Protein 1Z9H (pdb70)

Secondary structure (DSSP, 8-state):
-EEEEEE-TT-HHHHHHHHHHHHTT--EEEEE--TTT-GGGTT-S--SS-EEEEEETTEEEEE-SHHHHHHHHHHHHHH---HHHHGGGS-EEEEE-TTS-EEEEETTTT-----HHHHHHH-SSHHHHHHHHHHHHHIIIIIGGGHHHHHSSSHHHHHHHHHHHHHHS---HHHHHHIIIIIHHHHHHHHHHHHHHTT--SSHHHHHHHHHHHHHHHH-SS-SBTTBTS--HHHHHHHHHHHTTTTSHHHHHHHHHHS-HHHHHHHHHHHHT-/-EEEEEE-TT-HHHHHHHHHHHHTT--EEEEE--TTT-GGGTT-S--SS-EEEEEETTEEEEE-SHHHHHHHHHHHHHH---HHHHGGGS-EEEEE-TTS-EEEEETTTT-----HHHHHHH-SSHHHHHHHHHHHHHIIIIIGGGTHHHHSSSHHHHHHHHHHHHHHS---HHHHHHIIIIIHHHHHHHHHHHHHHTT--SSHHHHHHHHHHHHHHHH-SS-SBTTBTS--HHHHHHHHHHHTTTTSHHHHHHHHHHS-HHHHHHHHHHHHT-/-EEEEEE-TT-HHHHHHHHHHHHTT--EEEEE--TTT-GGGTT-S--SS-EEEEEETTEEEEE-SHHHHHHHHHHHHHH---HHHHGGGS-EEEEE-TTS-EEEEETTTT-----HHHHHHH-SSHHHHHHHHHHHHHIIIIIGGGHHHHHSSSHHHHHHHHHHHHHHS---HHHHHHIIIIIHHHHHHHHHHHHHHTT--SSHHHHHHHHHHHHHHHH-SS-SBTTBTS--HHHHHHHHHHHTTTTSHHHHHHHHHHS-HHHHHHHHHHHHT-/-EEEEEE-TT-HHHHHHHHHHHHTT--EEEEE--TTT-GGGTT-S--SS-EEEEEETTEEEEE-SHHHHHHHHHHHHHH---HHHHGGGS-EEEEE-TTS-EEEEETTTT-----HHHHHHH-SSHHHHHHHHHHHHHIIIIIGGGHHHHHSSSHHHHHHHHHHHHHHS---HHHHHHHHHHHHHHHHHHHHHHHHHTT--SSHHHHHHHHHHHHHHHH-SS-SBTTBTS--HHHHHHHHHHHTTTTSHHHHHHHHHHS-HHHHHHHHHHHHT-

Nearest PDB structures (foldseek):
  2pbj-assembly1_B  TM=1.002E+00  e=1.965E-42  Macaca fascicularis
  4qq7-assembly1_A  TM=5.666E-01  e=4.438E-05  Burkholderia cenocepacia J2315
  4kx4-assembly1_A  TM=4.899E-01  e=1.520E-05  Escherichia coli K-12
  4kae-assembly1_A  TM=5.120E-01  e=4.597E-04  Anaeromyxobacter dehalogenans 2CP-1
  6gib-assembly1_A  TM=4.664E-01  e=2.081E-03  Trametes versicolor

Sequence (1096 aa):
LQLTLYQYKTCPFCSKVRAFLDFHALPYQVVEVNPVLRAEIKFSSYRKVPILVAQEGESSQQLNDSSVIISALKTYLVSGQPLEEIITYYPAMKAVNDQGKEVTEFGNKYWLMLNEKEAQQVYSGKEARTEEMKWRQWADDWLVHLISPNVYRTPTEALASFDYIVREGKFGAVEGAVAKYMGAAAMYLISKRLKSRHRLQDNVREDLYEAADKWVAAVGKDRPFMGGQKPNLADLAVYGVLRVMEGLDAFDDLMQHTHIQPWYLRVERAITEALQLTLYQYKTCPFCSKVRAFLDFHALPYQVVEVNPVLRAEIKFSSYRKVPILVAQEGESSQQLNDSSVIISALKTYLVSGQPLEEIITYYPAMKAVNDQGKEVTEFGNKYWLMLNEKEAQQVYSGKEARTEEMKWRQWADDWLVHLISPNVYRTPTEALASFDYIVREGKFGAVEGAVAKYMGAAAMYLISKRLKSRHRLQDNVREDLYEAADKWVAAVGKDRPFMGGQKPNLADLAVYGVLRVMEGLDAFDDLMQHTHIQPWYLRVERAITEALQLTLYQYKTCPFCSKVRAFLDFHALPYQVVEVNPVLRAEIKFSSYRKVPILVAQEGESSQQLNDSSVIISALKTYLVSGQPLEEIITYYPAMKAVNDQGKEVTEFGNKYWLMLNEKEAQQVYSGKEARTEEMKWRQWADDWLVHLISPNVYRTPTEALASFDYIVREGKFGAVEGAVAKYMGAAAMYLISKRLKSRHRLQDNVREDLYEAADKWVAAVGKDRPFMGGQKPNLADLAVYGVLRVMEGLDAFDDLMQHTHIQPWYLRVERAITEALQLTLYQYKTCPFCSKVRAFLDFHALPYQVVEVNPVLRAEIKFSSYRKVPILVAQEGESSQQLNDSSVIISALKTYLVSGQPLEEIITYYPAMKAVNDQGKEVTEFGNKYWLMLNEKEAQQVYSGKEARTEEMKWRQWADDWLVHLISPNVYRTPTEALASFDYIVREGKFGAVEGAVAKYMGAAAMYLISKRLKSRHRLQDNVREDLYEAADKWVAAVGKDRPFMGGQKPNLADLAVYGVLRVMEGLDAFDDLMQHTHIQPWYLRVERAITEA

B-factor: mean 20.16, std 15.38, range [2.0, 89.27]

Structure (mmCIF, N/CA/C/O backbone):
data_1Z9H
#
_entry.id   1Z9H
#
_cell.length_a   128.24
_cell.length_b   122.83
_cell.length_c   111.53
_cell.angle_alpha   90.0
_cell.angle_beta   110.6
_cell.angle_gamma   90.0
#
_symmetry.space_group_name_H-M   'C 1 2 1'
#
loop_
_entity.id
_entity.type
_entity.pdbx_description
1 polymer 'membrane-associated prostaglandin E synthase-2'
2 non-polymer 'ACETATE ION'
3 non-polymer INDOMETHACIN
4 non-polymer 'CHLORIDE ION'
5 water water
#
loop_
_atom_site.group_PDB
_atom_site.id
_atom_site.type_symbol
_atom_site.label_atom_id
_atom_site.label_alt_id
_atom_site.label_comp_id
_atom_site.label_asym_id
_atom_site.label_entity_id
_atom_site.label_seq_id
_atom_site.pdbx_PDB_ins_code
_atom_site.Cartn_x
_atom_site.Cartn_y
_atom_site.Cartn_z
_atom_site.occupancy
_atom_site.B_iso_or_equiv
_atom_site.auth_seq_id
_atom_site.auth_comp_id
_atom_site.auth_asym_id
_atom_site.auth_atom_id
_atom_site.pdbx_PDB_model_num
ATOM 1 N N . LEU A 1 13 ? -31.657 59.648 39.347 1.00 35.10 100 LEU A N 1
ATOM 2 C CA . LEU A 1 13 ? -31.070 58.845 38.227 1.00 33.85 100 LEU A CA 1
ATOM 3 C C . LEU A 1 13 ? -30.663 59.718 37.038 1.00 30.12 100 LEU A C 1
ATOM 4 O O . LEU A 1 13 ? -31.489 60.065 36.184 1.00 25.84 100 LEU A O 1
ATOM 9 N N . GLN A 1 14 ? -29.381 60.060 36.993 1.00 25.81 101 GLN A N 1
ATOM 10 C CA . GLN A 1 14 ? -28.841 60.875 35.920 1.00 28.08 101 GLN A CA 1
ATOM 11 C C . GLN A 1 14 ? -28.171 59.981 34.890 1.00 26.21 101 GLN A C 1
ATOM 12 O O . GLN A 1 14 ? -27.287 59.189 35.220 1.00 26.59 101 GLN A O 1
ATOM 18 N N . LEU A 1 15 ? -28.586 60.130 33.638 1.00 22.07 102 LEU A N 1
ATOM 19 C CA . LEU A 1 15 ? -28.062 59.318 32.555 1.00 14.50 102 LEU A CA 1
ATOM 20 C C . LEU A 1 15 ? -27.171 60.101 31.611 1.00 12.94 102 LEU A C 1
ATOM 21 O O . LEU A 1 15 ? -27.584 61.121 31.076 1.00 14.76 102 LEU A O 1
ATOM 26 N N . THR A 1 16 ? -25.950 59.623 31.401 1.00 12.29 103 THR A N 1
ATOM 27 C CA . THR A 1 16 ? -25.045 60.278 30.465 1.00 11.78 103 THR A CA 1
ATOM 28 C C . THR A 1 16 ? -24.751 59.257 29.387 1.00 12.47 103 THR A C 1
ATOM 29 O O . THR A 1 16 ? -24.278 58.164 29.684 1.00 16.38 103 THR A O 1
ATOM 33 N N . LEU A 1 17 ? -25.045 59.605 28.140 1.00 12.88 104 LEU A N 1
ATOM 34 C CA . LEU A 1 17 ? -24.815 58.694 27.031 1.00 8.49 104 LEU A CA 1
ATOM 35 C C . LEU A 1 17 ? -23.657 59.138 26.151 1.00 10.19 104 LEU A C 1
ATOM 36 O O . LEU A 1 17 ? -23.718 60.183 25.514 1.00 10.22 104 LEU A O 1
ATOM 41 N N . TYR A 1 18 ? -22.598 58.335 26.138 1.00 11.09 105 TYR A N 1
ATOM 42 C CA . TYR A 1 18 ? -21.425 58.603 25.319 1.00 5.56 105 TYR A CA 1
ATOM 43 C C . TYR A 1 18 ? -21.735 57.922 24.005 1.00 5.99 105 TYR A C 1
ATOM 44 O O . TYR A 1 18 ? -21.982 56.719 23.983 1.00 11.26 105 TYR A O 1
ATOM 53 N N . GLN A 1 19 ? -21.708 58.664 22.905 1.00 7.97 106 GLN A N 1
ATOM 54 C CA . GLN A 1 19 ? -22.065 58.057 21.628 1.00 6.78 106 GLN A CA 1
ATOM 55 C C . GLN A 1 19 ? -21.424 58.634 20.369 1.00 6.56 106 GLN A C 1
ATOM 56 O O . GLN A 1 19 ? -20.614 59.558 20.425 1.00 5.59 106 GLN A O 1
ATOM 62 N N . TYR A 1 20 ? -21.784 58.019 19.243 1.00 2.00 107 TYR A N 1
ATOM 63 C CA . TYR A 1 20 ? -21.382 58.447 17.910 1.00 4.16 107 TYR A CA 1
ATOM 64 C C . TYR A 1 20 ? -22.777 58.678 17.361 1.00 3.90 107 TYR A C 1
ATOM 65 O O . TYR A 1 20 ? -23.475 57.741 16.994 1.00 4.42 107 TYR A O 1
ATOM 74 N N . LYS A 1 21 ? -23.193 59.931 17.315 1.00 9.75 108 LYS A N 1
ATOM 75 C CA . LYS A 1 21 ? -24.538 60.250 16.871 1.00 10.59 108 LYS A CA 1
ATOM 76 C C . LYS A 1 21 ? -25.057 59.408 15.707 1.00 7.69 108 LYS A C 1
ATOM 77 O O . LYS A 1 21 ? -26.092 58.767 15.829 1.00 9.76 108 LYS A O 1
ATOM 83 N N . THR A 1 22 ? -24.332 59.397 14.595 1.00 8.85 109 THR A N 1
ATOM 84 C CA . THR A 1 22 ? -24.742 58.664 13.401 1.00 8.04 109 THR A CA 1
ATOM 85 C C . THR A 1 22 ? -24.541 57.143 13.410 1.00 7.90 109 THR A C 1
ATOM 86 O O . THR A 1 22 ? -24.667 56.493 12.378 1.00 12.63 109 THR A O 1
ATOM 90 N N . CYS A 1 23 ? -24.216 56.576 14.562 1.00 9.79 110 CYS A N 1
ATOM 91 C CA . CYS A 1 23 ? -23.999 55.137 14.657 1.00 8.39 110 CYS A CA 1
ATOM 92 C C . CYS A 1 23 ? -25.291 54.426 15.071 1.00 12.30 110 CYS A C 1
ATOM 93 O O . CYS A 1 23 ? -25.979 54.870 15.994 1.00 18.94 110 CYS A O 1
ATOM 96 N N . PRO A 1 24 ? -25.623 53.297 14.414 1.00 9.06 111 PRO A N 1
ATOM 97 C CA . PRO A 1 24 ? -26.841 52.541 14.720 1.00 2.00 111 PRO A CA 1
ATOM 98 C C . PRO A 1 24 ? -26.925 52.040 16.152 1.00 5.08 111 PRO A C 1
ATOM 99 O O . PRO A 1 24 ? -28.013 51.807 16.678 1.00 7.62 111 PRO A O 1
ATOM 103 N N . PHE A 1 25 ? -25.774 51.853 16.782 1.00 2.81 112 PHE A N 1
ATOM 104 C CA . PHE A 1 25 ? -25.750 51.366 18.149 1.00 2.61 112 PHE A CA 1
ATOM 105 C C . PHE A 1 25 ? -26.147 52.440 19.136 1.00 4.30 112 PHE A C 1
ATOM 106 O O . PHE A 1 25 ? -26.731 52.146 20.180 1.00 9.04 112 PHE A O 1
ATOM 114 N N . CYS A 1 26 ? -25.828 53.688 18.800 1.00 8.09 113 CYS A N 1
ATOM 115 C CA . CYS A 1 26 ? -26.161 54.822 19.656 1.00 9.89 113 CYS A CA 1
ATOM 116 C C . CYS A 1 26 ? -27.573 55.280 19.375 1.00 4.93 113 CYS A C 1
ATOM 117 O O . CYS A 1 26 ? -28.282 55.739 20.265 1.00 8.54 113 CYS A O 1
ATOM 120 N N . SER A 1 27 ? -27.976 55.165 18.123 1.00 4.13 114 SER A N 1
ATOM 121 C CA . SER A 1 27 ? -29.319 55.551 17.743 1.00 2.47 114 SER A CA 1
ATOM 122 C C . SER A 1 27 ? -30.288 54.612 18.434 1.00 3.74 114 SER A C 1
ATOM 123 O O . SER A 1 27 ? -31.380 55.005 18.821 1.00 12.88 114 SER A O 1
ATOM 126 N N . LYS A 1 28 ? -29.880 53.360 18.583 1.00 5.41 115 LYS A N 1
ATOM 127 C CA . LYS A 1 28 ? -30.716 52.359 19.228 1.00 2.08 115 LYS A CA 1
ATOM 128 C C . LYS A 1 28 ? -31.028 52.729 20.667 1.00 3.26 115 LYS A C 1
ATOM 129 O O . LYS A 1 28 ? -32.161 52.594 21.118 1.00 9.17 115 LYS A O 1
ATOM 135 N N . VAL A 1 29 ? -30.005 53.178 21.388 1.00 6.86 116 VAL A N 1
ATOM 136 C CA . VAL A 1 29 ? -30.146 53.566 22.790 1.00 5.67 116 VAL A CA 1
ATOM 137 C C . VAL A 1 29 ? -30.958 54.843 22.923 1.00 5.34 116 VAL A C 1
ATOM 138 O O . VAL A 1 29 ? -31.723 55.004 23.861 1.00 11.89 116 VAL A O 1
ATOM 142 N N . ARG A 1 30 ? -30.779 55.761 21.985 1.00 8.66 117 ARG A N 1
ATOM 143 C CA . ARG A 1 30 ? -31.526 57.007 22.002 1.00 4.56 117 ARG A CA 1
ATOM 144 C C . ARG A 1 30 ? -33.003 56.726 21.744 1.00 9.57 117 ARG A C 1
ATOM 145 O O . ARG A 1 30 ? -33.874 57.274 22.423 1.00 16.53 117 ARG A O 1
ATOM 153 N N . ALA A 1 31 ? -33.283 55.868 20.763 1.00 10.48 118 ALA A N 1
ATOM 154 C CA . ALA A 1 31 ? -34.657 55.503 20.421 1.00 5.82 118 ALA A CA 1
ATOM 155 C C . ALA A 1 31 ? -35.388 54.952 21.644 1.00 8.89 118 ALA A C 1
ATOM 156 O O . ALA A 1 31 ? -36.581 55.197 21.834 1.00 10.64 118 ALA A O 1
ATOM 158 N N . PHE A 1 32 ? -34.658 54.214 22.474 1.00 8.10 119 PHE A N 1
ATOM 159 C CA . PHE A 1 32 ? -35.219 53.623 23.680 1.00 8.56 119 PHE A CA 1
ATOM 160 C C . PHE A 1 32 ? -35.428 54.668 24.785 1.00 10.91 119 PHE A C 1
ATOM 161 O O . PHE A 1 32 ? -36.518 54.790 25.344 1.00 16.27 119 PHE A O 1
ATOM 169 N N . LEU A 1 33 ? -34.377 55.416 25.102 1.00 11.91 120 LEU A N 1
ATOM 170 C CA . LEU A 1 33 ? -34.451 56.443 26.135 1.00 9.07 120 LEU A CA 1
ATOM 171 C C . LEU A 1 33 ? -35.519 57.476 25.784 1.00 5.76 120 LEU A C 1
ATOM 172 O O . LEU A 1 33 ? -36.291 57.896 26.633 1.00 9.24 120 LEU A O 1
ATOM 177 N N . ASP A 1 34 ? -35.540 57.891 24.527 1.00 5.73 121 ASP A N 1
ATOM 178 C CA . ASP A 1 34 ? -36.511 58.860 24.059 1.00 7.64 121 ASP A CA 1
ATOM 179 C C . ASP A 1 34 ? -37.932 58.334 24.200 1.00 10.62 121 ASP A C 1
ATOM 180 O O . ASP A 1 34 ? -38.807 59.012 24.731 1.00 14.05 121 ASP A O 1
ATOM 185 N N . PHE A 1 35 ? -38.161 57.117 23.729 1.00 14.00 122 PHE A N 1
ATOM 186 C CA . PHE A 1 35 ? -39.492 56.529 23.802 1.00 13.78 122 PHE A CA 1
ATOM 187 C C . PHE A 1 35 ? -40.025 56.430 25.221 1.00 11.98 122 PHE A C 1
ATOM 188 O O . PHE A 1 35 ? -41.223 56.558 25.447 1.00 16.13 122 PHE A O 1
ATOM 196 N N . HIS A 1 36 ? -39.142 56.190 26.179 1.00 13.21 123 HIS A N 1
ATOM 197 C CA . HIS A 1 36 ? -39.565 56.077 27.569 1.00 14.21 123 HIS A CA 1
ATOM 198 C C . HIS A 1 36 ? -39.402 57.435 28.233 1.00 18.78 123 HIS A C 1
ATOM 199 O O . HIS A 1 36 ? -39.422 57.551 29.457 1.00 19.76 123 HIS A O 1
ATOM 206 N N . ALA A 1 37 ? -39.211 58.460 27.405 1.00 21.99 124 ALA A N 1
ATOM 207 C CA . ALA A 1 37 ? -39.057 59.832 27.879 1.00 22.07 124 ALA A CA 1
ATOM 208 C C . ALA A 1 37 ? -38.071 59.924 29.038 1.00 24.05 124 ALA A C 1
ATOM 209 O O . ALA A 1 37 ? -38.295 60.663 30.000 1.00 24.37 124 ALA A O 1
ATOM 211 N N . LEU A 1 38 ? -36.974 59.181 28.943 1.00 24.35 125 LEU A N 1
ATOM 212 C CA . LEU A 1 38 ? -35.977 59.205 29.999 1.00 20.60 125 LEU A CA 1
ATOM 213 C C . LEU A 1 38 ? -35.049 60.380 29.745 1.00 23.90 125 LEU A C 1
ATOM 214 O O . LEU A 1 38 ? -34.629 60.627 28.613 1.00 25.69 125 LEU A O 1
ATOM 219 N N . PRO A 1 39 ? -34.742 61.146 30.798 1.00 24.68 126 PRO A N 1
ATOM 220 C CA . PRO A 1 39 ? -33.855 62.298 30.655 1.00 20.87 126 PRO A CA 1
ATOM 221 C C . PRO A 1 39 ? -32.402 61.864 30.740 1.00 22.24 126 PRO A C 1
ATOM 222 O O . PRO A 1 39 ? -32.003 61.174 31.681 1.00 21.72 126 PRO A O 1
ATOM 226 N N . TYR A 1 40 ? -31.611 62.287 29.762 1.00 17.68 127 TYR A N 1
ATOM 227 C CA . TYR A 1 40 ? -30.201 61.936 29.727 1.00 13.35 127 TYR A CA 1
ATOM 228 C C . TYR A 1 40 ? -29.412 63.028 29.039 1.00 13.31 127 TYR A C 1
ATOM 229 O O . TYR A 1 40 ? -29.969 63.874 28.348 1.00 15.57 127 TYR A O 1
ATOM 238 N N . GLN A 1 41 ? -28.107 63.014 29.259 1.00 19.47 128 GLN A N 1
ATOM 239 C CA . GLN A 1 41 ? -27.212 63.967 28.629 1.00 21.06 128 GLN A CA 1
ATOM 240 C C . GLN A 1 41 ? -26.378 63.136 27.681 1.00 16.96 128 GLN A C 1
ATOM 241 O O . GLN A 1 41 ? -26.134 61.956 27.935 1.00 18.61 128 GLN A O 1
ATOM 247 N N . VAL A 1 42 ? -25.945 63.737 26.586 1.00 10.94 129 VAL A N 1
ATOM 248 C CA . VAL A 1 42 ? -25.143 62.999 25.639 1.00 10.54 129 VAL A CA 1
ATOM 249 C C . VAL A 1 42 ? -23.815 63.686 25.400 1.00 12.32 129 VAL A C 1
ATOM 250 O O . VAL A 1 42 ? -23.757 64.889 25.155 1.00 16.16 129 VAL A O 1
ATOM 254 N N . VAL A 1 43 ? -22.735 62.929 25.517 1.00 12.30 130 VAL A N 1
ATOM 255 C CA . VAL A 1 43 ? -21.436 63.502 25.240 1.00 11.77 130 VAL A CA 1
ATOM 256 C C . VAL A 1 43 ? -20.993 62.800 23.969 1.00 10.73 130 VAL A C 1
ATOM 257 O O . VAL A 1 43 ? -20.864 61.583 23.920 1.00 12.40 130 VAL A O 1
ATOM 261 N N . GLU A 1 44 ? -20.830 63.592 22.921 1.00 14.20 131 GLU A N 1
ATOM 262 C CA . GLU A 1 44 ? -20.423 63.100 21.620 1.00 12.17 131 GLU A CA 1
ATOM 263 C C . GLU A 1 44 ? -18.948 62.731 21.649 1.00 13.63 131 GLU A C 1
ATOM 264 O O . GLU A 1 44 ? -18.106 63.544 22.021 1.00 17.38 131 GLU A O 1
ATOM 270 N N . VAL A 1 45 ? -18.641 61.505 21.245 1.00 13.73 132 VAL A N 1
ATOM 271 C CA . VAL A 1 45 ? -17.266 61.024 21.236 1.00 12.42 132 VAL A CA 1
ATOM 272 C C . VAL A 1 45 ? -16.567 61.319 19.914 1.00 13.35 132 VAL A C 1
ATOM 273 O O . VAL A 1 45 ? -17.171 61.215 18.845 1.00 15.23 132 VAL A O 1
ATOM 277 N N . ASN A 1 46 ? -15.294 61.697 20.001 1.00 14.28 133 ASN A N 1
ATOM 278 C CA . ASN A 1 46 ? -14.479 61.990 18.826 1.00 11.55 133 ASN A CA 1
ATOM 279 C C . ASN A 1 46 ? -13.968 60.638 18.336 1.00 12.06 133 ASN A C 1
ATOM 280 O O . ASN A 1 46 ? -13.085 60.040 18.942 1.00 17.97 133 ASN A O 1
ATOM 285 N N . PRO A 1 47 ? -14.528 60.133 17.233 1.00 11.60 134 PRO A N 1
ATOM 286 C CA . PRO A 1 47 ? -14.137 58.840 16.660 1.00 10.62 134 PRO A CA 1
ATOM 287 C C . PRO A 1 47 ? -12.644 58.650 16.405 1.00 14.24 134 PRO A C 1
ATOM 288 O O . PRO A 1 47 ? -12.152 57.524 16.391 1.00 9.73 134 PRO A O 1
ATOM 292 N N . VAL A 1 48 ? -11.925 59.749 16.209 1.00 16.26 135 VAL A N 1
ATOM 293 C CA . VAL A 1 48 ? -10.500 59.674 15.933 1.00 14.32 135 VAL A CA 1
ATOM 294 C C . VAL A 1 48 ? -9.649 59.522 17.188 1.00 15.01 135 VAL A C 1
ATOM 295 O O . VAL A 1 48 ? -8.817 58.621 17.265 1.00 17.10 135 VAL A O 1
ATOM 299 N N . LEU A 1 49 ? -9.871 60.376 18.180 1.00 16.80 136 LEU A N 1
ATOM 300 C CA . LEU A 1 49 ? -9.086 60.323 19.411 1.00 14.10 136 LEU A CA 1
ATOM 301 C C . LEU A 1 49 ? -9.804 59.642 20.569 1.00 13.97 136 LEU A C 1
ATOM 302 O O . LEU A 1 49 ? -9.165 59.066 21.448 1.00 15.29 136 LEU A O 1
ATOM 307 N N . ARG A 1 50 ? -11.131 59.727 20.568 1.00 14.64 137 ARG A N 1
ATOM 308 C CA . ARG A 1 50 ? -11.976 59.118 21.596 1.00 11.27 137 ARG A CA 1
ATOM 309 C C . ARG A 1 50 ? -11.607 59.481 23.036 1.00 11.66 137 ARG A C 1
ATOM 310 O O . ARG A 1 50 ? -11.821 58.691 23.957 1.00 10.05 137 ARG A O 1
ATOM 318 N N . ALA A 1 51 ? -11.066 60.676 23.234 1.00 9.06 138 ALA A N 1
ATOM 319 C CA . ALA A 1 51 ? -10.681 61.110 24.572 1.00 9.71 138 ALA A CA 1
ATOM 320 C C . ALA A 1 51 ? -11.840 61.104 25.555 1.00 12.14 138 ALA A C 1
ATOM 321 O O . ALA A 1 51 ? -11.663 60.800 26.734 1.00 20.37 138 ALA A O 1
ATOM 323 N N . GLU A 1 52 ? -13.029 61.450 25.077 1.00 11.89 139 GLU A N 1
ATOM 324 C CA . GLU A 1 52 ? -14.190 61.520 25.950 1.00 8.45 139 GLU A CA 1
ATOM 325 C C . GLU A 1 52 ? -14.653 60.189 26.502 1.00 9.22 139 GLU A C 1
ATOM 326 O O . GLU A 1 52 ? -15.524 60.146 27.359 1.00 17.48 139 GLU A O 1
ATOM 332 N N . ILE A 1 53 ? -14.061 59.102 26.029 1.00 13.90 140 ILE A N 1
ATOM 333 C CA . ILE A 1 53 ? -14.448 57.771 26.483 1.00 15.53 140 ILE A CA 1
ATOM 334 C C . ILE A 1 53 ? -13.285 57.131 27.220 1.00 18.46 140 ILE A C 1
ATOM 335 O O . ILE A 1 53 ? -13.376 55.999 27.691 1.00 23.23 140 ILE A O 1
ATOM 340 N N . LYS A 1 54 ? -12.209 57.888 27.388 1.00 20.15 141 LYS A N 1
ATOM 341 C CA . LYS A 1 54 ? -11.052 57.318 28.038 1.00 21.25 141 LYS A CA 1
ATOM 342 C C . LYS A 1 54 ? -11.142 57.484 29.538 1.00 20.14 141 LYS A C 1
ATOM 343 O O . LYS A 1 54 ? -10.384 58.233 30.139 1.00 27.13 141 LYS A O 1
ATOM 349 N N . PHE A 1 55 ? -12.091 56.761 30.120 1.00 18.84 142 PHE A N 1
ATOM 350 C CA . PHE A 1 55 ? -12.323 56.700 31.563 1.00 12.98 142 PHE A CA 1
ATOM 351 C C . PHE A 1 55 ? -12.815 55.279 31.763 1.00 14.50 142 PHE A C 1
ATOM 352 O O . PHE A 1 55 ? -12.873 54.768 32.876 1.00 13.87 142 PHE A O 1
ATOM 360 N N . SER A 1 56 ? -13.171 54.666 30.636 1.00 15.39 143 SER A N 1
ATOM 361 C CA . SER A 1 56 ? -13.723 53.328 30.587 1.00 14.48 143 SER A CA 1
ATOM 362 C C . SER A 1 56 ? -12.761 52.283 30.034 1.00 13.78 143 SER A C 1
ATOM 363 O O . SER A 1 56 ? -12.016 52.537 29.083 1.00 11.55 143 SER A O 1
ATOM 366 N N . SER A 1 57 ? -12.791 51.105 30.647 1.00 11.88 144 SER A N 1
ATOM 367 C CA . SER A 1 57 ? -11.962 50.003 30.205 1.00 16.74 144 SER A CA 1
ATOM 368 C C . SER A 1 57 ? -12.660 49.396 28.989 1.00 18.87 144 SER A C 1
ATOM 369 O O . SER A 1 57 ? -12.028 48.730 28.167 1.00 23.25 144 SER A O 1
ATOM 372 N N . TYR A 1 58 ? -13.969 49.628 28.888 1.00 15.15 145 TYR A N 1
ATOM 373 C CA . TYR A 1 58 ? -14.755 49.143 27.759 1.00 11.06 145 TYR A CA 1
ATOM 374 C C . TYR A 1 58 ? -14.430 50.133 26.640 1.00 10.85 145 TYR A C 1
ATOM 375 O O . TYR A 1 58 ? -14.691 51.326 26.754 1.00 10.78 145 TYR A O 1
ATOM 384 N N . ARG A 1 59 ? -13.887 49.623 25.546 1.00 12.20 146 ARG A N 1
ATOM 385 C CA . ARG A 1 59 ? -13.446 50.474 24.462 1.00 7.00 146 ARG A CA 1
ATOM 386 C C . ARG A 1 59 ? -14.356 50.633 23.269 1.00 11.52 146 ARG A C 1
ATOM 387 O O . ARG A 1 59 ? -13.883 50.882 22.161 1.00 17.89 146 ARG A O 1
ATOM 395 N N . LYS A 1 60 ? -15.657 50.505 23.491 1.00 13.35 147 LYS A N 1
ATOM 396 C CA . LYS A 1 60 ? -16.629 50.652 22.418 1.00 7.86 147 LYS A CA 1
ATOM 397 C C . LYS A 1 60 ? -17.684 51.646 22.870 1.00 4.91 147 LYS A C 1
ATOM 398 O O . LYS A 1 60 ? -17.816 51.904 24.060 1.00 2.00 147 LYS A O 1
ATOM 404 N N . VAL A 1 61 ? -18.407 52.227 21.917 1.00 2.00 148 VAL A N 1
ATOM 405 C CA . VAL A 1 61 ? -19.471 53.167 22.241 1.00 3.23 148 VAL A CA 1
ATOM 406 C C . VAL A 1 61 ? -20.683 52.655 21.482 1.00 5.75 148 VAL A C 1
ATOM 407 O O . VAL A 1 61 ? -20.542 52.051 20.422 1.00 6.27 148 VAL A O 1
ATOM 411 N N . PRO A 1 62 ? -21.894 52.917 21.990 1.00 4.45 149 PRO A N 1
ATOM 412 C CA . PRO A 1 62 ? -22.207 53.661 23.207 1.00 2.85 149 PRO A CA 1
ATOM 413 C C . PRO A 1 62 ? -21.823 53.064 24.548 1.00 7.37 149 PRO A C 1
ATOM 414 O O . PRO A 1 62 ? -21.650 51.854 24.708 1.00 7.30 149 PRO A O 1
ATOM 418 N N . ILE A 1 63 ? -21.696 53.960 25.516 1.00 4.65 150 ILE A N 1
ATOM 419 C CA . ILE A 1 63 ? -21.403 53.606 26.888 1.00 6.98 150 ILE A CA 1
ATOM 420 C C . ILE A 1 63 ? -22.392 54.485 27.630 1.00 7.07 150 ILE A C 1
ATOM 421 O O . ILE A 1 63 ? -22.577 55.641 27.264 1.00 13.41 150 ILE A O 1
ATOM 426 N N . LEU A 1 64 ? -23.055 53.951 28.643 1.00 6.28 151 LEU A N 1
ATOM 427 C CA . LEU A 1 64 ? -23.993 54.770 29.390 1.00 5.52 151 LEU A CA 1
ATOM 428 C C . LEU A 1 64 ? -23.726 54.614 30.870 1.00 6.86 151 LEU A C 1
ATOM 429 O O . LEU A 1 64 ? -23.762 53.503 31.388 1.00 12.73 151 LEU A O 1
ATOM 434 N N . VAL A 1 65 ? -23.427 55.719 31.548 1.00 10.31 152 VAL A N 1
ATOM 435 C CA . VAL A 1 65 ? -23.192 55.655 32.984 1.00 12.38 152 VAL A CA 1
ATOM 436 C C . VAL A 1 65 ? -24.391 56.260 33.702 1.00 14.86 152 VAL A C 1
ATOM 437 O O . VAL A 1 65 ? -24.817 57.377 33.411 1.00 13.26 152 VAL A O 1
ATOM 441 N N . ALA A 1 66 ? -24.950 55.481 34.619 1.00 19.95 153 ALA A N 1
ATOM 442 C CA . ALA A 1 66 ? -26.106 55.901 35.383 1.00 23.72 153 ALA A CA 1
ATOM 443 C C . ALA A 1 66 ? -25.655 56.281 36.780 1.00 28.54 153 ALA A C 1
ATOM 444 O O . ALA A 1 66 ? -25.057 55.476 37.490 1.00 28.39 153 ALA A O 1
ATOM 446 N N . GLN A 1 67 ? -25.928 57.523 37.161 1.00 39.21 154 GLN A N 1
ATOM 447 C CA . GLN A 1 67 ? -25.558 58.011 38.480 1.00 47.91 154 GLN A CA 1
ATOM 448 C C . GLN A 1 67 ? -26.803 58.113 39.348 1.00 52.13 154 GLN A C 1
ATOM 449 O O . GLN A 1 67 ? -27.798 58.730 38.964 1.00 52.57 154 GLN A O 1
ATOM 455 N N . GLU A 1 68 ? -26.742 57.492 40.519 1.00 57.04 155 GLU A N 1
ATOM 456 C CA . GLU A 1 68 ? -27.853 57.516 41.457 1.00 61.16 155 GLU A CA 1
ATOM 457 C C . GLU A 1 68 ? -27.270 58.100 42.738 1.00 63.63 155 GLU A C 1
ATOM 458 O O . GLU A 1 68 ? -26.776 57.375 43.602 1.00 63.51 155 GLU A O 1
ATOM 464 N N . GLY A 1 69 ? -27.336 59.422 42.850 1.00 66.04 156 GLY A N 1
ATOM 465 C CA . GLY A 1 69 ? -26.781 60.087 44.012 1.00 67.33 156 GLY A CA 1
ATOM 466 C C . GLY A 1 69 ? -25.264 60.006 43.982 1.00 68.49 156 GLY A C 1
ATOM 467 O O . GLY A 1 69 ? -24.610 60.626 43.142 1.00 68.48 156 GLY A O 1
ATOM 468 N N . GLU A 1 70 ? -24.706 59.231 44.903 1.00 70.87 157 GLU A N 1
ATOM 469 C CA . GLU A 1 70 ? -23.261 59.053 44.997 1.00 73.47 157 GLU A CA 1
ATOM 470 C C . GLU A 1 70 ? -22.803 57.849 44.175 1.00 70.64 157 GLU A C 1
ATOM 471 O O . GLU A 1 70 ? -21.649 57.778 43.745 1.00 68.80 157 GLU A O 1
ATOM 477 N N . SER A 1 71 ? -23.717 56.907 43.964 1.00 67.11 158 SER A N 1
ATOM 478 C CA . SER A 1 71 ? -23.415 55.698 43.208 1.00 63.59 158 SER A CA 1
ATOM 479 C C . SER A 1 71 ? -23.562 55.911 41.707 1.00 59.46 158 SER A C 1
ATOM 480 O O . SER A 1 71 ? -24.268 56.818 41.257 1.00 58.39 158 SER A O 1
ATOM 483 N N . SER A 1 72 ? -22.887 55.063 40.937 1.00 53.29 159 SER A N 1
ATOM 484 C CA . SER A 1 72 ? -22.944 55.139 39.485 1.00 45.70 159 SER A CA 1
ATOM 485 C C . SER A 1 72 ? -22.581 53.785 38.895 1.00 40.28 159 SER A C 1
ATOM 486 O O . SER A 1 72 ? -21.806 53.028 39.483 1.00 37.83 159 SER A O 1
ATOM 489 N N . GLN A 1 73 ? -23.156 53.489 37.734 1.00 36.14 160 GLN A N 1
ATOM 490 C CA . GLN A 1 73 ? -22.913 52.232 37.037 1.00 31.84 160 GLN A CA 1
ATOM 491 C C . GLN A 1 73 ? -22.656 52.516 35.569 1.00 26.53 160 GLN A C 1
ATOM 492 O O . GLN A 1 73 ? -23.232 53.442 34.998 1.00 25.85 160 GLN A O 1
ATOM 498 N N . GLN A 1 74 ? -21.770 51.731 34.967 1.00 17.88 161 GLN A N 1
ATOM 499 C CA . GLN A 1 74 ? -21.462 51.878 33.555 1.00 10.15 161 GLN A CA 1
ATOM 500 C C . GLN A 1 74 ? -22.085 50.707 32.800 1.00 10.59 161 GLN A C 1
ATOM 501 O O . GLN A 1 74 ? -21.748 49.553 33.058 1.00 11.53 161 GLN A O 1
ATOM 507 N N . LEU A 1 75 ? -23.011 51.009 31.894 1.00 7.38 162 LEU A N 1
ATOM 508 C CA . LEU A 1 75 ? -23.683 49.991 31.093 1.00 5.73 162 LEU A CA 1
ATOM 509 C C . LEU A 1 75 ? -23.019 50.054 29.734 1.00 9.89 162 LEU A C 1
ATOM 510 O O . LEU A 1 75 ? -23.128 51.058 29.027 1.00 6.43 162 LEU A O 1
ATOM 515 N N . ASN A 1 76 ? -22.347 48.971 29.360 1.00 11.86 163 ASN A N 1
ATOM 516 C CA . ASN A 1 76 ? -21.613 48.950 28.112 1.00 9.00 163 ASN A CA 1
ATOM 517 C C . ASN A 1 76 ? -22.254 48.564 26.790 1.00 13.93 163 ASN A C 1
ATOM 518 O O . ASN A 1 76 ? -22.284 49.379 25.863 1.00 23.17 163 ASN A O 1
ATOM 523 N N . ASP A 1 77 ? -22.769 47.353 26.658 1.00 5.68 164 ASP A N 1
ATOM 524 C CA . ASP A 1 77 ? -23.321 47.018 25.353 1.00 10.15 164 ASP A CA 1
ATOM 525 C C . ASP A 1 77 ? -24.665 47.693 25.029 1.00 9.92 164 ASP A C 1
ATOM 526 O O . ASP A 1 77 ? -25.574 47.735 25.851 1.00 18.24 164 ASP A O 1
ATOM 531 N N . SER A 1 78 ? -24.784 48.212 23.817 1.00 5.83 165 SER A N 1
ATOM 532 C CA . SER A 1 78 ? -26.004 48.881 23.379 1.00 7.33 165 SER A CA 1
ATOM 533 C C . SER A 1 78 ? -27.278 48.085 23.640 1.00 6.96 165 SER A C 1
ATOM 534 O O . SER A 1 78 ? -28.321 48.656 23.915 1.00 9.95 165 SER A O 1
ATOM 537 N N . SER A 1 79 ? -27.197 46.765 23.533 1.00 12.15 166 SER A N 1
ATOM 538 C CA . SER A 1 79 ? -28.355 45.913 23.767 1.00 6.92 166 SER A CA 1
ATOM 539 C C . SER A 1 79 ? -28.498 45.653 25.248 1.00 6.50 166 SER A C 1
ATOM 540 O O . SER A 1 79 ? -29.597 45.439 25.740 1.00 13.76 166 SER A O 1
ATOM 543 N N . VAL A 1 80 ? -27.374 45.658 25.953 1.00 9.48 167 VAL A N 1
ATOM 544 C CA . VAL A 1 80 ? -27.373 45.422 27.391 1.00 7.04 167 VAL A CA 1
ATOM 545 C C . VAL A 1 80 ? -27.903 46.654 28.118 1.00 9.10 167 VAL A C 1
ATOM 546 O O . VAL A 1 80 ? -28.637 46.545 29.094 1.00 11.41 167 VAL A O 1
ATOM 550 N N . ILE A 1 81 ? -27.527 47.830 27.636 1.00 9.72 168 ILE A N 1
ATOM 551 C CA . ILE A 1 81 ? -27.986 49.074 28.237 1.00 8.96 168 ILE A CA 1
ATOM 552 C C . ILE A 1 81 ? -29.517 49.094 28.197 1.00 7.10 168 ILE A C 1
ATOM 553 O O . ILE A 1 81 ? -30.179 49.339 29.202 1.00 10.00 168 ILE A O 1
ATOM 558 N N . ILE A 1 82 ? -30.067 48.832 27.018 1.00 7.35 169 ILE A N 1
ATOM 559 C CA . ILE A 1 82 ? -31.510 48.825 26.811 1.00 4.41 169 ILE A CA 1
ATOM 560 C C . ILE A 1 82 ? -32.211 47.760 27.656 1.00 7.10 169 ILE A C 1
ATOM 561 O O . ILE A 1 82 ? -33.275 48.002 28.235 1.00 12.38 169 ILE A O 1
ATOM 566 N N . SER A 1 83 ? -31.600 46.584 27.737 1.00 10.75 170 SER A N 1
ATOM 567 C CA . SER A 1 83 ? -32.149 45.477 28.502 1.00 3.23 170 SER A CA 1
ATOM 568 C C . SER A 1 83 ? -32.120 45.773 29.989 1.00 6.54 170 SER A C 1
ATOM 569 O O . SER A 1 83 ? -33.087 45.512 30.687 1.00 13.91 170 SER A O 1
ATOM 572 N N . ALA A 1 84 ? -31.006 46.312 30.471 1.00 6.96 171 ALA A N 1
ATOM 573 C CA . ALA A 1 84 ? -30.854 46.615 31.892 1.00 10.72 171 ALA A CA 1
ATOM 574 C C . ALA A 1 84 ? -31.710 47.797 32.332 1.00 12.37 171 ALA A C 1
ATOM 575 O O . ALA A 1 84 ? -32.387 47.729 33.353 1.00 17.73 171 ALA A O 1
ATOM 577 N N . LEU A 1 85 ? -31.673 48.880 31.561 1.00 14.79 172 LEU A N 1
ATOM 578 C CA . LEU A 1 85 ? -32.452 50.081 31.865 1.00 12.38 172 LEU A CA 1
ATOM 579 C C . LEU A 1 85 ? -33.942 49.766 31.814 1.00 12.45 172 LEU A C 1
ATOM 580 O O . LEU A 1 85 ? -34.735 50.348 32.547 1.00 16.75 172 LEU A O 1
ATOM 585 N N . LYS A 1 86 ? -34.310 48.835 30.941 1.00 13.06 173 LYS A N 1
ATOM 586 C CA . LYS A 1 86 ? -35.696 48.435 30.777 1.00 10.94 173 LYS A CA 1
ATOM 587 C C . LYS A 1 86 ? -36.217 47.577 31.936 1.00 11.94 173 LYS A C 1
ATOM 588 O O . LYS A 1 86 ? -37.257 47.875 32.503 1.00 12.77 173 LYS A O 1
ATOM 594 N N . THR A 1 87 ? -35.509 46.501 32.276 1.00 19.32 174 THR A N 1
ATOM 595 C CA . THR A 1 87 ? -35.928 45.641 33.383 1.00 19.26 174 THR A CA 1
ATOM 596 C C . THR A 1 87 ? -35.967 46.482 34.651 1.00 23.33 174 THR A C 1
ATOM 597 O O . THR A 1 87 ? -36.697 46.175 35.594 1.00 26.98 174 THR A O 1
ATOM 601 N N . TYR A 1 88 ? -35.168 47.545 34.665 1.00 23.73 175 TYR A N 1
ATOM 602 C CA . TYR A 1 88 ? -35.106 48.454 35.803 1.00 22.68 175 TYR A CA 1
ATOM 603 C C . TYR A 1 88 ? -36.382 49.293 35.891 1.00 22.11 175 TYR A C 1
ATOM 604 O O . TYR A 1 88 ? -36.913 49.524 36.973 1.00 27.13 175 TYR A O 1
ATOM 613 N N . LEU A 1 89 ? -36.871 49.748 34.745 1.00 21.25 176 LEU A N 1
ATOM 614 C CA . LEU A 1 89 ? -38.071 50.567 34.709 1.00 17.62 176 LEU A CA 1
ATOM 615 C C . LEU A 1 89 ? -39.297 49.767 35.117 1.00 23.14 176 LEU A C 1
ATOM 616 O O . LEU A 1 89 ? -40.273 50.332 35.600 1.00 28.62 176 LEU A O 1
ATOM 621 N N . VAL A 1 90 ? -39.248 48.451 34.927 1.00 28.56 177 VAL A N 1
ATOM 622 C CA . VAL A 1 90 ? -40.374 47.588 35.274 1.00 25.20 177 VAL A CA 1
ATOM 623 C C . VAL A 1 90 ? -40.240 46.971 36.659 1.00 27.54 177 VAL A C 1
ATOM 624 O O . VAL A 1 90 ? -41.201 46.943 37.425 1.00 35.37 177 VAL A O 1
ATOM 628 N N . SER A 1 91 ? -39.051 46.479 36.986 1.00 25.60 178 SER A N 1
ATOM 629 C CA . SER A 1 91 ? -38.827 45.842 38.278 1.00 25.45 178 SER A CA 1
ATOM 630 C C . SER A 1 91 ? -38.382 46.789 39.392 1.00 23.67 178 SER A C 1
ATOM 631 O O . SER A 1 91 ? -38.588 46.507 40.567 1.00 27.77 178 SER A O 1
ATOM 634 N N . GLY A 1 92 ? -37.772 47.910 39.029 1.00 24.67 179 GLY A N 1
ATOM 635 C CA . GLY A 1 92 ? -37.307 48.845 40.035 1.00 17.15 179 GLY A CA 1
ATOM 636 C C . GLY A 1 92 ? -36.132 48.299 40.824 1.00 17.97 179 GLY A C 1
ATOM 637 O O . GLY A 1 92 ? -35.637 48.958 41.739 1.00 21.66 179 GLY A O 1
ATOM 638 N N . GLN A 1 93 ? -35.683 47.095 40.479 1.00 17.92 180 GLN A N 1
ATOM 639 C CA . GLN A 1 93 ? -34.548 46.485 41.165 1.00 21.79 180 GLN A CA 1
ATOM 640 C C . GLN A 1 93 ? -33.300 47.327 40.924 1.00 22.79 180 GLN A C 1
ATOM 641 O O . GLN A 1 93 ? -33.128 47.905 39.850 1.00 27.52 180 GLN A O 1
ATOM 647 N N . PRO A 1 94 ? -32.411 47.412 41.923 1.00 18.16 181 PRO A N 1
ATOM 648 C CA . PRO A 1 94 ? -31.185 48.203 41.769 1.00 18.19 181 PRO A CA 1
ATOM 649 C C . PRO A 1 94 ? -30.419 47.896 40.486 1.00 21.07 181 PRO A C 1
ATOM 650 O O . PRO A 1 94 ? -30.210 46.735 40.139 1.00 26.87 181 PRO A O 1
ATOM 654 N N . LEU A 1 95 ? -30.015 48.954 39.787 1.00 20.06 182 LEU A N 1
ATOM 655 C CA . LEU A 1 95 ? -29.265 48.843 38.539 1.00 18.57 182 LEU A CA 1
ATOM 656 C C . LEU A 1 95 ? -27.943 48.096 38.721 1.00 20.28 182 LEU A C 1
ATOM 657 O O . LEU A 1 95 ? -27.481 47.410 37.810 1.00 24.06 182 LEU A O 1
ATOM 662 N N . GLU A 1 96 ? -27.341 48.226 39.899 1.00 18.89 183 GLU A N 1
ATOM 663 C CA . GLU A 1 96 ? -26.068 47.571 40.181 1.00 20.47 183 GLU A CA 1
ATOM 664 C C . GLU A 1 96 ? -26.231 46.065 40.289 1.00 21.98 183 GLU A C 1
ATOM 665 O O . GLU A 1 96 ? -25.258 45.316 40.202 1.00 24.44 183 GLU A O 1
ATOM 671 N N . GLU A 1 97 ? -27.466 45.623 40.487 1.00 19.65 184 GLU A N 1
ATOM 672 C CA . GLU A 1 97 ? -27.752 44.205 40.589 1.00 13.59 184 GLU A CA 1
ATOM 673 C C . GLU A 1 97 ? -28.166 43.722 39.217 1.00 13.22 184 GLU A C 1
ATOM 674 O O . GLU A 1 97 ? -27.754 42.661 38.764 1.00 19.65 184 GLU A O 1
ATOM 680 N N . ILE A 1 98 ? -28.984 44.519 38.550 1.00 12.12 185 ILE A N 1
ATOM 681 C CA . ILE A 1 98 ? -29.459 44.179 37.227 1.00 10.44 185 ILE A CA 1
ATOM 682 C C . ILE A 1 98 ? -28.334 43.975 36.221 1.00 12.16 185 ILE A C 1
ATOM 683 O O . ILE A 1 98 ? -28.333 42.984 35.485 1.00 14.50 185 ILE A O 1
ATOM 688 N N . ILE A 1 99 ? -27.374 44.898 36.187 1.00 16.11 186 ILE A N 1
ATOM 689 C CA . ILE A 1 99 ? -26.263 44.795 35.232 1.00 21.18 186 ILE A CA 1
ATOM 690 C C . ILE A 1 99 ? -25.414 43.562 35.496 1.00 20.03 186 ILE A C 1
ATOM 691 O O . ILE A 1 99 ? -24.541 43.209 34.708 1.00 22.26 186 ILE A O 1
ATOM 696 N N . THR A 1 100 ? -25.697 42.907 36.612 1.00 22.15 187 THR A N 1
ATOM 697 C CA . THR A 1 100 ? -24.981 41.717 37.031 1.00 16.02 187 THR A CA 1
ATOM 698 C C . THR A 1 100 ? -25.480 40.486 36.267 1.00 15.72 187 THR A C 1
ATOM 699 O O . THR A 1 100 ? -24.790 39.468 36.188 1.00 17.70 187 THR A O 1
ATOM 703 N N . TYR A 1 101 ? -26.678 40.594 35.699 1.00 10.29 188 TYR A N 1
ATOM 704 C CA . TYR A 1 101 ? -27.268 39.499 34.945 1.00 7.98 188 TYR A CA 1
ATOM 705 C C . TYR A 1 101 ? -26.864 39.497 33.477 1.00 7.85 188 TYR A C 1
ATOM 706 O O . TYR A 1 101 ? -27.230 38.591 32.738 1.00 9.18 188 TYR A O 1
ATOM 715 N N . TYR A 1 102 ? -26.117 40.515 33.057 1.00 9.49 189 TYR A N 1
ATOM 716 C CA . TYR A 1 102 ? -25.639 40.604 31.675 1.00 6.86 189 TYR A CA 1
ATOM 717 C C . TYR A 1 102 ? -24.119 40.722 31.773 1.00 11.93 189 TYR A C 1
ATOM 718 O O . TYR A 1 102 ? -23.550 41.799 31.591 1.00 17.06 189 TYR A O 1
ATOM 727 N N . PRO A 1 103 ? -23.440 39.593 32.016 1.00 9.86 190 PRO A N 1
ATOM 728 C CA . PRO A 1 103 ? -21.986 39.552 32.145 1.00 5.31 190 PRO A CA 1
ATOM 729 C C . PRO A 1 103 ? -21.201 39.604 30.849 1.00 9.51 190 PRO A C 1
ATOM 730 O O . PRO A 1 103 ? -21.646 39.125 29.811 1.00 17.57 190 PRO A O 1
ATOM 734 N N . ALA A 1 104 ? -20.016 40.189 30.920 1.00 9.66 191 ALA A N 1
ATOM 735 C CA . ALA A 1 104 ? -19.156 40.270 29.759 1.00 13.62 191 ALA A CA 1
ATOM 736 C C . ALA A 1 104 ? -18.471 38.910 29.669 1.00 13.75 191 ALA A C 1
ATOM 737 O O . ALA A 1 104 ? -17.758 38.500 30.582 1.00 20.29 191 ALA A O 1
ATOM 739 N N . MET A 1 105 ? -18.695 38.210 28.568 1.00 14.16 192 MET A N 1
ATOM 740 C CA . MET A 1 105 ? -18.112 36.898 28.382 1.00 11.38 192 MET A CA 1
ATOM 741 C C . MET A 1 105 ? -16.935 36.934 27.413 1.00 15.15 192 MET A C 1
ATOM 742 O O . MET A 1 105 ? -17.110 36.949 26.192 1.00 11.28 192 MET A O 1
ATOM 747 N N . LYS A 1 106 ? -15.732 36.928 27.984 1.00 18.89 193 LYS A N 1
ATOM 748 C CA . LYS A 1 106 ? -14.497 36.968 27.218 1.00 19.97 193 LYS A CA 1
ATOM 749 C C . LYS A 1 106 ? -14.115 35.598 26.659 1.00 20.31 193 LYS A C 1
ATOM 750 O O . LYS A 1 106 ? -14.346 34.562 27.288 1.00 21.24 193 LYS A O 1
ATOM 756 N N . ALA A 1 107 ? -13.501 35.613 25.483 1.00 17.67 194 ALA A N 1
ATOM 757 C CA . ALA A 1 107 ? -13.066 34.401 24.812 1.00 17.66 194 ALA A CA 1
ATOM 758 C C . ALA A 1 107 ? -12.077 34.802 23.730 1.00 22.31 194 ALA A C 1
ATOM 759 O O . ALA A 1 107 ? -12.135 35.911 23.214 1.00 24.32 194 ALA A O 1
ATOM 761 N N . VAL A 1 108 ? -11.165 33.903 23.388 1.00 27.26 195 VAL A N 1
ATOM 762 C CA . VAL A 1 108 ? -10.186 34.192 22.357 1.00 27.56 195 VAL A CA 1
ATOM 763 C C . VAL A 1 108 ? -10.689 33.591 21.058 1.00 32.65 195 VAL A C 1
ATOM 764 O O . VAL A 1 108 ? -10.993 32.403 20.977 1.00 37.97 195 VAL A O 1
ATOM 768 N N . ASN A 1 109 ? -10.764 34.431 20.040 1.00 38.04 196 ASN A N 1
ATOM 769 C CA . ASN A 1 109 ? -11.243 34.037 18.732 1.00 43.52 196 ASN A CA 1
ATOM 770 C C . ASN A 1 109 ? -10.398 32.936 18.116 1.00 47.24 196 ASN A C 1
ATOM 771 O O . ASN A 1 109 ? -9.313 32.618 18.602 1.00 44.73 196 ASN A O 1
ATOM 776 N N . ASP A 1 110 ? -10.922 32.349 17.045 1.00 54.71 197 ASP A N 1
ATOM 777 C CA . ASP A 1 110 ? -10.238 31.285 16.319 1.00 57.64 197 ASP A CA 1
ATOM 778 C C . ASP A 1 110 ? -9.070 31.891 15.546 1.00 56.03 197 ASP A C 1
ATOM 779 O O . ASP A 1 110 ? -8.319 31.184 14.881 1.00 57.62 197 ASP A O 1
ATOM 784 N N . GLN A 1 111 ? -8.931 33.210 15.641 1.00 55.57 198 GLN A N 1
ATOM 785 C CA . GLN A 1 111 ? -7.858 33.931 14.968 1.00 53.77 198 GLN A CA 1
ATOM 786 C C . GLN A 1 111 ? -6.900 34.515 16.005 1.00 50.81 198 GLN A C 1
ATOM 787 O O . GLN A 1 111 ? -5.917 35.169 15.659 1.00 52.07 198 GLN A O 1
ATOM 793 N N . GLY A 1 112 ? -7.203 34.283 17.279 1.00 48.73 199 GLY A N 1
ATOM 794 C CA . GLY A 1 112 ? -6.353 34.776 18.348 1.00 44.47 199 GLY A CA 1
ATOM 795 C C . GLY A 1 112 ? -6.800 36.094 18.956 1.00 43.10 199 GLY A C 1
ATOM 796 O O . GLY A 1 112 ? -6.140 36.623 19.855 1.00 42.13 199 GLY A O 1
ATOM 797 N N . LYS A 1 113 ? -7.925 36.623 18.478 1.00 39.22 200 LYS A N 1
ATOM 798 C CA . LYS A 1 113 ? -8.441 37.892 18.981 1.00 33.28 200 LYS A CA 1
ATOM 799 C C . LYS A 1 113 ? -9.374 37.686 20.159 1.00 27.68 200 LYS A C 1
ATOM 800 O O . LYS A 1 113 ? -10.188 36.771 20.158 1.00 26.59 200 LYS A O 1
ATOM 806 N N . GLU A 1 114 ? -9.256 38.549 21.159 1.00 24.83 201 GLU A N 1
ATOM 807 C CA . GLU A 1 114 ? -10.095 38.459 22.344 1.00 26.41 201 GLU A CA 1
ATOM 808 C C . GLU A 1 114 ? -11.437 39.151 22.129 1.00 28.40 201 GLU A C 1
ATOM 809 O O . GLU A 1 114 ? -11.518 40.373 22.142 1.00 31.86 201 GLU A O 1
ATOM 815 N N . VAL A 1 115 ? -12.488 38.366 21.930 1.00 26.71 202 VAL A N 1
ATOM 816 C CA . VAL A 1 115 ? -13.811 38.925 21.727 1.00 24.42 202 VAL A CA 1
ATOM 817 C C . VAL A 1 115 ? -14.541 38.950 23.061 1.00 21.95 202 VAL A C 1
ATOM 818 O O . VAL A 1 115 ? -14.228 38.173 23.955 1.00 25.01 202 VAL A O 1
ATOM 822 N N . THR A 1 116 ? -15.505 39.855 23.192 1.00 18.40 203 THR A N 1
ATOM 823 C CA . THR A 1 116 ? -16.285 39.976 24.412 1.00 10.75 203 THR A CA 1
ATOM 824 C C . THR A 1 116 ? -17.751 40.099 24.046 1.00 10.78 203 THR A C 1
ATOM 825 O O . THR A 1 116 ? -18.156 41.065 23.409 1.00 12.11 203 THR A O 1
ATOM 829 N N . GLU A 1 117 ? -18.537 39.104 24.444 1.00 12.72 204 GLU A N 1
ATOM 830 C CA . GLU A 1 117 ? -19.964 39.079 24.171 1.00 10.54 204 GLU A CA 1
ATOM 831 C C . GLU A 1 117 ? -20.648 39.235 25.509 1.00 6.66 204 GLU A C 1
ATOM 832 O O . GLU A 1 117 ? -20.069 38.894 26.529 1.00 9.58 204 GLU A O 1
ATOM 838 N N . PHE A 1 118 ? -21.872 39.753 25.519 1.00 8.09 205 PHE A N 1
ATOM 839 C CA . PHE A 1 118 ? -22.585 39.934 26.778 1.00 4.39 205 PHE A CA 1
ATOM 840 C C . PHE A 1 118 ? -23.698 38.913 26.963 1.00 7.44 205 PHE A C 1
ATOM 841 O O . PHE A 1 118 ? -24.595 38.800 26.137 1.00 11.25 205 PHE A O 1
ATOM 849 N N . GLY A 1 119 ? -23.627 38.160 28.050 1.00 2.00 206 GLY A N 1
ATOM 850 C CA . GLY A 1 119 ? -24.636 37.156 28.300 1.00 5.54 206 GLY A CA 1
ATOM 851 C C . GLY A 1 119 ? -26.024 37.726 28.488 1.00 5.33 206 GLY A C 1
ATOM 852 O O . GLY A 1 119 ? -26.186 38.842 28.960 1.00 12.57 206 GLY A O 1
ATOM 853 N N . ASN A 1 120 ? -27.021 36.952 28.070 1.00 10.96 207 ASN A N 1
ATOM 854 C CA . ASN A 1 120 ? -28.430 37.300 28.193 1.00 6.89 207 ASN A CA 1
ATOM 855 C C . ASN A 1 120 ? -28.777 38.711 27.735 1.00 7.67 207 ASN A C 1
ATOM 856 O O . ASN A 1 120 ? -29.776 39.267 28.179 1.00 14.82 207 ASN A O 1
ATOM 861 N N . LYS A 1 121 ? -28.004 39.272 26.815 1.00 4.83 208 LYS A N 1
ATOM 862 C CA . LYS A 1 121 ? -28.247 40.643 26.381 1.00 3.17 208 LYS A CA 1
ATOM 863 C C . LYS A 1 121 ? -29.604 40.998 25.796 1.00 3.63 208 LYS A C 1
ATOM 864 O O . LYS A 1 121 ? -29.964 42.164 25.791 1.00 13.69 208 LYS A O 1
ATOM 870 N N . TYR A 1 122 ? -30.360 40.019 25.306 1.00 6.07 209 TYR A N 1
ATOM 871 C CA . TYR A 1 122 ? -31.677 40.299 24.734 1.00 2.00 209 TYR A CA 1
ATOM 872 C C . TYR A 1 122 ? -32.799 39.767 25.616 1.00 4.02 209 TYR A C 1
ATOM 873 O O . TYR A 1 122 ? -33.935 39.640 25.169 1.00 9.64 209 TYR A O 1
ATOM 882 N N . TRP A 1 123 ? -32.481 39.461 26.868 1.00 5.28 210 TRP A N 1
ATOM 883 C CA . TRP A 1 123 ? -33.466 38.935 27.802 1.00 2.00 210 TRP A CA 1
ATOM 884 C C . TRP A 1 123 ? -33.613 39.882 28.985 1.00 8.93 210 TRP A C 1
ATOM 885 O O . TRP A 1 123 ? -32.637 40.195 29.673 1.00 9.14 210 TRP A O 1
ATOM 896 N N . LEU A 1 124 ? -34.839 40.347 29.207 1.00 9.91 211 LEU A N 1
ATOM 897 C CA . LEU A 1 124 ? -35.129 41.241 30.317 1.00 6.01 211 LEU A CA 1
ATOM 898 C C . LEU A 1 124 ? -35.208 40.373 31.555 1.00 5.48 211 LEU A C 1
ATOM 899 O O . LEU A 1 124 ? -35.880 39.341 31.549 1.00 7.91 211 LEU A O 1
ATOM 904 N N . MET A 1 125 ? -34.549 40.784 32.628 1.00 6.65 212 MET A N 1
ATOM 905 C CA . MET A 1 125 ? -34.585 39.978 33.842 1.00 12.02 212 MET A CA 1
ATOM 906 C C . MET A 1 125 ? -35.836 40.396 34.621 1.00 13.73 212 MET A C 1
ATOM 907 O O . MET A 1 125 ? -35.769 41.178 35.569 1.00 17.07 212 MET A O 1
ATOM 912 N N . LEU A 1 126 ? -36.964 39.807 34.233 1.00 12.95 213 LEU A N 1
ATOM 913 C CA . LEU A 1 126 ? -38.269 40.098 34.816 1.00 15.69 213 LEU A CA 1
ATOM 914 C C . LEU A 1 126 ? -38.923 38.855 35.415 1.00 21.14 213 LEU A C 1
ATOM 915 O O . LEU A 1 126 ? -38.673 37.737 34.957 1.00 22.82 213 LEU A O 1
ATOM 920 N N . ASN A 1 127 ? -39.766 39.057 36.430 1.00 25.13 214 ASN A N 1
ATOM 921 C CA . ASN A 1 127 ? -40.482 37.951 37.057 1.00 26.51 214 ASN A CA 1
ATOM 922 C C . ASN A 1 127 ? -41.841 37.779 36.378 1.00 27.93 214 ASN A C 1
ATOM 923 O O . ASN A 1 127 ? -42.271 38.651 35.620 1.00 29.15 214 ASN A O 1
ATOM 928 N N . GLU A 1 128 ? -42.509 36.661 36.641 1.00 31.45 215 GLU A N 1
ATOM 929 C CA . GLU A 1 128 ? -43.803 36.382 36.024 1.00 35.98 215 GLU A CA 1
ATOM 930 C C . GLU A 1 128 ? -44.717 37.601 36.020 1.00 35.47 215 GLU A C 1
ATOM 931 O O . GLU A 1 128 ? -45.227 38.004 34.976 1.00 37.31 215 GLU A O 1
ATOM 937 N N . LYS A 1 129 ? -44.927 38.179 37.195 1.00 33.86 216 LYS A N 1
ATOM 938 C CA . LYS A 1 129 ? -45.776 39.351 37.326 1.00 33.93 216 LYS A CA 1
ATOM 939 C C . LYS A 1 129 ? -45.461 40.427 36.288 1.00 33.06 216 LYS A C 1
ATOM 940 O O . LYS A 1 129 ? -46.261 40.685 35.383 1.00 30.26 216 LYS A O 1
ATOM 946 N N . GLU A 1 130 ? -44.285 41.040 36.412 1.00 30.57 217 GLU A N 1
ATOM 947 C CA . GLU A 1 130 ? -43.889 42.107 35.500 1.00 28.33 217 GLU A CA 1
ATOM 948 C C . GLU A 1 130 ? -43.835 41.676 34.037 1.00 26.96 217 GLU A C 1
ATOM 949 O O . GLU A 1 130 ? -44.145 42.465 33.145 1.00 26.46 217 GLU A O 1
ATOM 955 N N . ALA A 1 131 ? -43.456 40.429 33.788 1.00 23.51 218 ALA A N 1
ATOM 956 C CA . ALA A 1 131 ? -43.380 39.933 32.419 1.00 24.63 218 ALA A CA 1
ATOM 957 C C . ALA A 1 131 ? -44.762 39.962 31.778 1.00 28.73 218 ALA A C 1
ATOM 958 O O . ALA A 1 131 ? -44.903 40.322 30.608 1.00 32.65 218 ALA A O 1
ATOM 960 N N . GLN A 1 132 ? -45.778 39.574 32.546 1.00 31.90 219 GLN A N 1
ATOM 961 C CA . GLN A 1 132 ? -47.153 39.563 32.054 1.00 33.72 219 GLN A CA 1
ATOM 962 C C . GLN A 1 132 ? -47.562 41.002 31.799 1.00 34.58 219 GLN A C 1
ATOM 963 O O . GLN A 1 132 ? -48.379 41.295 30.926 1.00 34.96 219 GLN A O 1
ATOM 969 N N . GLN A 1 133 ? -46.972 41.897 32.580 1.00 36.41 220 GLN A N 1
ATOM 970 C CA . GLN A 1 133 ? -47.245 43.318 32.476 1.00 33.36 220 GLN A CA 1
ATOM 971 C C . GLN A 1 133 ? -46.666 43.952 31.215 1.00 31.84 220 GLN A C 1
ATOM 972 O O . GLN A 1 133 ? -47.228 44.924 30.701 1.00 32.56 220 GLN A O 1
ATOM 978 N N . VAL A 1 134 ? -45.569 43.399 30.695 1.00 28.07 221 VAL A N 1
ATOM 979 C CA . VAL A 1 134 ? -44.952 43.982 29.507 1.00 23.49 221 VAL A CA 1
ATOM 980 C C . VAL A 1 134 ? -45.081 43.160 28.226 1.00 20.50 221 VAL A C 1
ATOM 981 O O . VAL A 1 134 ? -44.867 43.682 27.127 1.00 25.06 221 VAL A O 1
ATOM 985 N N . TYR A 1 135 ? -45.442 41.889 28.340 1.00 18.86 222 TYR A N 1
ATOM 986 C CA . TYR A 1 135 ? -45.574 41.073 27.133 1.00 22.67 222 TYR A CA 1
ATOM 987 C C . TYR A 1 135 ? -46.974 40.512 26.894 1.00 24.11 222 TYR A C 1
ATOM 988 O O . TYR A 1 135 ? -47.753 40.308 27.826 1.00 23.16 222 TYR A O 1
ATOM 997 N N . SER A 1 136 ? -47.278 40.256 25.626 1.00 30.17 223 SER A N 1
ATOM 998 C CA . SER A 1 136 ? -48.578 39.709 25.250 1.00 37.25 223 SER A CA 1
ATOM 999 C C . SER A 1 136 ? -48.719 38.317 25.843 1.00 40.07 223 SER A C 1
ATOM 1000 O O . SER A 1 136 ? -49.753 37.959 26.394 1.00 41.89 223 SER A O 1
ATOM 1003 N N . GLY A 1 137 ? -47.638 37.549 25.735 1.00 40.66 224 GLY A N 1
ATOM 1004 C CA . GLY A 1 137 ? -47.606 36.190 26.235 1.00 31.97 224 GLY A CA 1
ATOM 1005 C C . GLY A 1 137 ? -46.212 35.648 25.998 1.00 32.31 224 GLY A C 1
ATOM 1006 O O . GLY A 1 137 ? -45.365 36.372 25.466 1.00 28.49 224 GLY A O 1
ATOM 1007 N N . LYS A 1 138 ? -45.969 34.397 26.397 1.00 32.03 225 LYS A N 1
ATOM 1008 C CA . LYS A 1 138 ? -44.665 33.754 26.240 1.00 30.36 225 LYS A CA 1
ATOM 1009 C C . LYS A 1 138 ? -44.067 33.882 24.842 1.00 26.77 225 LYS A C 1
ATOM 1010 O O . LYS A 1 138 ? -42.869 34.106 24.691 1.00 29.39 225 LYS A O 1
ATOM 1016 N N . GLU A 1 139 ? -44.908 33.779 23.820 1.00 23.76 226 GLU A N 1
ATOM 1017 C CA . GLU A 1 139 ? -44.428 33.865 22.449 1.00 28.60 226 GLU A CA 1
ATOM 1018 C C . GLU A 1 139 ? -44.072 35.281 21.997 1.00 26.38 226 GLU A C 1
ATOM 1019 O O . GLU A 1 139 ? -43.334 35.459 21.032 1.00 27.22 226 GLU A O 1
ATOM 1025 N N . ALA A 1 140 ? -44.604 36.283 22.690 1.00 24.72 227 ALA A N 1
ATOM 1026 C CA . ALA A 1 140 ? -44.329 37.670 22.357 1.00 19.76 227 ALA A CA 1
ATOM 1027 C C . ALA A 1 140 ? -42.958 38.036 22.904 1.00 17.62 227 ALA A C 1
ATOM 1028 O O . ALA A 1 140 ? -42.248 38.854 22.333 1.00 22.00 227 ALA A O 1
ATOM 1030 N N . ARG A 1 141 ? -42.586 37.407 24.013 1.00 12.29 228 ARG A N 1
ATOM 1031 C CA . ARG A 1 141 ? -41.306 37.664 24.662 1.00 8.33 228 ARG A CA 1
ATOM 1032 C C . ARG A 1 141 ? -40.103 37.126 23.882 1.00 11.03 228 ARG A C 1
ATOM 1033 O O . ARG A 1 141 ? -39.072 37.790 23.785 1.00 13.43 228 ARG A O 1
ATOM 1041 N N . THR A 1 142 ? -40.224 35.913 23.349 1.00 9.09 229 THR A N 1
ATOM 1042 C CA . THR A 1 142 ? -39.136 35.317 22.594 1.00 3.98 229 THR A CA 1
ATOM 1043 C C . THR A 1 142 ? -39.100 35.812 21.165 1.00 5.82 229 THR A C 1
ATOM 1044 O O . THR A 1 142 ? -38.125 35.598 20.454 1.00 15.29 229 THR A O 1
ATOM 1048 N N . GLU A 1 143 ? -40.171 36.459 20.731 1.00 8.70 230 GLU A N 1
ATOM 1049 C CA . GLU A 1 143 ? -40.227 36.979 19.371 1.00 6.19 230 GLU A CA 1
ATOM 1050 C C . GLU A 1 143 ? -39.438 38.274 19.243 1.00 7.96 230 GLU A C 1
ATOM 1051 O O . GLU A 1 143 ? -38.761 38.477 18.236 1.00 13.65 230 GLU A O 1
ATOM 1057 N N . GLU A 1 144 ? -39.527 39.149 20.248 1.00 7.06 231 GLU A N 1
ATOM 1058 C CA . GLU A 1 144 ? -38.798 40.416 20.202 1.00 11.76 231 GLU A CA 1
ATOM 1059 C C . GLU A 1 144 ? -37.320 40.131 20.400 1.00 12.64 231 GLU A C 1
ATOM 1060 O O . GLU A 1 144 ? -36.463 40.785 19.815 1.00 20.55 231 GLU A O 1
ATOM 1066 N N . MET A 1 145 ? -37.030 39.130 21.215 1.00 13.48 232 MET A N 1
ATOM 1067 C CA . MET A 1 145 ? -35.659 38.727 21.466 1.00 11.53 232 MET A CA 1
ATOM 1068 C C . MET A 1 145 ? -35.040 38.312 20.128 1.00 10.73 232 MET A C 1
ATOM 1069 O O . MET A 1 145 ? -33.910 38.683 19.816 1.00 18.02 232 MET A O 1
ATOM 1074 N N . LYS A 1 146 ? -35.790 37.552 19.334 1.00 9.08 233 LYS A N 1
ATOM 1075 C CA . LYS A 1 146 ? -35.303 37.094 18.038 1.00 7.49 233 LYS A CA 1
ATOM 1076 C C . LYS A 1 146 ? -35.135 38.237 17.055 1.00 9.95 233 LYS A C 1
ATOM 1077 O O . LYS A 1 146 ? -34.226 38.217 16.226 1.00 17.40 233 LYS A O 1
ATOM 1083 N N . TRP A 1 147 ? -36.013 39.231 17.133 1.00 7.25 234 TRP A N 1
ATOM 1084 C CA . TRP A 1 147 ? -35.936 40.360 16.217 1.00 2.00 234 TRP A CA 1
ATOM 1085 C C . TRP A 1 147 ? -34.956 41.431 16.670 1.00 6.65 234 TRP A C 1
ATOM 1086 O O . TRP A 1 147 ? -34.527 42.283 15.888 1.00 7.83 234 TRP A O 1
ATOM 1097 N N . ARG A 1 148 ? -34.607 41.384 17.949 1.00 10.09 235 ARG A N 1
ATOM 1098 C CA . ARG A 1 148 ? -33.641 42.309 18.512 1.00 7.41 235 ARG A CA 1
ATOM 1099 C C . ARG A 1 148 ? -32.296 41.890 17.935 1.00 10.74 235 ARG A C 1
ATOM 1100 O O . ARG A 1 148 ? -31.493 42.723 17.526 1.00 22.53 235 ARG A O 1
ATOM 1108 N N . GLN A 1 149 ? -32.072 40.580 17.906 1.00 11.10 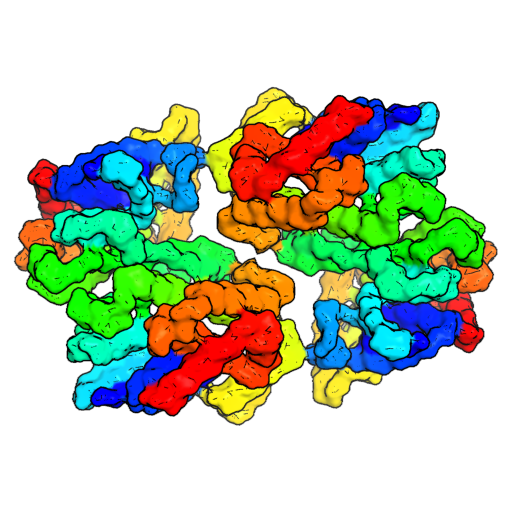236 GLN A N 1
ATOM 1109 C CA . GLN A 1 149 ? -30.843 39.988 17.390 1.00 5.10 236 GLN A CA 1
ATOM 1110 C C . GLN A 1 149 ? -30.725 40.179 15.889 1.00 3.27 236 GLN A C 1
ATOM 1111 O O . GLN A 1 149 ? -29.628 40.359 15.359 1.00 6.46 236 GLN A O 1
ATOM 1117 N N . TRP A 1 150 ? -31.853 40.113 15.196 1.00 2.00 237 TRP A N 1
ATOM 1118 C CA . TRP A 1 150 ? -31.850 40.285 13.753 1.00 2.00 237 TRP A CA 1
ATOM 1119 C C . TRP A 1 150 ? -31.401 41.698 13.422 1.00 7.12 237 TRP A C 1
ATOM 1120 O O . TRP A 1 150 ? -30.533 41.906 12.576 1.00 11.90 237 TRP A O 1
ATOM 1131 N N . ALA A 1 151 ? -31.992 42.672 14.108 1.00 13.05 238 ALA A N 1
ATOM 1132 C CA . ALA A 1 151 ? -31.662 44.073 13.891 1.00 8.01 238 ALA A CA 1
ATOM 1133 C C . ALA A 1 151 ? -30.164 44.332 13.869 1.00 8.06 238 ALA A C 1
ATOM 1134 O O . ALA A 1 151 ? -29.660 44.943 12.933 1.00 9.67 238 ALA A O 1
ATOM 1136 N N . ASP A 1 152 ? -29.427 43.866 14.869 1.00 6.75 239 ASP A N 1
ATOM 1137 C CA . ASP A 1 152 ? -28.007 44.166 14.825 1.00 13.01 239 ASP A CA 1
ATOM 1138 C C . ASP A 1 152 ? -27.086 43.119 14.211 1.00 9.50 239 ASP A C 1
ATOM 1139 O O . ASP A 1 152 ? -25.933 43.426 13.909 1.00 13.79 239 ASP A O 1
ATOM 1144 N N . ASP A 1 153 ? -27.577 41.906 13.986 1.00 7.95 240 ASP A N 1
ATOM 1145 C CA . ASP A 1 153 ? -26.722 40.885 13.394 1.00 7.26 240 ASP A CA 1
ATOM 1146 C C . ASP A 1 153 ? -26.928 40.822 11.897 1.00 6.31 240 ASP A C 1
ATOM 1147 O O . ASP A 1 153 ? -26.066 40.339 11.168 1.00 7.99 240 ASP A O 1
ATOM 1152 N N . TRP A 1 154 ? -28.087 41.258 11.428 1.00 4.77 241 TRP A N 1
ATOM 1153 C CA . TRP A 1 154 ? -28.291 41.264 9.998 1.00 8.50 241 TRP A CA 1
ATOM 1154 C C . TRP A 1 154 ? -28.542 42.651 9.423 1.00 8.38 241 TRP A C 1
ATOM 1155 O O . TRP A 1 154 ? -27.846 43.067 8.501 1.00 14.77 241 TRP A O 1
ATOM 1166 N N . LEU A 1 155 ? -29.486 43.384 10.013 1.00 7.84 242 LEU A N 1
ATOM 1167 C CA . LEU A 1 155 ? -29.861 44.710 9.525 1.00 4.02 242 LEU A CA 1
ATOM 1168 C C . LEU A 1 155 ? -28.754 45.753 9.481 1.00 10.43 242 LEU A C 1
ATOM 1169 O O . LEU A 1 155 ? -28.557 46.384 8.444 1.00 16.07 242 LEU A O 1
ATOM 1174 N N . VAL A 1 156 ? -28.029 45.949 10.580 1.00 6.94 243 VAL A N 1
ATOM 1175 C CA . VAL A 1 156 ? -26.980 46.955 10.565 1.00 9.03 243 VAL A CA 1
ATOM 1176 C C . VAL A 1 156 ? -25.984 46.700 9.445 1.00 9.45 243 VAL A C 1
ATOM 1177 O O . VAL A 1 156 ? -25.477 47.638 8.841 1.00 15.86 243 VAL A O 1
ATOM 1181 N N . HIS A 1 157 ? -25.711 45.434 9.159 1.00 8.67 244 HIS A N 1
ATOM 1182 C CA . HIS A 1 157 ? -24.764 45.086 8.099 1.00 10.73 244 HIS A CA 1
ATOM 1183 C C . HIS A 1 157 ? -25.141 45.621 6.711 1.00 9.49 244 HIS A C 1
ATOM 1184 O O . HIS A 1 157 ? -24.325 45.594 5.785 1.00 8.40 244 HIS A O 1
ATOM 1191 N N . LEU A 1 158 ? -26.375 46.104 6.575 1.00 10.64 245 LEU A N 1
ATOM 1192 C CA . LEU A 1 158 ? -26.873 46.627 5.301 1.00 5.95 245 LEU A CA 1
ATOM 1193 C C . LEU A 1 158 ? -26.757 48.138 5.171 1.00 7.90 245 LEU A C 1
ATOM 1194 O O . LEU A 1 158 ? -26.985 48.683 4.092 1.00 9.18 245 LEU A O 1
ATOM 1199 N N . ILE A 1 159 ? -26.433 48.807 6.279 1.00 10.48 246 ILE A N 1
ATOM 1200 C CA . ILE A 1 159 ? -26.285 50.266 6.317 1.00 8.17 246 ILE A CA 1
ATOM 1201 C C . ILE A 1 159 ? -25.089 50.760 5.499 1.00 11.47 246 ILE A C 1
ATOM 1202 O O . ILE A 1 159 ? -25.242 51.446 4.489 1.00 14.41 246 ILE A O 1
ATOM 1207 N N . SER A 1 160 ? -23.894 50.399 5.943 1.00 9.62 247 SER A N 1
ATOM 1208 C CA . SER A 1 160 ? -22.679 50.826 5.279 1.00 10.04 247 SER A CA 1
ATOM 1209 C C . SER A 1 160 ? -22.648 50.537 3.786 1.00 15.65 247 SER A C 1
ATOM 1210 O O . SER A 1 160 ? -22.547 51.455 2.977 1.00 24.09 247 SER A O 1
ATOM 1213 N N . PRO A 1 161 ? -22.713 49.258 3.394 1.00 15.13 248 PRO A N 1
ATOM 1214 C CA . PRO A 1 161 ? -22.679 48.993 1.952 1.00 16.62 248 PRO A CA 1
ATOM 1215 C C . PRO A 1 161 ? -23.682 49.839 1.156 1.00 17.69 248 PRO A C 1
ATOM 1216 O O . PRO A 1 161 ? -23.464 50.133 -0.023 1.00 19.24 248 PRO A O 1
ATOM 1220 N N . ASN A 1 162 ? -24.774 50.232 1.810 1.00 17.37 249 ASN A N 1
ATOM 1221 C CA . ASN A 1 162 ? -25.818 51.017 1.165 1.00 12.95 249 ASN A CA 1
ATOM 1222 C C . ASN A 1 162 ? -25.600 52.520 1.140 1.00 13.44 249 ASN A C 1
ATOM 1223 O O . ASN A 1 162 ? -25.954 53.170 0.158 1.00 22.31 249 ASN A O 1
ATOM 1228 N N . VAL A 1 163 ? -25.033 53.075 2.211 1.00 10.97 250 VAL A N 1
ATOM 1229 C CA . VAL A 1 163 ? -24.777 54.515 2.288 1.00 2.00 250 VAL A CA 1
ATOM 1230 C C . VAL A 1 163 ? -23.407 54.911 1.730 1.00 2.11 250 VAL A C 1
ATOM 1231 O O . VAL A 1 163 ? -23.109 56.092 1.594 1.00 8.38 250 VAL A O 1
ATOM 1235 N N . TYR A 1 164 ? -22.572 53.918 1.433 1.00 6.15 251 TYR A N 1
ATOM 1236 C CA . TYR A 1 164 ? -21.235 54.132 0.878 1.00 4.71 251 TYR A CA 1
ATOM 1237 C C . TYR A 1 164 ? -21.160 53.419 -0.461 1.00 6.43 251 TYR A C 1
ATOM 1238 O O . TYR A 1 164 ? -20.093 53.277 -1.049 1.00 7.84 251 TYR A O 1
ATOM 1247 N N . ARG A 1 165 ? -22.311 52.958 -0.926 1.00 8.22 252 ARG A N 1
ATOM 1248 C CA . ARG A 1 165 ? -22.404 52.206 -2.163 1.00 12.71 252 ARG A CA 1
ATOM 1249 C C . ARG A 1 165 ? -21.903 52.913 -3.413 1.00 16.88 252 ARG A C 1
ATOM 1250 O O . ARG A 1 165 ? -21.493 52.269 -4.375 1.00 21.34 252 ARG A O 1
ATOM 1258 N N . THR A 1 166 ? -21.935 54.237 -3.398 1.00 20.03 253 THR A N 1
ATOM 1259 C CA . THR A 1 166 ? -21.495 55.028 -4.540 1.00 15.57 253 THR A CA 1
ATOM 1260 C C . THR A 1 166 ? -20.591 56.169 -4.049 1.00 10.10 253 THR A C 1
ATOM 1261 O O . THR A 1 166 ? -20.776 56.680 -2.948 1.00 12.67 253 THR A O 1
ATOM 1265 N N . PRO A 1 167 ? -19.592 56.575 -4.853 1.00 10.27 254 PRO A N 1
ATOM 1266 C CA . PRO A 1 167 ? -18.699 57.658 -4.419 1.00 8.05 254 PRO A CA 1
ATOM 1267 C C . PRO A 1 167 ? -19.427 58.924 -3.976 1.00 9.78 254 PRO A C 1
ATOM 1268 O O . PRO A 1 167 ? -19.048 59.557 -2.989 1.00 13.50 254 PRO A O 1
ATOM 1272 N N . THR A 1 168 ? -20.474 59.288 -4.707 1.00 11.80 255 THR A N 1
ATOM 1273 C CA . THR A 1 168 ? -21.263 60.463 -4.378 1.00 7.43 255 THR A CA 1
ATOM 1274 C C . THR A 1 168 ? -21.925 60.240 -3.030 1.00 12.22 255 THR A C 1
ATOM 1275 O O . THR A 1 168 ? -21.943 61.122 -2.174 1.00 20.44 255 THR A O 1
ATOM 1279 N N . GLU A 1 169 ? -22.479 59.050 -2.851 1.00 16.30 256 GLU A N 1
ATOM 1280 C CA . GLU A 1 169 ? -23.138 58.691 -1.603 1.00 14.22 256 GLU A CA 1
ATOM 1281 C C . GLU A 1 169 ? -22.141 58.637 -0.453 1.00 12.86 256 GLU A C 1
ATOM 1282 O O . GLU A 1 169 ? -22.460 59.025 0.665 1.00 19.73 256 GLU A O 1
ATOM 1288 N N . ALA A 1 170 ? -20.937 58.146 -0.724 1.00 10.47 257 ALA A N 1
ATOM 1289 C CA . ALA A 1 170 ? -19.928 58.054 0.315 1.00 10.84 257 ALA A CA 1
ATOM 1290 C C . ALA A 1 170 ? -19.626 59.432 0.881 1.00 14.16 257 ALA A C 1
ATOM 1291 O O . ALA A 1 170 ? -19.569 59.609 2.098 1.00 20.43 257 ALA A O 1
ATOM 1293 N N . LEU A 1 171 ? -19.438 60.408 -0.004 1.00 15.87 258 LEU A N 1
ATOM 1294 C CA . LEU A 1 171 ? -19.144 61.785 0.405 1.00 14.54 258 LEU A CA 1
ATOM 1295 C C . LEU A 1 171 ? -20.287 62.411 1.199 1.00 13.82 258 LEU A C 1
ATOM 1296 O O . LEU A 1 171 ? -20.056 63.116 2.184 1.00 12.98 258 LEU A O 1
ATOM 1301 N N . ALA A 1 172 ? -21.519 62.156 0.768 1.00 10.60 259 ALA A N 1
ATOM 1302 C CA . ALA A 1 172 ? -22.688 62.699 1.454 1.00 11.73 259 ALA A CA 1
ATOM 1303 C C . ALA A 1 172 ? -22.799 62.126 2.861 1.00 15.87 259 ALA A C 1
ATOM 1304 O O . ALA A 1 172 ? -23.175 62.826 3.804 1.00 19.66 259 ALA A O 1
ATOM 1306 N N . SER A 1 173 ? -22.464 60.843 2.986 1.00 16.87 260 SER A N 1
ATOM 1307 C CA . SER A 1 173 ? -22.519 60.133 4.254 1.00 9.00 260 SER A CA 1
ATOM 1308 C C . SER A 1 173 ? -21.513 60.699 5.228 1.00 11.45 260 SER A C 1
ATOM 1309 O O . SER A 1 173 ? -21.850 60.995 6.369 1.00 20.09 260 SER A O 1
ATOM 1312 N N . PHE A 1 174 ? -20.271 60.847 4.786 1.00 9.01 261 PHE A N 1
ATOM 1313 C CA . PHE A 1 174 ? -19.250 61.369 5.668 1.00 10.92 261 PHE A CA 1
ATOM 1314 C C . PHE A 1 174 ? -19.405 62.843 5.946 1.00 15.70 261 PHE A C 1
ATOM 1315 O O . PHE A 1 174 ? -18.896 63.354 6.941 1.00 18.90 261 PHE A O 1
ATOM 1323 N N . ASP A 1 175 ? -20.111 63.534 5.065 1.00 19.90 262 ASP A N 1
ATOM 1324 C CA . ASP A 1 175 ? -20.355 64.952 5.269 1.00 20.77 262 ASP A CA 1
ATOM 1325 C C . ASP A 1 175 ? -21.271 65.016 6.481 1.00 18.42 262 ASP A C 1
ATOM 1326 O O . ASP A 1 175 ? -21.039 65.774 7.418 1.00 24.60 262 ASP A O 1
ATOM 1331 N N . TYR A 1 176 ? -22.308 64.187 6.441 1.00 14.44 263 TYR A N 1
ATOM 1332 C CA . TYR A 1 176 ? -23.308 64.082 7.495 1.00 12.87 263 TYR A CA 1
ATOM 1333 C C . TYR A 1 176 ? -22.719 63.533 8.793 1.00 12.19 263 TYR A C 1
ATOM 1334 O O . TYR A 1 176 ? -23.100 63.964 9.874 1.00 19.47 263 TYR A O 1
ATOM 1343 N N . ILE A 1 177 ? -21.779 62.600 8.686 1.00 12.83 264 ILE A N 1
ATOM 1344 C CA . ILE A 1 177 ? -21.135 62.016 9.865 1.00 13.38 264 ILE A CA 1
ATOM 1345 C C . ILE A 1 177 ? -20.271 63.053 10.580 1.00 16.28 264 ILE A C 1
ATOM 1346 O O . ILE A 1 177 ? -20.315 63.173 11.805 1.00 21.28 264 ILE A O 1
ATOM 1351 N N . VAL A 1 178 ? -19.474 63.789 9.809 1.00 17.72 265 VAL A N 1
ATOM 1352 C CA . VAL A 1 178 ? -18.599 64.824 10.353 1.00 12.68 265 VAL A CA 1
ATOM 1353 C C . VAL A 1 178 ? -19.411 66.017 10.867 1.00 15.60 265 VAL A C 1
ATOM 1354 O O . VAL A 1 178 ? -19.074 66.602 11.892 1.00 17.73 265 VAL A O 1
ATOM 1358 N N . ARG A 1 179 ? -20.466 66.384 10.141 1.00 19.20 266 ARG A N 1
ATOM 1359 C CA . ARG A 1 179 ? -21.337 67.487 10.542 1.00 19.18 266 ARG A CA 1
ATOM 1360 C C . ARG A 1 179 ? -22.096 67.089 11.805 1.00 18.32 266 ARG A C 1
ATOM 1361 O O . ARG A 1 179 ? -22.181 67.853 12.760 1.00 21.51 266 ARG A O 1
ATOM 1369 N N . GLU A 1 180 ? -22.636 65.876 11.804 1.00 19.35 267 GLU A N 1
ATOM 1370 C CA . GLU A 1 180 ? -23.394 65.353 12.936 1.00 22.84 267 GLU A CA 1
ATOM 1371 C C . GLU A 1 180 ? -22.536 64.945 14.141 1.00 22.47 267 GLU A C 1
ATOM 1372 O O . GLU A 1 180 ? -22.971 65.052 15.289 1.00 24.24 267 GLU A O 1
ATOM 1378 N N . GLY A 1 181 ? -21.324 64.471 13.881 1.00 25.25 268 GLY A N 1
ATOM 1379 C CA . GLY A 1 181 ? -20.452 64.044 14.962 1.00 25.20 268 GLY A CA 1
ATOM 1380 C C . GLY A 1 181 ? -19.493 65.090 15.502 1.00 25.65 268 GLY A C 1
ATOM 1381 O O . GLY A 1 181 ? -19.652 66.285 15.261 1.00 26.13 268 GLY A O 1
ATOM 1382 N N . LYS A 1 182 ? -18.482 64.625 16.234 1.00 24.23 269 LYS A N 1
ATOM 1383 C CA . LYS A 1 182 ? -17.479 65.501 16.834 1.00 22.39 269 LYS A CA 1
ATOM 1384 C C . LYS A 1 182 ? -16.070 65.314 16.246 1.00 28.46 269 LYS A C 1
ATOM 1385 O O . LYS A 1 182 ? -15.359 64.363 16.585 1.00 30.10 269 LYS A O 1
ATOM 1391 N N . PHE A 1 183 ? -15.669 66.242 15.381 1.00 31.74 270 PHE A N 1
ATOM 1392 C CA . PHE A 1 183 ? -14.356 66.198 14.742 1.00 29.59 270 PHE A CA 1
ATOM 1393 C C . PHE A 1 183 ? -13.758 67.591 14.767 1.00 34.24 270 PHE A C 1
ATOM 1394 O O . PHE A 1 183 ? -14.481 68.582 14.637 1.00 37.53 270 PHE A O 1
ATOM 1402 N N . GLY A 1 184 ? -12.441 67.669 14.920 1.00 37.11 271 GLY A N 1
ATOM 1403 C CA . GLY A 1 184 ? -11.791 68.966 14.904 1.00 40.16 271 GLY A CA 1
ATOM 1404 C C . GLY A 1 184 ? -11.940 69.518 13.498 1.00 40.97 271 GLY A C 1
ATOM 1405 O O . GLY A 1 184 ? -11.982 68.747 12.541 1.00 42.97 271 GLY A O 1
ATOM 1406 N N . ALA A 1 185 ? -12.037 70.838 13.364 1.00 42.58 272 ALA A N 1
ATOM 1407 C CA . ALA A 1 185 ? -12.186 71.472 12.054 1.00 44.11 272 ALA A CA 1
ATOM 1408 C C . ALA A 1 185 ? -11.213 70.905 11.017 1.00 45.83 272 ALA A C 1
ATOM 1409 O O . ALA A 1 185 ? -11.526 70.842 9.824 1.00 46.41 272 ALA A O 1
ATOM 1411 N N . VAL A 1 186 ? -10.029 70.509 11.481 1.00 45.12 273 VAL A N 1
ATOM 1412 C CA . VAL A 1 186 ? -8.997 69.947 10.615 1.00 42.49 273 VAL A CA 1
ATOM 1413 C C . VAL A 1 186 ? -9.266 68.488 10.232 1.00 41.86 273 VAL A C 1
ATOM 1414 O O . VAL A 1 186 ? -9.393 68.166 9.051 1.00 40.76 273 VAL A O 1
ATOM 1418 N N . GLU A 1 187 ? -9.361 67.614 11.233 1.00 42.05 274 GLU A N 1
ATOM 1419 C CA . GLU A 1 187 ? -9.603 66.193 10.988 1.00 40.75 274 GLU A CA 1
ATOM 1420 C C . GLU A 1 187 ? -10.974 65.975 10.370 1.00 38.08 274 GLU A C 1
ATOM 1421 O O . GLU A 1 187 ? -11.253 64.924 9.793 1.00 40.54 274 GLU A O 1
ATOM 1427 N N . GLY A 1 188 ? -11.830 66.978 10.495 1.00 33.33 275 GLY A N 1
ATOM 1428 C CA . GLY A 1 188 ? -13.148 66.867 9.922 1.00 32.10 275 GLY A CA 1
ATOM 1429 C C . GLY A 1 188 ? -12.979 66.879 8.422 1.00 33.42 275 GLY A C 1
ATOM 1430 O O . GLY A 1 188 ? -13.479 65.997 7.727 1.00 35.78 275 GLY A O 1
ATOM 1431 N N . ALA A 1 189 ? -12.256 67.881 7.928 1.00 35.15 276 ALA A N 1
ATOM 1432 C CA . ALA A 1 189 ? -12.010 68.037 6.496 1.00 36.81 276 ALA A CA 1
ATOM 1433 C C . ALA A 1 189 ? -11.311 66.812 5.922 1.00 38.36 276 ALA A C 1
ATOM 1434 O O . ALA A 1 189 ? -11.626 66.353 4.825 1.00 40.58 276 ALA A O 1
ATOM 1436 N N . VAL A 1 190 ? -10.355 66.288 6.673 1.00 40.90 277 VAL A N 1
ATOM 1437 C CA . VAL A 1 190 ? -9.623 65.111 6.245 1.00 40.88 277 VAL A CA 1
ATOM 1438 C C . VAL A 1 190 ? -10.587 63.936 6.160 1.00 42.27 277 VAL A C 1
ATOM 1439 O O . VAL A 1 190 ? -10.804 63.369 5.089 1.00 43.92 277 VAL A O 1
ATOM 1443 N N . ALA A 1 191 ? -11.164 63.584 7.304 1.00 42.25 278 ALA A N 1
ATOM 1444 C CA . ALA A 1 191 ? -12.098 62.472 7.389 1.00 40.23 278 ALA A CA 1
ATOM 1445 C C . ALA A 1 191 ? -13.209 62.547 6.345 1.00 37.81 278 ALA A C 1
ATOM 1446 O O . ALA A 1 191 ? -13.661 61.521 5.843 1.00 39.43 278 ALA A O 1
ATOM 1448 N N . LYS A 1 192 ? -13.641 63.756 6.007 1.00 33.52 279 LYS A N 1
ATOM 1449 C CA . LYS A 1 192 ? -14.711 63.926 5.033 1.00 33.57 279 LYS A CA 1
ATOM 1450 C C . LYS A 1 192 ? -14.386 63.308 3.683 1.00 35.73 279 LYS A C 1
ATOM 1451 O O . LYS A 1 192 ? -15.214 62.607 3.095 1.00 35.97 279 LYS A O 1
ATOM 1457 N N . TYR A 1 193 ? -13.180 63.572 3.195 1.00 38.82 280 TYR A N 1
ATOM 1458 C CA . TYR A 1 193 ? -12.747 63.058 1.900 1.00 39.81 280 TYR A CA 1
ATOM 1459 C C . TYR A 1 193 ? -11.972 61.754 2.019 1.00 38.61 280 TYR A C 1
ATOM 1460 O O . TYR A 1 193 ? -12.190 60.821 1.245 1.00 39.26 280 TYR A O 1
ATOM 1469 N N . MET A 1 194 ? -11.068 61.693 2.988 1.00 36.61 281 MET A N 1
ATOM 1470 C CA . MET A 1 194 ? -10.281 60.492 3.210 1.00 38.32 281 MET A CA 1
ATOM 1471 C C . MET A 1 194 ? -11.173 59.352 3.692 1.00 33.96 281 MET A C 1
ATOM 1472 O O . MET A 1 194 ? -11.077 58.224 3.205 1.00 32.13 281 MET A O 1
ATOM 1477 N N . GLY A 1 195 ? -12.041 59.659 4.651 1.00 30.23 282 GLY A N 1
ATOM 1478 C CA . GLY A 1 195 ? -12.937 58.654 5.195 1.00 27.74 282 GLY A CA 1
ATOM 1479 C C . GLY A 1 195 ? -13.969 58.150 4.204 1.00 28.30 282 GLY A C 1
ATOM 1480 O O . GLY A 1 195 ? -14.323 56.971 4.211 1.00 27.38 282 GLY A O 1
ATOM 1481 N N . ALA A 1 196 ? -14.467 59.041 3.357 1.00 26.97 283 ALA A N 1
ATOM 1482 C CA . ALA A 1 196 ? -15.456 58.658 2.361 1.00 26.88 283 ALA A CA 1
ATOM 1483 C C . ALA A 1 196 ? -14.839 57.643 1.412 1.00 24.92 283 ALA A C 1
ATOM 1484 O O . ALA A 1 196 ? -15.481 56.669 1.021 1.00 28.58 283 ALA A O 1
ATOM 1486 N N . ALA A 1 197 ? -13.585 57.885 1.044 1.00 26.37 284 ALA A N 1
ATOM 1487 C CA . ALA A 1 197 ? -12.857 57.006 0.137 1.00 20.86 284 ALA A CA 1
ATOM 1488 C C . ALA A 1 197 ? -12.629 55.641 0.771 1.00 20.83 284 ALA A C 1
ATOM 1489 O O . ALA A 1 197 ? -12.990 54.616 0.201 1.00 20.77 284 ALA A O 1
ATOM 1491 N N . ALA A 1 198 ? -12.022 55.638 1.954 1.00 19.85 285 ALA A N 1
ATOM 1492 C CA . ALA A 1 198 ? -11.749 54.403 2.678 1.00 15.71 285 ALA A CA 1
ATOM 1493 C C . ALA A 1 198 ? -13.018 53.573 2.835 1.00 15.97 285 ALA A C 1
ATOM 1494 O O . ALA A 1 198 ? -13.029 52.378 2.547 1.00 16.25 285 ALA A O 1
ATOM 1496 N N . MET A 1 199 ? -14.088 54.219 3.288 1.00 16.81 286 MET A N 1
ATOM 1497 C CA . MET A 1 199 ? -15.365 53.550 3.511 1.00 12.35 286 MET A CA 1
ATOM 1498 C C . MET A 1 199 ? -16.032 53.063 2.235 1.00 10.22 286 MET A C 1
ATOM 1499 O O . MET A 1 199 ? -16.732 52.054 2.235 1.00 11.39 286 MET A O 1
ATOM 1504 N N . TYR A 1 200 ? -15.835 53.781 1.146 1.00 8.72 287 TYR A N 1
ATOM 1505 C CA . TYR A 1 200 ? -16.440 53.368 -0.108 1.00 14.03 287 TYR A CA 1
ATOM 1506 C C . TYR A 1 200 ? -15.811 52.046 -0.558 1.00 18.06 287 TYR A C 1
ATOM 1507 O O . TYR A 1 200 ? -16.506 51.140 -1.019 1.00 18.60 287 TYR A O 1
ATOM 1516 N N . LEU A 1 201 ? -14.492 51.946 -0.411 1.00 21.01 288 LEU A N 1
ATOM 1517 C CA . LEU A 1 201 ? -13.744 50.744 -0.776 1.00 20.70 288 LEU A CA 1
ATOM 1518 C C . LEU A 1 201 ? -13.958 49.654 0.261 1.00 19.61 288 LEU A C 1
ATOM 1519 O O . LEU A 1 201 ? -14.279 48.517 -0.073 1.00 22.52 288 LEU A O 1
ATOM 1524 N N . ILE A 1 202 ? -13.749 50.010 1.523 1.00 21.11 289 ILE A N 1
ATOM 1525 C CA . ILE A 1 202 ? -13.902 49.075 2.628 1.00 20.38 289 ILE A CA 1
ATOM 1526 C C . ILE A 1 202 ? -15.272 48.417 2.643 1.00 21.75 289 ILE A C 1
ATOM 1527 O O . ILE A 1 202 ? -15.402 47.264 3.034 1.00 29.06 289 ILE A O 1
ATOM 1532 N N . SER A 1 203 ? -16.297 49.142 2.219 1.00 25.65 290 SER A N 1
ATOM 1533 C CA . SER A 1 203 ? -17.645 48.586 2.215 1.00 27.30 290 SER A CA 1
ATOM 1534 C C . SER A 1 203 ? -17.846 47.635 1.041 1.00 29.23 290 SER A C 1
ATOM 1535 O O . SER A 1 203 ? -18.756 46.801 1.051 1.00 28.14 290 SER A O 1
ATOM 1538 N N . LYS A 1 204 ? -16.995 47.759 0.028 1.00 32.61 291 LYS A N 1
ATOM 1539 C CA . LYS A 1 204 ? -17.078 46.897 -1.144 1.00 35.44 291 LYS A CA 1
ATOM 1540 C C . LYS A 1 204 ? -16.786 45.478 -0.689 1.00 43.28 291 LYS A C 1
ATOM 1541 O O . LYS A 1 204 ? -17.288 44.507 -1.264 1.00 46.53 291 LYS A O 1
ATOM 1547 N N . ARG A 1 205 ? -15.960 45.369 0.349 1.00 45.00 292 ARG A N 1
ATOM 1548 C CA . ARG A 1 205 ? -15.591 44.078 0.912 1.00 42.77 292 ARG A CA 1
ATOM 1549 C C . ARG A 1 205 ? -16.600 43.659 1.972 1.00 40.00 292 ARG A C 1
ATOM 1550 O O . ARG A 1 205 ? -16.893 42.477 2.117 1.00 42.39 292 ARG A O 1
ATOM 1558 N N . LEU A 1 206 ? -17.135 44.629 2.708 1.00 37.90 293 LEU A N 1
ATOM 1559 C CA . LEU A 1 206 ? -18.131 44.343 3.741 1.00 36.86 293 LEU A CA 1
ATOM 1560 C C . LEU A 1 206 ? -19.330 43.709 3.057 1.00 36.74 293 LEU A C 1
ATOM 1561 O O . LEU A 1 206 ? -19.978 42.812 3.597 1.00 37.25 293 LEU A O 1
ATOM 1566 N N . LYS A 1 207 ? -19.619 44.205 1.861 1.00 38.31 294 LYS A N 1
ATOM 1567 C CA . LYS A 1 207 ? -20.727 43.712 1.063 1.00 37.18 294 LYS A CA 1
ATOM 1568 C C . LYS A 1 207 ? -20.500 42.251 0.691 1.00 35.35 294 LYS A C 1
ATOM 1569 O O . LYS A 1 207 ? -21.429 41.449 0.688 1.00 36.91 294 LYS A O 1
ATOM 1575 N N . SER A 1 208 ? -19.256 41.913 0.377 1.00 39.28 295 SER A N 1
ATOM 1576 C CA . SER A 1 208 ? -18.904 40.548 -0.001 1.00 44.69 295 SER A CA 1
ATOM 1577 C C . SER A 1 208 ? -18.815 39.613 1.205 1.00 44.02 295 SER A C 1
ATOM 1578 O O . SER A 1 208 ? -19.459 38.563 1.237 1.00 45.06 295 SER A O 1
ATOM 1581 N N . ARG A 1 209 ? -18.005 39.993 2.189 1.00 46.27 296 ARG A N 1
ATOM 1582 C CA . ARG A 1 209 ? -17.831 39.196 3.398 1.00 47.11 296 ARG A CA 1
ATOM 1583 C C . ARG A 1 209 ? -19.178 38.803 4.005 1.00 44.38 296 ARG A C 1
ATOM 1584 O O . ARG A 1 209 ? -19.353 37.675 4.465 1.00 43.12 296 ARG A O 1
ATOM 1592 N N . HIS A 1 210 ? -20.125 39.740 4.001 1.00 43.85 297 HIS A N 1
ATOM 1593 C CA . HIS A 1 210 ? -21.452 39.501 4.558 1.00 41.81 297 HIS A CA 1
ATOM 1594 C C . HIS A 1 210 ? -22.432 38.849 3.591 1.00 42.92 297 HIS A C 1
ATOM 1595 O O . HIS A 1 210 ? -23.628 38.774 3.870 1.00 43.40 297 HIS A O 1
ATOM 1602 N N . ARG A 1 211 ? -21.926 38.379 2.456 1.00 44.44 298 ARG A N 1
ATOM 1603 C CA . ARG A 1 211 ? -22.761 37.707 1.465 1.00 47.05 298 ARG A CA 1
ATOM 1604 C C . ARG A 1 211 ? -23.953 38.546 0.996 1.00 46.01 298 ARG A C 1
ATOM 1605 O O . ARG A 1 211 ? -25.093 38.075 0.989 1.00 51.95 298 ARG A O 1
ATOM 1613 N N . LEU A 1 212 ? -23.690 39.789 0.614 1.00 40.30 299 LEU A N 1
ATOM 1614 C CA . LEU A 1 212 ? -24.742 40.680 0.143 1.00 34.94 299 LEU A CA 1
ATOM 1615 C C . LEU A 1 212 ? -24.807 40.588 -1.375 1.00 36.40 299 LEU A C 1
ATOM 1616 O O . LEU A 1 212 ? -23.816 40.239 -2.015 1.00 40.62 299 LEU A O 1
ATOM 1621 N N . GLN A 1 213 ? -25.961 40.911 -1.953 1.00 35.01 300 GLN A N 1
ATOM 1622 C CA . GLN A 1 213 ? -26.108 40.866 -3.403 1.00 33.86 300 GLN A CA 1
ATOM 1623 C C . GLN A 1 213 ? -25.310 42.007 -4.010 1.00 36.33 300 GLN A C 1
ATOM 1624 O O . GLN A 1 213 ? -24.760 42.845 -3.294 1.00 36.26 300 GLN A O 1
ATOM 1630 N N . ASP A 1 214 ? -25.251 42.040 -5.336 1.00 38.71 301 ASP A N 1
ATOM 1631 C CA . ASP A 1 214 ? -24.536 43.102 -6.019 1.00 40.00 301 ASP A CA 1
ATOM 1632 C C . ASP A 1 214 ? -25.332 44.391 -5.862 1.00 36.95 301 ASP A C 1
ATOM 1633 O O . ASP A 1 214 ? -24.761 45.462 -5.664 1.00 39.38 301 ASP A O 1
ATOM 1638 N N . ASN A 1 215 ? -26.654 44.284 -5.951 1.00 31.41 302 ASN A N 1
ATOM 1639 C CA . ASN A 1 215 ? -27.506 45.448 -5.780 1.00 25.62 302 ASN A CA 1
ATOM 1640 C C . ASN A 1 215 ? -27.884 45.423 -4.305 1.00 25.55 302 ASN A C 1
ATOM 1641 O O . ASN A 1 215 ? -28.942 44.918 -3.925 1.00 26.60 302 ASN A O 1
ATOM 1646 N N . VAL A 1 216 ? -27.010 46.001 -3.487 1.00 22.40 303 VAL A N 1
ATOM 1647 C CA . VAL A 1 216 ? -27.178 46.059 -2.043 1.00 20.43 303 VAL A CA 1
ATOM 1648 C C . VAL A 1 216 ? -28.508 46.641 -1.611 1.00 21.44 303 VAL A C 1
ATOM 1649 O O . VAL A 1 216 ? -28.987 46.381 -0.510 1.00 23.28 303 VAL A O 1
ATOM 1653 N N . ARG A 1 217 ? -29.090 47.449 -2.484 1.00 22.94 304 ARG A N 1
ATOM 1654 C CA . ARG A 1 217 ? -30.369 48.082 -2.219 1.00 18.60 304 ARG A CA 1
ATOM 1655 C C . ARG A 1 217 ? -31.423 47.009 -2.063 1.00 20.49 304 ARG A C 1
ATOM 1656 O O . ARG A 1 217 ? -32.314 47.122 -1.229 1.00 24.59 304 ARG A O 1
ATOM 1664 N N . GLU A 1 218 ? -31.308 45.965 -2.878 1.00 20.05 305 GLU A N 1
ATOM 1665 C CA . GLU A 1 218 ? -32.247 44.854 -2.855 1.00 16.79 305 GLU A CA 1
ATOM 1666 C C . GLU A 1 218 ? -32.179 44.101 -1.537 1.00 18.00 305 GLU A C 1
ATOM 1667 O O . GLU A 1 218 ? -33.188 43.601 -1.046 1.00 20.32 305 GLU A O 1
ATOM 1673 N N . ASP A 1 219 ? -30.984 44.010 -0.967 1.00 17.90 306 ASP A N 1
ATOM 1674 C CA . ASP A 1 219 ? -30.820 43.330 0.306 1.00 14.20 306 ASP A CA 1
ATOM 1675 C C . ASP A 1 219 ? -31.566 44.157 1.346 1.00 14.14 306 ASP A C 1
ATOM 1676 O O . ASP A 1 219 ? -32.216 43.612 2.235 1.00 12.69 306 ASP A O 1
ATOM 1681 N N . LEU A 1 220 ? -31.479 45.479 1.205 1.00 12.17 307 LEU A N 1
ATOM 1682 C CA . LEU A 1 220 ? -32.128 46.416 2.115 1.00 8.32 307 LEU A CA 1
ATOM 1683 C C . LEU A 1 220 ? -33.646 46.307 2.031 1.00 14.57 307 LEU A C 1
ATOM 1684 O O . LEU A 1 220 ? -34.328 46.260 3.056 1.00 17.17 307 LEU A O 1
ATOM 1689 N N . TYR A 1 221 ? -34.176 46.263 0.810 1.00 13.59 308 TYR A N 1
ATOM 1690 C CA . TYR A 1 221 ? -35.618 46.160 0.611 1.00 12.55 308 TYR A CA 1
ATOM 1691 C C . TYR A 1 221 ? -36.162 44.845 1.153 1.00 13.30 308 TYR A C 1
ATOM 1692 O O . TYR A 1 221 ? -37.208 44.815 1.803 1.00 17.34 308 TYR A O 1
ATOM 1701 N N . GLU A 1 222 ? -35.452 43.756 0.880 1.00 13.98 309 GLU A N 1
ATOM 1702 C CA . GLU A 1 222 ? -35.865 42.445 1.368 1.00 13.45 309 GLU A CA 1
ATOM 1703 C C . GLU A 1 222 ? -35.983 42.439 2.890 1.00 14.68 309 GLU A C 1
ATOM 1704 O O . GLU A 1 222 ? -36.992 41.988 3.430 1.00 16.82 309 GLU A O 1
ATOM 1710 N N . ALA A 1 223 ? -34.953 42.938 3.576 1.00 15.50 310 ALA A N 1
ATOM 1711 C CA . ALA A 1 223 ? -34.953 42.999 5.037 1.00 12.27 310 ALA A CA 1
ATOM 1712 C C . ALA A 1 223 ? -36.143 43.817 5.505 1.00 12.42 310 ALA A C 1
ATOM 1713 O O . ALA A 1 223 ? -36.865 43.422 6.417 1.00 14.21 310 ALA A O 1
ATOM 1715 N N . ALA A 1 224 ? -36.345 44.955 4.852 1.00 15.45 311 ALA A N 1
ATOM 1716 C CA . ALA A 1 224 ? -37.437 45.859 5.181 1.00 18.90 311 ALA A CA 1
ATOM 1717 C C . ALA A 1 224 ? -38.771 45.142 5.068 1.00 18.83 311 ALA A C 1
ATOM 1718 O O . ALA A 1 224 ? -39.601 45.210 5.973 1.00 23.00 311 ALA A O 1
ATOM 1720 N N . ASP A 1 225 ? -38.971 44.454 3.952 1.00 18.26 312 ASP A N 1
ATOM 1721 C CA . ASP A 1 225 ? -40.208 43.729 3.727 1.00 21.27 312 ASP A CA 1
ATOM 1722 C C . ASP A 1 225 ? -40.353 42.588 4.726 1.00 22.68 312 ASP A C 1
ATOM 1723 O O . ASP A 1 225 ? -41.441 42.327 5.240 1.00 28.03 312 ASP A O 1
ATOM 1728 N N . LYS A 1 226 ? -39.245 41.914 4.999 1.00 23.09 313 LYS A N 1
ATOM 1729 C CA . LYS A 1 226 ? -39.230 40.803 5.937 1.00 18.70 313 LYS A CA 1
ATOM 1730 C C . LYS A 1 226 ? -39.708 41.295 7.293 1.00 16.77 313 LYS A C 1
ATOM 1731 O O . LYS A 1 226 ? -40.364 40.571 8.036 1.00 24.00 313 LYS A O 1
ATOM 1737 N N . TRP A 1 227 ? -39.380 42.541 7.607 1.00 18.02 314 TRP A N 1
ATOM 1738 C CA . TRP A 1 227 ? -39.775 43.132 8.875 1.00 14.32 314 TRP A CA 1
ATOM 1739 C C . TRP A 1 227 ? -41.271 43.460 8.920 1.00 14.34 314 TRP A C 1
ATOM 1740 O O . TRP A 1 227 ? -41.971 43.033 9.834 1.00 17.64 314 TRP A O 1
ATOM 1751 N N . VAL A 1 228 ? -41.762 44.213 7.936 1.00 13.08 315 VAL A N 1
ATOM 1752 C CA . VAL A 1 228 ? -43.177 44.595 7.908 1.00 12.71 315 VAL A CA 1
ATOM 1753 C C . VAL A 1 228 ? -44.114 43.385 7.874 1.00 14.04 315 VAL A C 1
ATOM 1754 O O . VAL A 1 228 ? -45.220 43.433 8.415 1.00 15.27 315 VAL A O 1
ATOM 1758 N N . ALA A 1 229 ? -43.673 42.307 7.233 1.00 15.05 316 ALA A N 1
ATOM 1759 C CA . ALA A 1 229 ? -44.464 41.083 7.158 1.00 14.40 316 ALA A CA 1
ATOM 1760 C C . ALA A 1 229 ? -44.480 40.440 8.539 1.00 15.50 316 ALA A C 1
ATOM 1761 O O . ALA A 1 229 ? -45.470 39.840 8.950 1.00 22.49 316 ALA A O 1
ATOM 1763 N N . ALA A 1 230 ? -43.373 40.575 9.255 1.00 16.37 317 ALA A N 1
ATOM 1764 C CA . ALA A 1 230 ? -43.258 40.018 10.589 1.00 16.83 317 ALA A CA 1
ATOM 1765 C C . ALA A 1 230 ? -44.200 40.758 11.517 1.00 20.17 317 ALA A C 1
ATOM 1766 O O . ALA A 1 230 ? -44.868 40.148 12.350 1.00 26.76 317 ALA A O 1
ATOM 1768 N N . VAL A 1 231 ? -44.250 42.078 11.377 1.00 20.34 318 VAL A N 1
ATOM 1769 C CA . VAL A 1 231 ? -45.122 42.890 12.216 1.00 20.62 318 VAL A CA 1
ATOM 1770 C C . VAL A 1 231 ? -46.559 42.506 11.897 1.00 21.78 318 VAL A C 1
ATOM 1771 O O . VAL A 1 231 ? -47.438 42.531 12.769 1.00 15.64 318 VAL A O 1
ATOM 1775 N N . GLY A 1 232 ? -46.778 42.137 10.638 1.00 20.87 319 GLY A N 1
ATOM 1776 C CA . GLY A 1 232 ? -48.101 41.743 10.198 1.00 26.05 319 GLY A CA 1
ATOM 1777 C C . GLY A 1 232 ? -48.999 42.945 10.001 1.00 28.07 319 GLY A C 1
ATOM 1778 O O . GLY A 1 232 ? -48.546 44.087 10.108 1.00 33.25 319 GLY A O 1
ATOM 1779 N N . LYS A 1 233 ? -50.273 42.690 9.713 1.00 26.77 320 LYS A N 1
ATOM 1780 C CA . LYS A 1 233 ? -51.230 43.765 9.509 1.00 28.13 320 LYS A CA 1
ATOM 1781 C C . LYS A 1 233 ? -52.284 43.783 10.593 1.00 24.72 320 LYS A C 1
ATOM 1782 O O . LYS A 1 233 ? -53.233 44.554 10.517 1.00 30.91 320 LYS A O 1
ATOM 1788 N N . ASP A 1 234 ? -52.110 42.944 11.606 1.00 20.59 321 ASP A N 1
ATOM 1789 C CA . ASP A 1 234 ? -53.069 42.866 12.703 1.00 21.55 321 ASP A CA 1
ATOM 1790 C C . ASP A 1 234 ? -52.646 43.700 13.891 1.00 21.34 321 ASP A C 1
ATOM 1791 O O . ASP A 1 234 ? -53.324 43.706 14.920 1.00 16.29 321 ASP A O 1
ATOM 1796 N N . ARG A 1 235 ? -51.519 44.393 13.751 1.00 21.17 322 ARG A N 1
ATOM 1797 C CA . ARG A 1 235 ? -50.999 45.227 14.828 1.00 17.57 322 ARG A CA 1
ATOM 1798 C C . ARG A 1 235 ? -50.152 46.358 14.265 1.00 17.52 322 ARG A C 1
ATOM 1799 O O . ARG A 1 235 ? -49.511 46.193 13.226 1.00 22.64 322 ARG A O 1
ATOM 1807 N N . PRO A 1 236 ? -50.159 47.530 14.932 1.00 14.95 323 PRO A N 1
ATOM 1808 C CA . PRO A 1 236 ? -49.389 48.713 14.517 1.00 13.95 323 PRO A CA 1
ATOM 1809 C C . PRO A 1 236 ? -47.883 48.529 14.695 1.00 17.28 323 PRO A C 1
ATOM 1810 O O . PRO A 1 236 ? -47.084 48.960 13.860 1.00 17.56 323 PRO A O 1
ATOM 1814 N N . PHE A 1 237 ? -47.508 47.900 15.806 1.00 17.51 324 PHE A N 1
ATOM 1815 C CA . PHE A 1 237 ? -46.111 47.621 16.114 1.00 19.80 324 PHE A CA 1
ATOM 1816 C C . PHE A 1 237 ? -45.965 46.139 16.467 1.00 18.35 324 PHE A C 1
ATOM 1817 O O . PHE A 1 237 ? -46.933 45.493 16.875 1.00 18.31 324 PHE A O 1
ATOM 1825 N N . MET A 1 238 ? -44.758 45.605 16.319 1.00 16.91 325 MET A N 1
ATOM 1826 C CA . MET A 1 238 ? -44.513 44.214 16.669 1.00 11.80 325 MET A CA 1
ATOM 1827 C C . MET A 1 238 ? -44.911 44.038 18.132 1.00 9.43 325 MET A C 1
ATOM 1828 O O . MET A 1 238 ? -45.310 42.956 18.562 1.00 13.18 325 MET A O 1
ATOM 1833 N N . GLY A 1 239 ? -44.808 45.119 18.894 1.00 8.46 326 GLY A N 1
ATOM 1834 C CA . GLY A 1 239 ? -45.161 45.070 20.297 1.00 9.15 326 GLY A CA 1
ATOM 1835 C C . GLY A 1 239 ? -46.653 45.201 20.533 1.00 14.88 326 GLY A C 1
ATOM 1836 O O . GLY A 1 239 ? -47.104 45.247 21.679 1.00 13.70 326 GLY A O 1
ATOM 1837 N N . GLY A 1 240 ? -47.422 45.269 19.451 1.00 18.80 327 GLY A N 1
ATOM 1838 C CA . GLY A 1 240 ? -48.867 45.393 19.571 1.00 20.97 327 GLY A CA 1
ATOM 1839 C C . GLY A 1 240 ? -49.378 46.824 19.505 1.00 22.34 327 GLY A C 1
ATOM 1840 O O . GLY A 1 240 ? -49.350 47.455 18.455 1.00 24.09 327 GLY A O 1
ATOM 1841 N N . GLN A 1 241 ? -49.853 47.333 20.634 1.00 26.84 328 GLN A N 1
ATOM 1842 C CA . GLN A 1 241 ? -50.375 48.693 20.719 1.00 29.88 328 GLN A CA 1
ATOM 1843 C C . GLN A 1 241 ? -49.230 49.691 20.671 1.00 27.31 328 GLN A C 1
ATOM 1844 O O . GLN A 1 241 ? -49.259 50.642 19.900 1.00 27.53 328 GLN A O 1
ATOM 1850 N N . LYS A 1 242 ? -48.241 49.475 21.533 1.00 25.89 329 LYS A N 1
ATOM 1851 C CA . LYS A 1 242 ? -47.059 50.324 21.608 1.00 27.98 329 LYS A CA 1
ATOM 1852 C C . LYS A 1 242 ? -45.863 49.541 21.075 1.00 26.42 329 LYS A C 1
ATOM 1853 O O . LYS A 1 242 ? -45.897 48.313 21.011 1.00 31.35 329 LYS A O 1
ATOM 1859 N N . PRO A 1 243 ? -44.794 50.239 20.668 1.00 25.00 330 PRO A N 1
ATOM 1860 C CA . PRO A 1 243 ? -43.630 49.503 20.161 1.00 20.42 330 PRO A CA 1
ATOM 1861 C C . PRO A 1 243 ? -42.867 48.828 21.294 1.00 14.24 330 PRO A C 1
ATOM 1862 O O . PRO A 1 243 ? -42.918 49.282 22.429 1.00 16.42 330 PRO A O 1
ATOM 1866 N N . ASN A 1 244 ? -42.188 47.727 20.998 1.00 12.33 331 ASN A N 1
ATOM 1867 C CA . ASN A 1 244 ? -41.381 47.058 22.017 1.00 10.05 331 ASN A CA 1
ATOM 1868 C C . ASN A 1 244 ? -39.913 47.147 21.603 1.00 6.82 331 ASN A C 1
ATOM 1869 O O . ASN A 1 244 ? -39.589 47.717 20.562 1.00 8.81 331 ASN A O 1
ATOM 1874 N N . LEU A 1 245 ? -39.027 46.601 22.424 1.00 4.61 332 LEU A N 1
ATOM 1875 C CA . LEU A 1 245 ? -37.598 46.625 22.145 1.00 2.00 332 LEU A CA 1
ATOM 1876 C C . LEU A 1 245 ? -37.206 46.225 20.714 1.00 2.81 332 LEU A C 1
ATOM 1877 O O . LEU A 1 245 ? -36.186 46.680 20.204 1.00 12.38 332 LEU A O 1
ATOM 1882 N N . ALA A 1 246 ? -38.015 45.399 20.055 1.00 5.72 333 ALA A N 1
ATOM 1883 C CA . ALA A 1 246 ? -37.721 44.979 18.684 1.00 2.00 333 ALA A CA 1
ATOM 1884 C C . ALA A 1 246 ? -38.090 46.079 17.694 1.00 8.52 333 ALA A C 1
ATOM 1885 O O . ALA A 1 246 ? -37.385 46.283 16.712 1.00 15.77 333 ALA A O 1
ATOM 1887 N N . ASP A 1 247 ? -39.200 46.776 17.947 1.00 8.64 334 ASP A N 1
ATOM 1888 C CA . ASP A 1 247 ? -39.649 47.878 17.086 1.00 3.60 334 ASP A CA 1
ATOM 1889 C C . ASP A 1 247 ? -38.628 49.010 17.179 1.00 2.04 334 ASP A C 1
ATOM 1890 O O . ASP A 1 247 ? -38.231 49.591 16.174 1.00 2.55 334 ASP A O 1
ATOM 1895 N N . LEU A 1 248 ? -38.234 49.323 18.411 1.00 2.00 335 LEU A N 1
ATOM 1896 C CA . LEU A 1 248 ? -37.270 50.380 18.704 1.00 2.27 335 LEU A CA 1
ATOM 1897 C C . LEU A 1 248 ? -35.857 50.030 18.229 1.00 10.79 335 LEU A C 1
ATOM 1898 O O . LEU A 1 248 ? -35.036 50.918 17.986 1.00 12.67 335 LEU A O 1
ATOM 1903 N N . ALA A 1 249 ? -35.578 48.732 18.106 1.00 14.80 336 ALA A N 1
ATOM 1904 C CA . ALA A 1 249 ? -34.272 48.247 17.652 1.00 3.19 336 ALA A CA 1
ATOM 1905 C C . ALA A 1 249 ? -34.133 48.486 16.163 1.00 2.00 336 ALA A C 1
ATOM 1906 O O . ALA A 1 249 ? -33.139 49.029 15.712 1.00 8.24 336 ALA A O 1
ATOM 1908 N N . VAL A 1 250 ? -35.130 48.059 15.396 1.00 2.00 337 VAL A N 1
ATOM 1909 C CA . VAL A 1 250 ? -35.119 48.247 13.948 1.00 2.00 337 VAL A CA 1
ATOM 1910 C C . VAL A 1 250 ? -35.248 49.727 13.588 1.00 4.38 337 VAL A C 1
ATOM 1911 O O . VAL A 1 250 ? -34.615 50.201 12.645 1.00 10.39 337 VAL A O 1
ATOM 1915 N N . TYR A 1 251 ? -36.075 50.458 14.335 1.00 4.95 338 TYR A N 1
ATOM 1916 C CA . TYR A 1 251 ? -36.245 51.878 14.083 1.00 4.11 338 TYR A CA 1
ATOM 1917 C C . TYR A 1 251 ? -34.914 52.579 14.316 1.00 6.59 338 TYR A C 1
ATOM 1918 O O . TYR A 1 251 ? -34.423 53.303 13.454 1.00 14.99 338 TYR A O 1
ATOM 1927 N N . GLY A 1 252 ? -34.324 52.354 15.484 1.00 6.06 339 GLY A N 1
ATOM 1928 C CA . GLY A 1 252 ? -33.047 52.971 15.793 1.00 2.07 339 GLY A CA 1
ATOM 1929 C C . GLY A 1 252 ? -31.951 52.652 14.786 1.00 4.25 339 GLY A C 1
ATOM 1930 O O . GLY A 1 252 ? -31.105 53.498 14.494 1.00 8.81 339 GLY A O 1
ATOM 1931 N N . VAL A 1 253 ? -31.949 51.436 14.248 1.00 4.47 340 VAL A N 1
ATOM 1932 C CA . VAL A 1 253 ? -30.929 51.044 13.278 1.00 4.85 340 VAL A CA 1
ATOM 1933 C C . VAL A 1 253 ? -31.128 51.783 11.951 1.00 11.65 340 VAL A C 1
ATOM 1934 O O . VAL A 1 253 ? -30.166 52.257 11.334 1.00 14.32 340 VAL A O 1
ATOM 1938 N N . LEU A 1 254 ? -32.380 51.894 11.520 1.00 10.56 341 LEU A N 1
ATOM 1939 C CA . LEU A 1 254 ? -32.687 52.557 10.256 1.00 9.06 341 LEU A CA 1
ATOM 1940 C C . LEU A 1 254 ? -32.605 54.092 10.270 1.00 11.41 341 LEU A C 1
ATOM 1941 O O . LEU A 1 254 ? -32.149 54.696 9.293 1.00 7.33 341 LEU A O 1
ATOM 1946 N N . ARG A 1 255 ? -33.039 54.718 11.368 1.00 8.50 342 ARG A N 1
ATOM 1947 C CA . ARG A 1 255 ? -33.035 56.175 11.464 1.00 9.75 342 ARG A CA 1
ATOM 1948 C C . ARG A 1 255 ? -31.686 56.754 11.072 1.00 9.80 342 ARG A C 1
ATOM 1949 O O . ARG A 1 255 ? -31.592 57.819 10.468 1.00 16.47 342 ARG A O 1
ATOM 1957 N N . VAL A 1 256 ? -30.642 56.043 11.446 1.00 8.33 343 VAL A N 1
ATOM 1958 C CA . VAL A 1 256 ? -29.278 56.448 11.169 1.00 6.00 343 VAL A CA 1
ATOM 1959 C C . VAL A 1 256 ? -29.042 56.887 9.715 1.00 10.76 343 VAL A C 1
ATOM 1960 O O . VAL A 1 256 ? -28.137 57.680 9.435 1.00 13.89 343 VAL A O 1
ATOM 1964 N N . MET A 1 257 ? -29.861 56.389 8.793 1.00 9.31 344 MET A N 1
ATOM 1965 C CA . MET A 1 257 ? -29.711 56.729 7.378 1.00 8.68 344 MET A CA 1
ATOM 1966 C C . MET A 1 257 ? -30.600 57.885 6.940 1.00 10.37 344 MET A C 1
ATOM 1967 O O . MET A 1 257 ? -30.568 58.280 5.773 1.00 15.23 344 MET A O 1
ATOM 1972 N N . GLU A 1 258 ? -31.386 58.423 7.868 1.00 7.41 345 GLU A N 1
ATOM 1973 C CA . GLU A 1 258 ? -32.303 59.520 7.558 1.00 10.53 345 GLU A CA 1
ATOM 1974 C C . GLU A 1 258 ? -31.572 60.653 6.872 1.00 9.00 345 GLU A C 1
ATOM 1975 O O . GLU A 1 258 ? -30.554 61.121 7.366 1.00 11.56 345 GLU A O 1
ATOM 1981 N N . GLY A 1 259 ? -32.086 61.078 5.722 1.00 12.08 346 GLY A N 1
ATOM 1982 C CA . GLY A 1 259 ? -31.455 62.163 4.994 1.00 14.83 346 GLY A CA 1
ATOM 1983 C C . GLY A 1 259 ? -30.593 61.705 3.832 1.00 20.13 346 GLY A C 1
ATOM 1984 O O . GLY A 1 259 ? -30.285 62.495 2.935 1.00 24.38 346 GLY A O 1
ATOM 1985 N N . LEU A 1 260 ? -30.196 60.435 3.841 1.00 17.64 347 LEU A N 1
ATOM 1986 C CA . LEU A 1 260 ? -29.368 59.893 2.773 1.00 11.95 347 LEU A CA 1
ATOM 1987 C C . LEU A 1 260 ? -30.231 59.235 1.704 1.00 13.09 347 LEU A C 1
ATOM 1988 O O . LEU A 1 260 ? -31.379 58.864 1.957 1.00 16.40 347 LEU A O 1
ATOM 1993 N N . ASP A 1 261 ? -29.669 59.076 0.512 1.00 12.06 348 ASP A N 1
ATOM 1994 C CA . ASP A 1 261 ? -30.399 58.460 -0.579 1.00 12.59 348 ASP A CA 1
ATOM 1995 C C . ASP A 1 261 ? -30.915 57.087 -0.172 1.00 12.16 348 ASP A C 1
ATOM 1996 O O . ASP A 1 261 ? -32.055 56.737 -0.464 1.00 16.83 348 ASP A O 1
ATOM 2001 N N . ALA A 1 262 ? -30.074 56.313 0.506 1.00 13.94 349 ALA A N 1
ATOM 2002 C CA . ALA A 1 262 ? -30.443 54.966 0.940 1.00 7.95 349 ALA A CA 1
ATOM 2003 C C . ALA A 1 262 ? -31.785 54.954 1.657 1.00 10.27 349 ALA A C 1
ATOM 2004 O O . ALA A 1 262 ? -32.624 54.079 1.423 1.00 11.81 349 ALA A O 1
ATOM 2006 N N . PHE A 1 263 ? -31.984 55.938 2.526 1.00 10.28 350 PHE A N 1
ATOM 2007 C CA . PHE A 1 263 ? -33.206 56.048 3.294 1.00 9.74 350 PHE A CA 1
ATOM 2008 C C . PHE A 1 263 ? -34.398 56.420 2.429 1.00 17.74 350 PHE A C 1
ATOM 2009 O O . PHE A 1 263 ? -35.488 55.874 2.605 1.00 25.56 350 PHE A O 1
ATOM 2017 N N . ASP A 1 264 ? -34.199 57.355 1.503 1.00 20.99 351 ASP A N 1
ATOM 2018 C CA . ASP A 1 264 ? -35.276 57.775 0.609 1.00 17.50 351 ASP A CA 1
ATOM 2019 C C . ASP A 1 264 ? -35.727 56.581 -0.223 1.00 17.24 351 ASP A C 1
ATOM 2020 O O . ASP A 1 264 ? -36.924 56.370 -0.425 1.00 20.46 351 ASP A O 1
ATOM 2025 N N . ASP A 1 265 ? -34.764 55.804 -0.708 1.00 15.27 352 ASP A N 1
ATOM 2026 C CA . ASP A 1 265 ? -35.064 54.617 -1.502 1.00 14.86 352 ASP A CA 1
ATOM 2027 C C . ASP A 1 265 ? -35.832 53.619 -0.642 1.00 16.29 352 ASP A C 1
ATOM 2028 O O . ASP A 1 265 ? -36.859 53.077 -1.051 1.00 20.47 352 ASP A O 1
ATOM 2033 N N . LEU A 1 266 ? -35.308 53.372 0.550 1.00 12.69 353 LEU A N 1
ATOM 2034 C CA . LEU A 1 266 ? -35.928 52.455 1.489 1.00 14.31 353 LEU A CA 1
ATOM 2035 C C . LEU A 1 266 ? -37.422 52.744 1.606 1.00 16.54 353 LEU A C 1
ATOM 2036 O O . LEU A 1 266 ? -38.248 51.859 1.423 1.00 15.05 353 LEU A O 1
ATOM 2041 N N . MET A 1 267 ? -37.755 53.997 1.898 1.00 20.50 354 MET A N 1
ATOM 2042 C CA . MET A 1 267 ? -39.143 54.422 2.056 1.00 19.36 354 MET A CA 1
ATOM 2043 C C . MET A 1 267 ? -39.963 54.336 0.772 1.00 20.23 354 MET A C 1
ATOM 2044 O O . MET A 1 267 ? -41.165 54.063 0.813 1.00 22.76 354 MET A O 1
ATOM 2049 N N . GLN A 1 268 ? -39.305 54.560 -0.360 1.00 22.37 355 GLN A N 1
ATOM 2050 C CA . GLN A 1 268 ? -39.961 54.554 -1.661 1.00 26.50 355 GLN A CA 1
ATOM 2051 C C . GLN A 1 268 ? -40.228 53.187 -2.274 1.00 28.89 355 GLN A C 1
ATOM 2052 O O . GLN A 1 268 ? -41.191 53.025 -3.021 1.00 33.13 355 GLN A O 1
ATOM 2058 N N . HIS A 1 269 ? -39.391 52.202 -1.964 1.00 30.93 356 HIS A N 1
ATOM 2059 C CA . HIS A 1 269 ? -39.565 50.867 -2.536 1.00 31.62 356 HIS A CA 1
ATOM 2060 C C . HIS A 1 269 ? -39.912 49.742 -1.556 1.00 29.33 356 HIS A C 1
ATOM 2061 O O . HIS A 1 269 ? -39.823 48.572 -1.932 1.00 31.37 356 HIS A O 1
ATOM 2068 N N . THR A 1 270 ? -40.311 50.054 -0.325 1.00 28.20 357 THR A N 1
ATOM 2069 C CA . THR A 1 270 ? -40.561 48.970 0.625 1.00 26.28 357 THR A CA 1
ATOM 2070 C C . THR A 1 270 ? -41.838 48.866 1.467 1.00 29.69 357 THR A C 1
ATOM 2071 O O . THR A 1 270 ? -42.056 47.840 2.121 1.00 34.06 357 THR A O 1
ATOM 2075 N N . HIS A 1 271 ? -42.684 49.885 1.468 1.00 29.37 358 HIS A N 1
ATOM 2076 C CA . HIS A 1 271 ? -43.892 49.821 2.294 1.00 28.36 358 HIS A CA 1
ATOM 2077 C C . HIS A 1 271 ? -43.532 49.787 3.781 1.00 23.69 358 HIS A C 1
ATOM 2078 O O . HIS A 1 271 ? -44.290 49.254 4.580 1.00 22.40 358 HIS A O 1
ATOM 2085 N N . ILE A 1 272 ? -42.398 50.369 4.159 1.00 23.87 359 ILE A N 1
ATOM 2086 C CA . ILE A 1 272 ? -41.985 50.365 5.560 1.00 21.49 359 ILE A CA 1
ATOM 2087 C C . ILE A 1 272 ? -42.282 51.679 6.263 1.00 19.35 359 ILE A C 1
ATOM 2088 O O . ILE A 1 272 ? -42.326 51.742 7.490 1.00 24.68 359 ILE A O 1
ATOM 2093 N N . GLN A 1 273 ? -42.482 52.730 5.482 1.00 17.26 360 GLN A N 1
ATOM 2094 C CA . GLN A 1 273 ? -42.764 54.045 6.037 1.00 16.92 360 GLN A CA 1
ATOM 2095 C C . GLN A 1 273 ? -43.887 54.070 7.069 1.00 14.08 360 GLN A C 1
ATOM 2096 O O . GLN A 1 273 ? -43.712 54.611 8.161 1.00 17.74 360 GLN A O 1
ATOM 2102 N N . PRO A 1 274 ? -45.061 53.504 6.734 1.00 7.32 361 PRO A N 1
ATOM 2103 C CA . PRO A 1 274 ? -46.165 53.512 7.697 1.00 7.88 361 PRO A CA 1
ATOM 2104 C C . PRO A 1 274 ? -45.759 53.107 9.101 1.00 11.24 361 PRO A C 1
ATOM 2105 O O . PRO A 1 274 ? -46.084 53.797 10.073 1.00 19.62 361 PRO A O 1
ATOM 2109 N N . TRP A 1 275 ? -45.047 51.996 9.216 1.00 11.60 362 TRP A N 1
ATOM 2110 C CA . TRP A 1 275 ? -44.620 51.537 10.528 1.00 10.08 362 TRP A CA 1
ATOM 2111 C C . TRP A 1 275 ? -43.575 52.493 11.053 1.00 8.74 362 TRP A C 1
ATOM 2112 O O . TRP A 1 275 ? -43.625 52.895 12.210 1.00 11.06 362 TRP A O 1
ATOM 2123 N N . TYR A 1 276 ? -42.632 52.865 10.192 1.00 9.85 363 TYR A N 1
ATOM 2124 C CA . TYR A 1 276 ? -41.567 53.782 10.578 1.00 10.47 363 TYR A CA 1
ATOM 2125 C C . TYR A 1 276 ? -42.125 55.070 11.177 1.00 11.97 363 TYR A C 1
ATOM 2126 O O . TYR A 1 276 ? -41.739 55.473 12.277 1.00 16.89 363 TYR A O 1
ATOM 2135 N N . LEU A 1 277 ? -43.031 55.719 10.450 1.00 11.84 364 LEU A N 1
ATOM 2136 C CA . LEU A 1 277 ? -43.645 56.955 10.923 1.00 7.73 364 LEU A CA 1
ATOM 2137 C C . LEU A 1 277 ? -44.439 56.715 12.200 1.00 9.41 364 LEU A C 1
ATOM 2138 O O . LEU A 1 277 ? -44.553 57.590 13.051 1.00 7.61 364 LEU A O 1
ATOM 2143 N N . ARG A 1 278 ? -44.999 55.519 12.323 1.00 12.16 365 ARG A N 1
ATOM 2144 C CA . ARG A 1 278 ? -45.783 55.152 13.497 1.00 10.85 365 ARG A CA 1
ATOM 2145 C C . ARG A 1 278 ? -44.917 55.112 14.749 1.00 10.74 365 ARG A C 1
ATOM 2146 O O . ARG A 1 278 ? -45.349 55.543 15.818 1.00 11.89 365 ARG A O 1
ATOM 2154 N N . VAL A 1 279 ? -43.700 54.581 14.612 1.00 13.15 366 VAL A N 1
ATOM 2155 C CA . VAL A 1 279 ? -42.748 54.476 15.728 1.00 10.87 366 VAL A CA 1
ATOM 2156 C C . VAL A 1 279 ? -42.173 55.851 16.073 1.00 9.50 366 VAL A C 1
ATOM 2157 O O . VAL A 1 279 ? -41.823 56.132 17.224 1.00 4.65 366 VAL A O 1
ATOM 2161 N N . GLU A 1 280 ? -42.066 56.697 15.054 1.00 8.86 367 GLU A N 1
ATOM 2162 C CA . GLU A 1 280 ? -41.554 58.047 15.221 1.00 13.10 367 GLU A CA 1
ATOM 2163 C C . GLU A 1 280 ? -42.494 58.910 16.071 1.00 16.29 367 GLU A C 1
ATOM 2164 O O . GLU A 1 280 ? -42.060 59.523 17.045 1.00 21.98 367 GLU A O 1
ATOM 2170 N N . ARG A 1 281 ? -43.778 58.956 15.712 1.00 14.58 368 ARG A N 1
ATOM 2171 C CA . ARG A 1 281 ? -44.741 59.753 16.470 1.00 13.78 368 ARG A CA 1
ATOM 2172 C C . ARG A 1 281 ? -45.005 59.175 17.838 1.00 13.81 368 ARG A C 1
ATOM 2173 O O . ARG A 1 281 ? -45.361 59.903 18.752 1.00 21.51 368 ARG A O 1
ATOM 2181 N N . ALA A 1 282 ? -44.850 57.865 17.977 1.00 14.24 369 ALA A N 1
ATOM 2182 C CA . ALA A 1 282 ? -45.054 57.211 19.261 1.00 12.20 369 ALA A CA 1
ATOM 2183 C C . ALA A 1 282 ? -43.940 57.698 20.169 1.00 13.69 369 ALA A C 1
ATOM 2184 O O . ALA A 1 282 ? -44.085 57.748 21.388 1.00 20.14 369 ALA A O 1
ATOM 2186 N N . ILE A 1 283 ? -42.822 58.067 19.556 1.00 16.06 370 ILE A N 1
ATOM 2187 C CA . ILE A 1 283 ? -41.670 58.562 20.292 1.00 14.10 370 ILE A CA 1
ATOM 2188 C C . ILE A 1 283 ? -41.841 60.047 20.591 1.00 13.68 370 ILE A C 1
ATOM 2189 O O . ILE A 1 283 ? -41.707 60.463 21.738 1.00 16.82 370 ILE A O 1
ATOM 2194 N N . THR A 1 284 ? -42.131 60.844 19.564 1.00 10.43 371 THR A N 1
ATOM 2195 C CA . THR A 1 284 ? -42.320 62.278 19.759 1.00 17.08 371 THR A CA 1
ATOM 2196 C C . THR A 1 284 ? -43.477 62.539 20.710 1.00 16.54 371 THR A C 1
ATOM 2197 O O . THR A 1 284 ? -43.582 63.617 21.288 1.00 17.14 371 THR A O 1
ATOM 2201 N N . GLU A 1 285 ? -44.339 61.542 20.875 1.00 19.09 372 GLU A N 1
ATOM 2202 C CA . GLU A 1 285 ? -45.477 61.655 21.778 1.00 23.44 372 GLU A CA 1
ATOM 2203 C C . GLU A 1 285 ? -44.956 61.373 23.172 1.00 28.18 372 GLU A C 1
ATOM 2204 O O . GLU A 1 285 ? -45.719 61.031 24.072 1.00 30.21 372 GLU A O 1
ATOM 2210 N N . ALA A 1 286 ? -43.639 61.501 23.325 1.00 32.24 373 ALA A N 1
ATOM 2211 C CA . ALA A 1 286 ? -42.958 61.277 24.596 1.00 34.24 373 ALA A CA 1
ATOM 2212 C C . ALA A 1 286 ? -43.528 60.067 25.310 1.00 33.78 373 ALA A C 1
ATOM 2213 O O . ALA A 1 286 ? -43.917 60.214 26.489 1.00 41.57 373 ALA A O 1
ATOM 2215 N N . LEU B 1 13 ? -39.896 10.207 29.302 1.00 27.82 100 LEU B N 1
ATOM 2216 C CA . LEU B 1 13 ? -38.774 11.054 28.793 1.00 26.01 100 LEU B CA 1
ATOM 2217 C C . LEU B 1 13 ? -37.538 10.214 28.503 1.00 23.85 100 LEU B C 1
ATOM 2218 O O . LEU B 1 13 ? -36.777 9.866 29.411 1.00 22.97 100 LEU B O 1
ATOM 2223 N N . GLN B 1 14 ? -37.349 9.892 27.230 1.00 17.17 101 GLN B N 1
ATOM 2224 C CA . GLN B 1 14 ? -36.207 9.108 26.803 1.00 10.98 101 GLN B CA 1
ATOM 2225 C C . GLN B 1 14 ? -35.153 10.038 26.250 1.00 5.19 101 GLN B C 1
ATOM 2226 O O . GLN B 1 14 ? -35.432 10.817 25.353 1.00 3.96 101 GLN B O 1
ATOM 2232 N N . LEU B 1 15 ? -33.943 9.939 26.790 1.00 9.77 102 LEU B N 1
ATOM 2233 C CA . LEU B 1 15 ? -32.811 10.767 26.372 1.00 2.28 102 LEU B CA 1
ATOM 2234 C C . LEU B 1 15 ? -31.760 9.993 25.584 1.00 3.22 102 LEU B C 1
ATOM 2235 O O . LEU B 1 15 ? -31.244 8.982 26.056 1.00 4.85 102 LEU B O 1
ATOM 2240 N N . THR B 1 16 ? -31.432 10.471 24.387 1.00 6.12 103 THR B N 1
ATOM 2241 C CA . THR B 1 16 ? -30.404 9.832 23.565 1.00 2.63 103 THR B CA 1
ATOM 2242 C C . THR B 1 16 ? -29.339 10.889 23.345 1.00 2.23 103 THR B C 1
ATOM 2243 O O . THR B 1 16 ? -29.621 11.960 22.799 1.00 2.00 103 THR B O 1
ATOM 2247 N N . LEU B 1 17 ? -28.120 10.587 23.779 1.00 2.00 104 LEU B N 1
ATOM 2248 C CA . LEU B 1 17 ? -27.009 11.511 23.653 1.00 2.00 104 LEU B CA 1
ATOM 2249 C C . LEU B 1 17 ? -26.001 11.084 22.585 1.00 5.71 104 LEU B C 1
ATOM 2250 O O . LEU B 1 17 ? -25.339 10.052 22.711 1.00 7.70 104 LEU B O 1
ATOM 2255 N N . TYR B 1 18 ? -25.902 11.883 21.526 1.00 5.88 105 TYR B N 1
ATOM 2256 C CA . TYR B 1 18 ? -24.961 11.631 20.436 1.00 2.00 105 TYR B CA 1
ATOM 2257 C C . TYR B 1 18 ? -23.697 12.339 20.863 1.00 2.00 105 TYR B C 1
ATOM 2258 O O . TYR B 1 18 ? -23.718 13.541 21.083 1.00 2.00 105 TYR B O 1
ATOM 2267 N N . GLN B 1 19 ? -22.588 11.615 20.959 1.00 4.27 106 GLN B N 1
ATOM 2268 C CA . GLN B 1 19 ? -21.364 12.243 21.440 1.00 2.00 106 GLN B CA 1
ATOM 2269 C C . GLN B 1 19 ? -20.048 11.680 20.929 1.00 2.00 106 GLN B C 1
ATOM 2270 O O . GLN B 1 19 ? -20.014 10.749 20.130 1.00 2.00 106 GLN B O 1
ATOM 2276 N N . TYR B 1 20 ? -18.974 12.329 21.382 1.00 3.29 107 TYR B N 1
ATOM 2277 C CA . TYR B 1 20 ? -17.588 11.934 21.140 1.00 2.00 107 TYR B CA 1
ATOM 2278 C C . TYR B 1 20 ? -17.210 11.712 22.602 1.00 2.18 107 TYR B C 1
ATOM 2279 O O . TYR B 1 20 ? -17.050 12.661 23.358 1.00 4.68 107 TYR B O 1
ATOM 2288 N N . LYS B 1 21 ? -17.101 10.457 23.006 1.00 5.01 108 LYS B N 1
ATOM 2289 C CA . LYS B 1 21 ? -16.818 10.140 24.390 1.00 6.34 108 LYS B CA 1
ATOM 2290 C C . LYS B 1 21 ? -15.738 10.978 25.047 1.00 8.58 108 LYS B C 1
ATOM 2291 O O . LYS B 1 21 ? -15.961 11.552 26.103 1.00 7.63 108 LYS B O 1
ATOM 2297 N N . THR B 1 22 ? -14.576 11.069 24.408 1.00 13.29 109 THR B N 1
ATOM 2298 C CA . THR B 1 22 ? -13.446 11.810 24.969 1.00 8.41 109 THR B CA 1
ATOM 2299 C C . THR B 1 22 ? -13.459 13.325 24.752 1.00 7.33 109 THR B C 1
ATOM 2300 O O . THR B 1 22 ? -12.466 13.997 25.003 1.00 8.67 109 THR B O 1
ATOM 2304 N N . CYS B 1 23 ? -14.585 13.863 24.305 1.00 6.36 110 CYS B N 1
ATOM 2305 C CA . CYS B 1 23 ? -14.708 15.292 24.068 1.00 6.60 110 CYS B CA 1
ATOM 2306 C C . CYS B 1 23 ? -15.242 15.987 25.328 1.00 8.21 110 CYS B C 1
ATOM 2307 O O . CYS B 1 23 ? -16.185 15.502 25.967 1.00 14.10 110 CYS B O 1
ATOM 2310 N N . PRO B 1 24 ? -14.660 17.145 25.695 1.00 6.90 111 PRO B N 1
ATOM 2311 C CA . PRO B 1 24 ? -15.088 17.878 26.897 1.00 2.00 111 PRO B CA 1
ATOM 2312 C C . PRO B 1 24 ? -16.517 18.363 26.868 1.00 4.52 111 PRO B C 1
ATOM 2313 O O . PRO B 1 24 ? -17.120 18.581 27.913 1.00 12.03 111 PRO B O 1
ATOM 2317 N N . PHE B 1 25 ? -17.055 18.546 25.668 1.00 6.42 112 PHE B N 1
ATOM 2318 C CA . PHE B 1 25 ? -18.427 19.001 25.511 1.00 2.00 112 PHE B CA 1
ATOM 2319 C C . PHE B 1 25 ? -19.425 17.896 25.821 1.00 3.73 112 PHE B C 1
ATOM 2320 O O . PHE B 1 25 ? -20.491 18.165 26.378 1.00 5.96 112 PHE B O 1
ATOM 2328 N N . CYS B 1 26 ? -19.077 16.656 25.467 1.00 5.09 113 CYS B N 1
ATOM 2329 C CA . CYS B 1 26 ? -19.945 15.510 25.734 1.00 2.00 113 CYS B CA 1
ATOM 2330 C C . CYS B 1 26 ? -19.778 15.051 27.167 1.00 3.39 113 CYS B C 1
ATOM 2331 O O . CYS B 1 26 ? -20.736 14.614 27.797 1.00 9.09 113 CYS B O 1
ATOM 2334 N N . SER B 1 27 ? -18.555 15.138 27.681 1.00 5.94 114 SER B N 1
ATOM 2335 C CA . SER B 1 27 ? -18.294 14.740 29.057 1.00 2.00 114 SER B CA 1
ATOM 2336 C C . SER B 1 27 ? -19.108 15.659 29.950 1.00 2.87 114 SER B C 1
ATOM 2337 O O . SER B 1 27 ? -19.647 15.247 30.971 1.00 9.16 114 SER B O 1
ATOM 2340 N N . LYS B 1 28 ? -19.200 16.919 29.546 1.00 5.58 115 LYS B N 1
ATOM 2341 C CA . LYS B 1 28 ? -19.941 17.913 30.298 1.00 2.00 115 LYS B CA 1
ATOM 2342 C C . LYS B 1 28 ? -21.404 17.514 30.469 1.00 3.35 115 LYS B C 1
ATOM 2343 O O . LYS B 1 28 ? -21.961 17.622 31.563 1.00 9.65 115 LYS B O 1
ATOM 2349 N N . VAL B 1 29 ? -22.023 17.072 29.380 1.00 2.00 116 VAL B N 1
ATOM 2350 C CA . VAL B 1 29 ? -23.426 16.670 29.403 1.00 2.00 116 VAL B CA 1
ATOM 2351 C C . VAL B 1 29 ? -23.602 15.392 30.193 1.00 2.54 116 VAL B C 1
ATOM 2352 O O . VAL B 1 29 ? -24.619 15.210 30.843 1.00 8.24 116 VAL B O 1
ATOM 2356 N N . ARG B 1 30 ? -22.614 14.505 30.126 1.00 2.74 117 ARG B N 1
ATOM 2357 C CA . ARG B 1 30 ? -22.674 13.251 30.858 1.00 2.00 117 ARG B CA 1
ATOM 2358 C C . ARG B 1 30 ? -22.570 13.518 32.347 1.00 2.00 117 ARG B C 1
ATOM 2359 O O . ARG B 1 30 ? -23.322 12.957 33.143 1.00 8.27 117 ARG B O 1
ATOM 2367 N N . ALA B 1 31 ? -21.640 14.386 32.727 1.00 4.82 118 ALA B N 1
ATOM 2368 C CA . ALA B 1 31 ? -21.455 14.738 34.133 1.00 2.00 118 ALA B CA 1
ATOM 2369 C C . ALA B 1 31 ? -22.763 15.247 34.734 1.00 6.27 118 ALA B C 1
ATOM 2370 O O . ALA B 1 31 ? -23.068 14.985 35.894 1.00 13.29 118 ALA B O 1
ATOM 2372 N N . PHE B 1 32 ? -23.532 15.980 33.932 1.00 7.68 119 PHE B N 1
ATOM 2373 C CA . PHE B 1 32 ? -24.805 16.540 34.366 1.00 4.73 119 PHE B CA 1
ATOM 2374 C C . PHE B 1 32 ? -25.893 15.474 34.462 1.00 5.04 119 PHE B C 1
ATOM 2375 O O . PHE B 1 32 ? -26.556 15.341 35.485 1.00 8.26 119 PHE B O 1
ATOM 2383 N N . LEU B 1 33 ? -26.084 14.725 33.385 1.00 3.00 120 LEU B N 1
ATOM 2384 C CA . LEU B 1 33 ? -27.093 13.674 33.354 1.00 6.92 120 LEU B CA 1
ATOM 2385 C C . LEU B 1 33 ? -26.834 12.658 34.464 1.00 7.71 120 LEU B C 1
ATOM 2386 O O . LEU B 1 33 ? -27.739 12.285 35.202 1.00 16.65 120 LEU B O 1
ATOM 2391 N N . ASP B 1 34 ? -25.591 12.214 34.575 1.00 12.00 121 ASP B N 1
ATOM 2392 C CA . ASP B 1 34 ? -25.200 11.257 35.603 1.00 7.60 121 ASP B CA 1
ATOM 2393 C C . ASP B 1 34 ? -25.486 11.778 37.009 1.00 10.28 121 ASP B C 1
ATOM 2394 O O . ASP B 1 34 ? -26.071 11.076 37.833 1.00 12.60 121 ASP B O 1
ATOM 2399 N N . PHE B 1 35 ? -25.063 13.008 37.285 1.00 9.70 122 PHE B N 1
ATOM 2400 C CA . PHE B 1 35 ? -25.280 13.594 38.600 1.00 9.45 122 PHE B CA 1
ATOM 2401 C C . PHE B 1 35 ? -26.749 13.679 38.993 1.00 9.38 122 PHE B C 1
ATOM 2402 O O . PHE B 1 35 ? -27.084 13.551 40.166 1.00 17.63 122 PHE B O 1
ATOM 2410 N N . HIS B 1 36 ? -27.620 13.912 38.019 1.00 10.58 123 HIS B N 1
ATOM 2411 C CA . HIS B 1 36 ? -29.045 14.010 38.293 1.00 10.54 123 HIS B CA 1
ATOM 2412 C C . HIS B 1 36 ? -29.677 12.650 38.065 1.00 16.54 123 HIS B C 1
ATOM 2413 O O . HIS B 1 36 ? -30.893 12.525 37.975 1.00 22.45 123 HIS B O 1
ATOM 2420 N N . ALA B 1 37 ? -28.825 11.636 37.951 1.00 22.61 124 ALA B N 1
ATOM 2421 C CA . ALA B 1 37 ? -29.254 10.259 37.755 1.00 22.80 124 ALA B CA 1
ATOM 2422 C C . ALA B 1 37 ? -30.312 10.151 36.672 1.00 24.51 124 ALA B C 1
ATOM 2423 O O . ALA B 1 37 ? -31.282 9.407 36.812 1.00 31.38 124 ALA B O 1
ATOM 2425 N N . LEU B 1 38 ? -30.131 10.893 35.588 1.00 21.87 125 LEU B N 1
ATOM 2426 C CA . LEU B 1 38 ? -31.087 10.840 34.498 1.00 18.45 125 LEU B CA 1
ATOM 2427 C C . LEU B 1 38 ? -30.711 9.683 33.591 1.00 20.48 125 LEU B C 1
ATOM 2428 O O . LEU B 1 38 ? -29.537 9.466 33.291 1.00 23.95 125 LEU B O 1
ATOM 2433 N N . PRO B 1 39 ? -31.705 8.892 33.175 1.00 21.10 126 PRO B N 1
ATOM 2434 C CA . PRO B 1 39 ? -31.439 7.756 32.293 1.00 16.92 126 PRO B CA 1
ATOM 2435 C C . PRO B 1 39 ? -31.379 8.204 30.839 1.00 12.51 126 PRO B C 1
ATOM 2436 O O . PRO B 1 39 ? -32.258 8.919 30.358 1.00 14.61 126 PRO B O 1
ATOM 2440 N N . TYR B 1 40 ? -30.341 7.767 30.138 1.00 9.60 127 TYR B N 1
ATOM 2441 C CA . TYR B 1 40 ? -30.166 8.130 28.743 1.00 4.83 127 TYR B CA 1
ATOM 2442 C C . TYR B 1 40 ? -29.374 7.062 28.014 1.00 6.91 127 TYR B C 1
ATOM 2443 O O . TYR B 1 40 ? -28.719 6.221 28.632 1.00 7.47 127 TYR B O 1
ATOM 2452 N N . GLN B 1 41 ? -29.457 7.090 26.695 1.00 3.37 128 GLN B N 1
ATOM 2453 C CA . GLN B 1 41 ? -28.719 6.159 25.874 1.00 4.99 128 GLN B CA 1
ATOM 2454 C C . GLN B 1 41 ? -27.712 7.005 25.139 1.00 6.52 128 GLN B C 1
ATOM 2455 O O . GLN B 1 41 ? -27.973 8.165 24.853 1.00 14.66 128 GLN B O 1
ATOM 2461 N N . VAL B 1 42 ? -26.562 6.434 24.830 1.00 3.11 129 VAL B N 1
ATOM 2462 C CA . VAL B 1 42 ? -25.552 7.184 24.126 1.00 4.86 129 VAL B CA 1
ATOM 2463 C C . VAL B 1 42 ? -25.180 6.518 22.818 1.00 6.51 129 VAL B C 1
ATOM 2464 O O . VAL B 1 42 ? -24.884 5.328 22.777 1.00 13.22 129 VAL B O 1
ATOM 2468 N N . VAL B 1 43 ? -25.232 7.274 21.734 1.00 3.39 130 VAL B N 1
ATOM 2469 C CA . VAL B 1 43 ? -24.828 6.717 20.470 1.00 2.75 130 VAL B CA 1
ATOM 2470 C C . VAL B 1 43 ? -23.523 7.436 20.187 1.00 5.44 130 VAL B C 1
ATOM 2471 O O . VAL B 1 43 ? -23.476 8.659 20.124 1.00 13.81 130 VAL B O 1
ATOM 2475 N N . GLU B 1 44 ? -22.453 6.660 20.083 1.00 8.73 131 GLU B N 1
ATOM 2476 C CA . GLU B 1 44 ? -21.126 7.184 19.822 1.00 8.41 131 GLU B CA 1
ATOM 2477 C C . GLU B 1 44 ? -21.006 7.562 18.348 1.00 12.63 131 GLU B C 1
ATOM 2478 O O . GLU B 1 44 ? -21.275 6.746 17.469 1.00 21.86 131 GLU B O 1
ATOM 2484 N N . VAL B 1 45 ? -20.597 8.800 18.082 1.00 14.10 132 VAL B N 1
ATOM 2485 C CA . VAL B 1 45 ? -20.459 9.285 16.713 1.00 10.33 132 VAL B CA 1
ATOM 2486 C C . VAL B 1 45 ? -19.070 9.002 16.146 1.00 11.61 132 VAL B C 1
ATOM 2487 O O . VAL B 1 45 ? -18.066 9.081 16.859 1.00 13.89 132 VAL B O 1
ATOM 2491 N N . ASN B 1 46 ? -19.031 8.649 14.864 1.00 9.65 133 ASN B N 1
ATOM 2492 C CA . ASN B 1 46 ? -17.783 8.375 14.168 1.00 6.75 133 ASN B CA 1
ATOM 2493 C C . ASN B 1 46 ? -17.261 9.733 13.706 1.00 6.67 133 ASN B C 1
ATOM 2494 O O . ASN B 1 46 ? -17.802 10.325 12.771 1.00 12.35 133 ASN B O 1
ATOM 2499 N N . PRO B 1 47 ? -16.203 10.240 14.355 1.00 2.00 134 PRO B N 1
ATOM 2500 C CA . PRO B 1 47 ? -15.602 11.541 14.031 1.00 6.27 134 PRO B CA 1
ATOM 2501 C C . PRO B 1 47 ? -15.197 11.760 12.580 1.00 12.32 134 PRO B C 1
ATOM 2502 O O . PRO B 1 47 ? -15.114 12.896 12.116 1.00 17.24 134 PRO B O 1
ATOM 2506 N N . VAL B 1 48 ? -14.957 10.673 11.861 1.00 15.33 135 VAL B N 1
ATOM 2507 C CA . VAL B 1 48 ? -14.543 10.765 10.472 1.00 10.34 135 VAL B CA 1
ATOM 2508 C C . VAL B 1 48 ? -15.703 10.859 9.492 1.00 11.06 135 VAL B C 1
ATOM 2509 O O . VAL B 1 48 ? -15.689 11.698 8.593 1.00 16.56 135 VAL B O 1
ATOM 2513 N N . LEU B 1 49 ? -16.716 10.018 9.667 1.00 9.22 136 LEU B N 1
ATOM 2514 C CA . LEU B 1 49 ? -17.853 10.032 8.752 1.00 7.17 136 LEU B CA 1
ATOM 2515 C C . LEU B 1 49 ? -19.098 10.670 9.336 1.00 11.62 136 LEU B C 1
ATOM 2516 O O . LEU B 1 49 ? -19.943 11.175 8.593 1.00 12.94 136 LEU B O 1
ATOM 2521 N N . ARG B 1 50 ? -19.210 10.620 10.663 1.00 10.95 137 ARG B N 1
ATOM 2522 C CA . ARG B 1 50 ? -20.326 11.212 11.391 1.00 9.11 137 ARG B CA 1
ATOM 2523 C C . ARG B 1 50 ? -21.718 10.836 10.880 1.00 12.85 137 ARG B C 1
ATOM 2524 O O . ARG B 1 50 ? -22.666 11.615 10.999 1.00 16.01 137 ARG B O 1
ATOM 2532 N N . ALA B 1 51 ? -21.851 9.640 10.327 1.00 12.56 138 ALA B N 1
ATOM 2533 C CA . ALA B 1 51 ? -23.142 9.197 9.813 1.00 10.17 138 ALA B CA 1
ATOM 2534 C C . ALA B 1 51 ? -24.228 9.152 10.887 1.00 10.75 138 ALA B C 1
ATOM 2535 O O . ALA B 1 51 ? -25.403 9.367 10.599 1.00 12.38 138 ALA B O 1
ATOM 2537 N N . GLU B 1 52 ? -23.844 8.861 12.125 1.00 12.92 139 GLU B N 1
ATOM 2538 C CA . GLU B 1 52 ? -24.826 8.760 13.198 1.00 15.56 139 GLU B CA 1
ATOM 2539 C C . GLU B 1 52 ? -25.464 10.079 13.597 1.00 15.33 139 GLU B C 1
ATOM 2540 O O . GLU B 1 52 ? -26.436 10.105 14.345 1.00 21.16 139 GLU B O 1
ATOM 2546 N N . ILE B 1 53 ? -24.938 11.173 13.073 1.00 18.13 140 ILE B N 1
ATOM 2547 C CA . ILE B 1 53 ? -25.459 12.489 13.401 1.00 14.31 140 ILE B CA 1
ATOM 2548 C C . ILE B 1 53 ? -26.072 13.123 12.162 1.00 21.32 140 ILE B C 1
ATOM 2549 O O . ILE B 1 53 ? -26.527 14.263 12.203 1.00 24.89 140 ILE B O 1
ATOM 2554 N N . LYS B 1 54 ? -26.136 12.369 11.067 1.00 23.89 141 LYS B N 1
ATOM 2555 C CA . LYS B 1 54 ? -26.692 12.940 9.854 1.00 26.58 141 LYS B CA 1
ATOM 2556 C C . LYS B 1 54 ? -28.195 12.742 9.817 1.00 28.03 141 LYS B C 1
ATOM 2557 O O . LYS B 1 54 ? -28.717 11.954 9.035 1.00 36.94 141 LYS B O 1
ATOM 2563 N N . PHE B 1 55 ? -28.870 13.474 10.694 1.00 22.35 142 PHE B N 1
ATOM 2564 C CA . PHE B 1 55 ? -30.317 13.502 10.793 1.00 12.68 142 PHE B CA 1
ATOM 2565 C C . PHE B 1 55 ? -30.595 14.914 11.265 1.00 18.34 142 PHE B C 1
ATOM 2566 O O . PHE B 1 55 ? -31.724 15.415 11.215 1.00 17.19 142 PHE B O 1
ATOM 2574 N N . SER B 1 56 ? -29.519 15.538 11.735 1.00 16.95 143 SER B N 1
ATOM 2575 C CA . SER B 1 56 ? -29.555 16.874 12.293 1.00 14.79 143 SER B CA 1
ATOM 2576 C C . SER B 1 56 ? -28.931 17.920 11.398 1.00 13.93 143 SER B C 1
ATOM 2577 O O . SER B 1 56 ? -27.920 17.673 10.741 1.00 17.13 143 SER B O 1
ATOM 2580 N N . SER B 1 57 ? -29.553 19.092 11.374 1.00 13.96 144 SER B N 1
ATOM 2581 C CA . SER B 1 57 ? -29.052 20.205 10.586 1.00 15.71 144 SER B CA 1
ATOM 2582 C C . SER B 1 57 ? -27.925 20.823 11.408 1.00 18.83 144 SER B C 1
ATOM 2583 O O . SER B 1 57 ? -27.056 21.512 10.868 1.00 24.98 144 SER B O 1
ATOM 2586 N N . TYR B 1 58 ? -27.956 20.580 12.720 1.00 17.72 145 TYR B N 1
ATOM 2587 C CA . TYR B 1 58 ? -26.919 21.077 13.619 1.00 10.58 145 TYR B CA 1
ATOM 2588 C C . TYR B 1 58 ? -25.773 20.099 13.424 1.00 8.96 145 TYR B C 1
ATOM 2589 O O . TYR B 1 58 ? -25.903 18.910 13.692 1.00 9.62 145 TYR B O 1
ATOM 2598 N N . ARG B 1 59 ? -24.637 20.618 12.983 1.00 11.50 146 ARG B N 1
ATOM 2599 C CA . ARG B 1 59 ? -23.496 19.786 12.657 1.00 3.10 146 ARG B CA 1
ATOM 2600 C C . ARG B 1 59 ? -22.401 19.660 13.677 1.00 5.10 146 ARG B C 1
ATOM 2601 O O . ARG B 1 59 ? -21.252 19.430 13.318 1.00 14.06 146 ARG B O 1
ATOM 2609 N N . LYS B 1 60 ? -22.749 19.795 14.946 1.00 5.61 147 LYS B N 1
ATOM 2610 C CA . LYS B 1 60 ? -21.780 19.660 16.015 1.00 2.00 147 LYS B CA 1
ATOM 2611 C C . LYS B 1 60 ? -22.314 18.658 17.021 1.00 5.23 147 LYS B C 1
ATOM 2612 O O . LYS B 1 60 ? -23.515 18.411 17.077 1.00 6.14 147 LYS B O 1
ATOM 2618 N N . VAL B 1 61 ? -21.417 18.057 17.798 1.00 9.60 148 VAL B N 1
ATOM 2619 C CA . VAL B 1 61 ? -21.824 17.116 18.839 1.00 9.32 148 VAL B CA 1
ATOM 2620 C C . VAL B 1 61 ? -21.221 17.665 20.133 1.00 11.20 148 VAL B C 1
ATOM 2621 O O . VAL B 1 61 ? -20.175 18.312 20.103 1.00 10.74 148 VAL B O 1
ATOM 2625 N N . PRO B 1 62 ? -21.850 17.390 21.288 1.00 8.59 149 PRO B N 1
ATOM 2626 C CA . PRO B 1 62 ? -23.067 16.602 21.476 1.00 7.38 149 PRO B CA 1
ATOM 2627 C C . PRO B 1 62 ? -24.351 17.191 20.947 1.00 10.04 149 PRO B C 1
ATOM 2628 O O . PRO B 1 62 ? -24.464 18.398 20.727 1.00 11.48 149 PRO B O 1
ATOM 2632 N N . ILE B 1 63 ? -25.304 16.293 20.729 1.00 6.18 150 ILE B N 1
ATOM 2633 C CA . ILE B 1 63 ? -26.642 16.626 20.296 1.00 3.75 150 ILE B CA 1
ATOM 2634 C C . ILE B 1 63 ? -27.458 15.717 21.195 1.00 8.41 150 ILE B C 1
ATOM 2635 O O . ILE B 1 63 ? -27.091 14.561 21.393 1.00 17.85 150 ILE B O 1
ATOM 2640 N N . LEU B 1 64 ? -28.537 16.216 21.775 1.00 9.21 151 LEU B N 1
ATOM 2641 C CA . LEU B 1 64 ? -29.355 15.358 22.621 1.00 9.89 151 LEU B CA 1
ATOM 2642 C C . LEU B 1 64 ? -30.808 15.490 22.224 1.00 12.71 151 LEU B C 1
ATOM 2643 O O . LEU B 1 64 ? -31.352 16.591 22.244 1.00 22.29 151 LEU B O 1
ATOM 2648 N N . VAL B 1 65 ? -31.432 14.379 21.838 1.00 12.20 152 VAL B N 1
ATOM 2649 C CA . VAL B 1 65 ? -32.842 14.425 21.481 1.00 12.43 152 VAL B CA 1
ATOM 2650 C C . VAL B 1 65 ? -33.658 13.796 22.608 1.00 11.53 152 VAL B C 1
ATOM 2651 O O . VAL B 1 65 ? -33.385 12.682 23.062 1.00 11.09 152 VAL B O 1
ATOM 2655 N N . ALA B 1 66 ? -34.639 14.549 23.085 1.00 13.61 153 ALA B N 1
ATOM 2656 C CA . ALA B 1 66 ? -35.497 14.084 24.153 1.00 13.73 153 ALA B CA 1
ATOM 2657 C C . ALA B 1 66 ? -36.836 13.700 23.545 1.00 19.93 153 ALA B C 1
ATOM 2658 O O . ALA B 1 66 ? -37.474 14.506 22.860 1.00 15.38 153 ALA B O 1
ATOM 2660 N N . GLN B 1 67 ? -37.242 12.454 23.774 1.00 25.63 154 GLN B N 1
ATOM 2661 C CA . GLN B 1 67 ? -38.507 11.949 23.258 1.00 29.37 154 GLN B CA 1
ATOM 2662 C C . GLN B 1 67 ? -39.485 11.818 24.412 1.00 26.61 154 GLN B C 1
ATOM 2663 O O . GLN B 1 67 ? -39.179 11.223 25.443 1.00 27.16 154 GLN B O 1
ATOM 2669 N N . GLU B 1 68 ? -40.660 12.402 24.237 1.00 30.41 155 GLU B N 1
ATOM 2670 C CA . GLU B 1 68 ? -41.698 12.350 25.253 1.00 34.28 155 GLU B CA 1
ATOM 2671 C C . GLU B 1 68 ? -42.899 11.748 24.540 1.00 36.11 155 GLU B C 1
ATOM 2672 O O . GLU B 1 68 ? -43.713 12.454 23.945 1.00 37.22 155 GLU B O 1
ATOM 2678 N N . GLY B 1 69 ? -42.995 10.426 24.601 1.00 34.13 156 GLY B N 1
ATOM 2679 C CA . GLY B 1 69 ? -44.080 9.745 23.935 1.00 32.67 156 GLY B CA 1
ATOM 2680 C C . GLY B 1 69 ? -43.901 9.852 22.434 1.00 31.42 156 GLY B C 1
ATOM 2681 O O . GLY B 1 69 ? -42.983 9.278 21.864 1.00 30.92 156 GLY B O 1
ATOM 2682 N N . GLU B 1 70 ? -44.788 10.596 21.790 1.00 38.44 157 GLU B N 1
ATOM 2683 C CA . GLU B 1 70 ? -44.741 10.779 20.347 1.00 41.89 157 GLU B CA 1
ATOM 2684 C C . GLU B 1 70 ? -43.908 12.000 19.980 1.00 42.52 157 GLU B C 1
ATOM 2685 O O . GLU B 1 70 ? -43.387 12.098 18.867 1.00 45.13 157 GLU B O 1
ATOM 2691 N N . SER B 1 71 ? -43.791 12.929 20.924 1.00 38.78 158 SER B N 1
ATOM 2692 C CA . SER B 1 71 ? -43.036 14.152 20.709 1.00 34.11 158 SER B CA 1
ATOM 2693 C C . SER B 1 71 ? -41.549 13.972 20.993 1.00 31.88 158 SER B C 1
ATOM 2694 O O . SER B 1 71 ? -41.148 13.080 21.741 1.00 30.78 158 SER B O 1
ATOM 2697 N N . SER B 1 72 ? -40.735 14.831 20.388 1.00 28.95 159 SER B N 1
ATOM 2698 C CA . SER B 1 72 ? -39.292 14.786 20.577 1.00 23.54 159 SER B CA 1
ATOM 2699 C C . SER B 1 72 ? -38.690 16.155 20.297 1.00 18.88 159 SER B C 1
ATOM 2700 O O . SER B 1 72 ? -39.213 16.920 19.497 1.00 16.74 159 SER B O 1
ATOM 2703 N N . GLN B 1 73 ? -37.591 16.458 20.973 1.00 17.87 160 GLN B N 1
ATOM 2704 C CA . GLN B 1 73 ? -36.914 17.732 20.805 1.00 14.79 160 GLN B CA 1
ATOM 2705 C C . GLN B 1 73 ? -35.419 17.491 20.683 1.00 14.18 160 GLN B C 1
ATOM 2706 O O . GLN B 1 73 ? -34.878 16.575 21.306 1.00 12.99 160 GLN B O 1
ATOM 2712 N N . GLN B 1 74 ? -34.755 18.300 19.865 1.00 7.41 161 GLN B N 1
ATOM 2713 C CA . GLN B 1 74 ? -33.315 18.190 19.703 1.00 6.73 161 GLN B CA 1
ATOM 2714 C C . GLN B 1 74 ? -32.654 19.361 20.424 1.00 5.52 161 GLN B C 1
ATOM 2715 O O . GLN B 1 74 ? -32.907 20.512 20.089 1.00 8.59 161 GLN B O 1
ATOM 2721 N N . LEU B 1 75 ? -31.828 19.070 21.423 1.00 3.67 162 LEU B N 1
ATOM 2722 C CA . LEU B 1 75 ? -31.136 20.114 22.167 1.00 2.54 162 LEU B CA 1
ATOM 2723 C C . LEU B 1 75 ? -29.714 20.088 21.642 1.00 9.92 162 LEU B C 1
ATOM 2724 O O . LEU B 1 75 ? -29.006 19.101 21.799 1.00 17.70 162 LEU B O 1
ATOM 2729 N N . ASN B 1 76 ? -29.287 21.182 21.027 1.00 13.49 163 ASN B N 1
ATOM 2730 C CA . ASN B 1 76 ? -27.972 21.228 20.418 1.00 10.38 163 ASN B CA 1
ATOM 2731 C C . ASN B 1 76 ? -26.715 21.624 21.166 1.00 15.27 163 ASN B C 1
ATOM 2732 O O . ASN B 1 76 ? -25.760 20.850 21.217 1.00 27.65 163 ASN B O 1
ATOM 2737 N N . ASP B 1 77 ? -26.663 22.809 21.739 1.00 5.81 164 ASP B N 1
ATOM 2738 C CA . ASP B 1 77 ? -25.413 23.172 22.401 1.00 5.09 164 ASP B CA 1
ATOM 2739 C C . ASP B 1 77 ? -25.214 22.497 23.757 1.00 6.07 164 ASP B C 1
ATOM 2740 O O . ASP B 1 77 ? -26.142 22.397 24.569 1.00 10.89 164 ASP B O 1
ATOM 2745 N N . SER B 1 78 ? -23.993 22.046 24.007 1.00 4.34 165 SER B N 1
ATOM 2746 C CA . SER B 1 78 ? -23.669 21.361 25.254 1.00 2.00 165 SER B CA 1
ATOM 2747 C C . SER B 1 78 ? -24.061 22.143 26.497 1.00 5.05 165 SER B C 1
ATOM 2748 O O . SER B 1 78 ? -24.393 21.557 27.526 1.00 7.54 165 SER B O 1
ATOM 2751 N N . SER B 1 79 ? -24.009 23.468 26.413 1.00 8.76 166 SER B N 1
ATOM 2752 C CA . SER B 1 79 ? -24.374 24.307 27.546 1.00 7.28 166 SER B CA 1
ATOM 2753 C C . SER B 1 79 ? -25.882 24.538 27.544 1.00 7.78 166 SER B C 1
ATOM 2754 O O . SER B 1 79 ? -26.500 24.727 28.589 1.00 9.42 166 SER B O 1
ATOM 2757 N N . VAL B 1 80 ? -26.468 24.527 26.353 1.00 10.34 167 VAL B N 1
ATOM 2758 C CA . VAL B 1 80 ? -27.903 24.716 26.205 1.00 7.63 167 VAL B CA 1
ATOM 2759 C C . VAL B 1 80 ? -28.640 23.454 26.668 1.00 11.55 167 VAL B C 1
ATOM 2760 O O . VAL B 1 80 ? -29.680 23.536 27.333 1.00 13.47 167 VAL B O 1
ATOM 2764 N N . ILE B 1 81 ? -28.100 22.287 26.321 1.00 6.49 168 ILE B N 1
ATOM 2765 C CA . ILE B 1 81 ? -28.706 21.024 26.731 1.00 4.38 168 ILE B CA 1
ATOM 2766 C C . ILE B 1 81 ? -28.831 20.988 28.257 1.00 4.16 168 ILE B C 1
ATOM 2767 O O . ILE B 1 81 ? -29.888 20.689 28.798 1.00 9.49 168 ILE B O 1
ATOM 2772 N N . ILE B 1 82 ? -27.732 21.296 28.936 1.00 7.15 169 ILE B N 1
ATOM 2773 C CA . ILE B 1 82 ? -27.671 21.303 30.398 1.00 4.13 169 ILE B CA 1
ATOM 2774 C C . ILE B 1 82 ? -28.594 22.347 31.016 1.00 4.81 169 ILE B C 1
ATOM 2775 O O . ILE B 1 82 ? -29.253 22.087 32.018 1.00 9.70 169 ILE B O 1
ATOM 2780 N N . SER B 1 83 ? -28.635 23.529 30.415 1.00 10.79 170 SER B N 1
ATOM 2781 C CA . SER B 1 83 ? -29.481 24.618 30.889 1.00 2.00 170 SER B CA 1
ATOM 2782 C C . SER B 1 83 ? -30.947 24.288 30.701 1.00 2.00 170 SER B C 1
ATOM 2783 O O . SER B 1 83 ? -31.742 24.497 31.600 1.00 2.07 170 SER B O 1
ATOM 2786 N N . ALA B 1 84 ? -31.301 23.778 29.525 1.00 2.00 171 ALA B N 1
ATOM 2787 C CA . ALA B 1 84 ? -32.688 23.425 29.220 1.00 2.63 171 ALA B CA 1
ATOM 2788 C C . ALA B 1 84 ? -33.190 22.245 30.045 1.00 6.41 171 ALA B C 1
ATOM 2789 O O . ALA B 1 84 ? -34.258 22.318 30.642 1.00 13.03 171 ALA B O 1
ATOM 2791 N N . LEU B 1 85 ? -32.413 21.163 30.071 1.00 8.42 172 LEU B N 1
ATOM 2792 C CA . LEU B 1 85 ? -32.765 19.958 30.817 1.00 7.63 172 LEU B CA 1
ATOM 2793 C C . LEU B 1 85 ? -32.868 20.269 32.304 1.00 8.45 172 LEU B C 1
ATOM 2794 O O . LEU B 1 85 ? -33.676 19.679 33.014 1.00 17.29 172 LEU B O 1
ATOM 2799 N N . LYS B 1 86 ? -32.048 21.208 32.765 1.00 11.93 173 LYS B N 1
ATOM 2800 C CA . LYS B 1 86 ? -32.025 21.614 34.172 1.00 10.65 173 LYS B CA 1
ATOM 2801 C C . LYS B 1 86 ? -33.239 22.455 34.570 1.00 10.57 173 LYS B C 1
ATOM 2802 O O . LYS B 1 86 ? -33.895 22.156 35.562 1.00 15.91 173 LYS B O 1
ATOM 2808 N N . THR B 1 87 ? -33.532 23.516 33.821 1.00 12.23 174 THR B N 1
ATOM 2809 C CA . THR B 1 87 ? -34.694 24.338 34.136 1.00 12.42 174 THR B CA 1
ATOM 2810 C C . THR B 1 87 ? -35.935 23.455 34.038 1.00 14.83 174 THR B C 1
ATOM 2811 O O . THR B 1 87 ? -36.950 23.717 34.681 1.00 23.51 174 THR B O 1
ATOM 2815 N N . TYR B 1 88 ? -35.846 22.405 33.229 1.00 9.74 175 TYR B N 1
ATOM 2816 C CA . TYR B 1 88 ? -36.950 21.467 33.066 1.00 9.07 175 TYR B CA 1
ATOM 2817 C C . TYR B 1 88 ? -37.148 20.622 34.326 1.00 10.76 175 TYR B C 1
ATOM 2818 O O . TYR B 1 88 ? -38.276 20.361 34.740 1.00 18.81 175 TYR B O 1
ATOM 2827 N N . LEU B 1 89 ? -36.049 20.181 34.925 1.00 8.49 176 LEU B N 1
ATOM 2828 C CA . LEU B 1 89 ? -36.119 19.366 36.127 1.00 8.64 176 LEU B CA 1
ATOM 2829 C C . LEU B 1 89 ? -36.668 20.153 37.315 1.00 12.95 176 LEU B C 1
ATOM 2830 O O . LEU B 1 89 ? -37.240 19.571 38.236 1.00 17.68 176 LEU B O 1
ATOM 2835 N N . VAL B 1 90 ? -36.498 21.471 37.297 1.00 14.97 177 VAL B N 1
ATOM 2836 C CA . VAL B 1 90 ? -36.975 22.316 38.391 1.00 15.06 177 VAL B CA 1
ATOM 2837 C C . VAL B 1 90 ? -38.360 22.911 38.138 1.00 17.48 177 VAL B C 1
ATOM 2838 O O . VAL B 1 90 ? -39.206 22.931 39.032 1.00 19.48 177 VAL B O 1
ATOM 2842 N N . SER B 1 91 ? -38.584 23.398 36.920 1.00 16.11 178 SER B N 1
ATOM 2843 C CA . SER B 1 91 ? -39.856 24.012 36.551 1.00 14.37 178 SER B CA 1
ATOM 2844 C C . SER B 1 91 ? -40.893 23.045 35.968 1.00 18.11 178 SER B C 1
ATOM 2845 O O . SER B 1 91 ? -42.096 23.316 36.004 1.00 22.15 178 SER B O 1
ATOM 2848 N N . GLY B 1 92 ? -40.436 21.926 35.419 1.00 13.93 179 GLY B N 1
ATOM 2849 C CA . GLY B 1 92 ? -41.364 20.977 34.844 1.00 8.70 179 GLY B CA 1
ATOM 2850 C C . GLY B 1 92 ? -42.048 21.514 33.598 1.00 13.69 179 GLY B C 1
ATOM 2851 O O . GLY B 1 92 ? -42.880 20.833 32.994 1.00 19.43 179 GLY B O 1
ATOM 2852 N N . GLN B 1 93 ? -41.706 22.735 33.205 1.00 11.21 180 GLN B N 1
ATOM 2853 C CA . GLN B 1 93 ? -42.301 23.334 32.022 1.00 10.16 180 GLN B CA 1
ATOM 2854 C C . GLN B 1 93 ? -41.913 22.499 30.813 1.00 12.05 180 GLN B C 1
ATOM 2855 O O . GLN B 1 93 ? -40.818 21.951 30.754 1.00 15.73 180 GLN B O 1
ATOM 2861 N N . PRO B 1 94 ? -42.817 22.377 29.835 1.00 14.34 181 PRO B N 1
ATOM 2862 C CA . PRO B 1 94 ? -42.537 21.594 28.625 1.00 14.63 181 PRO B CA 1
ATOM 2863 C C . PRO B 1 94 ? -41.191 21.926 27.984 1.00 15.39 181 PRO B C 1
ATOM 2864 O O . PRO B 1 94 ? -40.834 23.091 27.833 1.00 20.18 181 PRO B O 1
ATOM 2868 N N . LEU B 1 95 ? -40.449 20.884 27.615 1.00 18.83 182 LEU B N 1
ATOM 2869 C CA . LEU B 1 95 ? -39.135 21.029 26.994 1.00 14.04 182 LEU B CA 1
ATOM 2870 C C . LEU B 1 95 ? -39.181 21.776 25.671 1.00 14.24 182 LEU B C 1
ATOM 2871 O O . LEU B 1 95 ? -38.224 22.452 25.305 1.00 16.73 182 LEU B O 1
ATOM 2876 N N . GLU B 1 96 ? -40.296 21.658 24.957 1.00 17.54 183 GLU B N 1
ATOM 2877 C CA . GLU B 1 96 ? -40.449 22.319 23.660 1.00 17.99 183 GLU B CA 1
ATOM 2878 C C . GLU B 1 96 ? -40.592 23.824 23.811 1.00 17.11 183 GLU B C 1
ATOM 2879 O O . GLU B 1 96 ? -40.393 24.577 22.857 1.00 16.61 183 GLU B O 1
ATOM 2885 N N . GLU B 1 97 ? -40.938 24.261 25.016 1.00 15.47 184 GLU B N 1
ATOM 2886 C CA . GLU B 1 97 ? -41.090 25.678 25.288 1.00 16.91 184 GLU B CA 1
ATOM 2887 C C . GLU B 1 97 ? -39.764 26.183 25.825 1.00 15.87 184 GLU B C 1
ATOM 2888 O O . GLU B 1 97 ? -39.262 27.223 25.400 1.00 17.50 184 GLU B O 1
ATOM 2894 N N . ILE B 1 98 ? -39.190 25.423 26.750 1.00 11.80 185 ILE B N 1
ATOM 2895 C CA . ILE B 1 98 ? -37.921 25.789 27.351 1.00 8.80 185 ILE B CA 1
ATOM 2896 C C . ILE B 1 98 ? -36.819 25.999 26.320 1.00 10.16 185 ILE B C 1
ATOM 2897 O O . ILE B 1 98 ? -36.111 27.000 26.380 1.00 14.68 185 ILE B O 1
ATOM 2902 N N . ILE B 1 99 ? -36.678 25.077 25.372 1.00 11.70 186 ILE B N 1
ATOM 2903 C CA . ILE B 1 99 ? -35.630 25.196 24.359 1.00 15.53 186 ILE B CA 1
ATOM 2904 C C . ILE B 1 99 ? -35.837 26.426 23.497 1.00 16.30 186 ILE B C 1
ATOM 2905 O O . ILE B 1 99 ? -34.978 26.796 22.699 1.00 22.88 186 ILE B O 1
ATOM 2910 N N . THR B 1 100 ? -36.981 27.063 23.679 1.00 15.74 187 THR B N 1
ATOM 2911 C CA . THR B 1 100 ? -37.328 28.255 22.926 1.00 9.55 187 THR B CA 1
ATOM 2912 C C . THR B 1 100 ? -36.635 29.496 23.496 1.00 10.11 187 THR B C 1
ATOM 2913 O O . THR B 1 100 ? -36.499 30.515 22.814 1.00 8.41 187 THR B O 1
ATOM 2917 N N . TYR B 1 101 ? -36.199 29.397 24.752 1.00 9.99 188 TYR B N 1
ATOM 2918 C CA . TYR B 1 101 ? -35.519 30.490 25.438 1.00 9.25 188 TYR B CA 1
ATOM 2919 C C . TYR B 1 101 ? -34.017 30.525 25.179 1.00 9.40 188 TYR B C 1
ATOM 2920 O O . TYR B 1 101 ? -33.330 31.443 25.624 1.00 11.72 188 TYR B O 1
ATOM 2929 N N . TYR B 1 102 ? -33.513 29.523 24.463 1.00 7.11 189 TYR B N 1
ATOM 2930 C CA . TYR B 1 102 ? -32.096 29.460 24.119 1.00 4.57 189 TYR B CA 1
ATOM 2931 C C . TYR B 1 102 ? -32.036 29.338 22.606 1.00 8.84 189 TYR B C 1
ATOM 2932 O O . TYR B 1 102 ? -31.776 28.262 22.064 1.00 17.89 189 TYR B O 1
ATOM 2941 N N . PRO B 1 103 ? -32.233 30.459 21.904 1.00 4.96 190 PRO B N 1
ATOM 2942 C CA . PRO B 1 103 ? -32.219 30.507 20.446 1.00 4.79 190 PRO B CA 1
ATOM 2943 C C . PRO B 1 103 ? -30.855 30.504 19.796 1.00 8.81 190 PRO B C 1
ATOM 2944 O O . PRO B 1 103 ? -29.890 31.025 20.345 1.00 14.23 190 PRO B O 1
ATOM 2948 N N . ALA B 1 104 ? -30.789 29.922 18.607 1.00 9.36 191 ALA B N 1
ATOM 2949 C CA . ALA B 1 104 ? -29.548 29.888 17.862 1.00 12.85 191 ALA B CA 1
ATOM 2950 C C . ALA B 1 104 ? -29.418 31.265 17.213 1.00 15.48 191 ALA B C 1
ATOM 2951 O O . ALA B 1 104 ? -30.270 31.672 16.428 1.00 23.97 191 ALA B O 1
ATOM 2953 N N . MET B 1 105 ? -28.358 31.986 17.543 1.00 14.15 192 MET B N 1
ATOM 2954 C CA . MET B 1 105 ? -28.160 33.309 16.979 1.00 9.55 192 MET B CA 1
ATOM 2955 C C . MET B 1 105 ? -27.092 33.309 15.893 1.00 12.43 192 MET B C 1
ATOM 2956 O O . MET B 1 105 ? -25.896 33.337 16.177 1.00 19.12 192 MET B O 1
ATOM 2961 N N . LYS B 1 106 ? -27.539 33.308 14.643 1.00 12.22 193 LYS B N 1
ATOM 2962 C CA . LYS B 1 106 ? -26.644 33.294 13.502 1.00 12.54 193 LYS B CA 1
ATOM 2963 C C . LYS B 1 106 ? -26.077 34.671 13.198 1.00 12.49 193 LYS B C 1
ATOM 2964 O O . LYS B 1 106 ? -26.747 35.685 13.378 1.00 16.74 193 LYS B O 1
ATOM 2970 N N . ALA B 1 107 ? -24.843 34.690 12.709 1.00 10.97 194 ALA B N 1
ATOM 2971 C CA . ALA B 1 107 ? -24.159 35.919 12.345 1.00 8.93 194 ALA B CA 1
ATOM 2972 C C . ALA B 1 107 ? -22.992 35.553 11.450 1.00 16.11 194 ALA B C 1
ATOM 2973 O O . ALA B 1 107 ? -22.470 34.445 11.536 1.00 20.06 194 ALA B O 1
ATOM 2975 N N . VAL B 1 108 ? -22.588 36.474 10.581 1.00 22.32 195 VAL B N 1
ATOM 2976 C CA . VAL B 1 108 ? -21.457 36.215 9.698 1.00 24.51 195 VAL B CA 1
ATOM 2977 C C . VAL B 1 108 ? -20.212 36.841 10.311 1.00 27.37 195 VAL B C 1
ATOM 2978 O O . VAL B 1 108 ? -20.183 38.034 10.606 1.00 24.59 195 VAL B O 1
ATOM 2982 N N . ASN B 1 109 ? -19.189 36.011 10.488 1.00 35.98 196 ASN B N 1
ATOM 2983 C CA . ASN B 1 109 ? -17.926 36.416 11.085 1.00 42.39 196 ASN B CA 1
ATOM 2984 C C . ASN B 1 109 ? -17.244 37.522 10.303 1.00 46.55 196 ASN B C 1
ATOM 2985 O O . ASN B 1 109 ? -17.613 37.827 9.167 1.00 44.07 196 ASN B O 1
ATOM 2990 N N . ASP B 1 110 ? -16.245 38.124 10.937 1.00 50.31 197 ASP B N 1
ATOM 2991 C CA . ASP B 1 110 ? -15.481 39.201 10.330 1.00 56.28 197 ASP B CA 1
ATOM 2992 C C . ASP B 1 110 ? -14.600 38.621 9.233 1.00 56.58 197 ASP B C 1
ATOM 2993 O O . ASP B 1 110 ? -13.901 39.351 8.532 1.00 56.61 197 ASP B O 1
ATOM 2998 N N . GLN B 1 111 ? -14.650 37.301 9.087 1.00 56.32 198 GLN B N 1
ATOM 2999 C CA . GLN B 1 111 ? -13.863 36.603 8.078 1.00 53.57 198 GLN B CA 1
ATOM 3000 C C . GLN B 1 111 ? -14.799 36.014 7.027 1.00 49.99 198 GLN B C 1
ATOM 3001 O O . GLN B 1 111 ? -14.357 35.382 6.069 1.00 48.28 198 GLN B O 1
ATOM 3007 N N . GLY B 1 112 ? -16.099 36.225 7.225 1.00 45.95 199 GLY B N 1
ATOM 3008 C CA . GLY B 1 112 ? -17.092 35.729 6.289 1.00 37.59 199 GLY B CA 1
ATOM 3009 C C . GLY B 1 112 ? -17.712 34.402 6.671 1.00 35.08 199 GLY B C 1
ATOM 3010 O O . GLY B 1 112 ? -18.555 33.880 5.943 1.00 32.74 199 GLY B O 1
ATOM 3011 N N . LYS B 1 113 ? -17.308 33.860 7.816 1.00 37.60 200 LYS B N 1
ATOM 3012 C CA . LYS B 1 113 ? -17.825 32.574 8.272 1.00 38.70 200 LYS B CA 1
ATOM 3013 C C . LYS B 1 113 ? -19.098 32.741 9.087 1.00 36.49 200 LYS B C 1
ATOM 3014 O O . LYS B 1 113 ? -19.197 33.641 9.913 1.00 30.89 200 LYS B O 1
ATOM 3020 N N . GLU B 1 114 ? -20.065 31.858 8.858 1.00 33.41 201 GLU B N 1
ATOM 3021 C CA . GLU B 1 114 ? -21.326 31.917 9.576 1.00 32.04 201 GLU B CA 1
ATOM 3022 C C . GLU B 1 114 ? -21.233 31.222 10.924 1.00 32.08 201 GLU B C 1
ATOM 3023 O O . GLU B 1 114 ? -21.241 29.993 11.003 1.00 32.93 201 GLU B O 1
ATOM 3029 N N . VAL B 1 115 ? -21.146 32.015 11.986 1.00 28.88 202 VAL B N 1
ATOM 3030 C CA . VAL B 1 115 ? -21.067 31.472 13.333 1.00 29.12 202 VAL B CA 1
ATOM 3031 C C . VAL B 1 115 ? -22.458 31.406 13.947 1.00 26.11 202 VAL B C 1
ATOM 3032 O O . VAL B 1 115 ? -23.341 32.170 13.573 1.00 31.48 202 VAL B O 1
ATOM 3036 N N . THR B 1 116 ? -22.650 30.484 14.883 1.00 21.92 203 THR B N 1
ATOM 3037 C CA . THR B 1 116 ? -23.932 30.330 15.544 1.00 14.89 203 THR B CA 1
ATOM 3038 C C . THR B 1 116 ? -23.712 30.213 17.040 1.00 13.69 203 THR B C 1
ATOM 3039 O O . THR B 1 116 ? -23.108 29.261 17.513 1.00 14.94 203 THR B O 1
ATOM 3043 N N . GLU B 1 117 ? -24.196 31.201 17.778 1.00 14.53 204 GLU B N 1
ATOM 3044 C CA . GLU B 1 117 ? -24.083 31.217 19.225 1.00 12.25 204 GLU B CA 1
ATOM 3045 C C . GLU B 1 117 ? -25.496 31.011 19.770 1.00 10.33 204 GLU B C 1
ATOM 3046 O O . GLU B 1 117 ? -26.479 31.299 19.082 1.00 12.41 204 GLU B O 1
ATOM 3052 N N . PHE B 1 118 ? -25.610 30.500 20.988 1.00 5.89 205 PHE B N 1
ATOM 3053 C CA . PHE B 1 118 ? -26.926 30.272 21.566 1.00 3.99 205 PHE B CA 1
ATOM 3054 C C . PHE B 1 118 ? -27.255 31.260 22.672 1.00 7.13 205 PHE B C 1
ATOM 3055 O O . PHE B 1 118 ? -26.563 31.335 23.681 1.00 12.61 205 PHE B O 1
ATOM 3063 N N . GLY B 1 119 ? -28.330 32.012 22.486 1.00 2.00 206 GLY B N 1
ATOM 3064 C CA . GLY B 1 119 ? -28.699 32.988 23.482 1.00 2.00 206 GLY B CA 1
ATOM 3065 C C . GLY B 1 119 ? -29.010 32.410 24.842 1.00 2.00 206 GLY B C 1
ATOM 3066 O O . GLY B 1 119 ? -29.511 31.294 24.964 1.00 5.99 206 GLY B O 1
ATOM 3067 N N . ASN B 1 120 ? -28.679 33.186 25.869 1.00 2.00 207 ASN B N 1
ATOM 3068 C CA . ASN B 1 120 ? -28.934 32.838 27.262 1.00 3.65 207 ASN B CA 1
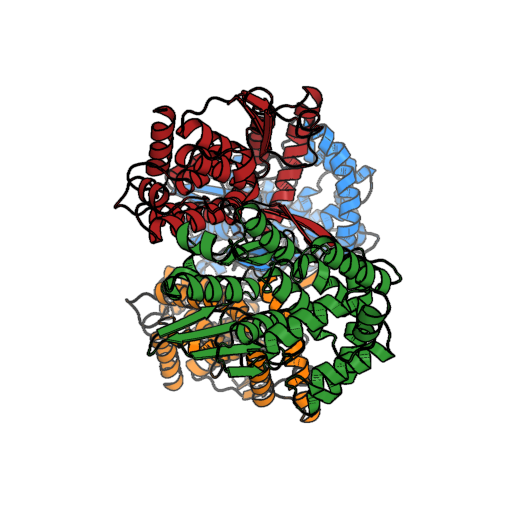ATOM 3069 C C . ASN B 1 120 ? -28.486 31.438 27.653 1.00 8.02 207 ASN B C 1
ATOM 3070 O O . ASN B 1 120 ? -29.014 30.882 28.616 1.00 13.50 207 ASN B O 1
ATOM 3075 N N . LYS B 1 121 ? -27.486 30.888 26.966 1.00 8.34 208 LYS B N 1
ATOM 3076 C CA . LYS B 1 121 ? -27.062 2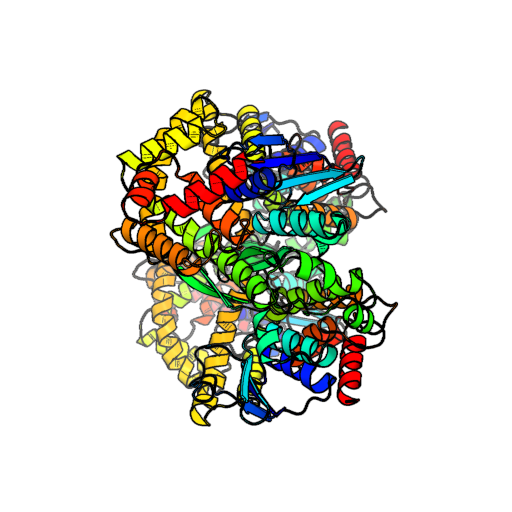9.515 27.244 1.00 4.36 208 LYS B CA 1
ATOM 3077 C C . LYS B 1 121 ? -26.641 29.167 28.655 1.00 2.53 208 LYS B C 1
ATOM 3078 O O . LYS B 1 121 ? -26.721 28.009 29.034 1.00 12.62 208 LYS B O 1
ATOM 3084 N N . TYR B 1 122 ? -26.199 30.143 29.440 1.00 4.87 209 TYR B N 1
ATOM 3085 C CA . TYR B 1 122 ? -25.773 29.861 30.814 1.00 2.00 209 TYR B CA 1
ATOM 3086 C C . TYR B 1 122 ? -26.775 30.357 31.842 1.00 3.66 209 TYR B C 1
ATOM 3087 O O . TYR B 1 122 ? -26.453 30.460 33.020 1.00 4.96 209 TYR B O 1
ATOM 3096 N N . TRP B 1 123 ? -27.995 30.648 31.401 1.00 8.58 210 TRP B N 1
ATOM 3097 C CA . TRP B 1 123 ? -29.035 31.143 32.296 1.00 2.45 210 TRP B CA 1
ATOM 3098 C C . TRP B 1 123 ? -30.204 30.171 32.339 1.00 3.66 210 TRP B C 1
ATOM 3099 O O . TRP B 1 123 ? -30.766 29.800 31.303 1.00 2.00 210 TRP B O 1
ATOM 3110 N N . LEU B 1 124 ? -30.547 29.738 33.547 1.00 2.00 211 LEU B N 1
ATOM 3111 C CA . LEU B 1 124 ? -31.656 28.817 33.733 1.00 6.85 211 LEU B CA 1
ATOM 3112 C C . LEU B 1 124 ? -32.926 29.647 33.711 1.00 8.90 211 LEU B C 1
ATOM 3113 O O . LEU B 1 124 ? -33.032 30.628 34.431 1.00 10.94 211 LEU B O 1
ATOM 3118 N N . MET B 1 125 ? -33.904 29.244 32.910 1.00 13.40 212 MET B N 1
ATOM 3119 C CA . MET B 1 125 ? -35.136 30.005 32.815 1.00 13.76 212 MET B CA 1
ATOM 3120 C C . MET B 1 125 ? -36.026 29.545 33.979 1.00 15.76 212 MET B C 1
ATOM 3121 O O . MET B 1 125 ? -36.930 28.720 33.820 1.00 20.49 212 MET B O 1
ATOM 3126 N N . LEU B 1 126 ? -35.770 30.138 35.142 1.00 14.32 213 LEU B N 1
ATOM 3127 C CA . LEU B 1 126 ? -36.462 29.821 36.385 1.00 10.72 213 LEU B CA 1
ATOM 3128 C C . LEU B 1 126 ? -37.165 31.037 36.973 1.00 16.08 213 LEU B C 1
ATOM 3129 O O . LEU B 1 126 ? -36.740 32.168 36.746 1.00 20.69 213 LEU B O 1
ATOM 3134 N N . ASN B 1 127 ? -38.236 30.805 37.732 1.00 17.87 214 ASN B N 1
ATOM 3135 C CA . ASN B 1 127 ? -38.955 31.903 38.367 1.00 18.62 214 ASN B CA 1
ATOM 3136 C C . ASN B 1 127 ? -38.410 32.079 39.777 1.00 20.03 214 ASN B C 1
ATOM 3137 O O . ASN B 1 127 ? -37.675 31.222 40.266 1.00 21.67 214 ASN B O 1
ATOM 3142 N N . GLU B 1 128 ? -38.763 33.184 40.424 1.00 25.17 215 GLU B N 1
ATOM 3143 C CA . GLU B 1 128 ? -38.278 33.467 41.774 1.00 33.46 215 GLU B CA 1
ATOM 3144 C C . GLU B 1 128 ? -38.327 32.232 42.663 1.00 31.52 215 GLU B C 1
ATOM 3145 O O . GLU B 1 128 ? -37.312 31.825 43.230 1.00 31.11 215 GLU B O 1
ATOM 3151 N N . LYS B 1 129 ? -39.511 31.639 42.775 1.00 33.37 216 LYS B N 1
ATOM 3152 C CA . LYS B 1 129 ? -39.712 30.451 43.598 1.00 36.14 216 LYS B CA 1
ATOM 3153 C C . LYS B 1 129 ? -38.644 29.385 43.382 1.00 34.50 216 LYS B C 1
ATOM 3154 O O . LYS B 1 129 ? -37.852 29.098 44.281 1.00 33.62 216 LYS B O 1
ATOM 3160 N N . GLU B 1 130 ? -38.624 28.804 42.185 1.00 30.47 217 GLU B N 1
ATOM 3161 C CA . GLU B 1 130 ? -37.663 27.759 41.873 1.00 27.01 217 GLU B CA 1
ATOM 3162 C C . GLU B 1 130 ? -36.214 28.215 41.966 1.00 25.83 217 GLU B C 1
ATOM 3163 O O . GLU B 1 130 ? -35.340 27.435 42.336 1.00 27.56 217 GLU B O 1
ATOM 3169 N N . ALA B 1 131 ? -35.955 29.472 41.627 1.00 24.04 218 ALA B N 1
ATOM 3170 C CA . ALA B 1 131 ? -34.600 29.996 41.698 1.00 22.37 218 ALA B CA 1
ATOM 3171 C C . ALA B 1 131 ? -34.106 29.955 43.141 1.00 25.45 218 ALA B C 1
ATOM 3172 O O . ALA B 1 131 ? -32.973 29.563 43.408 1.00 25.09 218 ALA B O 1
ATOM 3174 N N . GLN B 1 132 ? -34.959 30.370 44.071 1.00 32.10 219 GLN B N 1
ATOM 3175 C CA . GLN B 1 132 ? -34.600 30.364 45.487 1.00 37.19 219 GLN B CA 1
ATOM 3176 C C . GLN B 1 132 ? -34.350 28.928 45.912 1.00 37.52 219 GLN B C 1
ATOM 3177 O O . GLN B 1 132 ? -33.565 28.657 46.824 1.00 41.49 219 GLN B O 1
ATOM 3183 N N . GLN B 1 133 ? -35.034 28.014 45.236 1.00 34.97 220 GLN B N 1
ATOM 3184 C CA . GLN B 1 133 ? -34.928 26.590 45.511 1.00 33.50 220 GLN B CA 1
ATOM 3185 C C . GLN B 1 133 ? -33.603 25.962 45.059 1.00 31.32 220 GLN B C 1
ATOM 3186 O O . GLN B 1 133 ? -33.127 25.009 45.678 1.00 27.88 220 GLN B O 1
ATOM 3192 N N . VAL B 1 134 ? -32.986 26.508 44.013 1.00 26.51 221 VAL B N 1
ATOM 3193 C CA . VAL B 1 134 ? -31.739 25.939 43.513 1.00 21.39 221 VAL B CA 1
ATOM 3194 C C . VAL B 1 134 ? -30.503 26.797 43.770 1.00 23.12 221 VAL B C 1
ATOM 3195 O O . VAL B 1 134 ? -29.379 26.315 43.652 1.00 24.24 221 VAL B O 1
ATOM 3199 N N . TYR B 1 135 ? -30.691 28.059 44.129 1.00 24.11 222 TYR B N 1
ATOM 3200 C CA . TYR B 1 135 ? -29.534 28.898 44.381 1.00 22.29 222 TYR B CA 1
ATOM 3201 C C . TYR B 1 135 ? -29.474 29.452 45.776 1.00 25.86 222 TYR B C 1
ATOM 3202 O O . TYR B 1 135 ? -30.475 29.647 46.457 1.00 29.73 222 TYR B O 1
ATOM 3211 N N . SER B 1 136 ? -28.254 29.714 46.190 1.00 30.47 223 SER B N 1
ATOM 3212 C CA . SER B 1 136 ? -27.981 30.267 47.496 1.00 33.14 223 SER B CA 1
ATOM 3213 C C . SER B 1 136 ? -28.597 31.661 47.623 1.00 34.87 223 SER B C 1
ATOM 3214 O O . SER B 1 136 ? -29.218 32.000 48.625 1.00 35.01 223 SER B O 1
ATOM 3217 N N . GLY B 1 137 ? -28.428 32.447 46.561 1.00 36.61 224 GLY B N 1
ATOM 3218 C CA . GLY B 1 137 ? -28.926 33.812 46.524 1.00 29.94 224 GLY B CA 1
ATOM 3219 C C . GLY B 1 137 ? -28.588 34.367 45.158 1.00 26.95 224 GLY B C 1
ATOM 3220 O O . GLY B 1 137 ? -27.995 33.662 44.346 1.00 29.35 224 GLY B O 1
ATOM 3221 N N . LYS B 1 138 ? -28.959 35.614 44.894 1.00 28.86 225 LYS B N 1
ATOM 3222 C CA . LYS B 1 138 ? -28.693 36.248 43.599 1.00 28.94 225 LYS B CA 1
ATOM 3223 C C . LYS B 1 138 ? -27.244 36.138 43.143 1.00 26.94 225 LYS B C 1
ATOM 3224 O O . LYS B 1 138 ? -26.982 35.905 41.970 1.00 29.58 225 LYS B O 1
ATOM 3230 N N . GLU B 1 139 ? -26.311 36.277 44.082 1.00 26.39 226 GLU B N 1
ATOM 3231 C CA . GLU B 1 139 ? -24.887 36.228 43.766 1.00 25.77 226 GLU B CA 1
ATOM 3232 C C . GLU B 1 139 ? -24.372 34.828 43.447 1.00 23.75 226 GLU B C 1
ATOM 3233 O O . GLU B 1 139 ? -23.337 34.680 42.798 1.00 27.49 226 GLU B O 1
ATOM 3239 N N . ALA B 1 140 ? -25.092 33.806 43.900 1.00 21.87 227 ALA B N 1
ATOM 3240 C CA . ALA B 1 140 ? -24.710 32.426 43.634 1.00 16.44 227 ALA B CA 1
ATOM 3241 C C . ALA B 1 140 ? -25.132 32.058 42.215 1.00 14.38 227 ALA B C 1
ATOM 3242 O O . ALA B 1 140 ? -24.491 31.256 41.552 1.00 19.90 227 ALA B O 1
ATOM 3244 N N . ARG B 1 141 ? -26.213 32.665 41.752 1.00 9.38 228 ARG B N 1
ATOM 3245 C CA . ARG B 1 141 ? -26.730 32.402 40.419 1.00 8.37 228 ARG B CA 1
ATOM 3246 C C . ARG B 1 141 ? -25.837 32.965 39.312 1.00 8.53 228 ARG B C 1
ATOM 3247 O O . ARG B 1 141 ? -25.592 32.303 38.304 1.00 12.58 228 ARG B O 1
ATOM 3255 N N . THR B 1 142 ? -25.374 34.197 39.484 1.00 11.92 229 THR B N 1
ATOM 3256 C CA . THR B 1 142 ? -24.517 34.820 38.483 1.00 9.93 229 THR B CA 1
ATOM 3257 C C . THR B 1 142 ? -23.082 34.325 38.587 1.00 2.78 229 THR B C 1
ATOM 3258 O O . THR B 1 142 ? -22.292 34.504 37.674 1.00 10.90 229 THR B O 1
ATOM 3262 N N . GLU B 1 143 ? -22.743 33.701 39.704 1.00 2.55 230 GLU B N 1
ATOM 3263 C CA . GLU B 1 143 ? -21.393 33.196 39.877 1.00 4.28 230 GLU B CA 1
ATOM 3264 C C . GLU B 1 143 ? -21.175 31.925 39.059 1.00 4.67 230 GLU B C 1
ATOM 3265 O O . GLU B 1 143 ? -20.150 31.784 38.399 1.00 10.79 230 GLU B O 1
ATOM 3271 N N . GLU B 1 144 ? -22.135 31.003 39.086 1.00 5.57 231 GLU B N 1
ATOM 3272 C CA . GLU B 1 144 ? -21.977 29.764 38.325 1.00 7.84 231 GLU B CA 1
ATOM 3273 C C . GLU B 1 144 ? -22.023 30.072 36.837 1.00 6.64 231 GLU B C 1
ATOM 3274 O O . GLU B 1 144 ? -21.337 29.446 36.034 1.00 16.04 231 GLU B O 1
ATOM 3280 N N . MET B 1 145 ? -22.832 31.055 36.479 1.00 6.45 232 MET B N 1
ATOM 3281 C CA . MET B 1 145 ? -22.948 31.489 35.100 1.00 5.24 232 MET B CA 1
ATOM 3282 C C . MET B 1 145 ? -21.557 31.924 34.628 1.00 9.42 232 MET B C 1
ATOM 3283 O O . MET B 1 145 ? -21.112 31.555 33.546 1.00 13.40 232 MET B O 1
ATOM 3288 N N . LYS B 1 146 ? -20.865 32.702 35.454 1.00 10.18 233 LYS B N 1
ATOM 3289 C CA . LYS B 1 146 ? -19.534 33.181 35.097 1.00 10.92 233 LYS B CA 1
ATOM 3290 C C . LYS B 1 146 ? -18.525 32.045 35.006 1.00 8.66 233 LYS B C 1
ATOM 3291 O O . LYS B 1 146 ? -17.633 32.059 34.162 1.00 11.41 233 LYS B O 1
ATOM 3297 N N . TRP B 1 147 ? -18.661 31.064 35.886 1.00 9.07 234 TRP B N 1
ATOM 3298 C CA . TRP B 1 147 ? -17.747 29.937 35.894 1.00 7.70 234 TRP B CA 1
ATOM 3299 C C . TRP B 1 147 ? -18.094 28.874 34.863 1.00 10.63 234 TRP B C 1
ATOM 3300 O O . TRP B 1 147 ? -17.260 28.050 34.492 1.00 17.87 234 TRP B O 1
ATOM 3311 N N . ARG B 1 148 ? -19.334 28.894 34.406 1.00 7.58 235 ARG B N 1
ATOM 3312 C CA . ARG B 1 148 ? -19.773 27.975 33.377 1.00 3.00 235 ARG B CA 1
ATOM 3313 C C . ARG B 1 148 ? -19.063 28.411 32.093 1.00 4.78 235 ARG B C 1
ATOM 3314 O O . ARG B 1 148 ? -18.555 27.591 31.329 1.00 10.78 235 ARG B O 1
ATOM 3322 N N . GLN B 1 149 ? -19.047 29.720 31.870 1.00 6.82 236 GLN B N 1
ATOM 3323 C CA . GLN B 1 149 ? -18.414 30.322 30.700 1.00 7.32 236 GLN B CA 1
ATOM 3324 C C . GLN B 1 149 ? -16.894 30.142 30.726 1.00 8.76 236 GLN B C 1
ATOM 3325 O O . GLN B 1 149 ? -16.268 29.916 29.693 1.00 16.48 236 GLN B O 1
ATOM 3331 N N . TRP B 1 150 ? -16.303 30.258 31.910 1.00 7.27 237 TRP B N 1
ATOM 3332 C CA . TRP B 1 150 ? -14.865 30.098 32.059 1.00 2.00 237 TRP B CA 1
ATOM 3333 C C . TRP B 1 150 ? -14.482 28.687 31.642 1.00 2.00 237 TRP B C 1
ATOM 3334 O O . TRP B 1 150 ? -13.575 28.491 30.849 1.00 13.76 237 TRP B O 1
ATOM 3345 N N . ALA B 1 151 ? -15.188 27.701 32.171 1.00 2.00 238 ALA B N 1
ATOM 3346 C CA . ALA B 1 151 ? -14.906 26.310 31.842 1.00 4.24 238 ALA B CA 1
ATOM 3347 C C . ALA B 1 151 ? -14.746 26.050 30.347 1.00 5.61 238 ALA B C 1
ATOM 3348 O O . ALA B 1 151 ? -13.779 25.417 29.932 1.00 8.70 238 ALA B O 1
ATOM 3350 N N . ASP B 1 152 ? -15.659 26.534 29.516 1.00 3.92 239 ASP B N 1
ATOM 3351 C CA . ASP B 1 152 ? -15.487 26.232 28.110 1.00 10.86 239 ASP B CA 1
ATOM 3352 C C . ASP B 1 152 ? -14.836 27.304 27.253 1.00 9.35 239 ASP B C 1
ATOM 3353 O O . ASP B 1 152 ? -14.474 27.032 26.110 1.00 9.22 239 ASP B O 1
ATOM 3358 N N . ASP B 1 153 ? -14.640 28.501 27.794 1.00 8.81 240 ASP B N 1
ATOM 3359 C CA . ASP B 1 153 ? -14.004 29.555 27.006 1.00 7.13 240 ASP B CA 1
ATOM 3360 C C . ASP B 1 153 ? -12.531 29.651 27.337 1.00 5.04 240 ASP B C 1
ATOM 3361 O O . ASP B 1 153 ? -11.745 30.165 26.547 1.00 5.92 240 ASP B O 1
ATOM 3366 N N . TRP B 1 154 ? -12.156 29.203 28.528 1.00 6.97 241 TRP B N 1
ATOM 3367 C CA . TRP B 1 154 ? -10.752 29.203 28.876 1.00 6.16 241 TRP B CA 1
ATOM 3368 C C . TRP B 1 154 ? -10.196 27.824 29.181 1.00 7.58 241 TRP B C 1
ATOM 3369 O O . TRP B 1 154 ? -9.209 27.411 28.584 1.00 13.75 241 TRP B O 1
ATOM 3380 N N . LEU B 1 155 ? -10.863 27.091 30.069 1.00 6.75 242 LEU B N 1
ATOM 3381 C CA . LEU B 1 155 ? -10.394 25.769 30.476 1.00 4.67 242 LEU B CA 1
ATOM 3382 C C . LEU B 1 155 ? -10.225 24.725 29.376 1.00 7.03 242 LEU B C 1
ATOM 3383 O O . LEU B 1 155 ? -9.181 24.082 29.305 1.00 14.79 242 LEU B O 1
ATOM 3388 N N . VAL B 1 156 ? -11.224 24.537 28.521 1.00 3.48 243 VAL B N 1
ATOM 3389 C CA . VAL B 1 156 ? -11.080 23.521 27.481 1.00 9.96 243 VAL B CA 1
ATOM 3390 C C . VAL B 1 156 ? -9.882 23.784 26.572 1.00 12.17 243 VAL B C 1
ATOM 3391 O O . VAL B 1 156 ? -9.258 22.848 26.075 1.00 14.43 243 VAL B O 1
ATOM 3395 N N . HIS B 1 157 ? -9.558 25.056 26.361 1.00 12.69 244 HIS B N 1
ATOM 3396 C CA . HIS B 1 157 ? -8.429 25.430 25.510 1.00 8.37 244 HIS B CA 1
ATOM 3397 C C . HIS B 1 157 ? -7.081 24.956 26.056 1.00 7.76 244 HIS B C 1
ATOM 3398 O O . HIS B 1 157 ? -6.071 25.049 25.370 1.00 10.78 244 HIS B O 1
ATOM 3405 N N . LEU B 1 158 ? -7.068 24.459 27.291 1.00 4.20 245 LEU B N 1
ATOM 3406 C CA . LEU B 1 158 ? -5.843 23.971 27.917 1.00 3.46 245 LEU B CA 1
ATOM 3407 C C . LEU B 1 158 ? -5.683 22.451 27.820 1.00 4.82 245 LEU B C 1
ATOM 3408 O O . LEU B 1 158 ? -4.654 21.909 28.219 1.00 5.91 245 LEU B O 1
ATOM 3413 N N . ILE B 1 159 ? -6.716 21.770 27.332 1.00 2.71 246 ILE B N 1
ATOM 3414 C CA . ILE B 1 159 ? -6.701 20.316 27.191 1.00 2.00 246 ILE B CA 1
ATOM 3415 C C . ILE B 1 159 ? -5.746 19.856 26.092 1.00 3.68 246 ILE B C 1
ATOM 3416 O O . ILE B 1 159 ? -4.728 19.221 26.358 1.00 2.00 246 ILE B O 1
ATOM 3421 N N . SER B 1 160 ? -6.093 20.172 24.848 1.00 7.38 247 SER B N 1
ATOM 3422 C CA . SER B 1 160 ? -5.287 19.778 23.697 1.00 8.52 247 SER B CA 1
ATOM 3423 C C . SER B 1 160 ? -3.805 20.095 23.823 1.00 10.25 247 SER B C 1
ATOM 3424 O O . SER B 1 160 ? -2.968 19.195 23.822 1.00 14.02 247 SER B O 1
ATOM 3427 N N . PRO B 1 161 ? -3.452 21.381 23.917 1.00 8.47 248 PRO B N 1
ATOM 3428 C CA . PRO B 1 161 ? -2.026 21.681 24.036 1.00 6.96 248 PRO B CA 1
ATOM 3429 C C . PRO B 1 161 ? -1.316 20.865 25.111 1.00 9.50 248 PRO B C 1
ATOM 3430 O O . PRO B 1 161 ? -0.109 20.639 25.028 1.00 13.63 248 PRO B O 1
ATOM 3434 N N . ASN B 1 162 ? -2.066 20.414 26.110 1.00 11.64 249 ASN B N 1
ATOM 3435 C CA . ASN B 1 162 ? -1.489 19.639 27.202 1.00 8.27 249 ASN B CA 1
ATOM 3436 C C . ASN B 1 162 ? -1.440 18.126 26.969 1.00 10.59 249 ASN B C 1
ATOM 3437 O O . ASN B 1 162 ? -0.494 17.465 27.390 1.00 11.52 249 ASN B O 1
ATOM 3442 N N . VAL B 1 163 ? -2.455 17.574 26.305 1.00 9.83 250 VAL B N 1
ATOM 3443 C CA . VAL B 1 163 ? -2.495 16.134 26.053 1.00 5.58 250 VAL B CA 1
ATOM 3444 C C . VAL B 1 163 ? -1.794 15.748 24.762 1.00 6.19 250 VAL B C 1
ATOM 3445 O O . VAL B 1 163 ? -1.606 14.569 24.493 1.00 7.70 250 VAL B O 1
ATOM 3449 N N . TYR B 1 164 ? -1.449 16.747 23.956 1.00 8.02 251 TYR B N 1
ATOM 3450 C CA . TYR B 1 164 ? -0.739 16.546 22.691 1.00 9.02 251 TYR B CA 1
ATOM 3451 C C . TYR B 1 164 ? 0.564 17.326 22.746 1.00 10.50 251 TYR B C 1
ATOM 3452 O O . TYR B 1 164 ? 1.202 17.549 21.716 1.00 14.51 251 TYR B O 1
ATOM 3461 N N . ARG B 1 165 ? 0.948 17.741 23.950 1.00 11.74 252 ARG B N 1
ATOM 3462 C CA . ARG B 1 165 ? 2.147 18.547 24.150 1.00 10.69 252 ARG B CA 1
ATOM 3463 C C . ARG B 1 165 ? 3.453 17.881 23.757 1.00 12.59 252 ARG B C 1
ATOM 3464 O O . ARG B 1 165 ? 4.411 18.556 23.397 1.00 19.67 252 ARG B O 1
ATOM 3472 N N . THR B 1 166 ? 3.482 16.556 23.806 1.00 18.71 253 THR B N 1
ATOM 3473 C CA . THR B 1 166 ? 4.677 15.790 23.473 1.00 17.70 253 THR B CA 1
ATOM 3474 C C . THR B 1 166 ? 4.282 14.647 22.530 1.00 18.74 253 THR B C 1
ATOM 3475 O O . THR B 1 166 ? 3.172 14.130 22.623 1.00 28.34 253 THR B O 1
ATOM 3479 N N . PRO B 1 167 ? 5.178 14.238 21.611 1.00 16.60 254 PRO B N 1
ATOM 3480 C CA . PRO B 1 167 ? 4.854 13.151 20.670 1.00 13.43 254 PRO B CA 1
ATOM 3481 C C . PRO B 1 167 ? 4.393 11.854 21.325 1.00 10.95 254 PRO B C 1
ATOM 3482 O O . PRO B 1 167 ? 3.519 11.155 20.815 1.00 15.05 254 PRO B O 1
ATOM 3486 N N . THR B 1 168 ? 4.991 11.531 22.458 1.00 11.87 255 THR B N 1
ATOM 3487 C CA . THR B 1 168 ? 4.617 10.336 23.188 1.00 15.45 255 THR B CA 1
ATOM 3488 C C . THR B 1 168 ? 3.202 10.538 23.725 1.00 16.82 255 THR B C 1
ATOM 3489 O O . THR B 1 168 ? 2.366 9.644 23.653 1.00 23.66 255 THR B O 1
ATOM 3493 N N . GLU B 1 169 ? 2.945 11.722 24.266 1.00 14.45 256 GLU B N 1
ATOM 3494 C CA . GLU B 1 169 ? 1.633 12.050 24.803 1.00 13.49 256 GLU B CA 1
ATOM 3495 C C . GLU B 1 169 ? 0.573 12.069 23.709 1.00 11.05 256 GLU B C 1
ATOM 3496 O O . GLU B 1 169 ? -0.547 11.606 23.916 1.00 13.91 256 GLU B O 1
ATOM 3502 N N . ALA B 1 170 ? 0.923 12.616 22.550 1.00 8.10 257 ALA B N 1
ATOM 3503 C CA . ALA B 1 170 ? -0.016 12.687 21.444 1.00 7.73 257 ALA B CA 1
ATOM 3504 C C . ALA B 1 170 ? -0.486 11.288 21.072 1.00 11.77 257 ALA B C 1
ATOM 3505 O O . ALA B 1 170 ? -1.675 11.080 20.861 1.00 17.36 257 ALA B O 1
ATOM 3507 N N . LEU B 1 171 ? 0.442 10.332 21.003 1.00 12.14 258 LEU B N 1
ATOM 3508 C CA . LEU B 1 171 ? 0.105 8.951 20.654 1.00 12.52 258 LEU B CA 1
ATOM 3509 C C . LEU B 1 171 ? -0.776 8.279 21.693 1.00 12.06 258 LEU B C 1
ATOM 3510 O O . LEU B 1 171 ? -1.677 7.516 21.355 1.00 18.32 258 LEU B O 1
ATOM 3515 N N . ALA B 1 172 ? -0.504 8.553 22.963 1.00 14.55 259 ALA B N 1
ATOM 3516 C CA . ALA B 1 172 ? -1.289 7.986 24.059 1.00 14.12 259 ALA B CA 1
ATOM 3517 C C . ALA B 1 172 ? -2.707 8.539 24.025 1.00 18.58 259 ALA B C 1
ATOM 3518 O O . ALA B 1 172 ? -3.669 7.820 24.298 1.00 22.12 259 ALA B O 1
ATOM 3520 N N . SER B 1 173 ? -2.815 9.825 23.686 1.00 19.10 260 SER B N 1
ATOM 3521 C CA . SER B 1 173 ? -4.092 10.527 23.606 1.00 12.80 260 SER B CA 1
ATOM 3522 C C . SER B 1 173 ? -4.973 9.945 22.518 1.00 11.65 260 SER B C 1
ATOM 3523 O O . SER B 1 173 ? -6.136 9.637 22.761 1.00 18.95 260 SER B O 1
ATOM 3526 N N . PHE B 1 174 ? -4.420 9.796 21.318 1.00 10.29 261 PHE B N 1
ATOM 3527 C CA . PHE B 1 174 ? -5.180 9.244 20.207 1.00 11.19 261 PHE B CA 1
ATOM 3528 C C . PHE B 1 174 ? -5.435 7.757 20.346 1.00 16.02 261 PHE B C 1
ATOM 3529 O O . PHE B 1 174 ? -6.376 7.222 19.764 1.00 21.84 261 PHE B O 1
ATOM 3537 N N . ASP B 1 175 ? -4.606 7.083 21.123 1.00 18.54 262 ASP B N 1
ATOM 3538 C CA . ASP B 1 175 ? -4.802 5.666 21.337 1.00 23.28 262 ASP B CA 1
ATOM 3539 C C . ASP B 1 175 ? -6.088 5.572 22.145 1.00 23.75 262 ASP B C 1
ATOM 3540 O O . ASP B 1 175 ? -6.981 4.790 21.841 1.00 32.18 262 ASP B O 1
ATOM 3545 N N . TYR B 1 176 ? -6.165 6.405 23.173 1.00 23.41 263 TYR B N 1
ATOM 3546 C CA . TYR B 1 176 ? -7.307 6.478 24.074 1.00 21.77 263 TYR B CA 1
ATOM 3547 C C . TYR B 1 176 ? -8.553 7.002 23.365 1.00 19.57 263 TYR B C 1
ATOM 3548 O O . TYR B 1 176 ? -9.658 6.546 23.634 1.00 24.88 263 TYR B O 1
ATOM 3557 N N . ILE B 1 177 ? -8.374 7.948 22.450 1.00 20.67 264 ILE B N 1
ATOM 3558 C CA . ILE B 1 177 ? -9.497 8.507 21.703 1.00 17.61 264 ILE B CA 1
ATOM 3559 C C . ILE B 1 177 ? -10.096 7.453 20.783 1.00 22.18 264 ILE B C 1
ATOM 3560 O O . ILE B 1 177 ? -11.309 7.273 20.748 1.00 31.32 264 ILE B O 1
ATOM 3565 N N . VAL B 1 178 ? -9.243 6.762 20.034 1.00 27.17 265 VAL B N 1
ATOM 3566 C CA . VAL B 1 178 ? -9.702 5.725 19.113 1.00 31.54 265 VAL B CA 1
ATOM 3567 C C . VAL B 1 178 ? -10.270 4.520 19.876 1.00 37.12 265 VAL B C 1
ATOM 3568 O O . VAL B 1 178 ? -11.264 3.921 19.455 1.00 40.15 265 VAL B O 1
ATOM 3572 N N . ARG B 1 179 ? -9.628 4.163 20.987 1.00 38.18 266 ARG B N 1
ATOM 3573 C CA . ARG B 1 179 ? -10.075 3.044 21.810 1.00 40.58 266 ARG B CA 1
ATOM 3574 C C . ARG B 1 179 ? -11.414 3.373 22.455 1.00 42.28 266 ARG B C 1
ATOM 3575 O O . ARG B 1 179 ? -12.323 2.545 22.489 1.00 44.49 266 ARG B O 1
ATOM 3583 N N . GLU B 1 180 ? -11.523 4.598 22.958 1.00 41.16 267 GLU B N 1
ATOM 3584 C CA . GLU B 1 180 ? -12.732 5.080 23.618 1.00 34.20 267 GLU B CA 1
ATOM 3585 C C . GLU B 1 180 ? -13.840 5.469 22.636 1.00 33.56 267 GLU B C 1
ATOM 3586 O O . GLU B 1 180 ? -15.019 5.330 22.944 1.00 35.25 267 GLU B O 1
ATOM 3592 N N . GLY B 1 181 ? -13.458 5.955 21.458 1.00 32.92 268 GLY B N 1
ATOM 3593 C CA . GLY B 1 181 ? -14.439 6.382 20.476 1.00 33.86 268 GLY B CA 1
ATOM 3594 C C . GLY B 1 181 ? -14.869 5.336 19.469 1.00 35.74 268 GLY B C 1
ATOM 3595 O O . GLY B 1 181 ? -14.628 4.144 19.659 1.00 37.09 268 GLY B O 1
ATOM 3596 N N . LYS B 1 182 ? -15.499 5.795 18.388 1.00 34.92 269 LYS B N 1
ATOM 3597 C CA . LYS B 1 182 ? -15.995 4.915 17.332 1.00 33.29 269 LYS B CA 1
ATOM 3598 C C . LYS B 1 182 ? -15.277 5.126 16.000 1.00 33.19 269 LYS B C 1
ATOM 3599 O O . LYS B 1 182 ? -15.554 6.079 15.274 1.00 35.21 269 LYS B O 1
ATOM 3605 N N . PHE B 1 183 ? -14.364 4.214 15.684 1.00 34.86 270 PHE B N 1
ATOM 3606 C CA . PHE B 1 183 ? -13.595 4.271 14.444 1.00 37.88 270 PHE B CA 1
ATOM 3607 C C . PHE B 1 183 ? -13.540 2.877 13.833 1.00 42.12 270 PHE B C 1
ATOM 3608 O O . PHE B 1 183 ? -13.442 1.886 14.556 1.00 42.25 270 PHE B O 1
ATOM 3616 N N . GLY B 1 184 ? -13.589 2.796 12.508 1.00 45.18 271 GLY B N 1
ATOM 3617 C CA . GLY B 1 184 ? -13.494 1.499 11.869 1.00 47.32 271 GLY B CA 1
ATOM 3618 C C . GLY B 1 184 ? -12.094 0.991 12.153 1.00 53.17 271 GLY B C 1
ATOM 3619 O O . GLY B 1 184 ? -11.169 1.793 12.293 1.00 55.12 271 GLY B O 1
ATOM 3620 N N . ALA B 1 185 ? -11.929 -0.325 12.261 1.00 56.47 272 ALA B N 1
ATOM 3621 C CA . ALA B 1 185 ? -10.617 -0.915 12.534 1.00 59.28 272 ALA B CA 1
ATOM 3622 C C . ALA B 1 185 ? -9.507 -0.322 11.656 1.00 59.42 272 ALA B C 1
ATOM 3623 O O . ALA B 1 185 ? -8.349 -0.239 12.076 1.00 59.56 272 ALA B O 1
ATOM 3625 N N . VAL B 1 186 ? -9.867 0.071 10.435 1.00 63.32 273 VAL B N 1
ATOM 3626 C CA . VAL B 1 186 ? -8.921 0.657 9.485 1.00 65.02 273 VAL B CA 1
ATOM 3627 C C . VAL B 1 186 ? -8.590 2.119 9.789 1.00 64.45 273 VAL B C 1
ATOM 3628 O O . VAL B 1 186 ? -7.430 2.459 10.020 1.00 66.46 273 VAL B O 1
ATOM 3632 N N . GLU B 1 187 ? -9.610 2.977 9.794 1.00 64.48 274 GLU B N 1
ATOM 3633 C CA . GLU B 1 187 ? -9.417 4.402 10.065 1.00 63.63 274 GLU B CA 1
ATOM 3634 C C . GLU B 1 187 ? -8.957 4.623 11.503 1.00 61.62 274 GLU B C 1
ATOM 3635 O O . GLU B 1 187 ? -8.472 5.700 11.855 1.00 60.98 274 GLU B O 1
ATOM 3641 N N . GLY B 1 188 ? -9.121 3.599 12.332 1.00 59.27 275 GLY B N 1
ATOM 3642 C CA . GLY B 1 188 ? -8.689 3.703 13.708 1.00 59.37 275 GLY B CA 1
ATOM 3643 C C . GLY B 1 188 ? -7.176 3.728 13.702 1.00 61.58 275 GLY B C 1
ATOM 3644 O O . GLY B 1 188 ? -6.558 4.620 14.278 1.00 62.23 275 GLY B O 1
ATOM 3645 N N . ALA B 1 189 ? -6.584 2.740 13.034 1.00 63.41 276 ALA B N 1
ATOM 3646 C CA . ALA B 1 189 ? -5.130 2.622 12.921 1.00 63.90 276 ALA B CA 1
ATOM 3647 C C . ALA B 1 189 ? -4.529 3.871 12.285 1.00 63.42 276 ALA B C 1
ATOM 3648 O O . ALA B 1 189 ? -3.487 4.365 12.720 1.00 63.48 276 ALA B O 1
ATOM 3650 N N . VAL B 1 190 ? -5.188 4.374 11.249 1.00 60.76 277 VAL B N 1
ATOM 3651 C CA . VAL B 1 190 ? -4.720 5.566 10.564 1.00 57.79 277 VAL B CA 1
ATOM 3652 C C . VAL B 1 190 ? -4.759 6.734 11.539 1.00 58.71 277 VAL B C 1
ATOM 3653 O O . VAL B 1 190 ? -3.725 7.314 11.870 1.00 61.94 277 VAL B O 1
ATOM 3657 N N . ALA B 1 191 ? -5.960 7.061 12.004 1.00 56.90 278 ALA B N 1
ATOM 3658 C CA . ALA B 1 191 ? -6.164 8.165 12.939 1.00 53.77 278 ALA B CA 1
ATOM 3659 C C . ALA B 1 191 ? -5.247 8.104 14.163 1.00 48.16 278 ALA B C 1
ATOM 3660 O O . ALA B 1 191 ? -4.859 9.136 14.709 1.00 46.75 278 ALA B O 1
ATOM 3662 N N . LYS B 1 192 ? -4.899 6.897 14.589 1.00 42.19 279 LYS B N 1
ATOM 3663 C CA . LYS B 1 192 ? -4.042 6.731 15.752 1.00 39.37 279 LYS B CA 1
ATOM 3664 C C . LYS B 1 192 ? -2.665 7.363 15.562 1.00 39.10 279 LYS B C 1
ATOM 3665 O O . LYS B 1 192 ? -2.159 8.038 16.460 1.00 40.71 279 LYS B O 1
ATOM 3671 N N . TYR B 1 193 ? -2.067 7.146 14.393 1.00 36.54 280 TYR B N 1
ATOM 3672 C CA . TYR B 1 193 ? -0.743 7.683 14.093 1.00 35.81 280 TYR B CA 1
ATOM 3673 C C . TYR B 1 193 ? -0.813 8.994 13.323 1.00 32.67 280 TYR B C 1
ATOM 3674 O O . TYR B 1 193 ? -0.098 9.949 13.621 1.00 29.01 280 TYR B O 1
ATOM 3683 N N . MET B 1 194 ? -1.680 9.037 12.326 1.00 33.76 281 MET B N 1
ATOM 3684 C CA . MET B 1 194 ? -1.849 10.241 11.532 1.00 38.25 281 MET B CA 1
ATOM 3685 C C . MET B 1 194 ? -2.447 11.359 12.377 1.00 35.74 281 MET B C 1
ATOM 3686 O O . MET B 1 194 ? -1.998 12.502 12.320 1.00 38.75 281 MET B O 1
ATOM 3691 N N . GLY B 1 195 ? -3.465 11.018 13.159 1.00 32.84 282 GLY B N 1
ATOM 3692 C CA . GLY B 1 195 ? -4.127 12.001 13.997 1.00 28.69 282 GLY B CA 1
ATOM 3693 C C . GLY B 1 195 ? -3.270 12.515 15.136 1.00 27.29 282 GLY B C 1
ATOM 3694 O O . GLY B 1 195 ? -3.369 13.685 15.523 1.00 29.09 282 GLY B O 1
ATOM 3695 N N . ALA B 1 196 ? -2.438 11.643 15.693 1.00 18.67 283 ALA B N 1
ATOM 3696 C CA . ALA B 1 196 ? -1.566 12.058 16.779 1.00 17.43 283 ALA B CA 1
ATOM 3697 C C . ALA B 1 196 ? -0.578 13.098 16.250 1.00 16.05 283 ALA B C 1
ATOM 3698 O O . ALA B 1 196 ? -0.274 14.080 16.927 1.00 16.72 283 ALA B O 1
ATOM 3700 N N . ALA B 1 197 ? -0.087 12.871 15.031 1.00 13.81 284 ALA B N 1
ATOM 3701 C CA . ALA B 1 197 ? 0.866 13.770 14.384 1.00 10.08 284 ALA B CA 1
ATOM 3702 C C . ALA B 1 197 ? 0.239 15.125 14.095 1.00 12.07 284 ALA B C 1
ATOM 3703 O O . ALA B 1 197 ? 0.767 16.164 14.488 1.00 13.82 284 ALA B O 1
ATOM 3705 N N . ALA B 1 198 ? -0.889 15.109 13.396 1.00 17.17 285 ALA B N 1
ATOM 3706 C CA . ALA B 1 198 ? -1.611 16.332 13.061 1.00 16.19 285 ALA B CA 1
ATOM 3707 C C . ALA B 1 198 ? -1.926 17.154 14.307 1.00 18.17 285 ALA B C 1
ATOM 3708 O O . ALA B 1 198 ? -1.689 18.359 14.336 1.00 21.79 285 ALA B O 1
ATOM 3710 N N . MET B 1 199 ? -2.464 16.493 15.331 1.00 19.85 286 MET B N 1
ATOM 3711 C CA . MET B 1 199 ? -2.831 17.151 16.589 1.00 16.99 286 MET B CA 1
ATOM 3712 C C . MET B 1 199 ? -1.638 17.676 17.384 1.00 18.13 286 MET B C 1
ATOM 3713 O O . MET B 1 199 ? -1.742 18.684 18.083 1.00 18.99 286 MET B O 1
ATOM 3718 N N . TYR B 1 200 ? -0.513 16.976 17.301 1.00 19.47 287 TYR B N 1
ATOM 3719 C CA . TYR B 1 200 ? 0.683 17.402 18.007 1.00 21.63 287 TYR B CA 1
ATOM 3720 C C . TYR B 1 200 ? 1.139 18.746 17.428 1.00 25.34 287 TYR B C 1
ATOM 3721 O O . TYR B 1 200 ? 1.456 19.684 18.164 1.00 25.15 287 TYR B O 1
ATOM 3730 N N . LEU B 1 201 ? 1.150 18.833 16.101 1.00 26.94 288 LEU B N 1
ATOM 3731 C CA . LEU B 1 201 ? 1.559 20.046 15.402 1.00 25.07 288 LEU B CA 1
ATOM 3732 C C . LEU B 1 201 ? 0.482 21.114 15.529 1.00 25.21 288 LEU B C 1
ATOM 3733 O O . LEU B 1 201 ? 0.748 22.240 15.942 1.00 28.69 288 LEU B O 1
ATOM 3738 N N . ILE B 1 202 ? -0.737 20.747 15.153 1.00 23.48 289 ILE B N 1
ATOM 3739 C CA . ILE B 1 202 ? -1.876 21.647 15.218 1.00 22.93 289 ILE B CA 1
ATOM 3740 C C . ILE B 1 202 ? -2.037 22.298 16.588 1.00 23.17 289 ILE B C 1
ATOM 3741 O O . ILE B 1 202 ? -2.452 23.450 16.680 1.00 31.08 289 ILE B O 1
ATOM 3746 N N . SER B 1 203 ? -1.724 21.563 17.650 1.00 22.34 290 SER B N 1
ATOM 3747 C CA . SER B 1 203 ? -1.849 22.101 18.999 1.00 20.49 290 SER B CA 1
ATOM 3748 C C . SER B 1 203 ? -0.714 23.069 19.321 1.00 20.30 290 SER B C 1
ATOM 3749 O O . SER B 1 203 ? -0.826 23.887 20.231 1.00 22.44 290 SER B O 1
ATOM 3752 N N . LYS B 1 204 ? 0.378 22.973 18.571 1.00 22.13 291 LYS B N 1
ATOM 3753 C CA . LYS B 1 204 ? 1.516 23.854 18.779 1.00 25.66 291 LYS B CA 1
ATOM 3754 C C . LYS B 1 204 ? 1.061 25.272 18.465 1.00 29.97 291 LYS B C 1
ATOM 3755 O O . LYS B 1 204 ? 1.560 26.247 19.042 1.00 31.47 291 LYS B O 1
ATOM 3761 N N . ARG B 1 205 ? 0.106 25.368 17.542 1.00 30.85 292 ARG B N 1
ATOM 3762 C CA . ARG B 1 205 ? -0.452 26.646 17.117 1.00 36.67 292 ARG B CA 1
ATOM 3763 C C . ARG B 1 205 ? -1.629 27.054 18.002 1.00 38.17 292 ARG B C 1
ATOM 3764 O O . ARG B 1 205 ? -1.848 28.241 18.254 1.00 40.09 292 ARG B O 1
ATOM 3772 N N . LEU B 1 206 ? -2.382 26.068 18.479 1.00 34.30 293 LEU B N 1
ATOM 3773 C CA . LEU B 1 206 ? -3.509 26.334 19.363 1.00 25.57 293 LEU B CA 1
ATOM 3774 C C . LEU B 1 206 ? -2.937 26.958 20.622 1.00 22.49 293 LEU B C 1
ATOM 3775 O O . LEU B 1 206 ? -3.531 27.844 21.221 1.00 19.27 293 LEU B O 1
ATOM 3780 N N . LYS B 1 207 ? -1.772 26.471 21.022 1.00 23.97 294 LYS B N 1
ATOM 3781 C CA . LYS B 1 207 ? -1.102 26.980 22.207 1.00 31.24 294 LYS B CA 1
ATOM 3782 C C . LYS B 1 207 ? -0.737 28.452 22.020 1.00 33.43 294 LYS B C 1
ATOM 3783 O O . LYS B 1 207 ? -0.835 29.245 22.951 1.00 39.13 294 LYS B O 1
ATOM 3789 N N . SER B 1 208 ? -0.312 28.807 20.812 1.00 38.00 295 SER B N 1
ATOM 3790 C CA . SER B 1 208 ? 0.081 30.179 20.501 1.00 39.74 295 SER B CA 1
ATOM 3791 C C . SER B 1 208 ? -1.131 31.087 20.297 1.00 41.19 295 SER B C 1
ATOM 3792 O O . SER B 1 208 ? -1.247 32.141 20.927 1.00 41.89 295 SER B O 1
ATOM 3795 N N . ARG B 1 209 ? -2.028 30.674 19.409 1.00 40.30 296 ARG B N 1
ATOM 3796 C CA . ARG B 1 209 ? -3.229 31.444 19.122 1.00 39.29 296 ARG B CA 1
ATOM 3797 C C . ARG B 1 209 ? -3.976 31.828 20.397 1.00 36.46 296 ARG B C 1
ATOM 3798 O O . ARG B 1 209 ? -4.485 32.942 20.511 1.00 38.88 296 ARG B O 1
ATOM 3806 N N . HIS B 1 210 ? -4.037 30.902 21.351 1.00 34.28 297 HIS B N 1
ATOM 3807 C CA . HIS B 1 210 ? -4.726 31.138 22.616 1.00 30.97 297 HIS B CA 1
ATOM 3808 C C . HIS B 1 210 ? -3.859 31.802 23.679 1.00 29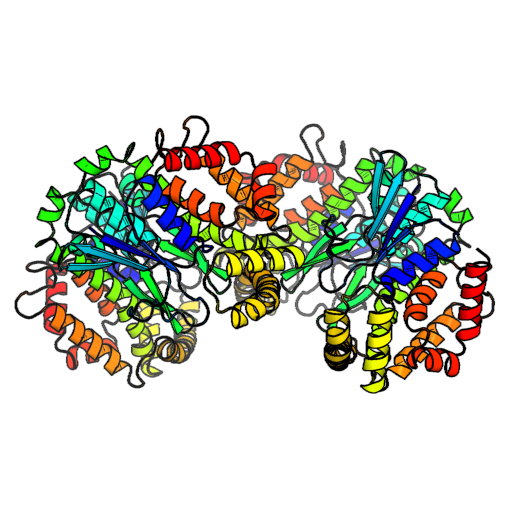.93 297 HIS B C 1
ATOM 3809 O O . HIS B 1 210 ? -4.237 31.868 24.845 1.00 33.88 297 HIS B O 1
ATOM 3816 N N . ARG B 1 211 ? -2.691 32.288 23.282 1.00 33.01 298 ARG B N 1
ATOM 3817 C CA . ARG B 1 211 ? -1.801 32.968 24.216 1.00 38.58 298 ARG B CA 1
ATOM 3818 C C . ARG B 1 211 ? -1.429 32.140 25.447 1.00 36.19 298 ARG B C 1
ATOM 3819 O O . ARG B 1 211 ? -1.539 32.609 26.579 1.00 38.99 298 ARG B O 1
ATOM 3827 N N . LEU B 1 212 ? -0.995 30.905 25.221 1.00 31.24 299 LEU B N 1
ATOM 3828 C CA . LEU B 1 212 ? -0.601 30.017 26.309 1.00 31.03 299 LEU B CA 1
ATOM 3829 C C . LEU B 1 212 ? 0.907 30.128 26.511 1.00 30.45 299 LEU B C 1
ATOM 3830 O O . LEU B 1 212 ? 1.634 30.478 25.578 1.00 30.75 299 LEU B O 1
ATOM 3835 N N . GLN B 1 213 ? 1.376 29.816 27.717 1.00 27.89 300 GLN B N 1
ATOM 3836 C CA . GLN B 1 213 ? 2.802 29.887 28.012 1.00 26.98 300 GLN B CA 1
ATOM 3837 C C . GLN B 1 213 ? 3.490 28.766 27.274 1.00 29.55 300 GLN B C 1
ATOM 3838 O O . GLN B 1 213 ? 2.842 27.942 26.633 1.00 32.53 300 GLN B O 1
ATOM 3844 N N . ASP B 1 214 ? 4.811 28.738 27.364 1.00 34.02 301 ASP B N 1
ATOM 3845 C CA . ASP B 1 214 ? 5.578 27.693 26.706 1.00 39.26 301 ASP B CA 1
ATOM 3846 C C . ASP B 1 214 ? 5.374 26.401 27.481 1.00 36.99 301 ASP B C 1
ATOM 3847 O O . ASP B 1 214 ? 5.259 25.320 26.894 1.00 37.31 301 ASP B O 1
ATOM 3852 N N . ASN B 1 215 ? 5.335 26.519 28.805 1.00 33.01 302 ASN B N 1
ATOM 3853 C CA . ASN B 1 215 ? 5.104 25.356 29.641 1.00 29.26 302 ASN B CA 1
ATOM 3854 C C . ASN B 1 215 ? 3.601 25.357 29.865 1.00 26.79 302 ASN B C 1
ATOM 3855 O O . ASN B 1 215 ? 3.111 25.867 30.875 1.00 26.72 302 ASN B O 1
ATOM 3860 N N . VAL B 1 216 ? 2.890 24.756 28.913 1.00 20.86 303 VAL B N 1
ATOM 3861 C CA . VAL B 1 216 ? 1.439 24.671 28.921 1.00 15.49 303 VAL B CA 1
ATOM 3862 C C . VAL B 1 216 ? 0.888 24.076 30.200 1.00 15.90 303 VAL B C 1
ATOM 3863 O O . VAL B 1 216 ? -0.249 24.335 30.580 1.00 20.27 303 VAL B O 1
ATOM 3867 N N . ARG B 1 217 ? 1.710 23.269 30.855 1.00 16.36 304 ARG B N 1
ATOM 3868 C CA . ARG B 1 217 ? 1.338 22.617 32.097 1.00 11.76 304 ARG B CA 1
ATOM 3869 C C . ARG B 1 217 ? 1.061 23.679 33.142 1.00 13.69 304 ARG B C 1
ATOM 3870 O O . ARG B 1 217 ? 0.166 23.526 33.971 1.00 17.76 304 ARG B O 1
ATOM 3878 N N . GLU B 1 218 ? 1.841 24.756 33.092 1.00 14.28 305 GLU B N 1
ATOM 3879 C CA . GLU B 1 218 ? 1.710 25.856 34.037 1.00 11.41 305 GLU B CA 1
ATOM 3880 C C . GLU B 1 218 ? 0.400 26.589 33.847 1.00 11.49 305 GLU B C 1
ATOM 3881 O O . GLU B 1 218 ? -0.168 27.098 34.804 1.00 18.68 305 GLU B O 1
ATOM 3887 N N . ASP B 1 219 ? -0.076 26.654 32.608 1.00 12.07 306 ASP B N 1
ATOM 3888 C CA . ASP B 1 219 ? -1.342 27.313 32.318 1.00 10.33 306 ASP B CA 1
ATOM 3889 C C . ASP B 1 219 ? -2.442 26.455 32.925 1.00 14.00 306 ASP B C 1
ATOM 3890 O O . ASP B 1 219 ? -3.441 26.963 33.429 1.00 15.56 306 ASP B O 1
ATOM 3895 N N . LEU B 1 220 ? -2.237 25.143 32.875 1.00 13.97 307 LEU B N 1
ATOM 3896 C CA . LEU B 1 220 ? -3.187 24.183 33.418 1.00 12.89 307 LEU B CA 1
ATOM 3897 C C . LEU B 1 220 ? -3.264 24.288 34.941 1.00 14.67 307 LEU B C 1
ATOM 3898 O O . LEU B 1 220 ? -4.354 24.299 35.512 1.00 18.30 307 LEU B O 1
ATOM 3903 N N . TYR B 1 221 ? -2.106 24.375 35.595 1.00 12.79 308 TYR B N 1
ATOM 3904 C CA . TYR B 1 221 ? -2.053 24.456 37.053 1.00 11.36 308 TYR B CA 1
ATOM 3905 C C . TYR B 1 221 ? -2.654 25.749 37.569 1.00 10.96 308 TYR B C 1
ATOM 3906 O O . TYR B 1 221 ? -3.336 25.760 38.591 1.00 17.20 308 TYR B O 1
ATOM 3915 N N . GLU B 1 222 ? -2.395 26.843 36.863 1.00 12.68 309 GLU B N 1
ATOM 3916 C CA . GLU B 1 222 ? -2.929 28.144 37.252 1.00 11.22 309 GLU B CA 1
ATOM 3917 C C . GLU B 1 222 ? -4.457 28.121 37.230 1.00 7.33 309 GLU B C 1
ATOM 3918 O O . GLU B 1 222 ? -5.110 28.552 38.175 1.00 11.21 309 GLU B O 1
ATOM 3924 N N . ALA B 1 223 ? -5.024 27.606 36.149 1.00 8.14 310 ALA B N 1
ATOM 3925 C CA . ALA B 1 223 ? -6.469 27.524 36.014 1.00 4.80 310 ALA B CA 1
ATOM 3926 C C . ALA B 1 223 ? -7.014 26.674 37.141 1.00 4.43 310 ALA B C 1
ATOM 3927 O O . ALA B 1 223 ? -7.986 27.043 37.794 1.00 12.41 310 ALA B O 1
ATOM 3929 N N . ALA B 1 224 ? -6.376 25.534 37.373 1.00 5.95 311 ALA B N 1
ATOM 3930 C CA . ALA B 1 224 ? -6.798 24.619 38.430 1.00 6.88 311 ALA B CA 1
ATOM 3931 C C . ALA B 1 224 ? -6.819 25.325 39.781 1.00 9.09 311 ALA B C 1
ATOM 3932 O O . ALA B 1 224 ? -7.787 25.218 40.531 1.00 12.95 311 ALA B O 1
ATOM 3934 N N . ASP B 1 225 ? -5.747 26.051 40.081 1.00 10.83 312 ASP B N 1
ATOM 3935 C CA . ASP B 1 225 ? -5.637 26.785 41.336 1.00 12.63 312 ASP B CA 1
ATOM 3936 C C . ASP B 1 225 ? -6.650 27.916 41.407 1.00 9.30 312 ASP B C 1
ATOM 3937 O O . ASP B 1 225 ? -7.225 28.183 42.460 1.00 12.46 312 ASP B O 1
ATOM 3942 N N . LYS B 1 226 ? -6.846 28.586 40.278 1.00 4.51 313 LYS B N 1
ATOM 3943 C CA . LYS B 1 226 ? -7.793 29.685 40.182 1.00 4.10 313 LYS B CA 1
ATOM 3944 C C . LYS B 1 226 ? -9.187 29.173 40.509 1.00 6.89 313 LYS B C 1
ATOM 3945 O O . LYS B 1 226 ? -10.010 29.891 41.076 1.00 13.98 313 LYS B O 1
ATOM 3951 N N . TRP B 1 227 ? -9.443 27.921 40.148 1.00 11.33 314 TRP B N 1
ATOM 3952 C CA . TRP B 1 227 ? -10.732 27.297 40.399 1.00 5.21 314 TRP B CA 1
ATOM 3953 C C . TRP B 1 227 ? -10.911 26.957 41.878 1.00 5.48 314 TRP B C 1
ATOM 3954 O O . TRP B 1 227 ? -11.898 27.362 42.488 1.00 14.01 314 TRP B O 1
ATOM 3965 N N . VAL B 1 228 ? -9.966 26.221 42.457 1.00 3.92 315 VAL B N 1
ATOM 3966 C CA . VAL B 1 228 ? -10.082 25.826 43.863 1.00 9.86 315 VAL B CA 1
ATOM 3967 C C . VAL B 1 228 ? -10.163 27.021 44.813 1.00 11.64 315 VAL B C 1
ATOM 3968 O O . VAL B 1 228 ? -10.794 26.944 45.868 1.00 17.59 315 VAL B O 1
ATOM 3972 N N . ALA B 1 229 ? -9.512 28.119 44.441 1.00 11.96 316 ALA B N 1
ATOM 3973 C CA . ALA B 1 229 ? -9.531 29.329 45.248 1.00 6.98 316 ALA B CA 1
ATOM 3974 C C . ALA B 1 229 ? -10.925 29.937 45.144 1.00 9.49 316 ALA B C 1
ATOM 3975 O O . ALA B 1 229 ? -11.455 30.483 46.110 1.00 16.69 316 ALA B O 1
ATOM 3977 N N . ALA B 1 230 ? -11.516 29.834 43.960 1.00 13.27 317 ALA B N 1
ATOM 3978 C CA . ALA B 1 230 ? -12.853 30.359 43.719 1.00 12.15 317 ALA B CA 1
ATOM 3979 C C . ALA B 1 230 ? -13.844 29.577 44.567 1.00 14.73 317 ALA B C 1
ATOM 3980 O O . ALA B 1 230 ? -14.726 30.162 45.187 1.00 21.48 317 ALA B O 1
ATOM 3982 N N . VAL B 1 231 ? -13.696 28.255 44.596 1.00 13.04 318 VAL B N 1
ATOM 3983 C CA . VAL B 1 231 ? -14.580 27.414 45.394 1.00 11.82 318 VAL B CA 1
ATOM 3984 C C . VAL B 1 231 ? -14.399 27.788 46.860 1.00 15.27 318 VAL B C 1
ATOM 3985 O O . VAL B 1 231 ? -15.338 27.736 47.647 1.00 21.03 318 VAL B O 1
ATOM 3989 N N . GLY B 1 232 ? -13.179 28.172 47.213 1.00 18.16 319 GLY B N 1
ATOM 3990 C CA . GLY B 1 232 ? -12.889 28.562 48.577 1.00 19.32 319 GLY B CA 1
ATOM 3991 C C . GLY B 1 232 ? -12.764 27.363 49.487 1.00 21.18 319 GLY B C 1
ATOM 3992 O O . GLY B 1 232 ? -12.822 26.226 49.031 1.00 19.10 319 GLY B O 1
ATOM 3993 N N . LYS B 1 233 ? -12.596 27.612 50.780 1.00 24.63 320 LYS B N 1
ATOM 3994 C CA . LYS B 1 233 ? -12.472 26.523 51.732 1.00 25.25 320 LYS B CA 1
ATOM 3995 C C . LYS B 1 233 ? -13.661 26.478 52.677 1.00 25.20 320 LYS B C 1
ATOM 3996 O O . LYS B 1 233 ? -13.686 25.681 53.608 1.00 29.50 320 LYS B O 1
ATOM 4002 N N . ASP B 1 234 ? -14.658 27.317 52.421 1.00 25.58 321 ASP B N 1
ATOM 4003 C CA . ASP B 1 234 ? -15.842 27.369 53.269 1.00 26.45 321 ASP B CA 1
ATOM 4004 C C . ASP B 1 234 ? -16.952 26.498 52.721 1.00 27.27 321 ASP B C 1
ATOM 4005 O O . ASP B 1 234 ? -18.044 26.442 53.288 1.00 31.64 321 ASP B O 1
ATOM 4010 N N . ARG B 1 235 ? -16.674 25.813 51.622 1.00 19.25 322 ARG B N 1
ATOM 4011 C CA . ARG B 1 235 ? -17.678 24.977 50.999 1.00 12.55 322 ARG B CA 1
ATOM 4012 C C . ARG B 1 235 ? -17.032 23.878 50.176 1.00 10.51 322 ARG B C 1
ATOM 4013 O O . ARG B 1 235 ? -15.963 24.076 49.595 1.00 14.72 322 ARG B O 1
ATOM 4021 N N . PRO B 1 236 ? -17.665 22.696 50.128 1.00 9.28 323 PRO B N 1
ATOM 4022 C CA . PRO B 1 236 ? -17.166 21.540 49.368 1.00 11.04 323 PRO B CA 1
ATOM 4023 C C . PRO B 1 236 ? -17.191 21.739 47.849 1.00 12.54 323 PRO B C 1
ATOM 4024 O O . PRO B 1 236 ? -16.271 21.337 47.136 1.00 13.82 323 PRO B O 1
ATOM 4028 N N . PHE B 1 237 ? -18.268 22.345 47.362 1.00 13.17 324 PHE B N 1
ATOM 4029 C CA . PHE B 1 237 ? -18.435 22.612 45.941 1.00 9.02 324 PHE B CA 1
ATOM 4030 C C . PHE B 1 237 ? -18.804 24.072 45.772 1.00 6.54 324 PHE B C 1
ATOM 4031 O O . PHE B 1 237 ? -19.302 24.699 46.705 1.00 11.21 324 PHE B O 1
ATOM 4039 N N . MET B 1 238 ? -18.566 24.613 44.583 1.00 7.00 325 MET B N 1
ATOM 4040 C CA . MET B 1 238 ? -18.911 26.003 44.318 1.00 7.41 325 MET B CA 1
ATOM 4041 C C . MET B 1 238 ? -20.411 26.157 44.572 1.00 8.89 325 MET B C 1
ATOM 4042 O O . MET B 1 238 ? -20.888 27.231 44.940 1.00 12.92 325 MET B O 1
ATOM 4047 N N . GLY B 1 239 ? -21.145 25.062 44.381 1.00 10.37 326 GLY B N 1
ATOM 4048 C CA . GLY B 1 239 ? -22.577 25.069 44.611 1.00 6.18 326 GLY B CA 1
ATOM 4049 C C . GLY B 1 239 ? -22.955 24.928 46.078 1.00 5.72 326 GLY B C 1
ATOM 4050 O O . GLY B 1 239 ? -24.136 24.826 46.400 1.00 11.82 326 GLY B O 1
ATOM 4051 N N . GLY B 1 240 ? -21.964 24.917 46.968 1.00 9.26 327 GLY B N 1
ATOM 4052 C CA . GLY B 1 240 ? -22.234 24.793 48.393 1.00 10.30 327 GLY B CA 1
ATOM 4053 C C . GLY B 1 240 ? -22.178 23.370 48.916 1.00 13.42 327 GLY B C 1
ATOM 4054 O O . GLY B 1 240 ? -21.104 22.796 49.012 1.00 10.80 327 GLY B O 1
ATOM 4055 N N . GLN B 1 241 ? -23.338 22.817 49.263 1.00 17.94 328 GLN B N 1
ATOM 4056 C CA . GLN B 1 241 ? -23.465 21.448 49.767 1.00 24.30 328 GLN B CA 1
ATOM 4057 C C . GLN B 1 241 ? -23.282 20.446 48.633 1.00 26.90 328 GLN B C 1
ATOM 4058 O O . GLN B 1 241 ? -22.529 19.479 48.754 1.00 31.25 328 GLN B O 1
ATOM 4064 N N . LYS B 1 242 ? -24.023 20.669 47.551 1.00 22.76 329 LYS B N 1
ATOM 4065 C CA . LYS B 1 242 ? -23.974 19.823 46.368 1.00 22.72 329 LYS B CA 1
ATOM 4066 C C . LYS B 1 242 ? -23.354 20.617 45.220 1.00 20.26 329 LYS B C 1
ATOM 4067 O O . LYS B 1 242 ? -23.346 21.848 45.243 1.00 25.63 329 LYS B O 1
ATOM 4073 N N . PRO B 1 243 ? -22.807 19.926 44.210 1.00 15.46 330 PRO B N 1
ATOM 4074 C CA . PRO B 1 243 ? -22.215 20.677 43.102 1.00 13.07 330 PRO B CA 1
ATOM 4075 C C . PRO B 1 243 ? -23.285 21.320 42.226 1.00 14.97 330 PRO B C 1
ATOM 4076 O O . PRO B 1 243 ? -24.415 20.828 42.145 1.00 17.99 330 PRO B O 1
ATOM 4080 N N . ASN B 1 244 ? -22.940 22.433 41.585 1.00 11.68 331 ASN B N 1
ATOM 4081 C CA . ASN B 1 244 ? -23.875 23.090 40.682 1.00 2.89 331 ASN B CA 1
ATOM 4082 C C . ASN B 1 244 ? -23.317 23.016 39.266 1.00 2.00 331 ASN B C 1
ATOM 4083 O O . ASN B 1 244 ? -22.242 22.475 39.041 1.00 3.66 331 ASN B O 1
ATOM 4088 N N . LEU B 1 245 ? -24.063 23.536 38.309 1.00 2.59 332 LEU B N 1
ATOM 4089 C CA . LEU B 1 245 ? -23.648 23.516 36.919 1.00 2.00 332 LEU B CA 1
ATOM 4090 C C . LEU B 1 245 ? -22.197 23.961 36.679 1.00 3.28 332 LEU B C 1
ATOM 4091 O O . LEU B 1 245 ? -21.579 23.543 35.708 1.00 13.30 332 LEU B O 1
ATOM 4096 N N . ALA B 1 246 ? -21.649 24.795 37.557 1.00 2.00 333 ALA B N 1
ATOM 4097 C CA . ALA B 1 246 ? -20.275 25.259 37.400 1.00 2.00 333 ALA B CA 1
ATOM 4098 C C . ALA B 1 246 ? -19.297 24.173 37.834 1.00 4.59 333 ALA B C 1
ATOM 4099 O O . ALA B 1 246 ? -18.271 23.973 37.187 1.00 4.27 333 ALA B O 1
ATOM 4101 N N . ASP B 1 247 ? -19.613 23.484 38.933 1.00 4.11 334 ASP B N 1
ATOM 4102 C CA . ASP B 1 247 ? -18.777 22.391 39.444 1.00 2.62 334 ASP B CA 1
ATOM 4103 C C . ASP B 1 247 ? -18.752 21.267 38.408 1.00 4.14 334 ASP B C 1
ATOM 4104 O O . ASP B 1 247 ? -17.704 20.711 38.089 1.00 8.45 334 ASP B O 1
ATOM 4109 N N . LEU B 1 248 ? -19.934 20.931 37.906 1.00 4.34 335 LEU B N 1
ATOM 4110 C CA . LEU B 1 248 ? -20.098 19.878 36.914 1.00 4.50 335 LEU B CA 1
ATOM 4111 C C . LEU B 1 248 ? -19.483 20.265 35.565 1.00 5.80 335 LEU B C 1
ATOM 4112 O O . LEU B 1 248 ? -19.095 19.403 34.786 1.00 9.63 335 LEU B O 1
ATOM 4117 N N . ALA B 1 249 ? -19.401 21.562 35.286 1.00 5.98 336 ALA B N 1
ATOM 4118 C CA . ALA B 1 249 ? -18.830 22.042 34.027 1.00 2.00 336 ALA B CA 1
ATOM 4119 C C . ALA B 1 249 ? -17.320 21.858 34.028 1.00 2.00 336 ALA B C 1
ATOM 4120 O O . ALA B 1 249 ? -16.740 21.379 33.051 1.00 3.72 336 ALA B O 1
ATOM 4122 N N . VAL B 1 250 ? -16.687 22.239 35.134 1.00 2.00 337 VAL B N 1
ATOM 4123 C CA . VAL B 1 250 ? -15.241 22.101 35.267 1.00 4.73 337 VAL B CA 1
ATOM 4124 C C . VAL B 1 250 ? -14.859 20.625 35.397 1.00 4.90 337 VAL B C 1
ATOM 4125 O O . VAL B 1 250 ? -13.884 20.168 34.802 1.00 10.03 337 VAL B O 1
ATOM 4129 N N . TYR B 1 251 ? -15.639 19.879 36.168 1.00 6.18 338 TYR B N 1
ATOM 4130 C CA . TYR B 1 251 ? -15.377 18.466 36.341 1.00 2.00 338 TYR B CA 1
ATOM 4131 C C . TYR B 1 251 ? -15.452 17.793 34.984 1.00 5.13 338 TYR B C 1
ATOM 4132 O O . TYR B 1 251 ? -14.520 17.114 34.569 1.00 14.49 338 TYR B O 1
ATOM 4141 N N . GLY B 1 252 ? -16.566 17.998 34.290 1.00 5.46 339 GLY B N 1
ATOM 4142 C CA . GLY B 1 252 ? -16.759 17.388 32.990 1.00 2.00 339 GLY B CA 1
ATOM 4143 C C . GLY B 1 252 ? -15.665 17.721 32.002 1.00 5.34 339 GLY B C 1
ATOM 4144 O O . GLY B 1 252 ? -15.269 16.880 31.200 1.00 6.89 339 GLY B O 1
ATOM 4145 N N . VAL B 1 253 ? -15.179 18.954 32.045 1.00 6.56 340 VAL B N 1
ATOM 4146 C CA . VAL B 1 253 ? -14.119 19.367 31.138 1.00 7.52 340 VAL B CA 1
ATOM 4147 C C . VAL B 1 253 ? -12.797 18.647 31.467 1.00 11.13 340 VAL B C 1
ATOM 4148 O O . VAL B 1 253 ? -12.084 18.193 30.566 1.00 13.74 340 VAL B O 1
ATOM 4152 N N . LEU B 1 254 ? -12.482 18.528 32.755 1.00 8.99 341 LEU B N 1
ATOM 4153 C CA . LEU B 1 254 ? -11.240 17.884 33.188 1.00 6.84 341 LEU B CA 1
ATOM 4154 C C . LEU B 1 254 ? -11.211 16.357 33.114 1.00 8.75 341 LEU B C 1
ATOM 4155 O O . LEU B 1 254 ? -10.172 15.781 32.794 1.00 6.68 341 LEU B O 1
ATOM 4160 N N . ARG B 1 255 ? -12.336 15.703 33.411 1.00 9.63 342 ARG B N 1
ATOM 4161 C CA . ARG B 1 255 ? -12.387 14.238 33.402 1.00 9.79 342 ARG B CA 1
ATOM 4162 C C . ARG B 1 255 ? -11.879 13.661 32.101 1.00 4.96 342 ARG B C 1
ATOM 4163 O O . ARG B 1 255 ? -11.299 12.585 32.070 1.00 8.67 342 ARG B O 1
ATOM 4171 N N . VAL B 1 256 ? -12.119 14.392 31.027 1.00 7.61 343 VAL B N 1
ATOM 4172 C CA . VAL B 1 256 ? -11.719 13.992 29.687 1.00 6.04 343 VAL B CA 1
ATOM 4173 C C . VAL B 1 256 ? -10.234 13.592 29.581 1.00 5.91 343 VAL B C 1
ATOM 4174 O O . VAL B 1 256 ? -9.853 12.805 28.714 1.00 4.05 343 VAL B O 1
ATOM 4178 N N . MET B 1 257 ? -9.408 14.117 30.480 1.00 2.00 344 MET B N 1
ATOM 4179 C CA . MET B 1 257 ? -7.984 13.810 30.477 1.00 7.74 344 MET B CA 1
ATOM 4180 C C . MET B 1 257 ? -7.613 12.657 31.401 1.00 11.11 344 MET B C 1
ATOM 4181 O O . MET B 1 257 ? -6.447 12.264 31.459 1.00 18.08 344 MET B O 1
ATOM 4186 N N . GLU B 1 258 ? -8.584 12.137 32.146 1.00 9.38 345 GLU B N 1
ATOM 4187 C CA . GLU B 1 258 ? -8.324 11.031 33.061 1.00 9.43 345 GLU B CA 1
ATOM 4188 C C . GLU B 1 258 ? -7.537 9.929 32.360 1.00 7.91 345 GLU B C 1
ATOM 4189 O O . GLU B 1 258 ? -7.882 9.516 31.258 1.00 12.70 345 GLU B O 1
ATOM 4195 N N . GLY B 1 259 ? -6.477 9.456 33.001 1.00 12.87 346 GLY B N 1
ATOM 4196 C CA . GLY B 1 259 ? -5.680 8.398 32.409 1.00 12.36 346 GLY B CA 1
ATOM 4197 C C . GLY B 1 259 ? -4.445 8.882 31.681 1.00 17.48 346 GLY B C 1
ATOM 4198 O O . GLY B 1 259 ? -3.507 8.112 31.478 1.00 25.08 346 GLY B O 1
ATOM 4199 N N . LEU B 1 260 ? -4.439 10.151 31.280 1.00 16.54 347 LEU B N 1
ATOM 4200 C CA . LEU B 1 260 ? -3.302 10.722 30.568 1.00 10.86 347 LEU B CA 1
ATOM 4201 C C . LEU B 1 260 ? -2.343 11.377 31.543 1.00 12.25 347 LEU B C 1
ATOM 4202 O O . LEU B 1 260 ? -2.714 11.688 32.674 1.00 15.21 347 LEU B O 1
ATOM 4207 N N . ASP B 1 261 ? -1.110 11.595 31.094 1.00 15.01 348 ASP B N 1
ATOM 4208 C CA . ASP B 1 261 ? -0.090 12.220 31.926 1.00 12.27 348 ASP B CA 1
ATOM 4209 C C . ASP B 1 261 ? -0.562 13.589 32.402 1.00 12.39 348 ASP B C 1
ATOM 4210 O O . ASP B 1 261 ? -0.357 13.954 33.557 1.00 12.03 348 ASP B O 1
ATOM 4215 N N . ALA B 1 262 ? -1.191 14.343 31.505 1.00 11.72 349 ALA B N 1
ATOM 4216 C CA . ALA B 1 262 ? -1.693 15.676 31.829 1.00 8.24 349 ALA B CA 1
ATOM 4217 C C . ALA B 1 262 ? -2.525 15.647 33.099 1.00 10.49 349 ALA B C 1
ATOM 4218 O O . ALA B 1 262 ? -2.361 16.488 33.989 1.00 15.43 349 ALA B O 1
ATOM 4220 N N . PHE B 1 263 ? -3.410 14.662 33.187 1.00 8.65 350 PHE B N 1
ATOM 4221 C CA . PHE B 1 263 ? -4.278 14.520 34.343 1.00 3.79 350 PHE B CA 1
ATOM 4222 C C . PHE B 1 263 ? -3.511 14.182 35.612 1.00 10.11 350 PHE B C 1
ATOM 4223 O O . PHE B 1 263 ? -3.776 14.751 36.665 1.00 15.17 350 PHE B O 1
ATOM 4231 N N . ASP B 1 264 ? -2.571 13.245 35.516 1.00 13.77 351 ASP B N 1
ATOM 4232 C CA . ASP B 1 264 ? -1.769 12.845 36.671 1.00 13.38 351 ASP B CA 1
ATOM 4233 C C . ASP B 1 264 ? -0.998 14.046 37.202 1.00 12.43 351 ASP B C 1
ATOM 4234 O O . ASP B 1 264 ? -0.895 14.243 38.412 1.00 19.50 351 ASP B O 1
ATOM 4239 N N . ASP B 1 265 ? -0.446 14.842 36.293 1.00 13.55 352 ASP B N 1
ATOM 4240 C CA . ASP B 1 265 ? 0.294 16.034 36.674 1.00 10.86 352 ASP B CA 1
ATOM 4241 C C . ASP B 1 265 ? -0.669 16.999 37.361 1.00 16.83 352 ASP B C 1
ATOM 4242 O O . ASP B 1 265 ? -0.385 17.527 38.437 1.00 19.28 352 ASP B O 1
ATOM 4247 N N . LEU B 1 266 ? -1.811 17.231 36.725 1.00 13.84 353 LEU B N 1
ATOM 4248 C CA . LEU B 1 266 ? -2.822 18.124 37.271 1.00 12.14 353 LEU B CA 1
ATOM 4249 C C . LEU B 1 266 ? -3.063 17.810 38.747 1.00 13.90 353 LEU B C 1
ATOM 4250 O O . LEU B 1 266 ? -2.963 18.682 39.614 1.00 11.53 353 LEU B O 1
ATOM 4255 N N . MET B 1 267 ? -3.361 16.546 39.024 1.00 15.50 354 MET B N 1
ATOM 4256 C CA . MET B 1 267 ? -3.647 16.093 40.382 1.00 14.29 354 MET B CA 1
ATOM 4257 C C . MET B 1 267 ? -2.455 16.230 41.325 1.00 17.73 354 MET B C 1
ATOM 4258 O O . MET B 1 267 ? -2.618 16.549 42.504 1.00 18.55 354 MET B O 1
ATOM 4263 N N . GLN B 1 268 ? -1.259 16.005 40.787 1.00 22.35 355 GLN B N 1
ATOM 4264 C CA . GLN B 1 268 ? -0.022 16.055 41.561 1.00 21.83 355 GLN B CA 1
ATOM 4265 C C . GLN B 1 268 ? 0.537 17.435 41.900 1.00 18.20 355 GLN B C 1
ATOM 4266 O O . GLN B 1 268 ? 1.186 17.595 42.931 1.00 19.97 355 GLN B O 1
ATOM 4272 N N . HIS B 1 269 ? 0.290 18.429 41.053 1.00 19.13 356 HIS B N 1
ATOM 4273 C CA . HIS B 1 269 ? 0.813 19.771 41.299 1.00 20.74 356 HIS B CA 1
ATOM 4274 C C . HIS B 1 269 ? -0.217 20.868 41.548 1.00 20.50 356 HIS B C 1
ATOM 4275 O O . HIS B 1 269 ? 0.150 22.038 41.518 1.00 27.59 356 HIS B O 1
ATOM 4282 N N . THR B 1 270 ? -1.482 20.537 41.798 1.00 21.85 357 THR B N 1
ATOM 4283 C CA . THR B 1 270 ? -2.474 21.603 41.966 1.00 21.04 357 THR B CA 1
ATOM 4284 C C . THR B 1 270 ? -3.440 21.664 43.150 1.00 25.74 357 THR B C 1
ATOM 4285 O O . THR B 1 270 ? -4.149 22.663 43.304 1.00 32.80 357 THR B O 1
ATOM 4289 N N . HIS B 1 271 ? -3.500 20.635 43.983 1.00 23.44 358 HIS B N 1
ATOM 4290 C CA . HIS B 1 271 ? -4.443 20.672 45.102 1.00 22.81 358 HIS B CA 1
ATOM 4291 C C . HIS B 1 271 ? -5.878 20.688 44.585 1.00 19.48 358 HIS B C 1
ATOM 4292 O O . HIS B 1 271 ? -6.759 21.216 45.251 1.00 24.92 358 HIS B O 1
ATOM 4299 N N . ILE B 1 272 ? -6.126 20.113 43.415 1.00 19.26 359 ILE B N 1
ATOM 4300 C CA . ILE B 1 272 ? -7.482 20.104 42.873 1.00 17.23 359 ILE B CA 1
ATOM 4301 C C . ILE B 1 272 ? -8.186 18.767 43.079 1.00 20.57 359 ILE B C 1
ATOM 4302 O O . ILE B 1 272 ? -9.407 18.669 42.928 1.00 24.44 359 ILE B O 1
ATOM 4307 N N . GLN B 1 273 ? -7.416 17.742 43.429 1.00 21.37 360 GLN B N 1
ATOM 4308 C CA . GLN B 1 273 ? -7.969 16.411 43.638 1.00 17.59 360 GLN B CA 1
ATOM 4309 C C . GLN B 1 273 ? -9.100 16.344 44.663 1.00 15.85 360 GLN B C 1
ATOM 4310 O O . GLN B 1 273 ? -10.155 15.778 44.385 1.00 20.54 360 GLN B O 1
ATOM 4316 N N . PRO B 1 274 ? -8.902 16.920 45.861 1.00 13.35 361 PRO B N 1
ATOM 4317 C CA . PRO B 1 274 ? -9.972 16.871 46.866 1.00 13.14 361 PRO B CA 1
ATOM 4318 C C . PRO B 1 274 ? -11.345 17.251 46.311 1.00 13.91 361 PRO B C 1
ATOM 4319 O O . PRO B 1 274 ? -12.326 16.543 46.527 1.00 17.04 361 PRO B O 1
ATOM 4323 N N . TRP B 1 275 ? -11.416 18.363 45.590 1.00 14.58 362 TRP B N 1
ATOM 4324 C CA . TRP B 1 275 ? -12.691 18.792 45.022 1.00 14.94 362 TRP B CA 1
ATOM 4325 C C . TRP B 1 275 ? -13.110 17.840 43.917 1.00 12.53 362 TRP B C 1
ATOM 4326 O O . TRP B 1 275 ? -14.271 17.447 43.831 1.00 17.28 362 TRP B O 1
ATOM 4337 N N . TYR B 1 276 ? -12.152 17.470 43.075 1.00 10.48 363 TYR B N 1
ATOM 4338 C CA . TYR B 1 276 ? -12.420 16.569 41.967 1.00 6.50 363 TYR B CA 1
ATOM 4339 C C . TYR B 1 276 ? -13.042 15.262 42.444 1.00 8.88 363 TYR B C 1
ATOM 4340 O O . TYR B 1 276 ? -14.080 14.841 41.944 1.00 13.14 363 TYR B O 1
ATOM 4349 N N . LEU B 1 277 ? -12.401 14.621 43.414 1.00 11.85 364 LEU B N 1
ATOM 4350 C CA . LEU B 1 277 ? -12.896 13.362 43.952 1.00 5.87 364 LEU B CA 1
ATOM 4351 C C . LEU B 1 277 ? -14.246 13.577 44.596 1.00 7.79 364 LEU B C 1
ATOM 4352 O O . LEU B 1 277 ? -15.094 12.695 44.572 1.00 11.43 364 LEU B O 1
ATOM 4357 N N . ARG B 1 278 ? -14.432 14.757 45.179 1.00 9.78 365 ARG B N 1
ATOM 4358 C CA . ARG B 1 278 ? -15.680 15.125 45.846 1.00 6.56 365 ARG B CA 1
ATOM 4359 C C . ARG B 1 278 ? -16.840 15.160 44.855 1.00 9.35 365 ARG B C 1
ATOM 4360 O O . ARG B 1 278 ? -17.940 14.697 45.156 1.00 11.04 365 ARG B O 1
ATOM 4368 N N . VAL B 1 279 ? -16.590 15.719 43.673 1.00 12.04 366 VAL B N 1
ATOM 4369 C CA . VAL B 1 279 ? -17.614 15.811 42.637 1.00 9.80 366 VAL B CA 1
ATOM 4370 C C . VAL B 1 279 ? -17.866 14.438 42.031 1.00 14.52 366 VAL B C 1
ATOM 4371 O O . VAL B 1 279 ? -18.967 14.147 41.555 1.00 17.35 366 VAL B O 1
ATOM 4375 N N . GLU B 1 280 ? -16.833 13.605 42.051 1.00 14.55 367 GLU B N 1
ATOM 4376 C CA . GLU B 1 280 ? -16.909 12.260 41.505 1.00 18.70 367 GLU B CA 1
ATOM 4377 C C . GLU B 1 280 ? -17.825 11.359 42.323 1.00 21.77 367 GLU B C 1
ATOM 4378 O O . GLU B 1 280 ? -18.697 10.690 41.768 1.00 24.44 367 GLU B O 1
ATOM 4384 N N . ARG B 1 281 ? -17.623 11.335 43.640 1.00 23.78 368 ARG B N 1
ATOM 4385 C CA . ARG B 1 281 ? -18.448 10.501 44.507 1.00 26.50 368 ARG B CA 1
ATOM 4386 C C . ARG B 1 281 ? -19.852 11.048 44.642 1.00 22.62 368 ARG B C 1
ATOM 4387 O O . ARG B 1 281 ? -20.792 10.297 44.886 1.00 25.69 368 ARG B O 1
ATOM 4395 N N . ALA B 1 282 ? -19.992 12.361 44.502 1.00 20.49 369 ALA B N 1
ATOM 4396 C CA . ALA B 1 282 ? -21.305 12.980 44.578 1.00 17.33 369 ALA B CA 1
ATOM 4397 C C . ALA B 1 282 ? -22.099 12.444 43.389 1.00 17.96 369 ALA B C 1
ATOM 4398 O O . ALA B 1 282 ? -23.318 12.300 43.449 1.00 20.64 369 ALA B O 1
ATOM 4400 N N . ILE B 1 283 ? -21.384 12.153 42.307 1.00 15.60 370 ILE B N 1
ATOM 4401 C CA . ILE B 1 283 ? -21.983 11.622 41.095 1.00 12.54 370 ILE B CA 1
ATOM 4402 C C . ILE B 1 283 ? -22.271 10.136 41.232 1.00 16.75 370 ILE B C 1
ATOM 4403 O O . ILE B 1 283 ? -23.382 9.697 40.965 1.00 20.79 370 ILE B O 1
ATOM 4408 N N . THR B 1 284 ? -21.264 9.358 41.625 1.00 20.97 371 THR B N 1
ATOM 4409 C CA . THR B 1 284 ? -21.445 7.917 41.781 1.00 22.74 371 THR B CA 1
ATOM 4410 C C . THR B 1 284 ? -22.498 7.630 42.835 1.00 23.83 371 THR B C 1
ATOM 4411 O O . THR B 1 284 ? -23.073 6.549 42.874 1.00 26.67 371 THR B O 1
ATOM 4415 N N . GLU B 1 285 ? -22.755 8.607 43.690 1.00 29.85 372 GLU B N 1
ATOM 4416 C CA . GLU B 1 285 ? -23.760 8.452 44.731 1.00 32.95 372 GLU B CA 1
ATOM 4417 C C . GLU B 1 285 ? -25.105 8.700 44.073 1.00 35.25 372 GLU B C 1
ATOM 4418 O O . GLU B 1 285 ? -26.092 9.001 44.743 1.00 37.88 372 GLU B O 1
ATOM 4424 N N . ALA B 1 286 ? -25.120 8.589 42.747 1.00 37.49 373 ALA B N 1
ATOM 4425 C CA . ALA B 1 286 ? -26.323 8.798 41.952 1.00 37.34 373 ALA B CA 1
ATOM 4426 C C . ALA B 1 286 ? -27.112 9.978 42.494 1.00 36.51 373 ALA B C 1
ATOM 4427 O O . ALA B 1 286 ? -28.313 9.793 42.788 1.00 38.78 373 ALA B O 1
ATOM 4429 N N . LEU C 1 13 ? 31.547 10.705 39.428 1.00 34.59 100 LEU C N 1
ATOM 4430 C CA . LEU C 1 13 ? 30.945 11.527 38.329 1.00 36.21 100 LEU C CA 1
ATOM 4431 C C . LEU C 1 13 ? 30.546 10.663 37.140 1.00 33.55 100 LEU C C 1
ATOM 4432 O O . LEU C 1 13 ? 31.378 10.329 36.290 1.00 32.05 100 LEU C O 1
ATOM 4437 N N . GLN C 1 14 ? 29.266 10.309 37.088 1.00 33.28 101 GLN C N 1
ATOM 4438 C CA . GLN C 1 14 ? 28.735 9.492 36.006 1.00 35.23 101 GLN C CA 1
ATOM 4439 C C . GLN C 1 14 ? 28.070 10.388 34.975 1.00 31.60 101 GLN C C 1
ATOM 4440 O O . GLN C 1 14 ? 27.180 11.171 35.306 1.00 34.85 101 GLN C O 1
ATOM 4446 N N . LEU C 1 15 ? 28.497 10.256 33.725 1.00 25.40 102 LEU C N 1
ATOM 4447 C CA . LEU C 1 15 ? 27.964 11.070 32.644 1.00 18.16 102 LEU C CA 1
ATOM 4448 C C . LEU C 1 15 ? 27.075 10.269 31.703 1.00 19.02 102 LEU C C 1
ATOM 4449 O O . LEU C 1 15 ? 27.479 9.223 31.201 1.00 19.83 102 LEU C O 1
ATOM 4454 N N . THR C 1 16 ? 25.863 10.758 31.468 1.00 16.48 103 THR C N 1
ATOM 4455 C CA . THR C 1 16 ? 24.957 10.100 30.534 1.00 14.52 103 THR C CA 1
ATOM 4456 C C . THR C 1 16 ? 24.663 11.138 29.467 1.00 11.06 103 THR C C 1
ATOM 4457 O O . THR C 1 16 ? 24.203 12.231 29.775 1.00 11.23 103 THR C O 1
ATOM 4461 N N . LEU C 1 17 ? 24.952 10.799 28.216 1.00 10.46 104 LEU C N 1
ATOM 4462 C CA . LEU C 1 17 ? 24.729 11.713 27.112 1.00 7.25 104 LEU C CA 1
ATOM 4463 C C . LEU C 1 17 ? 23.583 11.265 26.214 1.00 10.04 104 LEU C C 1
ATOM 4464 O O . LEU C 1 17 ? 23.669 10.233 25.551 1.00 17.18 104 LEU C O 1
ATOM 4469 N N . TYR C 1 18 ? 22.506 12.049 26.211 1.00 12.45 105 TYR C N 1
ATOM 4470 C CA . TYR C 1 18 ? 21.330 11.780 25.386 1.00 8.49 105 TYR C CA 1
ATOM 4471 C C . TYR C 1 18 ? 21.627 12.458 24.069 1.00 9.74 105 TYR C C 1
ATOM 4472 O O . TYR C 1 18 ? 21.822 13.671 24.041 1.00 18.83 105 TYR C O 1
ATOM 4481 N N . GLN C 1 19 ? 21.661 11.702 22.978 1.00 10.42 106 GLN C N 1
ATOM 4482 C CA . GLN C 1 19 ? 22.006 12.310 21.698 1.00 7.73 106 GLN C CA 1
ATOM 4483 C C . GLN C 1 19 ? 21.371 11.742 20.436 1.00 8.01 106 GLN C C 1
ATOM 4484 O O . GLN C 1 19 ? 20.578 10.803 20.483 1.00 5.41 106 GLN C O 1
ATOM 4490 N N . TYR C 1 20 ? 21.706 12.383 19.316 1.00 2.15 107 TYR C N 1
ATOM 4491 C CA . TYR C 1 20 ? 21.314 11.953 17.982 1.00 2.00 107 TYR C CA 1
ATOM 4492 C C . TYR C 1 20 ? 22.716 11.715 17.450 1.00 2.00 107 TYR C C 1
ATOM 4493 O O . TYR C 1 20 ? 23.435 12.660 17.145 1.00 7.95 107 TYR C O 1
ATOM 4502 N N . LYS C 1 21 ? 23.116 10.457 17.354 1.00 7.60 108 LYS C N 1
ATOM 4503 C CA . LYS C 1 21 ? 24.469 10.131 16.926 1.00 8.40 108 LYS C CA 1
ATOM 4504 C C . LYS C 1 21 ? 25.007 10.971 15.779 1.00 9.04 108 LYS C C 1
ATOM 4505 O O . LYS C 1 21 ? 26.043 11.611 15.920 1.00 8.47 108 LYS C O 1
ATOM 4511 N N . THR C 1 22 ? 24.297 10.979 14.655 1.00 8.88 109 THR C N 1
ATOM 4512 C CA . THR C 1 22 ? 24.718 11.720 13.468 1.00 9.89 109 THR C CA 1
ATOM 4513 C C . THR C 1 22 ? 24.531 13.252 13.485 1.00 11.00 109 THR C C 1
ATOM 4514 O O . THR C 1 22 ? 24.686 13.909 12.457 1.00 13.00 109 THR C O 1
ATOM 4518 N N . CYS C 1 23 ? 24.197 13.817 14.640 1.00 8.33 110 CYS C N 1
ATOM 4519 C CA . CYS C 1 23 ? 23.985 15.253 14.750 1.00 9.11 110 CYS C CA 1
ATOM 4520 C C . CYS C 1 23 ? 25.270 15.969 15.152 1.00 11.85 110 CYS C C 1
ATOM 4521 O O . CYS C 1 23 ? 25.973 15.512 16.050 1.00 18.93 110 CYS C O 1
ATOM 4524 N N . PRO C 1 24 ? 25.587 17.111 14.502 1.00 11.26 111 PRO C N 1
ATOM 4525 C CA . PRO C 1 24 ? 26.803 17.873 14.812 1.00 3.07 111 PRO C CA 1
ATOM 4526 C C . PRO C 1 24 ? 26.879 18.379 16.239 1.00 2.32 111 PRO C C 1
ATOM 4527 O O . PRO C 1 24 ? 27.958 18.613 16.760 1.00 8.47 111 PRO C O 1
ATOM 4531 N N . PHE C 1 25 ? 25.731 18.556 16.875 1.00 7.24 112 PHE C N 1
ATOM 4532 C CA . PHE C 1 25 ? 25.709 19.045 18.245 1.00 7.07 112 PHE C CA 1
ATOM 4533 C C . PHE C 1 25 ? 26.098 17.973 19.238 1.00 8.97 112 PHE C C 1
ATOM 4534 O O . PHE C 1 25 ? 26.685 18.269 20.285 1.00 5.80 112 PHE C O 1
ATOM 4542 N N . CYS C 1 26 ? 25.760 16.729 18.908 1.00 11.33 113 CYS C N 1
ATOM 4543 C CA . CYS C 1 26 ? 26.091 15.594 19.758 1.00 11.72 113 CYS C CA 1
ATOM 4544 C C . CYS C 1 26 ? 27.507 15.147 19.478 1.00 4.65 113 CYS C C 1
ATOM 4545 O O . CYS C 1 26 ? 28.226 14.754 20.383 1.00 12.84 113 CYS C O 1
ATOM 4548 N N . SER C 1 27 ? 27.908 15.210 18.218 1.00 4.40 114 SER C N 1
ATOM 4549 C CA . SER C 1 27 ? 29.262 14.835 17.851 1.00 2.64 114 SER C CA 1
ATOM 4550 C C . SER C 1 27 ? 30.225 15.770 18.554 1.00 3.57 114 SER C C 1
ATOM 4551 O O . SER C 1 27 ? 31.308 15.374 18.965 1.00 13.85 114 SER C O 1
ATOM 4554 N N . LYS C 1 28 ? 29.818 17.023 18.689 1.00 8.90 115 LYS C N 1
ATOM 4555 C CA . LYS C 1 28 ? 30.645 18.031 19.335 1.00 6.45 115 LYS C CA 1
ATOM 4556 C C . LYS C 1 28 ? 30.943 17.674 20.780 1.00 6.50 115 LYS C C 1
ATOM 4557 O O . LYS C 1 28 ? 32.073 17.828 21.250 1.00 13.02 115 LYS C O 1
ATOM 4563 N N . VAL C 1 29 ? 29.916 17.216 21.486 1.00 8.86 116 VAL C N 1
ATOM 4564 C CA . VAL C 1 29 ? 30.056 16.842 22.890 1.00 9.10 116 VAL C CA 1
ATOM 4565 C C . VAL C 1 29 ? 30.882 15.573 23.036 1.00 8.62 116 VAL C C 1
ATOM 4566 O O . VAL C 1 29 ? 31.638 15.428 23.984 1.00 13.30 116 VAL C O 1
ATOM 4570 N N . ARG C 1 30 ? 30.724 14.652 22.091 1.00 14.77 117 ARG C N 1
ATOM 4571 C CA . ARG C 1 30 ? 31.469 13.400 22.098 1.00 7.21 117 ARG C CA 1
ATOM 4572 C C . ARG C 1 30 ? 32.941 13.672 21.843 1.00 13.14 117 ARG C C 1
ATOM 4573 O O . ARG C 1 30 ? 33.801 13.130 22.536 1.00 16.98 117 ARG C O 1
ATOM 4581 N N . ALA C 1 31 ? 33.228 14.516 20.852 1.00 13.72 118 ALA C N 1
ATOM 4582 C CA . ALA C 1 31 ? 34.609 14.874 20.517 1.00 13.94 118 ALA C CA 1
ATOM 4583 C C . ALA C 1 31 ? 35.339 15.422 21.743 1.00 15.32 118 ALA C C 1
ATOM 4584 O O . ALA C 1 31 ? 36.535 15.176 21.927 1.00 14.79 118 ALA C O 1
ATOM 4586 N N . PHE C 1 32 ? 34.606 16.160 22.575 1.00 13.41 119 PHE C N 1
ATOM 4587 C CA . PHE C 1 32 ? 35.162 16.755 23.786 1.00 12.90 119 PHE C CA 1
ATOM 4588 C C . PHE C 1 32 ? 35.358 15.705 24.881 1.00 14.25 119 PHE C C 1
ATOM 4589 O O . PHE C 1 32 ? 36.452 15.551 25.414 1.00 19.15 119 PHE C O 1
ATOM 4597 N N . LEU C 1 33 ? 34.293 14.981 25.209 1.00 15.70 120 LEU C N 1
ATOM 4598 C CA . LEU C 1 33 ? 34.361 13.955 26.244 1.00 14.59 120 LEU C CA 1
ATOM 4599 C C . LEU C 1 33 ? 35.436 12.923 25.908 1.00 12.31 120 LEU C C 1
ATOM 4600 O O . LEU C 1 33 ? 36.215 12.521 26.765 1.00 14.33 120 LEU C O 1
ATOM 4605 N N . ASP C 1 34 ? 35.462 12.498 24.653 1.00 11.30 121 ASP C N 1
ATOM 4606 C CA . ASP C 1 34 ? 36.439 11.531 24.190 1.00 10.71 121 ASP C CA 1
ATOM 4607 C C . ASP C 1 34 ? 37.856 12.071 24.342 1.00 13.43 121 ASP C C 1
ATOM 4608 O O . ASP C 1 34 ? 38.724 11.403 24.892 1.00 18.37 121 ASP C O 1
ATOM 4613 N N . PHE C 1 35 ? 38.084 13.290 23.872 1.00 15.97 122 PHE C N 1
ATOM 4614 C CA . PHE C 1 35 ? 39.414 13.879 23.950 1.00 13.09 122 PHE C CA 1
ATOM 4615 C C . PHE C 1 35 ? 39.943 13.983 25.362 1.00 11.72 122 PHE C C 1
ATOM 4616 O O . PHE C 1 35 ? 41.143 13.878 25.592 1.00 18.32 122 PHE C O 1
ATOM 4624 N N . HIS C 1 36 ? 39.055 14.204 26.315 1.00 14.16 123 HIS C N 1
ATOM 4625 C CA . HIS C 1 36 ? 39.483 14.316 27.698 1.00 15.10 123 HIS C CA 1
ATOM 4626 C C . HIS C 1 36 ? 39.324 12.961 28.363 1.00 18.09 123 HIS C C 1
ATOM 4627 O O . HIS C 1 36 ? 39.349 12.846 29.586 1.00 19.87 123 HIS C O 1
ATOM 4634 N N . ALA C 1 37 ? 39.132 11.940 27.533 1.00 21.30 124 ALA C N 1
ATOM 4635 C CA . ALA C 1 37 ? 38.979 10.567 27.998 1.00 21.72 124 ALA C CA 1
ATOM 4636 C C . ALA C 1 37 ? 37.996 10.468 29.153 1.00 25.22 124 ALA C C 1
ATOM 4637 O O . ALA C 1 37 ? 38.231 9.735 30.119 1.00 28.53 124 ALA C O 1
ATOM 4639 N N . LEU C 1 38 ? 36.891 11.200 29.052 1.00 26.13 125 LEU C N 1
ATOM 4640 C CA . LEU C 1 38 ? 35.888 11.175 30.102 1.00 25.18 125 LEU C CA 1
ATOM 4641 C C . LEU C 1 38 ? 34.951 10.004 29.851 1.00 27.61 125 LEU C C 1
ATOM 4642 O O . LEU C 1 38 ? 34.518 9.769 28.719 1.00 24.66 125 LEU C O 1
ATOM 4647 N N . PRO C 1 39 ? 34.652 9.228 30.904 1.00 28.50 126 PRO C N 1
ATOM 4648 C CA . PRO C 1 39 ? 33.757 8.080 30.764 1.00 25.20 126 PRO C CA 1
ATOM 4649 C C . PRO C 1 39 ? 32.309 8.529 30.847 1.00 27.62 126 PRO C C 1
ATOM 4650 O O . PRO C 1 39 ? 31.917 9.244 31.778 1.00 27.65 126 PRO C O 1
ATOM 4654 N N . TYR C 1 40 ? 31.517 8.099 29.873 1.00 24.33 127 TYR C N 1
ATOM 4655 C CA . TYR C 1 40 ? 30.110 8.455 29.820 1.00 16.86 127 TYR C CA 1
ATOM 4656 C C . TYR C 1 40 ? 29.330 7.365 29.115 1.00 17.71 127 TYR C C 1
ATOM 4657 O O . TYR C 1 40 ? 29.896 6.532 28.401 1.00 14.41 127 TYR C O 1
ATOM 4666 N N . GLN C 1 41 ? 28.024 7.372 29.340 1.00 21.88 128 GLN C N 1
ATOM 4667 C CA . GLN C 1 41 ? 27.128 6.422 28.709 1.00 24.32 128 GLN C CA 1
ATOM 4668 C C . GLN C 1 41 ? 26.281 7.250 27.764 1.00 21.66 128 GLN C C 1
ATOM 4669 O O . GLN C 1 41 ? 26.004 8.417 28.037 1.00 23.04 128 GLN C O 1
ATOM 4675 N N . VAL C 1 42 ? 25.872 6.656 26.655 1.00 17.70 129 VAL C N 1
ATOM 4676 C CA . VAL C 1 42 ? 25.062 7.383 25.707 1.00 17.23 129 VAL C CA 1
ATOM 4677 C C . VAL C 1 42 ? 23.729 6.694 25.472 1.00 17.85 129 VAL C C 1
ATOM 4678 O O . VAL C 1 42 ? 23.668 5.489 25.230 1.00 24.44 129 VAL C O 1
ATOM 4682 N N . VAL C 1 43 ? 22.649 7.448 25.587 1.00 14.37 130 VAL C N 1
ATOM 4683 C CA . VAL C 1 43 ? 21.354 6.874 25.309 1.00 8.42 130 VAL C CA 1
ATOM 4684 C C . VAL C 1 43 ? 20.922 7.586 24.036 1.00 7.20 130 VAL C C 1
ATOM 4685 O O . VAL C 1 43 ? 20.816 8.808 23.988 1.00 12.69 130 VAL C O 1
ATOM 4689 N N . GLU C 1 44 ? 20.738 6.796 22.988 1.00 9.68 131 GLU C N 1
ATOM 4690 C CA . GLU C 1 44 ? 20.347 7.291 21.683 1.00 6.27 131 GLU C CA 1
ATOM 4691 C C . GLU C 1 44 ? 18.871 7.650 21.690 1.00 8.34 131 GLU C C 1
ATOM 4692 O O . GLU C 1 44 ? 18.031 6.827 22.020 1.00 13.95 131 GLU C O 1
ATOM 4698 N N . VAL C 1 45 ? 18.563 8.882 21.309 1.00 10.77 132 VAL C N 1
ATOM 4699 C CA . VAL C 1 45 ? 17.188 9.356 21.291 1.00 10.71 132 VAL C CA 1
ATOM 4700 C C . VAL C 1 45 ? 16.493 9.076 19.965 1.00 11.03 132 VAL C C 1
ATOM 4701 O O . VAL C 1 45 ? 17.092 9.203 18.896 1.00 13.96 132 VAL C O 1
ATOM 4705 N N . ASN C 1 46 ? 15.221 8.696 20.047 1.00 8.92 133 ASN C N 1
ATOM 4706 C CA . ASN C 1 46 ? 14.418 8.409 18.868 1.00 7.26 133 ASN C CA 1
ATOM 4707 C C . ASN C 1 46 ? 13.912 9.762 18.373 1.00 10.44 133 ASN C C 1
ATOM 4708 O O . ASN C 1 46 ? 13.038 10.375 18.986 1.00 15.73 133 ASN C O 1
ATOM 4713 N N . PRO C 1 47 ? 14.480 10.262 17.268 1.00 8.66 134 PRO C N 1
ATOM 4714 C CA . PRO C 1 47 ? 14.090 11.551 16.695 1.00 7.85 134 PRO C CA 1
ATOM 4715 C C . PRO C 1 47 ? 12.600 11.745 16.440 1.00 12.68 134 PRO C C 1
ATOM 4716 O O . PRO C 1 47 ? 12.115 12.874 16.434 1.00 12.94 134 PRO C O 1
ATOM 4720 N N . VAL C 1 48 ? 11.874 10.650 16.235 1.00 17.01 135 VAL C N 1
ATOM 4721 C CA . VAL C 1 48 ? 10.445 10.720 15.960 1.00 11.48 135 VAL C CA 1
ATOM 4722 C C . VAL C 1 48 ? 9.579 10.845 17.209 1.00 15.59 135 VAL C C 1
ATOM 4723 O O . VAL C 1 48 ? 8.709 11.705 17.272 1.00 22.99 135 VAL C O 1
ATOM 4727 N N . LEU C 1 49 ? 9.823 10.013 18.212 1.00 18.02 136 LEU C N 1
ATOM 4728 C CA . LEU C 1 49 ? 9.026 10.056 19.435 1.00 12.94 136 LEU C CA 1
ATOM 4729 C C . LEU C 1 49 ? 9.738 10.741 20.592 1.00 12.73 136 LEU C C 1
ATOM 4730 O O . LEU C 1 49 ? 9.097 11.332 21.460 1.00 15.92 136 LEU C O 1
ATOM 4735 N N . ARG C 1 50 ? 11.062 10.635 20.614 1.00 11.67 137 ARG C N 1
ATOM 4736 C CA . ARG C 1 50 ? 11.887 11.262 21.648 1.00 12.15 137 ARG C CA 1
ATOM 4737 C C . ARG C 1 50 ? 11.500 10.910 23.086 1.00 9.11 137 ARG C C 1
ATOM 4738 O O . ARG C 1 50 ? 11.692 11.705 24.006 1.00 9.31 137 ARG C O 1
ATOM 4746 N N . ALA C 1 51 ? 10.972 9.712 23.285 1.00 5.01 138 ALA C N 1
ATOM 4747 C CA . ALA C 1 51 ? 10.581 9.284 24.620 1.00 4.66 138 ALA C CA 1
ATOM 4748 C C . ALA C 1 51 ? 11.745 9.266 25.604 1.00 8.06 138 ALA C C 1
ATOM 4749 O O . ALA C 1 51 ? 11.569 9.531 26.787 1.00 16.24 138 ALA C O 1
ATOM 4751 N N . GLU C 1 52 ? 12.938 8.946 25.125 1.00 8.71 139 GLU C N 1
ATOM 4752 C CA . GLU C 1 52 ? 14.094 8.872 26.006 1.00 6.74 139 GLU C CA 1
ATOM 4753 C C . GLU C 1 52 ? 14.544 10.204 26.571 1.00 7.68 139 GLU C C 1
ATOM 4754 O O . GLU C 1 52 ? 15.396 10.244 27.452 1.00 14.46 139 GLU C O 1
ATOM 4760 N N . ILE C 1 53 ? 13.964 11.294 26.081 1.00 10.86 140 ILE C N 1
ATOM 4761 C CA . ILE C 1 53 ? 14.347 12.631 26.535 1.00 10.83 140 ILE C CA 1
ATOM 4762 C C . ILE C 1 53 ? 13.183 13.278 27.266 1.00 14.46 140 ILE C C 1
ATOM 4763 O O . ILE C 1 53 ? 13.275 14.410 27.744 1.00 12.49 140 ILE C O 1
ATOM 4768 N N . LYS C 1 54 ? 12.100 12.526 27.422 1.00 21.93 141 LYS C N 1
ATOM 4769 C CA . LYS C 1 54 ? 10.939 13.098 28.073 1.00 23.00 141 LYS C CA 1
ATOM 4770 C C . LYS C 1 54 ? 11.034 12.925 29.574 1.00 22.29 141 LYS C C 1
ATOM 4771 O O . LYS C 1 54 ? 10.280 12.169 30.180 1.00 24.92 141 LYS C O 1
ATOM 4777 N N . PHE C 1 55 ? 11.987 13.650 30.148 1.00 20.70 142 PHE C N 1
ATOM 4778 C CA . PHE C 1 55 ? 12.233 13.704 31.587 1.00 17.71 142 PHE C CA 1
ATOM 4779 C C . PHE C 1 55 ? 12.733 15.116 31.794 1.00 16.25 142 PHE C C 1
ATOM 4780 O O . PHE C 1 55 ? 12.819 15.619 32.912 1.00 16.02 142 PHE C O 1
ATOM 4788 N N . SER C 1 56 ? 13.070 15.733 30.667 1.00 16.01 143 SER C N 1
ATOM 4789 C CA . SER C 1 56 ? 13.637 17.062 30.632 1.00 16.16 143 SER C CA 1
ATOM 4790 C C . SER C 1 56 ? 12.687 18.098 30.087 1.00 12.72 143 SER C C 1
ATOM 4791 O O . SER C 1 56 ? 11.955 17.838 29.135 1.00 15.71 143 SER C O 1
ATOM 4794 N N . SER C 1 57 ? 12.712 19.276 30.700 1.00 10.63 144 SER C N 1
ATOM 4795 C CA . SER C 1 57 ? 11.877 20.377 30.257 1.00 13.57 144 SER C CA 1
ATOM 4796 C C . SER C 1 57 ? 12.575 20.989 29.045 1.00 14.08 144 SER C C 1
ATOM 4797 O O . SER C 1 57 ? 11.950 21.670 28.237 1.00 16.52 144 SER C O 1
ATOM 4800 N N . TYR C 1 58 ? 13.881 20.744 28.938 1.00 15.04 145 TYR C N 1
ATOM 4801 C CA . TYR C 1 58 ? 14.677 21.233 27.814 1.00 11.29 145 TYR C CA 1
ATOM 4802 C C . TYR C 1 58 ? 14.357 20.243 26.695 1.00 12.09 145 TYR C C 1
ATOM 4803 O O . TYR C 1 58 ? 14.604 19.047 26.816 1.00 11.41 145 TYR C O 1
ATOM 4812 N N . ARG C 1 59 ? 13.829 20.754 25.594 1.00 11.80 146 ARG C N 1
ATOM 4813 C CA . ARG C 1 59 ? 13.384 19.900 24.514 1.00 8.43 146 ARG C CA 1
ATOM 4814 C C . ARG C 1 59 ? 14.291 19.730 23.319 1.00 10.25 146 ARG C C 1
ATOM 4815 O O . ARG C 1 59 ? 13.819 19.446 22.215 1.00 14.76 146 ARG C O 1
ATOM 4823 N N . LYS C 1 60 ? 15.589 19.884 23.536 1.00 11.87 147 LYS C N 1
ATOM 4824 C CA . LYS C 1 60 ? 16.570 19.730 22.465 1.00 5.90 147 LYS C CA 1
ATOM 4825 C C . LYS C 1 60 ? 17.630 18.740 22.918 1.00 2.97 147 LYS C C 1
ATOM 4826 O O . LYS C 1 60 ? 17.793 18.511 24.114 1.00 2.14 147 LYS C O 1
ATOM 4832 N N . VAL C 1 61 ? 18.322 18.128 21.964 1.00 2.00 148 VAL C N 1
ATOM 4833 C CA . VAL C 1 61 ? 19.401 17.208 22.298 1.00 4.44 148 VAL C CA 1
ATOM 4834 C C . VAL C 1 61 ? 20.618 17.732 21.550 1.00 5.59 148 VAL C C 1
ATOM 4835 O O . VAL C 1 61 ? 20.486 18.341 20.492 1.00 4.07 148 VAL C O 1
ATOM 4839 N N . PRO C 1 62 ? 21.825 17.477 22.070 1.00 6.87 149 PRO C N 1
ATOM 4840 C CA . PRO C 1 62 ? 22.135 16.732 23.290 1.00 3.95 149 PRO C CA 1
ATOM 4841 C C . PRO C 1 62 ? 21.746 17.325 24.628 1.00 6.42 149 PRO C C 1
ATOM 4842 O O . PRO C 1 62 ? 21.583 18.539 24.793 1.00 6.61 149 PRO C O 1
ATOM 4846 N N . ILE C 1 63 ? 21.611 16.423 25.590 1.00 2.00 150 ILE C N 1
ATOM 4847 C CA . ILE C 1 63 ? 21.320 16.775 26.968 1.00 5.06 150 ILE C CA 1
ATOM 4848 C C . ILE C 1 63 ? 22.313 15.896 27.714 1.00 6.65 150 ILE C C 1
ATOM 4849 O O . ILE C 1 63 ? 22.510 14.746 27.343 1.00 12.00 150 ILE C O 1
ATOM 4854 N N . LEU C 1 64 ? 22.973 16.423 28.732 1.00 5.99 151 LEU C N 1
ATOM 4855 C CA . LEU C 1 64 ? 23.906 15.596 29.479 1.00 5.10 151 LEU C CA 1
ATOM 4856 C C . LEU C 1 64 ? 23.637 15.753 30.960 1.00 12.76 151 LEU C C 1
ATOM 4857 O O . LEU C 1 64 ? 23.682 16.862 31.492 1.00 18.83 151 LEU C O 1
ATOM 4862 N N . VAL C 1 65 ? 23.332 14.648 31.631 1.00 16.75 152 VAL C N 1
ATOM 4863 C CA . VAL C 1 65 ? 23.089 14.717 33.065 1.00 15.75 152 VAL C CA 1
ATOM 4864 C C . VAL C 1 65 ? 24.287 14.123 33.787 1.00 16.66 152 VAL C C 1
ATOM 4865 O O . VAL C 1 65 ? 24.718 13.004 33.500 1.00 15.92 152 VAL C O 1
ATOM 4869 N N . ALA C 1 66 ? 24.846 14.906 34.699 1.00 18.40 153 ALA C N 1
ATOM 4870 C CA . ALA C 1 66 ? 25.999 14.476 35.466 1.00 23.54 153 ALA C CA 1
ATOM 4871 C C . ALA C 1 66 ? 25.529 14.085 36.856 1.00 28.96 153 ALA C C 1
ATOM 4872 O O . ALA C 1 66 ? 24.903 14.881 37.551 1.00 30.32 153 ALA C O 1
ATOM 4874 N N . GLN C 1 67 ? 25.808 12.846 37.246 1.00 35.53 154 GLN C N 1
ATOM 4875 C CA . GLN C 1 67 ? 25.424 12.360 38.561 1.00 44.02 154 GLN C CA 1
ATOM 4876 C C . GLN C 1 67 ? 26.669 12.257 39.430 1.00 46.00 154 GLN C C 1
ATOM 4877 O O . GLN C 1 67 ? 27.667 11.650 39.043 1.00 47.55 154 GLN C O 1
ATOM 4883 N N . GLU C 1 68 ? 26.604 12.870 40.604 1.00 52.22 155 GLU C N 1
ATOM 4884 C CA . GLU C 1 68 ? 27.713 12.846 41.545 1.00 54.29 155 GLU C CA 1
ATOM 4885 C C . GLU C 1 68 ? 27.130 12.262 42.824 1.00 55.57 155 GLU C C 1
ATOM 4886 O O . GLU C 1 68 ? 26.641 12.985 43.693 1.00 53.79 155 GLU C O 1
ATOM 4892 N N . GLY C 1 69 ? 27.193 10.940 42.931 1.00 57.84 156 GLY C N 1
ATOM 4893 C CA . GLY C 1 69 ? 26.638 10.275 44.092 1.00 62.19 156 GLY C CA 1
ATOM 4894 C C . GLY C 1 69 ? 25.122 10.366 44.058 1.00 63.88 156 GLY C C 1
ATOM 4895 O O . GLY C 1 69 ? 24.468 9.761 43.207 1.00 64.38 156 GLY C O 1
ATOM 4896 N N . GLU C 1 70 ? 24.561 11.133 44.985 1.00 66.88 157 GLU C N 1
ATOM 4897 C CA . GLU C 1 70 ? 23.116 11.312 45.071 1.00 68.62 157 GLU C CA 1
ATOM 4898 C C . GLU C 1 70 ? 22.664 12.511 44.239 1.00 67.99 157 GLU C C 1
ATOM 4899 O O . GLU C 1 70 ? 21.515 12.582 43.797 1.00 66.72 157 GLU C O 1
ATOM 4905 N N . SER C 1 71 ? 23.580 13.452 44.032 1.00 68.16 158 SER C N 1
ATOM 4906 C CA . SER C 1 71 ? 23.284 14.658 43.270 1.00 68.86 158 SER C CA 1
ATOM 4907 C C . SER C 1 71 ? 23.427 14.443 41.769 1.00 65.04 158 SER C C 1
ATOM 4908 O O . SER C 1 71 ? 24.116 13.526 41.319 1.00 66.81 158 SER C O 1
ATOM 4911 N N . SER C 1 72 ? 22.772 15.306 41.000 1.00 60.14 159 SER C N 1
ATOM 4912 C CA . SER C 1 72 ? 22.824 15.233 39.548 1.00 53.09 159 SER C CA 1
ATOM 4913 C C . SER C 1 72 ? 22.462 16.590 38.960 1.00 47.00 159 SER C C 1
ATOM 4914 O O . SER C 1 72 ? 21.679 17.343 39.538 1.00 44.49 159 SER C O 1
ATOM 4917 N N . GLN C 1 73 ? 23.043 16.893 37.807 1.00 41.89 160 GLN C N 1
ATOM 4918 C CA . GLN C 1 73 ? 22.802 18.154 37.119 1.00 36.71 160 GLN C CA 1
ATOM 4919 C C . GLN C 1 73 ? 22.550 17.877 35.650 1.00 32.39 160 GLN C C 1
ATOM 4920 O O . GLN C 1 73 ? 23.125 16.949 35.079 1.00 34.96 160 GLN C O 1
ATOM 4926 N N . GLN C 1 74 ? 21.673 18.668 35.046 1.00 21.11 161 GLN C N 1
ATOM 4927 C CA . GLN C 1 74 ? 21.373 18.512 33.634 1.00 14.90 161 GLN C CA 1
ATOM 4928 C C . GLN C 1 74 ? 21.992 19.680 32.891 1.00 15.42 161 GLN C C 1
ATOM 4929 O O . GLN C 1 74 ? 21.642 20.829 33.147 1.00 19.14 161 GLN C O 1
ATOM 4935 N N . LEU C 1 75 ? 22.928 19.385 31.994 1.00 13.81 162 LEU C N 1
ATOM 4936 C CA . LEU C 1 75 ? 23.591 20.409 31.192 1.00 11.38 162 LEU C CA 1
ATOM 4937 C C . LEU C 1 75 ? 22.931 20.340 29.826 1.00 16.18 162 LEU C C 1
ATOM 4938 O O . LEU C 1 75 ? 23.046 19.331 29.121 1.00 16.97 162 LEU C O 1
ATOM 4943 N N . ASN C 1 76 ? 22.256 21.417 29.444 1.00 15.04 163 ASN C N 1
ATOM 4944 C CA . ASN C 1 76 ? 21.533 21.426 28.189 1.00 10.92 163 ASN C CA 1
ATOM 4945 C C . ASN C 1 76 ? 22.186 21.811 26.875 1.00 14.98 163 ASN C C 1
ATOM 4946 O O . ASN C 1 76 ? 22.223 20.993 25.949 1.00 23.83 163 ASN C O 1
ATOM 4951 N N . ASP C 1 77 ? 22.701 23.024 26.748 1.00 7.11 164 ASP C N 1
ATOM 4952 C CA . ASP C 1 77 ? 23.262 23.372 25.451 1.00 11.09 164 ASP C CA 1
ATOM 4953 C C . ASP C 1 77 ? 24.593 22.691 25.130 1.00 12.01 164 ASP C C 1
ATOM 4954 O O . ASP C 1 77 ? 25.492 22.633 25.965 1.00 19.39 164 ASP C O 1
ATOM 4959 N N . SER C 1 78 ? 24.717 22.186 23.909 1.00 10.04 165 SER C N 1
ATOM 4960 C CA . SER C 1 78 ? 25.938 21.509 23.470 1.00 8.56 165 SER C CA 1
ATOM 4961 C C . SER C 1 78 ? 27.203 22.314 23.725 1.00 6.97 165 SER C C 1
ATOM 4962 O O . SER C 1 78 ? 28.255 21.749 23.980 1.00 11.54 165 SER C O 1
ATOM 4965 N N . SER C 1 79 ? 27.105 23.633 23.631 1.00 9.03 166 SER C N 1
ATOM 4966 C CA . SER C 1 79 ? 28.250 24.494 23.867 1.00 7.47 166 SER C CA 1
ATOM 4967 C C . SER C 1 79 ? 28.386 24.753 25.352 1.00 7.92 166 SER C C 1
ATOM 4968 O O . SER C 1 79 ? 29.482 24.976 25.857 1.00 16.59 166 SER C O 1
ATOM 4971 N N . VAL C 1 80 ? 27.259 24.737 26.052 1.00 13.23 167 VAL C N 1
ATOM 4972 C CA . VAL C 1 80 ? 27.261 24.968 27.490 1.00 12.54 167 VAL C CA 1
ATOM 4973 C C . VAL C 1 80 ? 27.794 23.742 28.218 1.00 13.47 167 VAL C C 1
ATOM 4974 O O . VAL C 1 80 ? 28.519 23.867 29.197 1.00 18.79 167 VAL C O 1
ATOM 4978 N N . ILE C 1 81 ? 27.433 22.558 27.733 1.00 10.63 168 ILE C N 1
ATOM 4979 C CA . ILE C 1 81 ? 27.892 21.314 28.339 1.00 9.56 168 ILE C CA 1
ATOM 4980 C C . ILE C 1 81 ? 29.423 21.282 28.321 1.00 8.98 168 ILE C C 1
ATOM 4981 O O . ILE C 1 81 ? 30.070 21.010 29.331 1.00 7.29 168 ILE C O 1
ATOM 4986 N N . ILE C 1 82 ? 29.985 21.562 27.151 1.00 9.03 169 ILE C N 1
ATOM 4987 C CA . ILE C 1 82 ? 31.426 21.566 26.940 1.00 6.68 169 ILE C CA 1
ATOM 4988 C C . ILE C 1 82 ? 32.125 22.631 27.782 1.00 10.00 169 ILE C C 1
ATOM 4989 O O . ILE C 1 82 ? 33.188 22.387 28.354 1.00 14.33 169 ILE C O 1
ATOM 4994 N N . SER C 1 83 ? 31.515 23.810 27.865 1.00 14.00 170 SER C N 1
ATOM 4995 C CA . SER C 1 83 ? 32.062 24.918 28.641 1.00 4.59 170 SER C CA 1
ATOM 4996 C C . SER C 1 83 ? 32.026 24.619 30.132 1.00 5.95 170 SER C C 1
ATOM 4997 O O . SER C 1 83 ? 32.989 24.873 30.843 1.00 10.51 170 SER C O 1
ATOM 5000 N N . ALA C 1 84 ? 30.908 24.078 30.604 1.00 7.44 171 ALA C N 1
ATOM 5001 C CA . ALA C 1 84 ? 30.747 23.764 32.017 1.00 11.04 171 ALA C CA 1
ATOM 5002 C C . ALA C 1 84 ? 31.607 22.582 32.448 1.00 18.93 171 ALA C C 1
ATOM 5003 O O . ALA C 1 84 ? 32.300 22.649 33.466 1.00 27.01 171 ALA C O 1
ATOM 5005 N N . LEU C 1 85 ? 31.566 21.500 31.674 1.00 21.47 172 LEU C N 1
ATOM 5006 C CA . LEU C 1 85 ? 32.350 20.302 31.983 1.00 19.71 172 LEU C CA 1
ATOM 5007 C C . LEU C 1 85 ? 33.846 20.620 31.945 1.00 19.26 172 LEU C C 1
ATOM 5008 O O . LEU C 1 85 ? 34.633 20.051 32.697 1.00 26.56 172 LEU C O 1
ATOM 5013 N N . LYS C 1 86 ? 34.222 21.545 31.070 1.00 15.43 173 LYS C N 1
ATOM 5014 C CA . LYS C 1 86 ? 35.607 21.952 30.910 1.00 13.60 173 LYS C CA 1
ATOM 5015 C C . LYS C 1 86 ? 36.115 22.810 32.078 1.00 15.82 173 LYS C C 1
ATOM 5016 O O . LYS C 1 86 ? 37.153 22.510 32.664 1.00 17.59 173 LYS C O 1
ATOM 5022 N N . THR C 1 87 ? 35.402 23.885 32.412 1.00 20.32 174 THR C N 1
ATOM 5023 C CA . THR C 1 87 ? 35.819 24.736 33.525 1.00 15.93 174 THR C CA 1
ATOM 5024 C C . THR C 1 87 ? 35.850 23.878 34.793 1.00 18.63 174 THR C C 1
ATOM 5025 O O . THR C 1 87 ? 36.575 24.170 35.744 1.00 20.29 174 THR C O 1
ATOM 5029 N N . TYR C 1 88 ? 35.058 22.809 34.788 1.00 20.08 175 TYR C N 1
ATOM 5030 C CA . TYR C 1 88 ? 34.987 21.892 35.916 1.00 18.86 175 TYR C CA 1
ATOM 5031 C C . TYR C 1 88 ? 36.252 21.043 36.002 1.00 23.42 175 TYR C C 1
ATOM 5032 O O . TYR C 1 88 ? 36.769 20.771 37.088 1.00 25.38 175 TYR C O 1
ATOM 5041 N N . LEU C 1 89 ? 36.751 20.622 34.849 1.00 18.59 176 LEU C N 1
ATOM 5042 C CA . LEU C 1 89 ? 37.952 19.810 34.811 1.00 17.34 176 LEU C CA 1
ATOM 5043 C C . LEU C 1 89 ? 39.179 20.601 35.242 1.00 22.42 176 LEU C C 1
ATOM 5044 O O . LEU C 1 89 ? 40.143 20.029 35.741 1.00 26.17 176 LEU C O 1
ATOM 5049 N N . VAL C 1 90 ? 39.140 21.918 35.050 1.00 27.50 177 VAL C N 1
ATOM 5050 C CA . VAL C 1 90 ? 40.264 22.778 35.413 1.00 24.54 177 VAL C CA 1
ATOM 5051 C C . VAL C 1 90 ? 40.123 23.396 36.798 1.00 27.24 177 VAL C C 1
ATOM 5052 O O . VAL C 1 90 ? 41.082 23.426 37.561 1.00 34.37 177 VAL C O 1
ATOM 5056 N N . SER C 1 91 ? 38.930 23.886 37.122 1.00 28.87 178 SER C N 1
ATOM 5057 C CA . SER C 1 91 ? 38.692 24.529 38.413 1.00 28.26 178 SER C CA 1
ATOM 5058 C C . SER C 1 91 ? 38.223 23.593 39.523 1.00 27.89 178 SER C C 1
ATOM 5059 O O . SER C 1 91 ? 38.383 23.896 40.702 1.00 29.88 178 SER C O 1
ATOM 5062 N N . GLY C 1 92 ? 37.634 22.462 39.149 1.00 29.27 179 GLY C N 1
ATOM 5063 C CA . GLY C 1 92 ? 37.153 21.520 40.145 1.00 25.10 179 GLY C CA 1
ATOM 5064 C C . GLY C 1 92 ? 35.977 22.049 40.943 1.00 23.70 179 GLY C C 1
ATOM 5065 O O . GLY C 1 92 ? 35.477 21.371 41.843 1.00 18.51 179 GLY C O 1
ATOM 5066 N N . GLN C 1 93 ? 35.538 23.263 40.618 1.00 23.94 180 GLN C N 1
ATOM 5067 C CA . GLN C 1 93 ? 34.403 23.877 41.303 1.00 24.49 180 GLN C CA 1
ATOM 5068 C C . GLN C 1 93 ? 33.153 23.041 41.051 1.00 25.13 180 GLN C C 1
ATOM 5069 O O . GLN C 1 93 ? 32.978 22.480 39.972 1.00 31.57 180 GLN C O 1
ATOM 5075 N N . PRO C 1 94 ? 32.264 22.945 42.049 1.00 24.24 181 PRO C N 1
ATOM 5076 C CA . PRO C 1 94 ? 31.037 22.162 41.894 1.00 23.92 181 PRO C CA 1
ATOM 5077 C C . PRO C 1 94 ? 30.291 22.462 40.603 1.00 24.37 181 PRO C C 1
ATOM 5078 O O . PRO C 1 94 ? 30.104 23.620 40.238 1.00 30.42 181 PRO C O 1
ATOM 5082 N N . LEU C 1 95 ? 29.885 21.402 39.912 1.00 23.37 182 LEU C N 1
ATOM 5083 C CA . LEU C 1 95 ? 29.154 21.513 38.657 1.00 20.65 182 LEU C CA 1
ATOM 5084 C C . LEU C 1 95 ? 27.833 22.264 38.833 1.00 21.03 182 LEU C C 1
ATOM 5085 O O . LEU C 1 95 ? 27.381 22.961 37.926 1.00 24.93 182 LEU C O 1
ATOM 5090 N N . GLU C 1 96 ? 27.223 22.128 40.004 1.00 23.96 183 GLU C N 1
ATOM 5091 C CA . GLU C 1 96 ? 25.949 22.786 40.279 1.00 26.39 183 GLU C CA 1
ATOM 5092 C C . GLU C 1 96 ? 26.109 24.293 40.389 1.00 27.16 183 GLU C C 1
ATOM 5093 O O . GLU C 1 96 ? 25.137 25.035 40.294 1.00 32.8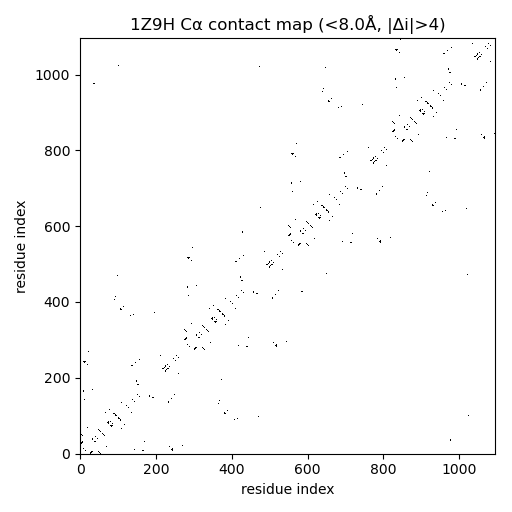6 183 GLU C O 1
ATOM 5099 N N . GLU C 1 97 ? 27.338 24.744 40.597 1.00 24.96 184 GLU C N 1
ATOM 5100 C CA . GLU C 1 97 ? 27.611 26.168 40.702 1.00 17.94 184 GLU C CA 1
ATOM 5101 C C . GLU C 1 97 ? 28.033 26.655 39.335 1.00 17.66 184 GLU C C 1
ATOM 5102 O O . GLU C 1 97 ? 27.630 27.724 38.894 1.00 24.27 184 GLU C O 1
ATOM 5108 N N . ILE C 1 98 ? 28.852 25.857 38.665 1.00 13.56 185 ILE C N 1
ATOM 5109 C CA . ILE C 1 98 ? 29.333 26.197 37.340 1.00 16.60 185 ILE C CA 1
ATOM 5110 C C . ILE C 1 98 ? 28.207 26.392 36.320 1.00 19.15 185 ILE C C 1
ATOM 5111 O O . ILE C 1 98 ? 28.208 27.369 35.565 1.00 19.37 185 ILE C O 1
ATOM 5116 N N . ILE C 1 99 ? 27.249 25.469 36.290 1.00 21.70 186 ILE C N 1
ATOM 5117 C CA . ILE C 1 99 ? 26.134 25.570 35.338 1.00 22.54 186 ILE C CA 1
ATOM 5118 C C . ILE C 1 99 ? 25.290 26.811 35.598 1.00 19.33 186 ILE C C 1
ATOM 5119 O O . ILE C 1 99 ? 24.423 27.175 34.807 1.00 22.21 186 ILE C O 1
ATOM 5124 N N . THR C 1 100 ? 25.562 27.449 36.724 1.00 20.28 187 THR C N 1
ATOM 5125 C CA . THR C 1 100 ? 24.854 28.644 37.139 1.00 16.25 187 THR C CA 1
ATOM 5126 C C . THR C 1 100 ? 25.352 29.879 36.385 1.00 14.85 187 THR C C 1
ATOM 5127 O O . THR C 1 100 ? 24.659 30.894 36.315 1.00 18.11 187 THR C O 1
ATOM 5131 N N . TYR C 1 101 ? 26.553 29.780 35.820 1.00 10.66 188 TYR C N 1
ATOM 5132 C CA . TYR C 1 101 ? 27.150 30.880 35.075 1.00 11.62 188 TYR C CA 1
ATOM 5133 C C . TYR C 1 101 ? 26.757 30.884 33.605 1.00 11.12 188 TYR C C 1
ATOM 5134 O O . TYR C 1 101 ? 27.131 31.790 32.867 1.00 15.80 188 TYR C O 1
ATOM 5143 N N . TYR C 1 102 ? 26.010 29.865 33.187 1.00 11.34 189 TYR C N 1
ATOM 5144 C CA . TYR C 1 102 ? 25.534 29.768 31.810 1.00 9.82 189 TYR C CA 1
ATOM 5145 C C . TYR C 1 102 ? 24.014 29.641 31.913 1.00 13.28 189 TYR C C 1
ATOM 5146 O O . TYR C 1 102 ? 23.457 28.555 31.765 1.00 19.62 189 TYR C O 1
ATOM 5155 N N . PRO C 1 103 ? 23.321 30.767 32.135 1.00 11.12 190 PRO C N 1
ATOM 5156 C CA . PRO C 1 103 ? 21.865 30.805 32.263 1.00 10.48 190 PRO C CA 1
ATOM 5157 C C . PRO C 1 103 ? 21.097 30.756 30.961 1.00 15.01 190 PRO C C 1
ATOM 5158 O O . PRO C 1 103 ? 21.568 31.210 29.921 1.00 21.21 190 PRO C O 1
ATOM 5162 N N . ALA C 1 104 ? 19.896 30.199 31.028 1.00 15.04 191 ALA C N 1
ATOM 5163 C CA . ALA C 1 104 ? 19.049 30.117 29.856 1.00 14.29 191 ALA C CA 1
ATOM 5164 C C . ALA C 1 104 ? 18.367 31.472 29.753 1.00 16.10 191 ALA C C 1
ATOM 5165 O O . ALA C 1 104 ? 17.639 31.877 30.652 1.00 19.05 191 ALA C O 1
ATOM 5167 N N . MET C 1 105 ? 18.604 32.172 28.654 1.00 17.59 192 MET C N 1
ATOM 5168 C CA . MET C 1 105 ? 18.023 33.483 28.464 1.00 15.77 192 MET C CA 1
ATOM 5169 C C . MET C 1 105 ? 16.841 33.445 27.502 1.00 17.48 192 MET C C 1
ATOM 5170 O O . MET C 1 105 ? 17.012 33.419 26.283 1.00 13.14 192 MET C O 1
ATOM 5175 N N . LYS C 1 106 ? 15.639 33.457 28.072 1.00 19.67 193 LYS C N 1
ATOM 5176 C CA . LYS C 1 106 ? 14.406 33.421 27.297 1.00 22.15 193 LYS C CA 1
ATOM 5177 C C . LYS C 1 106 ? 14.022 34.791 26.730 1.00 22.42 193 LYS C C 1
ATOM 5178 O O . LYS C 1 106 ? 14.237 35.826 27.358 1.00 23.19 193 LYS C O 1
ATOM 5184 N N . ALA C 1 107 ? 13.420 34.776 25.549 1.00 18.34 194 ALA C N 1
ATOM 5185 C CA . ALA C 1 107 ? 12.994 35.988 24.876 1.00 20.04 194 ALA C CA 1
ATOM 5186 C C . ALA C 1 107 ? 11.993 35.591 23.804 1.00 24.39 194 ALA C C 1
ATOM 5187 O O . ALA C 1 107 ? 12.025 34.471 23.303 1.00 28.02 194 ALA C O 1
ATOM 5189 N N . VAL C 1 108 ? 11.097 36.503 23.454 1.00 28.61 195 VAL C N 1
ATOM 5190 C CA . VAL C 1 108 ? 10.118 36.213 22.423 1.00 30.98 195 VAL C CA 1
ATOM 5191 C C . VAL C 1 108 ? 10.626 36.807 21.123 1.00 32.35 195 VAL C C 1
ATOM 5192 O O . VAL C 1 108 ? 10.936 37.993 21.040 1.00 34.01 195 VAL C O 1
ATOM 5196 N N . ASN C 1 109 ? 10.703 35.964 20.108 1.00 37.84 196 ASN C N 1
ATOM 5197 C CA . ASN C 1 109 ? 11.188 36.358 18.800 1.00 47.64 196 ASN C CA 1
ATOM 5198 C C . ASN C 1 109 ? 10.341 37.455 18.179 1.00 51.50 196 ASN C C 1
ATOM 5199 O O . ASN C 1 109 ? 9.245 37.759 18.653 1.00 50.97 196 ASN C O 1
ATOM 5204 N N . ASP C 1 110 ? 10.873 38.049 17.116 1.00 55.81 197 ASP C N 1
ATOM 5205 C CA . ASP C 1 110 ? 10.190 39.111 16.389 1.00 59.18 197 ASP C CA 1
ATOM 5206 C C . ASP C 1 110 ? 9.027 38.501 15.615 1.00 58.08 197 ASP C C 1
ATOM 5207 O O . ASP C 1 110 ? 8.272 39.203 14.950 1.00 59.77 197 ASP C O 1
ATOM 5212 N N . GLN C 1 111 ? 8.891 37.183 15.710 1.00 56.10 198 GLN C N 1
ATOM 5213 C CA . GLN C 1 111 ? 7.819 36.469 15.030 1.00 55.44 198 GLN C CA 1
ATOM 5214 C C . GLN C 1 111 ? 6.859 35.882 16.064 1.00 53.02 198 GLN C C 1
ATOM 5215 O O . GLN C 1 111 ? 5.878 35.222 15.714 1.00 53.71 198 GLN C O 1
ATOM 5221 N N . GLY C 1 112 ? 7.162 36.118 17.339 1.00 50.46 199 GLY C N 1
ATOM 5222 C CA . GLY C 1 112 ? 6.315 35.628 18.413 1.00 45.08 199 GLY C CA 1
ATOM 5223 C C . GLY C 1 112 ? 6.757 34.310 19.020 1.00 43.20 199 GLY C C 1
ATOM 5224 O O . GLY C 1 112 ? 6.098 33.784 19.919 1.00 43.74 199 GLY C O 1
ATOM 5225 N N . LYS C 1 113 ? 7.876 33.776 18.543 1.00 40.33 200 LYS C N 1
ATOM 5226 C CA . LYS C 1 113 ? 8.385 32.504 19.047 1.00 38.03 200 LYS C CA 1
ATOM 5227 C C . LYS C 1 113 ? 9.314 32.708 20.229 1.00 33.68 200 LYS C C 1
ATOM 5228 O O . LYS C 1 113 ? 10.133 33.620 20.233 1.00 34.87 200 LYS C O 1
ATOM 5234 N N . GLU C 1 114 ? 9.189 31.845 21.228 1.00 31.03 201 GLU C N 1
ATOM 5235 C CA . GLU C 1 114 ? 10.022 31.935 22.416 1.00 28.14 201 GLU C CA 1
ATOM 5236 C C . GLU C 1 114 ? 11.359 31.246 22.210 1.00 28.66 201 GLU C C 1
ATOM 5237 O O . GLU C 1 114 ? 11.439 30.023 22.232 1.00 33.38 201 GLU C O 1
ATOM 5243 N N . VAL C 1 115 ? 12.408 32.034 22.013 1.00 29.32 202 VAL C N 1
ATOM 5244 C CA . VAL C 1 115 ? 13.736 31.480 21.816 1.00 27.04 202 VAL C CA 1
ATOM 5245 C C . VAL C 1 115 ? 14.467 31.452 23.153 1.00 24.33 202 VAL C C 1
ATOM 5246 O O . VAL C 1 115 ? 14.150 32.222 24.057 1.00 24.15 202 VAL C O 1
ATOM 5250 N N . THR C 1 116 ? 15.435 30.549 23.274 1.00 19.18 203 THR C N 1
ATOM 5251 C CA . THR C 1 116 ? 16.220 30.420 24.487 1.00 12.17 203 THR C CA 1
ATOM 5252 C C . THR C 1 116 ? 17.695 30.312 24.128 1.00 14.38 203 THR C C 1
ATOM 5253 O O . THR C 1 116 ? 18.117 29.353 23.493 1.00 13.63 203 THR C O 1
ATOM 5257 N N . GLU C 1 117 ? 18.470 31.311 24.533 1.00 17.42 204 GLU C N 1
ATOM 5258 C CA . GLU C 1 117 ? 19.897 31.344 24.275 1.00 14.75 204 GLU C CA 1
ATOM 5259 C C . GLU C 1 117 ? 20.575 31.188 25.622 1.00 12.04 204 GLU C C 1
ATOM 5260 O O . GLU C 1 117 ? 19.997 31.537 26.642 1.00 16.00 204 GLU C O 1
ATOM 5266 N N . PHE C 1 118 ? 21.790 30.657 25.642 1.00 11.46 205 PHE C N 1
ATOM 5267 C CA . PHE C 1 118 ? 22.490 30.476 26.908 1.00 7.34 205 PHE C CA 1
ATOM 5268 C C . PHE C 1 118 ? 23.616 31.474 27.086 1.00 11.66 205 PHE C C 1
ATOM 5269 O O . PHE C 1 118 ? 24.535 31.549 26.270 1.00 17.66 205 PHE C O 1
ATOM 5277 N N . GLY C 1 119 ? 23.546 32.238 28.166 1.00 9.81 206 GLY C N 1
ATOM 5278 C CA . GLY C 1 119 ? 24.563 33.237 28.422 1.00 9.54 206 GLY C CA 1
ATOM 5279 C C . GLY C 1 119 ? 25.956 32.675 28.622 1.00 9.86 206 GLY C C 1
ATOM 5280 O O . GLY C 1 119 ? 26.121 31.575 29.138 1.00 14.21 206 GLY C O 1
ATOM 5281 N N . ASN C 1 120 ? 26.954 33.436 28.177 1.00 13.49 207 ASN C N 1
ATOM 5282 C CA . ASN C 1 120 ? 28.364 33.085 28.305 1.00 9.73 207 ASN C CA 1
ATOM 5283 C C . ASN C 1 120 ? 28.702 31.665 27.859 1.00 11.54 207 ASN C C 1
ATOM 5284 O O . ASN C 1 120 ? 29.697 31.103 28.310 1.00 15.34 207 ASN C O 1
ATOM 5289 N N . LYS C 1 121 ? 27.920 31.105 26.941 1.00 7.60 208 LYS C N 1
ATOM 5290 C CA . LYS C 1 121 ? 28.152 29.735 26.507 1.00 5.39 208 LYS C CA 1
ATOM 5291 C C . LYS C 1 121 ? 29.515 29.385 25.916 1.00 7.39 208 LYS C C 1
ATOM 5292 O O . LYS C 1 121 ? 29.882 28.216 25.901 1.00 15.93 208 LYS C O 1
ATOM 5298 N N . TYR C 1 122 ? 30.273 30.368 25.445 1.00 6.15 209 TYR C N 1
ATOM 5299 C CA . TYR C 1 122 ? 31.585 30.085 24.867 1.00 2.00 209 TYR C CA 1
ATOM 5300 C C . TYR C 1 122 ? 32.699 30.628 25.747 1.00 2.57 209 TYR C C 1
ATOM 5301 O O . TYR C 1 122 ? 33.831 30.775 25.295 1.00 7.61 209 TYR C O 1
ATOM 5310 N N . TRP C 1 123 ? 32.375 30.928 27.001 1.00 5.75 210 TRP C N 1
ATOM 5311 C CA . TRP C 1 123 ? 33.356 31.452 27.943 1.00 3.33 210 TRP C CA 1
ATOM 5312 C C . TRP C 1 123 ? 33.510 30.499 29.131 1.00 8.92 210 TRP C C 1
ATOM 5313 O O . TRP C 1 123 ? 32.540 30.171 29.819 1.00 8.55 210 TRP C O 1
ATOM 5324 N N . LEU C 1 124 ? 34.734 30.039 29.354 1.00 13.19 211 LEU C N 1
ATOM 5325 C CA . LEU C 1 124 ? 35.024 29.148 30.463 1.00 11.81 211 LEU C CA 1
ATOM 5326 C C . LEU C 1 124 ? 35.096 30.019 31.704 1.00 12.78 211 LEU C C 1
ATOM 5327 O O . LEU C 1 124 ? 35.744 31.062 31.694 1.00 14.30 211 LEU C O 1
ATOM 5332 N N . MET C 1 125 ? 34.453 29.594 32.781 1.00 16.75 212 MET C N 1
ATOM 5333 C CA . MET C 1 125 ? 34.478 30.394 34.000 1.00 20.83 212 MET C CA 1
ATOM 5334 C C . MET C 1 125 ? 35.732 29.979 34.775 1.00 20.97 212 MET C C 1
ATOM 5335 O O . MET C 1 125 ? 35.675 29.185 35.719 1.00 25.34 212 MET C O 1
ATOM 5340 N N . LEU C 1 126 ? 36.853 30.579 34.382 1.00 20.01 213 LEU C N 1
ATOM 5341 C CA . LEU C 1 126 ? 38.161 30.292 34.961 1.00 21.78 213 LEU C CA 1
ATOM 5342 C C . LEU C 1 126 ? 38.813 31.528 35.568 1.00 24.10 213 LEU C C 1
ATOM 5343 O O . LEU C 1 126 ? 38.565 32.643 35.115 1.00 27.23 213 LEU C O 1
ATOM 5348 N N . ASN C 1 127 ? 39.649 31.326 36.588 1.00 25.66 214 ASN C N 1
ATOM 5349 C CA . ASN C 1 127 ? 40.351 32.437 37.215 1.00 25.23 214 ASN C CA 1
ATOM 5350 C C . ASN C 1 127 ? 41.703 32.609 36.536 1.00 28.08 214 ASN C C 1
ATOM 5351 O O . ASN C 1 127 ? 42.125 31.744 35.773 1.00 31.55 214 ASN C O 1
ATOM 5356 N N . GLU C 1 128 ? 42.379 33.720 36.809 1.00 32.03 215 GLU C N 1
ATOM 5357 C CA . GLU C 1 128 ? 43.679 33.994 36.199 1.00 34.69 215 GLU C CA 1
ATOM 5358 C C . GLU C 1 128 ? 44.586 32.768 36.202 1.00 34.77 215 GLU C C 1
ATOM 5359 O O . GLU C 1 128 ? 45.081 32.349 35.159 1.00 34.58 215 GLU C O 1
ATOM 5365 N N . LYS C 1 129 ? 44.797 32.195 37.380 1.00 35.17 216 LYS C N 1
ATOM 5366 C CA . LYS C 1 129 ? 45.642 31.017 37.522 1.00 38.96 216 LYS C CA 1
ATOM 5367 C C . LYS C 1 129 ? 45.347 29.929 36.492 1.00 38.04 216 LYS C C 1
ATOM 5368 O O . LYS C 1 129 ? 46.178 29.639 35.631 1.00 39.81 216 LYS C O 1
ATOM 5374 N N . GLU C 1 130 ? 44.161 29.331 36.584 1.00 34.96 217 GLU C N 1
ATOM 5375 C CA . GLU C 1 130 ? 43.774 28.260 35.673 1.00 30.69 217 GLU C CA 1
ATOM 5376 C C . GLU C 1 130 ? 43.722 28.687 34.208 1.00 27.10 217 GLU C C 1
ATOM 5377 O O . GLU C 1 130 ? 44.024 27.891 33.321 1.00 28.68 217 GLU C O 1
ATOM 5383 N N . ALA C 1 131 ? 43.349 29.936 33.953 1.00 24.12 218 ALA C N 1
ATOM 5384 C CA . ALA C 1 131 ? 43.279 30.433 32.583 1.00 24.39 218 ALA C CA 1
ATOM 5385 C C . ALA C 1 131 ? 44.667 30.402 31.946 1.00 29.05 218 ALA C C 1
ATOM 5386 O O . ALA C 1 131 ? 44.815 30.029 30.776 1.00 29.04 218 ALA C O 1
ATOM 5388 N N . GLN C 1 132 ? 45.680 30.802 32.716 1.00 32.32 219 GLN C N 1
ATOM 5389 C CA . GLN C 1 132 ? 47.060 30.816 32.232 1.00 34.10 219 GLN C CA 1
ATOM 5390 C C . GLN C 1 132 ? 47.476 29.381 31.983 1.00 33.15 219 GLN C C 1
ATOM 5391 O O . GLN C 1 132 ? 48.319 29.093 31.129 1.00 35.45 219 GLN C O 1
ATOM 5397 N N . GLN C 1 133 ? 46.866 28.485 32.749 1.00 30.34 220 GLN C N 1
ATOM 5398 C CA . GLN C 1 133 ? 47.139 27.065 32.654 1.00 29.04 220 GLN C CA 1
ATOM 5399 C C . GLN C 1 133 ? 46.567 26.427 31.394 1.00 29.41 220 GLN C C 1
ATOM 5400 O O . GLN C 1 133 ? 47.135 25.461 30.884 1.00 33.65 220 GLN C O 1
ATOM 5406 N N . VAL C 1 134 ? 45.468 26.970 30.867 1.00 26.33 221 VAL C N 1
ATOM 5407 C CA . VAL C 1 134 ? 44.860 26.386 29.673 1.00 17.75 221 VAL C CA 1
ATOM 5408 C C . VAL C 1 134 ? 44.994 27.220 28.396 1.00 18.15 221 VAL C C 1
ATOM 5409 O O . VAL C 1 134 ? 44.784 26.701 27.294 1.00 22.17 221 VAL C O 1
ATOM 5413 N N . TYR C 1 135 ? 45.353 28.494 28.515 1.00 14.14 222 TYR C N 1
ATOM 5414 C CA . TYR C 1 135 ? 45.487 29.316 27.311 1.00 19.86 222 TYR C CA 1
ATOM 5415 C C . TYR C 1 135 ? 46.886 29.882 27.056 1.00 23.62 222 TYR C C 1
ATOM 5416 O O . TYR C 1 135 ? 47.671 30.100 27.979 1.00 29.85 222 TYR C O 1
ATOM 5425 N N . SER C 1 136 ? 47.188 30.130 25.789 1.00 26.25 223 SER C N 1
ATOM 5426 C CA . SER C 1 136 ? 48.487 30.678 25.427 1.00 35.05 223 SER C CA 1
ATOM 5427 C C . SER C 1 136 ? 48.620 32.065 26.025 1.00 37.51 223 SER C C 1
ATOM 5428 O O . SER C 1 136 ? 49.652 32.428 26.576 1.00 40.41 223 SER C O 1
ATOM 5431 N N . GLY C 1 137 ? 47.538 32.828 25.920 1.00 40.47 224 GLY C N 1
ATOM 5432 C CA . GLY C 1 137 ? 47.507 34.187 26.432 1.00 38.28 224 GLY C CA 1
ATOM 5433 C C . GLY C 1 137 ? 46.121 34.744 26.176 1.00 38.68 224 GLY C C 1
ATOM 5434 O O . GLY C 1 137 ? 45.284 34.031 25.615 1.00 37.27 224 GLY C O 1
ATOM 5435 N N . LYS C 1 138 ? 45.865 35.972 26.625 1.00 37.82 225 LYS C N 1
ATOM 5436 C CA . LYS C 1 138 ? 44.575 36.634 26.435 1.00 34.44 225 LYS C CA 1
ATOM 5437 C C . LYS C 1 138 ? 43.983 36.492 25.036 1.00 32.23 225 LYS C C 1
ATOM 5438 O O . LYS C 1 138 ? 42.784 36.265 24.877 1.00 32.10 225 LYS C O 1
ATOM 5444 N N . GLU C 1 139 ? 44.823 36.619 24.018 1.00 30.71 226 GLU C N 1
ATOM 5445 C CA . GLU C 1 139 ? 44.353 36.526 22.645 1.00 34.58 226 GLU C CA 1
ATOM 5446 C C . GLU C 1 139 ? 44.000 35.111 22.199 1.00 35.12 226 GLU C C 1
ATOM 5447 O O . GLU C 1 139 ? 43.245 34.936 21.245 1.00 39.67 226 GLU C O 1
ATOM 5453 N N . ALA C 1 140 ? 44.541 34.105 22.883 1.00 31.02 227 ALA C N 1
ATOM 5454 C CA . ALA C 1 140 ? 44.261 32.712 22.546 1.00 26.65 227 ALA C CA 1
ATOM 5455 C C . ALA C 1 140 ? 42.887 32.333 23.086 1.00 24.76 227 ALA C C 1
ATOM 5456 O O . ALA C 1 140 ? 42.188 31.502 22.514 1.00 26.36 227 ALA C O 1
ATOM 5458 N N . ARG C 1 141 ? 42.509 32.963 24.191 1.00 19.52 228 ARG C N 1
ATOM 5459 C CA . ARG C 1 141 ? 41.229 32.705 24.837 1.00 17.89 228 ARG C CA 1
ATOM 5460 C C . ARG C 1 141 ? 40.036 33.243 24.041 1.00 20.76 228 ARG C C 1
ATOM 5461 O O . ARG C 1 141 ? 39.020 32.563 23.903 1.00 24.96 228 ARG C O 1
ATOM 5469 N N . THR C 1 142 ? 40.152 34.470 23.539 1.00 20.67 229 THR C N 1
ATOM 5470 C CA . THR C 1 142 ? 39.075 35.072 22.769 1.00 16.32 229 THR C CA 1
ATOM 5471 C C . THR C 1 142 ? 39.040 34.559 21.345 1.00 15.24 229 THR C C 1
ATOM 5472 O O . THR C 1 142 ? 38.056 34.740 20.641 1.00 26.14 229 THR C O 1
ATOM 5476 N N . GLU C 1 143 ? 40.117 33.924 20.911 1.00 15.39 230 GLU C N 1
ATOM 5477 C CA . GLU C 1 143 ? 40.171 33.398 19.555 1.00 12.55 230 GLU C CA 1
ATOM 5478 C C . GLU C 1 143 ? 39.371 32.116 19.427 1.00 13.48 230 GLU C C 1
ATOM 5479 O O . GLU C 1 143 ? 38.682 31.921 18.426 1.00 19.44 230 GLU C O 1
ATOM 5485 N N . GLU C 1 144 ? 39.466 31.237 20.424 1.00 9.66 231 GLU C N 1
ATOM 5486 C CA . GLU C 1 144 ? 38.730 29.981 20.367 1.00 14.12 231 GLU C CA 1
ATOM 5487 C C . GLU C 1 144 ? 37.252 30.276 20.547 1.00 14.23 231 GLU C C 1
ATOM 5488 O O . GLU C 1 144 ? 36.394 29.624 19.953 1.00 20.56 231 GLU C O 1
ATOM 5494 N N . MET C 1 145 ? 36.967 31.280 21.361 1.00 14.70 232 MET C N 1
ATOM 5495 C CA . MET C 1 145 ? 35.597 31.697 21.611 1.00 14.47 232 MET C CA 1
ATOM 5496 C C . MET C 1 145 ? 34.971 32.100 20.274 1.00 14.00 232 MET C C 1
ATOM 5497 O O . MET C 1 145 ? 33.843 31.723 19.965 1.00 19.22 232 MET C O 1
ATOM 5502 N N . LYS C 1 146 ? 35.716 32.861 19.480 1.00 10.62 233 LYS C N 1
ATOM 5503 C CA . LYS C 1 146 ? 35.238 33.314 18.181 1.00 4.77 233 LYS C CA 1
ATOM 5504 C C . LYS C 1 146 ? 35.077 32.163 17.201 1.00 5.08 233 LYS C C 1
ATOM 5505 O O . LYS C 1 146 ? 34.161 32.162 16.383 1.00 6.20 233 LYS C O 1
ATOM 5511 N N . TRP C 1 147 ? 35.973 31.185 17.273 1.00 6.59 234 TRP C N 1
ATOM 5512 C CA . TRP C 1 147 ? 35.902 30.050 16.371 1.00 3.69 234 TRP C CA 1
ATOM 5513 C C . TRP C 1 147 ? 34.914 28.983 16.825 1.00 10.80 234 TRP C C 1
ATOM 5514 O O . TRP C 1 147 ? 34.477 28.139 16.041 1.00 11.79 234 TRP C O 1
ATOM 5525 N N . ARG C 1 148 ? 34.568 29.020 18.105 1.00 14.55 235 ARG C N 1
ATOM 5526 C CA . ARG C 1 148 ? 33.588 28.097 18.651 1.00 10.17 235 ARG C CA 1
ATOM 5527 C C . ARG C 1 148 ? 32.247 28.507 18.046 1.00 10.19 235 ARG C C 1
ATOM 5528 O O . ARG C 1 148 ? 31.465 27.673 17.599 1.00 20.44 235 ARG C O 1
ATOM 5536 N N . GLN C 1 149 ? 31.999 29.812 18.045 1.00 7.88 236 GLN C N 1
ATOM 5537 C CA . GLN C 1 149 ? 30.773 30.395 17.510 1.00 3.30 236 GLN C CA 1
ATOM 5538 C C . GLN C 1 149 ? 30.666 30.208 16.008 1.00 3.69 236 GLN C C 1
ATOM 5539 O O . GLN C 1 149 ? 29.575 30.028 15.472 1.00 11.38 236 GLN C O 1
ATOM 5545 N N . TRP C 1 150 ? 31.799 30.281 15.323 1.00 2.00 237 TRP C N 1
ATOM 5546 C CA . TRP C 1 150 ? 31.815 30.111 13.876 1.00 2.00 237 TRP C CA 1
ATOM 5547 C C . TRP C 1 150 ? 31.370 28.699 13.536 1.00 3.73 237 TRP C C 1
ATOM 5548 O O . TRP C 1 150 ? 30.533 28.491 12.664 1.00 9.86 237 TRP C O 1
ATOM 5559 N N . ALA C 1 151 ? 31.933 27.728 14.246 1.00 10.29 238 ALA C N 1
ATOM 5560 C CA . ALA C 1 151 ? 31.613 26.325 14.028 1.00 6.11 238 ALA C CA 1
ATOM 5561 C C . ALA C 1 151 ? 30.120 26.057 13.992 1.00 8.61 238 ALA C C 1
ATOM 5562 O O . ALA C 1 151 ? 29.627 25.430 13.053 1.00 10.33 238 ALA C O 1
ATOM 5564 N N . ASP C 1 152 ? 29.376 26.527 14.990 1.00 7.46 239 ASP C N 1
ATOM 5565 C CA . ASP C 1 152 ? 27.957 26.234 14.952 1.00 10.01 239 ASP C CA 1
ATOM 5566 C C . ASP C 1 152 ? 27.043 27.284 14.341 1.00 10.38 239 ASP C C 1
ATOM 5567 O O . ASP C 1 152 ? 25.892 26.976 14.035 1.00 12.84 239 ASP C O 1
ATOM 5572 N N . ASP C 1 153 ? 27.537 28.500 14.121 1.00 9.11 240 ASP C N 1
ATOM 5573 C CA . ASP C 1 153 ? 26.685 29.520 13.517 1.00 6.18 240 ASP C CA 1
ATOM 5574 C C . ASP C 1 153 ? 26.893 29.586 12.019 1.00 5.58 240 ASP C C 1
ATOM 5575 O O . ASP C 1 153 ? 26.027 30.063 11.296 1.00 10.75 240 ASP C O 1
ATOM 5580 N N . TRP C 1 154 ? 28.055 29.156 11.544 1.00 6.76 241 TRP C N 1
ATOM 5581 C CA . TRP C 1 154 ? 28.264 29.142 10.108 1.00 9.75 241 TRP C CA 1
ATOM 5582 C C . TRP C 1 154 ? 28.531 27.756 9.526 1.00 8.24 241 TRP C C 1
ATOM 5583 O O . TRP C 1 154 ? 27.873 27.342 8.574 1.00 10.95 241 TRP C O 1
ATOM 5594 N N . LEU C 1 155 ? 29.458 27.025 10.137 1.00 5.91 242 LEU C N 1
ATOM 5595 C CA . LEU C 1 155 ? 29.842 25.706 9.645 1.00 5.41 242 LEU C CA 1
ATOM 5596 C C . LEU C 1 155 ? 28.738 24.666 9.602 1.00 12.72 242 LEU C C 1
ATOM 5597 O O . LEU C 1 155 ? 28.548 24.032 8.565 1.00 19.49 242 LEU C O 1
ATOM 5602 N N . VAL C 1 156 ? 28.003 24.476 10.697 1.00 8.07 243 VAL C N 1
ATOM 5603 C CA . VAL C 1 156 ? 26.950 23.468 10.669 1.00 8.54 243 VAL C CA 1
ATOM 5604 C C . VAL C 1 156 ? 25.953 23.723 9.548 1.00 9.33 243 VAL C C 1
ATOM 5605 O O . VAL C 1 156 ? 25.429 22.784 8.964 1.00 17.68 243 VAL C O 1
ATOM 5609 N N . HIS C 1 157 ? 25.686 24.988 9.250 1.00 9.54 244 HIS C N 1
ATOM 5610 C CA . HIS C 1 157 ? 24.746 25.339 8.186 1.00 10.74 244 HIS C CA 1
ATOM 5611 C C . HIS C 1 157 ? 25.147 24.818 6.800 1.00 10.88 244 HIS C C 1
ATOM 5612 O O . HIS C 1 157 ? 24.355 24.866 5.856 1.00 9.20 244 HIS C O 1
ATOM 5619 N N . LEU C 1 158 ? 26.379 24.333 6.680 1.00 9.13 245 LEU C N 1
ATOM 5620 C CA . LEU C 1 158 ? 26.879 23.808 5.409 1.00 10.58 245 LEU C CA 1
ATOM 5621 C C . LEU C 1 158 ? 26.754 22.295 5.278 1.00 6.49 245 LEU C C 1
ATOM 5622 O O . LEU C 1 158 ? 26.968 21.755 4.197 1.00 7.16 245 LEU C O 1
ATOM 5627 N N . ILE C 1 159 ? 26.439 21.623 6.387 1.00 7.04 246 ILE C N 1
ATOM 5628 C CA . ILE C 1 159 ? 26.282 20.166 6.427 1.00 3.00 246 ILE C CA 1
ATOM 5629 C C . ILE C 1 159 ? 25.094 19.666 5.616 1.00 6.75 246 ILE C C 1
ATOM 5630 O O . ILE C 1 159 ? 25.257 18.959 4.627 1.00 14.78 246 ILE C O 1
ATOM 5635 N N . SER C 1 160 ? 23.895 20.036 6.045 1.00 8.34 247 SER C N 1
ATOM 5636 C CA . SER C 1 160 ? 22.684 19.600 5.373 1.00 11.35 247 SER C CA 1
ATOM 5637 C C . SER C 1 160 ? 22.669 19.882 3.879 1.00 14.18 247 SER C C 1
ATOM 5638 O O . SER C 1 160 ? 22.590 18.956 3.078 1.00 21.31 247 SER C O 1
ATOM 5641 N N . PRO C 1 161 ? 22.723 21.163 3.476 1.00 16.77 248 PRO C N 1
ATOM 5642 C CA . PRO C 1 161 ? 22.706 21.445 2.034 1.00 15.05 248 PRO C CA 1
ATOM 5643 C C . PRO C 1 161 ? 23.687 20.588 1.242 1.00 15.22 248 PRO C C 1
ATOM 5644 O O . PRO C 1 161 ? 23.452 20.275 0.075 1.00 17.81 248 PRO C O 1
ATOM 5648 N N . ASN C 1 162 ? 24.791 20.217 1.886 1.00 14.91 249 ASN C N 1
ATOM 5649 C CA . ASN C 1 162 ? 25.823 19.416 1.248 1.00 10.84 249 ASN C CA 1
ATOM 5650 C C . ASN C 1 162 ? 25.603 17.908 1.223 1.00 11.86 249 ASN C C 1
ATOM 5651 O O . ASN C 1 162 ? 25.950 17.256 0.240 1.00 18.76 249 ASN C O 1
ATOM 5656 N N . VAL C 1 163 ? 25.041 17.353 2.296 1.00 11.82 250 VAL C N 1
ATOM 5657 C CA . VAL C 1 163 ? 24.787 15.913 2.377 1.00 3.49 250 VAL C CA 1
ATOM 5658 C C . VAL C 1 163 ? 23.421 15.517 1.821 1.00 4.55 250 VAL C C 1
ATOM 5659 O O . VAL C 1 163 ? 23.127 14.334 1.693 1.00 12.73 250 VAL C O 1
ATOM 5663 N N . TYR C 1 164 ? 22.588 16.507 1.507 1.00 5.70 251 TYR C N 1
ATOM 5664 C CA . TYR C 1 164 ? 21.251 16.288 0.949 1.00 5.77 251 TYR C CA 1
ATOM 5665 C C . TYR C 1 164 ? 21.174 16.996 -0.391 1.00 7.02 251 TYR C C 1
ATOM 5666 O O . TYR C 1 164 ? 20.105 17.120 -0.987 1.00 9.86 251 TYR C O 1
ATOM 5675 N N . ARG C 1 165 ? 22.321 17.477 -0.847 1.00 10.56 252 ARG C N 1
ATOM 5676 C CA . ARG C 1 165 ? 22.421 18.224 -2.090 1.00 13.19 252 ARG C CA 1
ATOM 5677 C C . ARG C 1 165 ? 21.929 17.516 -3.337 1.00 13.23 252 ARG C C 1
ATOM 5678 O O . ARG C 1 165 ? 21.516 18.160 -4.292 1.00 18.31 252 ARG C O 1
ATOM 5686 N N . THR C 1 166 ? 21.967 16.193 -3.329 1.00 16.64 253 THR C N 1
ATOM 5687 C CA . THR C 1 166 ? 21.523 15.409 -4.475 1.00 13.38 253 THR C CA 1
ATOM 5688 C C . THR C 1 166 ? 20.614 14.273 -3.986 1.00 9.00 253 THR C C 1
ATOM 5689 O O . THR C 1 166 ? 20.789 13.777 -2.874 1.00 11.49 253 THR C O 1
ATOM 5693 N N . PRO C 1 167 ? 19.626 13.852 -4.801 1.00 8.11 254 PRO C N 1
ATOM 5694 C CA . PRO C 1 167 ? 18.728 12.770 -4.368 1.00 5.70 254 PRO C CA 1
ATOM 5695 C C . PRO C 1 167 ? 19.446 11.505 -3.918 1.00 7.32 254 PRO C C 1
ATOM 5696 O O . PRO C 1 167 ? 19.052 10.872 -2.939 1.00 13.09 254 PRO C O 1
ATOM 5700 N N . THR C 1 168 ? 20.505 11.145 -4.634 1.00 9.49 255 THR C N 1
ATOM 5701 C CA . THR C 1 168 ? 21.291 9.968 -4.309 1.00 2.59 255 THR C CA 1
ATOM 5702 C C . THR C 1 168 ? 21.955 10.192 -2.970 1.00 8.74 255 THR C C 1
ATOM 5703 O O . THR C 1 168 ? 21.984 9.306 -2.116 1.00 19.79 255 THR C O 1
ATOM 5707 N N . GLU C 1 169 ? 22.499 11.383 -2.790 1.00 12.25 256 GLU C N 1
ATOM 5708 C CA . GLU C 1 169 ? 23.152 11.736 -1.539 1.00 15.63 256 GLU C CA 1
ATOM 5709 C C . GLU C 1 169 ? 22.152 11.785 -0.384 1.00 12.84 256 GLU C C 1
ATOM 5710 O O . GLU C 1 169 ? 22.464 11.384 0.732 1.00 16.77 256 GLU C O 1
ATOM 5716 N N . ALA C 1 170 ? 20.952 12.289 -0.650 1.00 13.30 257 ALA C N 1
ATOM 5717 C CA . ALA C 1 170 ? 19.944 12.384 0.391 1.00 13.55 257 ALA C CA 1
ATOM 5718 C C . ALA C 1 170 ? 19.639 11.000 0.947 1.00 16.43 257 ALA C C 1
ATOM 5719 O O . ALA C 1 170 ? 19.565 10.817 2.161 1.00 21.06 257 ALA C O 1
ATOM 5721 N N . LEU C 1 171 ? 19.472 10.027 0.056 1.00 16.97 258 LEU C N 1
ATOM 5722 C CA . LEU C 1 171 ? 19.178 8.652 0.458 1.00 13.41 258 LEU C CA 1
ATOM 5723 C C . LEU C 1 171 ? 20.320 8.017 1.246 1.00 12.01 258 LEU C C 1
ATOM 5724 O O . LEU C 1 171 ? 20.094 7.313 2.231 1.00 17.25 258 LEU C O 1
ATOM 5729 N N . ALA C 1 172 ? 21.551 8.264 0.814 1.00 9.83 259 ALA C N 1
ATOM 5730 C CA . ALA C 1 172 ? 22.708 7.713 1.506 1.00 8.22 259 ALA C CA 1
ATOM 5731 C C . ALA C 1 172 ? 22.808 8.290 2.908 1.00 13.91 259 ALA C C 1
ATOM 5732 O O . ALA C 1 172 ? 23.181 7.594 3.853 1.00 17.91 259 ALA C O 1
ATOM 5734 N N . SER C 1 173 ? 22.462 9.572 3.028 1.00 15.38 260 SER C N 1
ATOM 5735 C CA . SER C 1 173 ? 22.509 10.285 4.294 1.00 9.24 260 SER C CA 1
ATOM 5736 C C . SER C 1 173 ? 21.512 9.723 5.281 1.00 7.65 260 SER C C 1
ATOM 5737 O O . SER C 1 173 ? 21.858 9.437 6.426 1.00 13.06 260 SER C O 1
ATOM 5740 N N . PHE C 1 174 ? 20.274 9.560 4.836 1.00 7.70 261 PHE C N 1
ATOM 5741 C CA . PHE C 1 174 ? 19.243 9.042 5.711 1.00 11.64 261 PHE C CA 1
ATOM 5742 C C . PHE C 1 174 ? 19.395 7.566 5.990 1.00 12.64 261 PHE C C 1
ATOM 5743 O O . PHE C 1 174 ? 18.886 7.058 6.984 1.00 17.98 261 PHE C O 1
ATOM 5751 N N . ASP C 1 175 ? 20.098 6.872 5.113 1.00 16.22 262 ASP C N 1
ATOM 5752 C CA . ASP C 1 175 ? 20.335 5.459 5.322 1.00 15.83 262 ASP C CA 1
ATOM 5753 C C . ASP C 1 175 ? 21.253 5.396 6.539 1.00 17.11 262 ASP C C 1
ATOM 5754 O O . ASP C 1 175 ? 21.024 4.635 7.476 1.00 21.08 262 ASP C O 1
ATOM 5759 N N . TYR C 1 176 ? 22.287 6.231 6.503 1.00 15.99 263 TYR C N 1
ATOM 5760 C CA . TYR C 1 176 ? 23.292 6.340 7.555 1.00 12.52 263 TYR C CA 1
ATOM 5761 C C . TYR C 1 176 ? 22.703 6.884 8.855 1.00 13.26 263 TYR C C 1
ATOM 5762 O O . TYR C 1 176 ? 23.094 6.465 9.937 1.00 17.60 263 TYR C O 1
ATOM 5771 N N . ILE C 1 177 ? 21.752 7.806 8.745 1.00 10.86 264 ILE C N 1
ATOM 5772 C CA . ILE C 1 177 ? 21.111 8.393 9.916 1.00 9.62 264 ILE C CA 1
ATOM 5773 C C . ILE C 1 177 ? 20.256 7.356 10.625 1.00 12.57 264 ILE C C 1
ATOM 5774 O O . ILE C 1 177 ? 20.316 7.224 11.847 1.00 18.20 264 ILE C O 1
ATOM 5779 N N . VAL C 1 178 ? 19.453 6.631 9.853 1.00 14.34 265 VAL C N 1
ATOM 5780 C CA . VAL C 1 178 ? 18.584 5.592 10.398 1.00 12.66 265 VAL C CA 1
ATOM 5781 C C . VAL C 1 178 ? 19.396 4.396 10.904 1.00 14.05 265 VAL C C 1
ATOM 5782 O O . VAL C 1 178 ? 19.061 3.817 11.930 1.00 18.19 265 VAL C O 1
ATOM 5786 N N . ARG C 1 179 ? 20.448 4.020 10.180 1.00 20.80 266 ARG C N 1
ATOM 5787 C CA . ARG C 1 179 ? 21.312 2.909 10.588 1.00 21.77 266 ARG C CA 1
ATOM 5788 C C . ARG C 1 179 ? 22.067 3.290 11.863 1.00 23.68 266 ARG C C 1
ATOM 5789 O O . ARG C 1 179 ? 22.149 2.507 12.807 1.00 26.35 266 ARG C O 1
ATOM 5797 N N . GLU C 1 180 ? 22.609 4.506 11.878 1.00 27.38 267 GLU C N 1
ATOM 5798 C CA . GLU C 1 180 ? 23.368 5.036 13.014 1.00 27.69 267 GLU C CA 1
ATOM 5799 C C . GLU C 1 180 ? 22.498 5.458 14.211 1.00 26.79 267 GLU C C 1
ATOM 5800 O O . GLU C 1 180 ? 22.928 5.372 15.365 1.00 25.87 267 GLU C O 1
ATOM 5806 N N . GLY C 1 181 ? 21.283 5.925 13.933 1.00 26.63 268 GLY C N 1
ATOM 5807 C CA . GLY C 1 181 ? 20.394 6.364 14.994 1.00 26.51 268 GLY C CA 1
ATOM 5808 C C . GLY C 1 181 ? 19.431 5.320 15.541 1.00 26.47 268 GLY C C 1
ATOM 5809 O O . GLY C 1 181 ? 19.590 4.121 15.304 1.00 27.55 268 GLY C O 1
ATOM 5810 N N . LYS C 1 182 ? 18.420 5.789 16.273 1.00 25.57 269 LYS C N 1
ATOM 5811 C CA . LYS C 1 182 ? 17.415 4.920 16.885 1.00 23.58 269 LYS C CA 1
ATOM 5812 C C . LYS C 1 182 ? 16.010 5.105 16.310 1.00 29.46 269 LYS C C 1
ATOM 5813 O O . LYS C 1 182 ? 15.296 6.051 16.663 1.00 30.85 269 LYS C O 1
ATOM 5819 N N . PHE C 1 183 ? 15.616 4.174 15.444 1.00 33.17 270 PHE C N 1
ATOM 5820 C CA . PHE C 1 183 ? 14.305 4.201 14.795 1.00 32.40 270 PHE C CA 1
ATOM 5821 C C . PHE C 1 183 ? 13.709 2.796 14.814 1.00 33.33 270 PHE C C 1
ATOM 5822 O O . PHE C 1 183 ? 14.432 1.801 14.700 1.00 35.30 270 PHE C O 1
ATOM 5830 N N . GLY C 1 184 ? 12.391 2.715 14.948 1.00 34.09 271 GLY C N 1
ATOM 5831 C CA . GLY C 1 184 ? 11.749 1.418 14.925 1.00 34.44 271 GLY C CA 1
ATOM 5832 C C . GLY C 1 184 ? 11.908 0.884 13.514 1.00 36.65 271 GLY C C 1
ATOM 5833 O O . GLY C 1 184 ? 11.946 1.664 12.565 1.00 39.65 271 GLY C O 1
ATOM 5834 N N . ALA C 1 185 ? 12.019 -0.433 13.368 1.00 40.05 272 ALA C N 1
ATOM 5835 C CA . ALA C 1 185 ? 12.174 -1.052 12.051 1.00 39.64 272 ALA C CA 1
ATOM 5836 C C . ALA C 1 185 ? 11.197 -0.481 11.018 1.00 40.29 272 ALA C C 1
ATOM 5837 O O . ALA C 1 185 ? 11.510 -0.409 9.828 1.00 41.91 272 ALA C O 1
ATOM 5839 N N . VAL C 1 186 ? 10.010 -0.093 11.482 1.00 41.89 273 VAL C N 1
ATOM 5840 C CA . VAL C 1 186 ? 8.974 0.470 10.619 1.00 38.38 273 VAL C CA 1
ATOM 5841 C C . VAL C 1 186 ? 9.233 1.928 10.241 1.00 38.76 273 VAL C C 1
ATOM 5842 O O . VAL C 1 186 ? 9.345 2.255 9.061 1.00 33.87 273 VAL C O 1
ATOM 5846 N N . GLU C 1 187 ? 9.329 2.797 11.246 1.00 40.96 274 GLU C N 1
ATOM 5847 C CA . GLU C 1 187 ? 9.569 4.219 11.009 1.00 43.79 274 GLU C CA 1
ATOM 5848 C C . GLU C 1 187 ? 10.947 4.443 10.403 1.00 42.46 274 GLU C C 1
ATOM 5849 O O . GLU C 1 187 ? 11.230 5.507 9.847 1.00 44.57 274 GLU C O 1
ATOM 5855 N N . GLY C 1 188 ? 11.802 3.433 10.524 1.00 40.10 275 GLY C N 1
ATOM 5856 C CA . GLY C 1 188 ? 13.130 3.528 9.963 1.00 39.25 275 GLY C CA 1
ATOM 5857 C C . GLY C 1 188 ? 12.979 3.517 8.460 1.00 40.17 275 GLY C C 1
ATOM 5858 O O . GLY C 1 188 ? 13.496 4.394 7.774 1.00 41.64 275 GLY C O 1
ATOM 5859 N N . ALA C 1 189 ? 12.252 2.523 7.956 1.00 41.18 276 ALA C N 1
ATOM 5860 C CA . ALA C 1 189 ? 12.010 2.377 6.523 1.00 43.02 276 ALA C CA 1
ATOM 5861 C C . ALA C 1 189 ? 11.311 3.609 5.951 1.00 43.44 276 ALA C C 1
ATOM 5862 O O . ALA C 1 189 ? 11.638 4.080 4.859 1.00 43.34 276 ALA C O 1
ATOM 5864 N N . VAL C 1 190 ? 10.342 4.125 6.694 1.00 43.98 277 VAL C N 1
ATOM 5865 C CA . VAL C 1 190 ? 9.611 5.306 6.264 1.00 44.97 277 VAL C CA 1
ATOM 5866 C C . VAL C 1 190 ? 10.567 6.491 6.193 1.00 44.25 277 VAL C C 1
ATOM 5867 O O . VAL C 1 190 ? 10.771 7.076 5.130 1.00 48.11 277 VAL C O 1
ATOM 5871 N N . ALA C 1 191 ? 11.162 6.824 7.334 1.00 40.24 278 ALA C N 1
ATOM 5872 C CA . ALA C 1 191 ? 12.093 7.940 7.429 1.00 36.28 278 ALA C CA 1
ATOM 5873 C C . ALA C 1 191 ? 13.218 7.879 6.394 1.00 32.83 278 ALA C C 1
ATOM 5874 O O . ALA C 1 191 ? 13.685 8.911 5.915 1.00 33.50 278 ALA C O 1
ATOM 5876 N N . LYS C 1 192 ? 13.643 6.672 6.043 1.00 26.22 279 LYS C N 1
ATOM 5877 C CA . LYS C 1 192 ? 14.720 6.500 5.077 1.00 24.73 279 LYS C CA 1
ATOM 5878 C C . LYS C 1 192 ? 14.396 7.117 3.728 1.00 26.98 279 LYS C C 1
ATOM 5879 O O . LYS C 1 192 ? 15.220 7.822 3.148 1.00 26.31 279 LYS C O 1
ATOM 5885 N N . TYR C 1 193 ? 13.192 6.852 3.235 1.00 30.63 280 TYR C N 1
ATOM 5886 C CA . TYR C 1 193 ? 12.762 7.367 1.939 1.00 32.80 280 TYR C CA 1
ATOM 5887 C C . TYR C 1 193 ? 11.984 8.666 2.054 1.00 33.48 280 TYR C C 1
ATOM 5888 O O . TYR C 1 193 ? 12.201 9.595 1.277 1.00 36.67 280 TYR C O 1
ATOM 5897 N N . MET C 1 194 ? 11.074 8.729 3.020 1.00 33.92 281 MET C N 1
ATOM 5898 C CA . MET C 1 194 ? 10.279 9.928 3.242 1.00 32.96 281 MET C CA 1
ATOM 5899 C C . MET C 1 194 ? 11.165 11.064 3.736 1.00 28.69 281 MET C C 1
ATOM 5900 O O . MET C 1 194 ? 11.060 12.199 3.263 1.00 25.93 281 MET C O 1
ATOM 5905 N N . GLY C 1 195 ? 12.036 10.748 4.692 1.00 23.12 282 GLY C N 1
ATOM 5906 C CA . GLY C 1 195 ? 12.934 11.746 5.245 1.00 20.72 282 GLY C CA 1
ATOM 5907 C C . GLY C 1 195 ? 13.976 12.248 4.261 1.00 21.70 282 GLY C C 1
ATOM 5908 O O . GLY C 1 195 ? 14.366 13.416 4.293 1.00 22.35 282 GLY C O 1
ATOM 5909 N N . ALA C 1 196 ? 14.443 11.362 3.390 1.00 22.54 283 ALA C N 1
ATOM 5910 C CA . ALA C 1 196 ? 15.435 11.739 2.396 1.00 20.70 283 ALA C CA 1
ATOM 5911 C C . ALA C 1 196 ? 14.833 12.765 1.445 1.00 20.08 283 ALA C C 1
ATOM 5912 O O . ALA C 1 196 ? 15.477 13.745 1.072 1.00 23.25 283 ALA C O 1
ATOM 5914 N N . ALA C 1 197 ? 13.587 12.530 1.059 1.00 20.84 284 ALA C N 1
ATOM 5915 C CA . ALA C 1 197 ? 12.874 13.425 0.155 1.00 18.27 284 ALA C CA 1
ATOM 5916 C C . ALA C 1 197 ? 12.652 14.787 0.801 1.00 19.92 284 ALA C C 1
ATOM 5917 O O . ALA C 1 197 ? 13.023 15.819 0.246 1.00 20.58 284 ALA C O 1
ATOM 5919 N N . ALA C 1 198 ? 12.036 14.780 1.978 1.00 20.30 285 ALA C N 1
ATOM 5920 C CA . ALA C 1 198 ? 11.763 16.012 2.703 1.00 17.97 285 ALA C CA 1
ATOM 5921 C C . ALA C 1 198 ? 13.031 16.838 2.871 1.00 14.48 285 ALA C C 1
ATOM 5922 O O . ALA C 1 198 ? 13.047 18.029 2.584 1.00 18.71 285 ALA C O 1
ATOM 5924 N N . MET C 1 199 ? 14.095 16.193 3.327 1.00 18.22 286 MET C N 1
ATOM 5925 C CA . MET C 1 199 ? 15.366 16.867 3.565 1.00 15.15 286 MET C CA 1
ATOM 5926 C C . MET C 1 199 ? 16.041 17.363 2.297 1.00 13.24 286 MET C C 1
ATOM 5927 O O . MET C 1 199 ? 16.741 18.371 2.304 1.00 14.66 286 MET C O 1
ATOM 5932 N N . TYR C 1 200 ? 15.852 16.643 1.206 1.00 14.56 287 TYR C N 1
ATOM 5933 C CA . TYR C 1 200 ? 16.458 17.054 -0.047 1.00 17.18 287 TYR C CA 1
ATOM 5934 C C . TYR C 1 200 ? 15.825 18.375 -0.489 1.00 21.10 287 TYR C C 1
ATOM 5935 O O . TYR C 1 200 ? 16.516 19.295 -0.931 1.00 20.91 287 TYR C O 1
ATOM 5944 N N . LEU C 1 201 ? 14.505 18.465 -0.355 1.00 25.11 288 LEU C N 1
ATOM 5945 C CA . LEU C 1 201 ? 13.773 19.674 -0.720 1.00 24.26 288 LEU C CA 1
ATOM 5946 C C . LEU C 1 201 ? 13.995 20.757 0.329 1.00 22.44 288 LEU C C 1
ATOM 5947 O O . LEU C 1 201 ? 14.383 21.873 0.009 1.00 26.36 288 LEU C O 1
ATOM 5952 N N . ILE C 1 202 ? 13.736 20.415 1.583 1.00 19.42 289 ILE C N 1
ATOM 5953 C CA . ILE C 1 202 ? 13.894 21.353 2.683 1.00 22.60 289 ILE C CA 1
ATOM 5954 C C . ILE C 1 202 ? 15.266 22.017 2.687 1.00 24.50 289 ILE C C 1
ATOM 5955 O O . ILE C 1 202 ? 15.389 23.184 3.043 1.00 27.92 289 ILE C O 1
ATOM 5960 N N . SER C 1 203 ? 16.297 21.281 2.288 1.00 25.73 290 SER C N 1
ATOM 5961 C CA . SER C 1 203 ? 17.646 21.835 2.278 1.00 27.36 290 SER C CA 1
ATOM 5962 C C . SER C 1 203 ? 17.852 22.778 1.095 1.00 25.96 290 SER C C 1
ATOM 5963 O O . SER C 1 203 ? 18.767 23.604 1.098 1.00 25.02 290 SER C O 1
ATOM 5966 N N . LYS C 1 204 ? 16.995 22.660 0.087 1.00 27.86 291 LYS C N 1
ATOM 5967 C CA . LYS C 1 204 ? 17.087 23.526 -1.080 1.00 29.20 291 LYS C CA 1
ATOM 5968 C C . LYS C 1 204 ? 16.795 24.947 -0.618 1.00 34.86 291 LYS C C 1
ATOM 5969 O O . LYS C 1 204 ? 17.304 25.916 -1.182 1.00 36.99 291 LYS C O 1
ATOM 5975 N N . ARG C 1 205 ? 15.964 25.057 0.416 1.00 38.49 292 ARG C N 1
ATOM 5976 C CA . ARG C 1 205 ? 15.591 26.345 0.984 1.00 38.41 292 ARG C CA 1
ATOM 5977 C C . ARG C 1 205 ? 16.592 26.767 2.053 1.00 38.00 292 ARG C C 1
ATOM 5978 O O . ARG C 1 205 ? 16.873 27.950 2.213 1.00 41.99 292 ARG C O 1
ATOM 5986 N N . LEU C 1 206 ? 17.131 25.795 2.783 1.00 37.53 293 LEU C N 1
ATOM 5987 C CA . LEU C 1 206 ? 18.121 26.079 3.818 1.00 34.60 293 LEU C CA 1
ATOM 5988 C C . LEU C 1 206 ? 19.322 26.714 3.135 1.00 32.89 293 LEU C C 1
ATOM 5989 O O . LEU C 1 206 ? 19.962 27.614 3.673 1.00 35.37 293 LEU C O 1
ATOM 5994 N N . LYS C 1 207 ? 19.616 26.222 1.938 1.00 31.04 294 LYS C N 1
ATOM 5995 C CA . LYS C 1 207 ? 20.729 26.720 1.151 1.00 28.80 294 LYS C CA 1
ATOM 5996 C C . LYS C 1 207 ? 20.500 28.179 0.771 1.00 28.99 294 LYS C C 1
ATOM 5997 O O . LYS C 1 207 ? 21.430 28.983 0.752 1.00 28.28 294 LYS C O 1
ATOM 6003 N N . SER C 1 208 ? 19.255 28.513 0.466 1.00 32.00 295 SER C N 1
ATOM 6004 C CA . SER C 1 208 ? 18.905 29.873 0.084 1.00 39.35 295 SER C CA 1
ATOM 6005 C C . SER C 1 208 ? 18.813 30.805 1.287 1.00 42.43 295 SER C C 1
ATOM 6006 O O . SER C 1 208 ? 19.444 31.861 1.316 1.00 42.29 295 SER C O 1
ATOM 6009 N N . ARG C 1 209 ? 18.008 30.414 2.271 1.00 43.75 296 ARG C N 1
ATOM 6010 C CA . ARG C 1 209 ? 17.826 31.210 3.478 1.00 46.22 296 ARG C CA 1
ATOM 6011 C C . ARG C 1 209 ? 19.170 31.602 4.087 1.00 42.35 296 ARG C C 1
ATOM 6012 O O . ARG C 1 209 ? 19.347 32.735 4.536 1.00 41.68 296 ARG C O 1
ATOM 6020 N N . HIS C 1 210 ? 20.113 30.662 4.095 1.00 42.38 297 HIS C N 1
ATOM 6021 C CA . HIS C 1 210 ? 21.439 30.905 4.654 1.00 40.87 297 HIS C CA 1
ATOM 6022 C C . HIS C 1 210 ? 22.425 31.567 3.693 1.00 41.48 297 HIS C C 1
ATOM 6023 O O . HIS C 1 210 ? 23.617 31.654 3.979 1.00 41.31 297 HIS C O 1
ATOM 6030 N N . ARG C 1 211 ? 21.928 32.036 2.555 1.00 43.09 298 ARG C N 1
ATOM 6031 C CA . ARG C 1 211 ? 22.771 32.714 1.576 1.00 46.14 298 ARG C CA 1
ATOM 6032 C C . ARG C 1 211 ? 23.965 31.882 1.106 1.00 46.66 298 ARG C C 1
ATOM 6033 O O . ARG C 1 211 ? 25.104 32.358 1.095 1.00 49.24 298 ARG C O 1
ATOM 6041 N N . LEU C 1 212 ? 23.701 30.638 0.720 1.00 42.31 299 LEU C N 1
ATOM 6042 C CA . LEU C 1 212 ? 24.748 29.742 0.242 1.00 35.43 299 LEU C CA 1
ATOM 6043 C C . LEU C 1 212 ? 24.818 29.823 -1.280 1.00 37.07 299 LEU C C 1
ATOM 6044 O O . LEU C 1 212 ? 23.823 30.143 -1.936 1.00 39.93 299 LEU C O 1
ATOM 6049 N N . GLN C 1 213 ? 25.979 29.512 -1.847 1.00 33.09 300 GLN C N 1
ATOM 6050 C CA . GLN C 1 213 ? 26.123 29.557 -3.296 1.00 36.29 300 GLN C CA 1
ATOM 6051 C C . GLN C 1 213 ? 25.330 28.413 -3.905 1.00 37.70 300 GLN C C 1
ATOM 6052 O O . GLN C 1 213 ? 24.782 27.572 -3.192 1.00 42.00 300 GLN C O 1
ATOM 6058 N N . ASP C 1 214 ? 25.270 28.384 -5.229 1.00 36.85 301 ASP C N 1
ATOM 6059 C CA . ASP C 1 214 ? 24.557 27.323 -5.912 1.00 37.96 301 ASP C CA 1
ATOM 6060 C C . ASP C 1 214 ? 25.347 26.029 -5.755 1.00 36.41 301 ASP C C 1
ATOM 6061 O O . ASP C 1 214 ? 24.774 24.960 -5.552 1.00 38.92 301 ASP C O 1
ATOM 6066 N N . ASN C 1 215 ? 26.669 26.130 -5.852 1.00 32.75 302 ASN C N 1
ATOM 6067 C CA . ASN C 1 215 ? 27.521 24.969 -5.689 1.00 23.82 302 ASN C CA 1
ATOM 6068 C C . ASN C 1 215 ? 27.891 25.007 -4.215 1.00 24.69 302 ASN C C 1
ATOM 6069 O O . ASN C 1 215 ? 28.931 25.542 -3.832 1.00 29.10 302 ASN C O 1
ATOM 6074 N N . VAL C 1 216 ? 27.024 24.416 -3.399 1.00 26.60 303 VAL C N 1
ATOM 6075 C CA . VAL C 1 216 ? 27.186 24.374 -1.950 1.00 23.12 303 VAL C CA 1
ATOM 6076 C C . VAL C 1 216 ? 28.518 23.795 -1.516 1.00 20.66 303 VAL C C 1
ATOM 6077 O O . VAL C 1 216 ? 28.999 24.061 -0.417 1.00 22.28 303 VAL C O 1
ATOM 6081 N N . ARG C 1 217 ? 29.101 22.986 -2.388 1.00 20.69 304 ARG C N 1
ATOM 6082 C CA . ARG C 1 217 ? 30.382 22.359 -2.121 1.00 15.84 304 ARG C CA 1
ATOM 6083 C C . ARG C 1 217 ? 31.438 23.439 -1.953 1.00 17.47 304 ARG C C 1
ATOM 6084 O O . ARG C 1 217 ? 32.328 23.334 -1.111 1.00 22.65 304 ARG C O 1
ATOM 6092 N N . GLU C 1 218 ? 31.325 24.485 -2.762 1.00 16.72 305 GLU C N 1
ATOM 6093 C CA . GLU C 1 218 ? 32.268 25.590 -2.726 1.00 13.32 305 GLU C CA 1
ATOM 6094 C C . GLU C 1 218 ? 32.201 26.328 -1.405 1.00 12.10 305 GLU C C 1
ATOM 6095 O O . GLU C 1 218 ? 33.214 26.809 -0.903 1.00 15.31 305 GLU C O 1
ATOM 6101 N N . ASP C 1 219 ? 31.004 26.426 -0.841 1.00 13.09 306 ASP C N 1
ATOM 6102 C CA . ASP C 1 219 ? 30.835 27.097 0.440 1.00 11.80 306 ASP C CA 1
ATOM 6103 C C . ASP C 1 219 ? 31.571 26.262 1.472 1.00 13.90 306 ASP C C 1
ATOM 6104 O O . ASP C 1 219 ? 32.221 26.800 2.367 1.00 15.44 306 ASP C O 1
ATOM 6109 N N . LEU C 1 220 ? 31.477 24.940 1.322 1.00 14.02 307 LEU C N 1
ATOM 6110 C CA . LEU C 1 220 ? 32.129 23.999 2.228 1.00 12.05 307 LEU C CA 1
ATOM 6111 C C . LEU C 1 220 ? 33.648 24.126 2.163 1.00 15.21 307 LEU C C 1
ATOM 6112 O O . LEU C 1 220 ? 34.320 24.201 3.198 1.00 13.71 307 LEU C O 1
ATOM 6117 N N . TYR C 1 221 ? 34.188 24.147 0.945 1.00 16.42 308 TYR C N 1
ATOM 6118 C CA . TYR C 1 221 ? 35.632 24.264 0.748 1.00 12.74 308 TYR C CA 1
ATOM 6119 C C . TYR C 1 221 ? 36.168 25.584 1.284 1.00 13.95 308 TYR C C 1
ATOM 6120 O O . TYR C 1 221 ? 37.215 25.622 1.931 1.00 18.79 308 TYR C O 1
ATOM 6129 N N . GLU C 1 222 ? 35.453 26.671 1.011 1.00 12.82 309 GLU C N 1
ATOM 6130 C CA . GLU C 1 222 ? 35.863 27.979 1.501 1.00 11.08 309 GLU C CA 1
ATOM 6131 C C . GLU C 1 222 ? 35.969 27.973 3.022 1.00 13.04 309 GLU C C 1
ATOM 6132 O O . GLU C 1 222 ? 36.980 28.404 3.575 1.00 19.29 309 GLU C O 1
ATOM 6138 N N . ALA C 1 223 ? 34.934 27.478 3.699 1.00 12.37 310 ALA C N 1
ATOM 6139 C CA . ALA C 1 223 ? 34.945 27.425 5.159 1.00 12.38 310 ALA C CA 1
ATOM 6140 C C . ALA C 1 223 ? 36.124 26.590 5.626 1.00 12.84 310 ALA C C 1
ATOM 6141 O O . ALA C 1 223 ? 36.836 26.966 6.554 1.00 17.00 310 ALA C O 1
ATOM 6143 N N . ALA C 1 224 ? 36.331 25.457 4.965 1.00 13.34 311 ALA C N 1
ATOM 6144 C CA . ALA C 1 224 ? 37.420 24.555 5.315 1.00 16.86 311 ALA C CA 1
ATOM 6145 C C . ALA C 1 224 ? 38.757 25.270 5.209 1.00 16.06 311 ALA C C 1
ATOM 6146 O O . ALA C 1 224 ? 39.578 25.199 6.118 1.00 17.64 311 ALA C O 1
ATOM 6148 N N . ASP C 1 225 ? 38.966 25.966 4.097 1.00 17.03 312 ASP C N 1
ATOM 6149 C CA . ASP C 1 225 ? 40.205 26.700 3.879 1.00 16.45 312 ASP C CA 1
ATOM 6150 C C . ASP C 1 225 ? 40.357 27.840 4.870 1.00 16.38 312 ASP C C 1
ATOM 6151 O O . ASP C 1 225 ? 41.446 28.103 5.371 1.00 18.23 312 ASP C O 1
ATOM 6156 N N . LYS C 1 226 ? 39.252 28.521 5.142 1.00 18.46 313 LYS C N 1
ATOM 6157 C CA . LYS C 1 226 ? 39.236 29.631 6.082 1.00 15.98 313 LYS C CA 1
ATOM 6158 C C . LYS C 1 226 ? 39.696 29.126 7.439 1.00 15.97 313 LYS C C 1
ATOM 6159 O O . LYS C 1 226 ? 40.345 29.845 8.196 1.00 22.31 313 LYS C O 1
ATOM 6165 N N . TRP C 1 227 ? 39.360 27.877 7.742 1.00 13.21 314 TRP C N 1
ATOM 6166 C CA . TRP C 1 227 ? 39.744 27.279 9.012 1.00 12.00 314 TRP C CA 1
ATOM 6167 C C . TRP C 1 227 ? 41.241 26.958 9.069 1.00 10.65 314 TRP C C 1
ATOM 6168 O O . TRP C 1 227 ? 41.932 27.375 9.996 1.00 12.90 314 TRP C O 1
ATOM 6179 N N . VAL C 1 228 ? 41.741 26.220 8.079 1.00 12.24 315 VAL C N 1
ATOM 6180 C CA . VAL C 1 228 ? 43.154 25.841 8.056 1.00 14.21 315 VAL C CA 1
ATOM 6181 C C . VAL C 1 228 ? 44.093 27.046 8.025 1.00 14.56 315 VAL C C 1
ATOM 6182 O O . VAL C 1 228 ? 45.193 26.995 8.567 1.00 18.96 315 VAL C O 1
ATOM 6186 N N . ALA C 1 229 ? 43.659 28.127 7.386 1.00 17.95 316 ALA C N 1
ATOM 6187 C CA . ALA C 1 229 ? 44.459 29.346 7.323 1.00 13.92 316 ALA C CA 1
ATOM 6188 C C . ALA C 1 229 ? 44.465 29.981 8.707 1.00 15.14 316 ALA C C 1
ATOM 6189 O O . ALA C 1 229 ? 45.452 30.573 9.127 1.00 19.49 316 ALA C O 1
ATOM 6191 N N . ALA C 1 230 ? 43.350 29.853 9.416 1.00 18.04 317 ALA C N 1
ATOM 6192 C CA . ALA C 1 230 ? 43.235 30.405 10.758 1.00 22.12 317 ALA C CA 1
ATOM 6193 C C . ALA C 1 230 ? 44.178 29.669 11.697 1.00 25.24 317 ALA C C 1
ATOM 6194 O O . ALA C 1 230 ? 44.847 30.284 12.530 1.00 26.98 317 ALA C O 1
ATOM 6196 N N . VAL C 1 231 ? 44.224 28.347 11.563 1.00 29.34 318 VAL C N 1
ATOM 6197 C CA . VAL C 1 231 ? 45.095 27.527 12.400 1.00 31.49 318 VAL C CA 1
ATOM 6198 C C . VAL C 1 231 ? 46.534 27.916 12.090 1.00 31.61 318 VAL C C 1
ATOM 6199 O O . VAL C 1 231 ? 47.402 27.903 12.965 1.00 24.75 318 VAL C O 1
ATOM 6203 N N . GLY C 1 232 ? 46.763 28.280 10.832 1.00 33.41 319 GLY C N 1
ATOM 6204 C CA . GLY C 1 232 ? 48.085 28.679 10.395 1.00 37.02 319 GLY C CA 1
ATOM 6205 C C . GLY C 1 232 ? 48.970 27.472 10.186 1.00 39.10 319 GLY C C 1
ATOM 6206 O O . GLY C 1 232 ? 48.504 26.331 10.272 1.00 42.94 319 GLY C O 1
ATOM 6207 N N . LYS C 1 233 ? 50.247 27.720 9.908 1.00 37.57 320 LYS C N 1
ATOM 6208 C CA . LYS C 1 233 ? 51.201 26.644 9.696 1.00 34.38 320 LYS C CA 1
ATOM 6209 C C . LYS C 1 233 ? 52.254 26.630 10.784 1.00 30.16 320 LYS C C 1
ATOM 6210 O O . LYS C 1 233 ? 53.202 25.856 10.714 1.00 35.86 320 LYS C O 1
ATOM 6216 N N . ASP C 1 234 ? 52.081 27.474 11.795 1.00 27.55 321 ASP C N 1
ATOM 6217 C CA . ASP C 1 234 ? 53.035 27.552 12.897 1.00 27.40 321 ASP C CA 1
ATOM 6218 C C . ASP C 1 234 ? 52.599 26.711 14.082 1.00 29.31 321 ASP C C 1
ATOM 6219 O O . ASP C 1 234 ? 53.261 26.708 15.123 1.00 28.90 321 ASP C O 1
ATOM 6224 N N . ARG C 1 235 ? 51.481 26.008 13.927 1.00 27.31 322 ARG C N 1
ATOM 6225 C CA . ARG C 1 235 ? 50.950 25.177 14.999 1.00 24.59 322 ARG C CA 1
ATOM 6226 C C . ARG C 1 235 ? 50.104 24.046 14.439 1.00 23.84 322 ARG C C 1
ATOM 6227 O O . ARG C 1 235 ? 49.460 24.205 13.402 1.00 27.71 322 ARG C O 1
ATOM 6235 N N . PRO C 1 236 ? 50.120 22.877 15.106 1.00 20.64 323 PRO C N 1
ATOM 6236 C CA . PRO C 1 236 ? 49.353 21.698 14.691 1.00 19.20 323 PRO C CA 1
ATOM 6237 C C . PRO C 1 236 ? 47.848 21.879 14.866 1.00 19.73 323 PRO C C 1
ATOM 6238 O O . PRO C 1 236 ? 47.059 21.436 14.034 1.00 16.63 323 PRO C O 1
ATOM 6242 N N . PHE C 1 237 ? 47.463 22.510 15.971 1.00 21.10 324 PHE C N 1
ATOM 6243 C CA . PHE C 1 237 ? 46.060 22.781 16.272 1.00 24.48 324 PHE C CA 1
ATOM 6244 C C . PHE C 1 237 ? 45.910 24.257 16.633 1.00 25.95 324 PHE C C 1
ATOM 6245 O O . PHE C 1 237 ? 46.869 24.895 17.067 1.00 28.98 324 PHE C O 1
ATOM 6253 N N . MET C 1 238 ? 44.707 24.796 16.475 1.00 23.24 325 MET C N 1
ATOM 6254 C CA . MET C 1 238 ? 44.470 26.188 16.824 1.00 17.03 325 MET C CA 1
ATOM 6255 C C . MET C 1 238 ? 44.873 26.366 18.287 1.00 14.58 325 MET C C 1
ATOM 6256 O O . MET C 1 238 ? 45.283 27.446 18.711 1.00 16.15 325 MET C O 1
ATOM 6261 N N . GLY C 1 239 ? 44.772 25.286 19.049 1.00 13.49 326 GLY C N 1
ATOM 6262 C CA . GLY C 1 239 ? 45.120 25.336 20.457 1.00 15.24 326 GLY C CA 1
ATOM 6263 C C . GLY C 1 239 ? 46.606 25.207 20.713 1.00 17.60 326 GLY C C 1
ATOM 6264 O O . GLY C 1 239 ? 47.048 25.170 21.859 1.00 14.40 326 GLY C O 1
ATOM 6265 N N . GLY C 1 240 ? 47.385 25.135 19.641 1.00 22.67 327 GLY C N 1
ATOM 6266 C CA . GLY C 1 240 ? 48.825 25.014 19.789 1.00 23.62 327 GLY C CA 1
ATOM 6267 C C . GLY C 1 240 ? 49.326 23.586 19.710 1.00 23.93 327 GLY C C 1
ATOM 6268 O O . GLY C 1 240 ? 49.284 22.961 18.655 1.00 26.40 327 GLY C O 1
ATOM 6269 N N . GLN C 1 241 ? 49.807 23.071 20.834 1.00 27.19 328 GLN C N 1
ATOM 6270 C CA . GLN C 1 241 ? 50.322 21.706 20.908 1.00 30.34 328 GLN C CA 1
ATOM 6271 C C . GLN C 1 241 ? 49.166 20.720 20.845 1.00 28.21 328 GLN C C 1
ATOM 6272 O O . GLN C 1 241 ? 49.181 19.780 20.056 1.00 25.08 328 GLN C O 1
ATOM 6278 N N . LYS C 1 242 ? 48.180 20.938 21.712 1.00 30.30 329 LYS C N 1
ATOM 6279 C CA . LYS C 1 242 ? 46.989 20.101 21.783 1.00 33.10 329 LYS C CA 1
ATOM 6280 C C . LYS C 1 242 ? 45.791 20.879 21.251 1.00 33.40 329 LYS C C 1
ATOM 6281 O O . LYS C 1 242 ? 45.810 22.107 21.210 1.00 36.17 329 LYS C O 1
ATOM 6287 N N . PRO C 1 243 ? 44.730 20.174 20.828 1.00 30.99 330 PRO C N 1
ATOM 6288 C CA . PRO C 1 243 ? 43.567 20.910 20.320 1.00 26.20 330 PRO C CA 1
ATOM 6289 C C . PRO C 1 243 ? 42.791 21.572 21.459 1.00 20.56 330 PRO C C 1
ATOM 6290 O O . PRO C 1 243 ? 42.809 21.088 22.593 1.00 17.63 330 PRO C O 1
ATOM 6294 N N . ASN C 1 244 ? 42.130 22.687 21.167 1.00 13.09 331 ASN C N 1
ATOM 6295 C CA . ASN C 1 244 ? 41.320 23.347 22.185 1.00 9.60 331 ASN C CA 1
ATOM 6296 C C . ASN C 1 244 ? 39.859 23.249 21.765 1.00 7.72 331 ASN C C 1
ATOM 6297 O O . ASN C 1 244 ? 39.545 22.655 20.732 1.00 11.97 331 ASN C O 1
ATOM 6302 N N . LEU C 1 245 ? 38.968 23.801 22.578 1.00 6.92 332 LEU C N 1
ATOM 6303 C CA . LEU C 1 245 ? 37.537 23.766 22.291 1.00 5.17 332 LEU C CA 1
ATOM 6304 C C . LEU C 1 245 ? 37.151 24.167 20.863 1.00 6.86 332 LEU C C 1
ATOM 6305 O O . LEU C 1 245 ? 36.132 23.710 20.351 1.00 13.43 332 LEU C O 1
ATOM 6310 N N . ALA C 1 246 ? 37.969 24.995 20.210 1.00 7.51 333 ALA C N 1
ATOM 6311 C CA . ALA C 1 246 ? 37.692 25.419 18.836 1.00 2.00 333 ALA C CA 1
ATOM 6312 C C . ALA C 1 246 ? 38.053 24.321 17.832 1.00 4.16 333 ALA C C 1
ATOM 6313 O O . ALA C 1 246 ? 37.350 24.127 16.845 1.00 9.86 333 ALA C O 1
ATOM 6315 N N . ASP C 1 247 ? 39.160 23.619 18.076 1.00 7.15 334 ASP C N 1
ATOM 6316 C CA . ASP C 1 247 ? 39.604 22.515 17.214 1.00 5.14 334 ASP C CA 1
ATOM 6317 C C . ASP C 1 247 ? 38.586 21.380 17.306 1.00 5.97 334 ASP C C 1
ATOM 6318 O O . ASP C 1 247 ? 38.194 20.793 16.302 1.00 6.37 334 ASP C O 1
ATOM 6323 N N . LEU C 1 248 ? 38.192 21.065 18.535 1.00 4.85 335 LEU C N 1
ATOM 6324 C CA . LEU C 1 248 ? 37.224 20.011 18.816 1.00 7.26 335 LEU C CA 1
ATOM 6325 C C . LEU C 1 248 ? 35.820 20.380 18.324 1.00 13.20 335 LEU C C 1
ATOM 6326 O O . LEU C 1 248 ? 34.999 19.497 18.047 1.00 16.08 335 LEU C O 1
ATOM 6331 N N . ALA C 1 249 ? 35.541 21.681 18.225 1.00 11.71 336 ALA C N 1
ATOM 6332 C CA . ALA C 1 249 ? 34.233 22.148 17.767 1.00 6.14 336 ALA C CA 1
ATOM 6333 C C . ALA C 1 249 ? 34.086 21.937 16.271 1.00 6.86 336 ALA C C 1
ATOM 6334 O O . ALA C 1 249 ? 33.060 21.450 15.806 1.00 14.83 336 ALA C O 1
ATOM 6336 N N . VAL C 1 250 ? 35.113 22.314 15.516 1.00 6.73 337 VAL C N 1
ATOM 6337 C CA . VAL C 1 250 ? 35.101 22.154 14.063 1.00 3.16 337 VAL C CA 1
ATOM 6338 C C . VAL C 1 250 ? 35.208 20.676 13.694 1.00 4.56 337 VAL C C 1
ATOM 6339 O O . VAL C 1 250 ? 34.554 20.209 12.764 1.00 8.27 337 VAL C O 1
ATOM 6343 N N . TYR C 1 251 ? 36.040 19.941 14.425 1.00 8.01 338 TYR C N 1
ATOM 6344 C CA . TYR C 1 251 ? 36.197 18.517 14.176 1.00 7.93 338 TYR C CA 1
ATOM 6345 C C . TYR C 1 251 ? 34.859 17.826 14.417 1.00 11.64 338 TYR C C 1
ATOM 6346 O O . TYR C 1 251 ? 34.369 17.099 13.556 1.00 18.24 338 TYR C O 1
ATOM 6355 N N . GLY C 1 252 ? 34.269 18.070 15.588 1.00 12.48 339 GLY C N 1
ATOM 6356 C CA . GLY C 1 252 ? 32.989 17.466 15.931 1.00 4.44 339 GLY C CA 1
ATOM 6357 C C . GLY C 1 252 ? 31.898 17.744 14.917 1.00 4.11 339 GLY C C 1
ATOM 6358 O O . GLY C 1 252 ? 31.091 16.872 14.605 1.00 9.32 339 GLY C O 1
ATOM 6359 N N . VAL C 1 253 ? 31.876 18.963 14.391 1.00 8.12 340 VAL C N 1
ATOM 6360 C CA . VAL C 1 253 ? 30.879 19.356 13.401 1.00 6.96 340 VAL C CA 1
ATOM 6361 C C . VAL C 1 253 ? 31.089 18.624 12.075 1.00 11.37 340 VAL C C 1
ATOM 6362 O O . VAL C 1 253 ? 30.131 18.155 11.456 1.00 17.89 340 VAL C O 1
ATOM 6366 N N . LEU C 1 254 ? 32.343 18.520 11.641 1.00 12.54 341 LEU C N 1
ATOM 6367 C CA . LEU C 1 254 ? 32.652 17.860 10.374 1.00 10.10 341 LEU C CA 1
ATOM 6368 C C . LEU C 1 254 ? 32.586 16.329 10.385 1.00 8.18 341 LEU C C 1
ATOM 6369 O O . LEU C 1 254 ? 32.154 15.732 9.401 1.00 5.96 341 LEU C O 1
ATOM 6374 N N . ARG C 1 255 ? 33.029 15.699 11.476 1.00 6.71 342 ARG C N 1
ATOM 6375 C CA . ARG C 1 255 ? 33.026 14.239 11.570 1.00 8.25 342 ARG C CA 1
ATOM 6376 C C . ARG C 1 255 ? 31.680 13.656 11.181 1.00 9.85 342 ARG C C 1
ATOM 6377 O O . ARG C 1 255 ? 31.592 12.588 10.574 1.00 16.72 342 ARG C O 1
ATOM 6385 N N . VAL C 1 256 ? 30.631 14.365 11.558 1.00 8.22 343 VAL C N 1
ATOM 6386 C CA . VAL C 1 256 ? 29.266 13.961 11.277 1.00 8.22 343 VAL C CA 1
ATOM 6387 C C . VAL C 1 256 ? 29.031 13.527 9.815 1.00 10.41 343 VAL C C 1
ATOM 6388 O O . VAL C 1 256 ? 28.131 12.731 9.536 1.00 15.21 343 VAL C O 1
ATOM 6392 N N . MET C 1 257 ? 29.848 14.034 8.892 1.00 7.07 344 MET C N 1
ATOM 6393 C CA . MET C 1 257 ? 29.719 13.702 7.469 1.00 7.03 344 MET C CA 1
ATOM 6394 C C . MET C 1 257 ? 30.615 12.552 7.017 1.00 9.71 344 MET C C 1
ATOM 6395 O O . MET C 1 257 ? 30.596 12.174 5.842 1.00 8.51 344 MET C O 1
ATOM 6400 N N . GLU C 1 258 ? 31.401 12.008 7.943 1.00 9.17 345 GLU C N 1
ATOM 6401 C CA . GLU C 1 258 ? 32.314 10.908 7.634 1.00 10.50 345 GLU C CA 1
ATOM 6402 C C . GLU C 1 258 ? 31.573 9.769 6.958 1.00 8.30 345 GLU C C 1
ATOM 6403 O O . GLU C 1 258 ? 30.566 9.299 7.464 1.00 15.08 345 GLU C O 1
ATOM 6409 N N . GLY C 1 259 ? 32.065 9.338 5.803 1.00 10.16 346 GLY C N 1
ATOM 6410 C CA . GLY C 1 259 ? 31.418 8.248 5.097 1.00 13.28 346 GLY C CA 1
ATOM 6411 C C . GLY C 1 259 ? 30.569 8.698 3.925 1.00 18.33 346 GLY C C 1
ATOM 6412 O O . GLY C 1 259 ? 30.270 7.904 3.025 1.00 19.07 346 GLY C O 1
ATOM 6413 N N . LEU C 1 260 ? 30.173 9.968 3.937 1.00 18.23 347 LEU C N 1
ATOM 6414 C CA . LEU C 1 260 ? 29.357 10.523 2.867 1.00 13.84 347 LEU C CA 1
ATOM 6415 C C . LEU C 1 260 ? 30.229 11.180 1.808 1.00 12.85 347 LEU C C 1
ATOM 6416 O O . LEU C 1 260 ? 31.375 11.546 2.064 1.00 17.16 347 LEU C O 1
ATOM 6421 N N . ASP C 1 261 ? 29.676 11.340 0.615 1.00 12.30 348 ASP C N 1
ATOM 6422 C CA . ASP C 1 261 ? 30.410 11.957 -0.468 1.00 9.50 348 ASP C CA 1
ATOM 6423 C C . ASP C 1 261 ? 30.921 13.328 -0.055 1.00 10.64 348 ASP C C 1
ATOM 6424 O O . ASP C 1 261 ? 32.070 13.668 -0.319 1.00 15.43 348 ASP C O 1
ATOM 6429 N N . ALA C 1 262 ? 30.068 14.113 0.597 1.00 13.27 349 ALA C N 1
ATOM 6430 C CA . ALA C 1 262 ? 30.442 15.461 1.015 1.00 7.19 349 ALA C CA 1
ATOM 6431 C C . ALA C 1 262 ? 31.776 15.462 1.736 1.00 10.84 349 ALA C C 1
ATOM 6432 O O . ALA C 1 262 ? 32.625 16.319 1.484 1.00 13.52 349 ALA C O 1
ATOM 6434 N N . PHE C 1 263 ? 31.962 14.483 2.617 1.00 10.42 350 PHE C N 1
ATOM 6435 C CA . PHE C 1 263 ? 33.185 14.371 3.393 1.00 10.56 350 PHE C CA 1
ATOM 6436 C C . PHE C 1 263 ? 34.385 14.003 2.529 1.00 19.84 350 PHE C C 1
ATOM 6437 O O . PHE C 1 263 ? 35.469 14.559 2.705 1.00 28.98 350 PHE C O 1
ATOM 6445 N N . ASP C 1 264 ? 34.199 13.067 1.602 1.00 20.97 351 ASP C N 1
ATOM 6446 C CA . ASP C 1 264 ? 35.283 12.648 0.717 1.00 18.82 351 ASP C CA 1
ATOM 6447 C C . ASP C 1 264 ? 35.744 13.842 -0.114 1.00 19.80 351 ASP C C 1
ATOM 6448 O O . ASP C 1 264 ? 36.945 14.047 -0.314 1.00 22.12 351 ASP C O 1
ATOM 6453 N N . ASP C 1 265 ? 34.783 14.625 -0.598 1.00 17.79 352 ASP C N 1
ATOM 6454 C CA . ASP C 1 265 ? 35.082 15.815 -1.388 1.00 16.04 352 ASP C CA 1
ATOM 6455 C C . ASP C 1 265 ? 35.857 16.804 -0.526 1.00 18.59 352 ASP C C 1
ATOM 6456 O O . ASP C 1 265 ? 36.893 17.329 -0.928 1.00 20.04 352 ASP C O 1
ATOM 6461 N N . LEU C 1 266 ? 35.331 17.054 0.665 1.00 16.74 353 LEU C N 1
ATOM 6462 C CA . LEU C 1 266 ? 35.952 17.964 1.612 1.00 16.19 353 LEU C CA 1
ATOM 6463 C C . LEU C 1 266 ? 37.448 17.675 1.725 1.00 17.79 353 LEU C C 1
ATOM 6464 O O . LEU C 1 266 ? 38.279 18.555 1.527 1.00 18.79 353 LEU C O 1
ATOM 6469 N N . MET C 1 267 ? 37.776 16.427 2.031 1.00 20.52 354 MET C N 1
ATOM 6470 C CA . MET C 1 267 ? 39.158 15.996 2.193 1.00 18.52 354 MET C CA 1
ATOM 6471 C C . MET C 1 267 ? 39.974 16.086 0.910 1.00 18.45 354 MET C C 1
ATOM 6472 O O . MET C 1 267 ? 41.173 16.369 0.948 1.00 21.05 354 MET C O 1
ATOM 6477 N N . GLN C 1 268 ? 39.316 15.852 -0.221 1.00 23.62 355 GLN C N 1
ATOM 6478 C CA . GLN C 1 268 ? 39.970 15.863 -1.524 1.00 24.89 355 GLN C CA 1
ATOM 6479 C C . GLN C 1 268 ? 40.244 17.232 -2.136 1.00 25.38 355 GLN C C 1
ATOM 6480 O O . GLN C 1 268 ? 41.211 17.391 -2.882 1.00 29.26 355 GLN C O 1
ATOM 6486 N N . HIS C 1 269 ? 39.408 18.220 -1.829 1.00 27.30 356 HIS C N 1
ATOM 6487 C CA . HIS C 1 269 ? 39.583 19.555 -2.398 1.00 24.88 356 HIS C CA 1
ATOM 6488 C C . HIS C 1 269 ? 39.917 20.670 -1.414 1.00 25.09 356 HIS C C 1
ATOM 6489 O O . HIS C 1 269 ? 39.822 21.838 -1.788 1.00 30.96 356 HIS C O 1
ATOM 6496 N N . THR C 1 270 ? 40.308 20.358 -0.180 1.00 26.36 357 THR C N 1
ATOM 6497 C CA . THR C 1 270 ? 40.552 21.440 0.775 1.00 25.27 357 THR C CA 1
ATOM 6498 C C . THR C 1 270 ? 41.823 21.547 1.622 1.00 27.28 357 THR C C 1
ATOM 6499 O O . THR C 1 270 ? 42.026 22.564 2.288 1.00 34.09 357 THR C O 1
ATOM 6503 N N . HIS C 1 271 ? 42.679 20.538 1.618 1.00 27.00 358 HIS C N 1
ATOM 6504 C CA . HIS C 1 271 ? 43.884 20.606 2.449 1.00 27.09 358 HIS C CA 1
ATOM 6505 C C . HIS C 1 271 ? 43.525 20.634 3.936 1.00 20.44 358 HIS C C 1
ATOM 6506 O O . HIS C 1 271 ? 44.290 21.151 4.746 1.00 14.29 358 HIS C O 1
ATOM 6513 N N . ILE C 1 272 ? 42.386 20.053 4.302 1.00 20.28 359 ILE C N 1
ATOM 6514 C CA . ILE C 1 272 ? 41.964 20.046 5.701 1.00 19.18 359 ILE C CA 1
ATOM 6515 C C . ILE C 1 272 ? 42.265 18.727 6.398 1.00 18.53 359 ILE C C 1
ATOM 6516 O O . ILE C 1 272 ? 42.308 18.654 7.626 1.00 23.51 359 ILE C O 1
ATOM 6521 N N . GLN C 1 273 ? 42.473 17.682 5.610 1.00 16.29 360 GLN C N 1
ATOM 6522 C CA . GLN C 1 273 ? 42.759 16.369 6.163 1.00 17.65 360 GLN C CA 1
ATOM 6523 C C . GLN C 1 273 ? 43.873 16.340 7.203 1.00 17.64 360 GLN C C 1
ATOM 6524 O O . GLN C 1 273 ? 43.691 15.789 8.290 1.00 23.40 360 GLN C O 1
ATOM 6530 N N . PRO C 1 274 ? 45.049 16.913 6.883 1.00 16.02 361 PRO C N 1
ATOM 6531 C CA . PRO C 1 274 ? 46.152 16.905 7.853 1.00 13.94 361 PRO C CA 1
ATOM 6532 C C . PRO C 1 274 ? 45.744 17.301 9.263 1.00 16.11 361 PRO C C 1
ATOM 6533 O O . PRO C 1 274 ? 46.076 16.610 10.232 1.00 22.72 361 PRO C O 1
ATOM 6537 N N . TRP C 1 275 ? 45.021 18.410 9.385 1.00 17.36 362 TRP C N 1
ATOM 6538 C CA . TRP C 1 275 ? 44.586 18.862 10.699 1.00 15.73 362 TRP C CA 1
ATOM 6539 C C . TRP C 1 275 ? 43.531 17.903 11.223 1.00 15.77 362 TRP C C 1
ATOM 6540 O O . TRP C 1 275 ? 43.563 17.503 12.388 1.00 16.42 362 TRP C O 1
ATOM 6551 N N . TYR C 1 276 ? 42.601 17.528 10.350 1.00 14.75 363 TYR C N 1
ATOM 6552 C CA . TYR C 1 276 ? 41.536 16.612 10.731 1.00 17.23 363 TYR C CA 1
ATOM 6553 C C . TYR C 1 276 ? 42.088 15.325 11.331 1.00 18.85 363 TYR C C 1
ATOM 6554 O O . TYR C 1 276 ? 41.693 14.922 12.430 1.00 21.19 363 TYR C O 1
ATOM 6563 N N . LEU C 1 277 ? 43.000 14.682 10.606 1.00 17.41 364 LEU C N 1
ATOM 6564 C CA . LEU C 1 277 ? 43.611 13.444 11.073 1.00 12.00 364 LEU C CA 1
ATOM 6565 C C . LEU C 1 277 ? 44.399 13.697 12.346 1.00 12.82 364 LEU C C 1
ATOM 6566 O O . LEU C 1 277 ? 44.496 12.835 13.207 1.00 13.10 364 LEU C O 1
ATOM 6571 N N . ARG C 1 278 ? 44.959 14.893 12.462 1.00 14.03 365 ARG C N 1
ATOM 6572 C CA . ARG C 1 278 ? 45.739 15.262 13.633 1.00 14.88 365 ARG C CA 1
ATOM 6573 C C . ARG C 1 278 ? 44.873 15.298 14.886 1.00 19.53 365 ARG C C 1
ATOM 6574 O O . ARG C 1 278 ? 45.306 14.858 15.956 1.00 21.45 365 ARG C O 1
ATOM 6582 N N . VAL C 1 279 ? 43.656 15.832 14.751 1.00 20.99 366 VAL C N 1
ATOM 6583 C CA . VAL C 1 279 ? 42.711 15.930 15.872 1.00 17.88 366 VAL C CA 1
ATOM 6584 C C . VAL C 1 279 ? 42.130 14.556 16.197 1.00 14.65 366 VAL C C 1
ATOM 6585 O O . VAL C 1 279 ? 41.771 14.270 17.335 1.00 15.58 366 VAL C O 1
ATOM 6589 N N . GLU C 1 280 ? 42.028 13.716 15.176 1.00 13.72 367 GLU C N 1
ATOM 6590 C CA . GLU C 1 280 ? 41.510 12.370 15.340 1.00 14.54 367 GLU C CA 1
ATOM 6591 C C . GLU C 1 280 ? 42.437 11.506 16.196 1.00 15.67 367 GLU C C 1
ATOM 6592 O O . GLU C 1 280 ? 41.993 10.895 17.163 1.00 21.89 367 GLU C O 1
ATOM 6598 N N . ARG C 1 281 ? 43.721 11.454 15.847 1.00 15.09 368 ARG C N 1
ATOM 6599 C CA . ARG C 1 281 ? 44.680 10.657 16.612 1.00 14.78 368 ARG C CA 1
ATOM 6600 C C . ARG C 1 281 ? 44.942 11.235 17.989 1.00 12.79 368 ARG C C 1
ATOM 6601 O O . ARG C 1 281 ? 45.294 10.510 18.914 1.00 18.80 368 ARG C O 1
ATOM 6609 N N . ALA C 1 282 ? 44.794 12.545 18.120 1.00 13.41 369 ALA C N 1
ATOM 6610 C CA . ALA C 1 282 ? 44.999 13.195 19.405 1.00 13.24 369 ALA C CA 1
ATOM 6611 C C . ALA C 1 282 ? 43.898 12.694 20.323 1.00 15.45 369 ALA C C 1
ATOM 6612 O O . ALA C 1 282 ? 44.070 12.619 21.544 1.00 16.46 369 ALA C O 1
ATOM 6614 N N . ILE C 1 283 ? 42.770 12.338 19.711 1.00 16.27 370 ILE C N 1
ATOM 6615 C CA . ILE C 1 283 ? 41.609 11.836 20.434 1.00 16.70 370 ILE C CA 1
ATOM 6616 C C . ILE C 1 283 ? 41.770 10.350 20.735 1.00 17.11 370 ILE C C 1
ATOM 6617 O O . ILE C 1 283 ? 41.601 9.934 21.879 1.00 21.39 370 ILE C O 1
ATOM 6622 N N . THR C 1 284 ? 42.086 9.554 19.713 1.00 17.24 371 THR C N 1
ATOM 6623 C CA . THR C 1 284 ? 42.275 8.117 19.901 1.00 21.64 371 THR C CA 1
ATOM 6624 C C . THR C 1 284 ? 43.439 7.855 20.843 1.00 20.41 371 THR C C 1
ATOM 6625 O O . THR C 1 284 ? 43.559 6.774 21.408 1.00 22.46 371 THR C O 1
ATOM 6629 N N . GLU C 1 285 ? 44.294 8.855 21.011 1.00 21.85 372 GLU C N 1
ATOM 6630 C CA . GLU C 1 285 ? 45.423 8.740 21.912 1.00 26.83 372 GLU C CA 1
ATOM 6631 C C . GLU C 1 285 ? 44.895 9.011 23.311 1.00 31.67 372 GLU C C 1
ATOM 6632 O O . GLU C 1 285 ? 45.656 9.322 24.227 1.00 32.98 372 GLU C O 1
ATOM 6638 N N . ALA C 1 286 ? 43.575 8.898 23.453 1.00 37.89 373 ALA C N 1
ATOM 6639 C CA . ALA C 1 286 ? 42.886 9.117 24.722 1.00 41.94 373 ALA C CA 1
ATOM 6640 C C . ALA C 1 286 ? 43.483 10.314 25.431 1.00 43.34 373 ALA C C 1
ATOM 6641 O O . ALA C 1 286 ? 43.896 10.160 26.603 1.00 49.27 373 ALA C O 1
ATOM 6643 N N . LEU D 1 13 ? 39.792 60.169 29.431 1.00 29.56 100 LEU D N 1
ATOM 6644 C CA . LEU D 1 13 ? 38.666 59.320 28.934 1.00 24.88 100 LEU D CA 1
ATOM 6645 C C . LEU D 1 13 ? 37.429 60.160 28.642 1.00 24.25 100 LEU D C 1
ATOM 6646 O O . LEU D 1 13 ? 36.661 60.500 29.545 1.00 24.93 100 LEU D O 1
ATOM 6651 N N . GLN D 1 14 ? 37.246 60.492 27.370 1.00 21.72 101 GLN D N 1
ATOM 6652 C CA . GLN D 1 14 ? 36.107 61.277 26.937 1.00 12.93 101 GLN D CA 1
ATOM 6653 C C . GLN D 1 14 ? 35.050 60.350 26.383 1.00 13.55 101 GLN D C 1
ATOM 6654 O O . GLN D 1 14 ? 35.324 59.563 25.482 1.00 13.02 101 GLN D O 1
ATOM 6660 N N . LEU D 1 15 ? 33.840 60.461 26.920 1.00 13.29 102 LEU D N 1
ATOM 6661 C CA . LEU D 1 15 ? 32.712 59.635 26.502 1.00 7.75 102 LEU D CA 1
ATOM 6662 C C . LEU D 1 15 ? 31.659 60.398 25.707 1.00 8.27 102 LEU D C 1
ATOM 6663 O O . LEU D 1 15 ? 31.126 61.402 26.171 1.00 11.38 102 LEU D O 1
ATOM 6668 N N . THR D 1 16 ? 31.352 59.918 24.506 1.00 12.27 103 THR D N 1
ATOM 6669 C CA . THR D 1 16 ? 30.320 60.542 23.682 1.00 6.93 103 THR D CA 1
ATOM 6670 C C . THR D 1 16 ? 29.252 59.479 23.482 1.00 5.55 103 THR D C 1
ATOM 6671 O O . THR D 1 16 ? 29.531 58.396 22.976 1.00 6.57 103 THR D O 1
ATOM 6675 N N . LEU D 1 17 ? 28.030 59.788 23.895 1.00 4.93 104 LEU D N 1
ATOM 6676 C CA . LEU D 1 17 ? 26.925 58.854 23.779 1.00 2.96 104 LEU D CA 1
ATOM 6677 C C . LEU D 1 17 ? 25.925 59.268 22.703 1.00 6.47 104 LEU D C 1
ATOM 6678 O O . LEU D 1 17 ? 25.260 60.295 22.824 1.00 15.62 104 LEU D O 1
ATOM 6683 N N . TYR D 1 18 ? 25.836 58.473 21.642 1.00 3.74 105 TYR D N 1
ATOM 6684 C CA . TYR D 1 18 ? 24.894 58.734 20.555 1.00 4.38 105 TYR D CA 1
ATOM 6685 C C . TYR D 1 18 ? 23.613 58.048 20.999 1.00 3.98 105 TYR D C 1
ATOM 6686 O O . TYR D 1 18 ? 23.617 56.854 21.262 1.00 8.67 105 TYR D O 1
ATOM 6695 N N . GLN D 1 19 ? 22.509 58.780 21.076 1.00 10.81 106 GLN D N 1
ATOM 6696 C CA . GLN D 1 19 ? 21.288 58.158 21.564 1.00 6.82 106 GLN D CA 1
ATOM 6697 C C . GLN D 1 19 ? 19.975 58.717 21.061 1.00 5.56 106 GLN D C 1
ATOM 6698 O O . GLN D 1 19 ? 19.940 59.662 20.281 1.00 7.05 106 GLN D O 1
ATOM 6704 N N . TYR D 1 20 ? 18.903 58.053 21.501 1.00 8.33 107 TYR D N 1
ATOM 6705 C CA . TYR D 1 20 ? 17.513 58.438 21.250 1.00 7.32 107 TYR D CA 1
ATOM 6706 C C . TYR D 1 20 ? 17.119 58.660 22.706 1.00 8.65 107 TYR D C 1
ATOM 6707 O O . TYR D 1 20 ? 16.928 57.699 23.447 1.00 7.77 107 TYR D O 1
ATOM 6716 N N . LYS D 1 21 ? 17.021 59.920 23.117 1.00 8.66 108 LYS D N 1
ATOM 6717 C CA . LYS D 1 21 ? 16.724 60.251 24.501 1.00 8.52 108 LYS D CA 1
ATOM 6718 C C . LYS D 1 21 ? 15.639 59.406 25.148 1.00 10.63 108 LYS D C 1
ATOM 6719 O O . LYS D 1 21 ? 15.853 58.819 26.199 1.00 11.79 108 LYS D O 1
ATOM 6725 N N . THR D 1 22 ? 14.477 59.338 24.516 1.00 16.43 109 THR D N 1
ATOM 6726 C CA . THR D 1 22 ? 13.348 58.586 25.059 1.00 16.53 109 THR D CA 1
ATOM 6727 C C . THR D 1 22 ? 13.371 57.069 24.884 1.00 15.75 109 THR D C 1
ATOM 6728 O O . THR D 1 22 ? 12.381 56.405 25.170 1.00 14.79 109 THR D O 1
ATOM 6732 N N . CYS D 1 23 ? 14.486 56.526 24.410 1.00 13.69 110 CYS D N 1
ATOM 6733 C CA . CYS D 1 23 ? 14.615 55.088 24.199 1.00 8.67 110 CYS D CA 1
ATOM 6734 C C . CYS D 1 23 ? 15.153 54.395 25.455 1.00 9.88 110 CYS D C 1
ATOM 6735 O O . CYS D 1 23 ? 16.101 54.875 26.080 1.00 16.76 110 CYS D O 1
ATOM 6738 N N . PRO D 1 24 ? 14.566 53.247 25.833 1.00 6.07 111 PRO D N 1
ATOM 6739 C CA . PRO D 1 24 ? 15.002 52.513 27.029 1.00 2.00 111 PRO D CA 1
ATOM 6740 C C . PRO D 1 24 ? 16.432 52.020 26.984 1.00 3.00 111 PRO D C 1
ATOM 6741 O O . PRO D 1 24 ? 17.048 51.786 28.022 1.00 7.16 111 PRO D O 1
ATOM 6745 N N . PHE D 1 25 ? 16.962 51.844 25.782 1.00 3.25 112 PHE D N 1
ATOM 6746 C CA . PHE D 1 25 ? 18.332 51.379 25.638 1.00 2.00 112 PHE D CA 1
ATOM 6747 C C . PHE D 1 25 ? 19.327 52.483 25.943 1.00 3.92 112 PHE D C 1
ATOM 6748 O O . PHE D 1 25 ? 20.397 52.218 26.494 1.00 9.38 112 PHE D O 1
ATOM 6756 N N . CYS D 1 26 ? 18.978 53.721 25.591 1.00 7.71 113 CYS D N 1
ATOM 6757 C CA . CYS D 1 26 ? 19.846 54.865 25.863 1.00 3.79 113 CYS D CA 1
ATOM 6758 C C . CYS D 1 26 ? 19.661 55.330 27.300 1.00 5.11 113 CYS D C 1
ATOM 6759 O O . CYS D 1 26 ? 20.609 55.778 27.944 1.00 13.32 113 CYS D O 1
ATOM 6762 N N . SER D 1 27 ? 18.440 55.231 27.808 1.00 2.00 114 SER D N 1
ATOM 6763 C CA . SER D 1 27 ? 18.187 55.632 29.179 1.00 2.00 114 SER D CA 1
ATOM 6764 C C . SER D 1 27 ? 18.997 54.717 30.078 1.00 4.02 114 SER D C 1
ATOM 6765 O O . SER D 1 27 ? 19.512 55.122 31.117 1.00 10.75 114 SER D O 1
ATOM 6768 N N . LYS D 1 28 ? 19.101 53.463 29.666 1.00 7.63 115 LYS D N 1
ATOM 6769 C CA . LYS D 1 28 ? 19.842 52.466 30.419 1.00 4.76 115 LYS D CA 1
ATOM 6770 C C . LYS D 1 28 ? 21.304 52.843 30.593 1.00 6.87 115 LYS D C 1
ATOM 6771 O O . LYS D 1 28 ? 21.874 52.677 31.675 1.00 9.26 115 LYS D O 1
ATOM 6777 N N . VAL D 1 29 ? 21.909 53.332 29.514 1.00 6.11 116 VAL D N 1
ATOM 6778 C CA . VAL D 1 29 ? 23.310 53.727 29.539 1.00 6.32 116 VAL D CA 1
ATOM 6779 C C . VAL D 1 29 ? 23.492 55.004 30.335 1.00 5.13 116 VAL D C 1
ATOM 6780 O O . VAL D 1 29 ? 24.502 55.185 31.004 1.00 11.87 116 VAL D O 1
ATOM 6784 N N . ARG D 1 30 ? 22.513 55.893 30.251 1.00 3.84 117 ARG D N 1
ATOM 6785 C CA . ARG D 1 30 ? 22.578 57.145 30.981 1.00 4.26 117 ARG D CA 1
ATOM 6786 C C . ARG D 1 30 ? 22.475 56.881 32.474 1.00 6.05 117 ARG D C 1
ATOM 6787 O O . ARG D 1 30 ? 23.239 57.431 33.261 1.00 12.38 117 ARG D O 1
ATOM 6795 N N . ALA D 1 31 ? 21.535 56.027 32.862 1.00 9.14 118 ALA D N 1
ATOM 6796 C CA . ALA D 1 31 ? 21.346 55.678 34.267 1.00 6.10 118 ALA D CA 1
ATOM 6797 C C . ALA D 1 31 ? 22.657 55.175 34.866 1.00 9.12 118 ALA D C 1
ATOM 6798 O O . ALA D 1 31 ? 22.973 55.451 36.020 1.00 11.08 118 ALA D O 1
ATOM 6800 N N . PHE D 1 32 ? 23.421 54.439 34.064 1.00 12.57 119 PHE D N 1
ATOM 6801 C CA . PHE D 1 32 ? 24.691 53.882 34.506 1.00 9.77 119 PHE D CA 1
ATOM 6802 C C . PHE D 1 32 ? 25.776 54.951 34.602 1.00 10.39 119 PHE D C 1
ATOM 6803 O O . PHE D 1 32 ? 26.403 55.121 35.642 1.00 13.79 119 PHE D O 1
ATOM 6811 N N . LEU D 1 33 ? 25.996 55.669 33.510 1.00 7.19 120 LEU D N 1
ATOM 6812 C CA . LEU D 1 33 ? 27.010 56.706 33.485 1.00 5.66 120 LEU D CA 1
ATOM 6813 C C . LEU D 1 33 ? 26.752 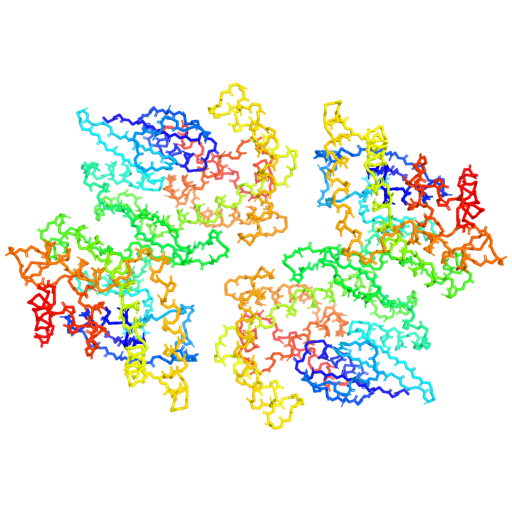57.715 34.592 1.00 6.99 120 LEU D C 1
ATOM 6814 O O . LEU D 1 33 ? 27.657 58.081 35.330 1.00 11.42 120 LEU D O 1
ATOM 6819 N N . ASP D 1 34 ? 25.509 58.163 34.700 1.00 9.11 121 ASP D N 1
ATOM 6820 C CA . ASP D 1 34 ? 25.125 59.135 35.714 1.00 10.35 121 ASP D CA 1
ATOM 6821 C C . ASP D 1 34 ? 25.407 58.628 37.119 1.00 11.61 121 ASP D C 1
ATOM 6822 O O . ASP D 1 34 ? 25.996 59.334 37.932 1.00 16.06 121 ASP D O 1
ATOM 6827 N N . PHE D 1 35 ? 24.977 57.404 37.405 1.00 15.77 122 PHE D N 1
ATOM 6828 C CA . PHE D 1 35 ? 25.179 56.826 38.728 1.00 15.26 122 PHE D CA 1
ATOM 6829 C C . PHE D 1 35 ? 26.645 56.754 39.127 1.00 12.55 122 PHE D C 1
ATOM 6830 O O . PHE D 1 35 ? 26.977 56.914 40.296 1.00 19.25 122 PHE D O 1
ATOM 6838 N N . HIS D 1 36 ? 27.519 56.504 38.162 1.00 11.70 123 HIS D N 1
ATOM 6839 C CA . HIS D 1 36 ? 28.940 56.416 38.452 1.00 15.30 123 HIS D CA 1
ATOM 6840 C C . HIS D 1 36 ? 29.579 57.776 38.215 1.00 19.88 123 HIS D C 1
ATOM 6841 O O . HIS D 1 36 ? 30.802 57.901 38.122 1.00 22.71 123 HIS D O 1
ATOM 6848 N N . ALA D 1 37 ? 28.726 58.789 38.095 1.00 24.84 124 ALA D N 1
ATOM 6849 C CA . ALA D 1 37 ? 29.159 60.164 37.887 1.00 22.14 124 ALA D CA 1
ATOM 6850 C C . ALA D 1 37 ? 30.223 60.255 36.805 1.00 20.80 124 ALA D C 1
ATOM 6851 O O . ALA D 1 37 ? 31.210 60.969 36.952 1.00 24.22 124 ALA D O 1
ATOM 6853 N N . LEU D 1 38 ? 30.028 59.523 35.716 1.00 21.50 125 LEU D N 1
ATOM 6854 C CA . LEU D 1 38 ? 30.987 59.566 34.628 1.00 20.72 125 LEU D CA 1
ATOM 6855 C C . LEU D 1 38 ? 30.611 60.716 33.708 1.00 22.57 125 LEU D C 1
ATOM 6856 O O . LEU D 1 38 ? 29.439 60.912 33.385 1.00 27.10 125 LEU D O 1
ATOM 6861 N N . PRO D 1 39 ? 31.600 61.517 33.301 1.00 20.58 126 PRO D N 1
ATOM 6862 C CA . PRO D 1 39 ? 31.332 62.645 32.410 1.00 16.13 126 PRO D CA 1
ATOM 6863 C C . PRO D 1 39 ? 31.256 62.178 30.964 1.00 14.34 126 PRO D C 1
ATOM 6864 O O . PRO D 1 39 ? 32.104 61.420 30.499 1.00 19.35 126 PRO D O 1
ATOM 6868 N N . TYR D 1 40 ? 30.242 62.639 30.248 1.00 13.07 127 TYR D N 1
ATOM 6869 C CA . TYR D 1 40 ? 30.075 62.254 28.854 1.00 10.03 127 TYR D CA 1
ATOM 6870 C C . TYR D 1 40 ? 29.290 63.313 28.113 1.00 7.24 127 TYR D C 1
ATOM 6871 O O . TYR D 1 40 ? 28.629 64.152 28.723 1.00 11.42 127 TYR D O 1
ATOM 6880 N N . GLN D 1 41 ? 29.389 63.288 26.794 1.00 2.76 128 GLN D N 1
ATOM 6881 C CA . GLN D 1 41 ? 28.643 64.214 25.968 1.00 5.29 128 GLN D CA 1
ATOM 6882 C C . GLN D 1 41 ? 27.626 63.363 25.237 1.00 6.63 128 GLN D C 1
ATOM 6883 O O . GLN D 1 41 ? 27.880 62.201 24.952 1.00 14.15 128 GLN D O 1
ATOM 6889 N N . VAL D 1 42 ? 26.472 63.926 24.933 1.00 4.37 129 VAL D N 1
ATOM 6890 C CA . VAL D 1 42 ? 25.468 63.167 24.228 1.00 5.62 129 VAL D CA 1
ATOM 6891 C C . VAL D 1 42 ? 25.102 63.838 22.921 1.00 7.87 129 VAL D C 1
ATOM 6892 O O . VAL D 1 42 ? 24.818 65.031 22.885 1.00 18.02 129 VAL D O 1
ATOM 6896 N N . VAL D 1 43 ? 25.157 63.083 21.834 1.00 8.56 130 VAL D N 1
ATOM 6897 C CA . VAL D 1 43 ? 24.755 63.633 20.558 1.00 7.72 130 VAL D CA 1
ATOM 6898 C C . VAL D 1 43 ? 23.445 62.921 20.263 1.00 12.05 130 VAL D C 1
ATOM 6899 O O . VAL D 1 43 ? 23.395 61.697 20.160 1.00 16.46 130 VAL D O 1
ATOM 6903 N N . GLU D 1 44 ? 22.377 63.703 20.190 1.00 10.07 131 GLU D N 1
ATOM 6904 C CA . GLU D 1 44 ? 21.054 63.180 19.934 1.00 7.35 131 GLU D CA 1
ATOM 6905 C C . GLU D 1 44 ? 20.942 62.781 18.469 1.00 10.92 131 GLU D C 1
ATOM 6906 O O . GLU D 1 44 ? 21.242 63.577 17.586 1.00 16.91 131 GLU D O 1
ATOM 6912 N N . VAL D 1 45 ? 20.509 61.549 18.213 1.00 13.01 132 VAL D N 1
ATOM 6913 C CA . VAL D 1 45 ? 20.375 61.058 16.846 1.00 9.76 132 VAL D CA 1
ATOM 6914 C C . VAL D 1 45 ? 18.989 61.341 16.269 1.00 11.86 132 VAL D C 1
ATOM 6915 O O . VAL D 1 45 ? 17.980 61.264 16.979 1.00 11.36 132 VAL D O 1
ATOM 6919 N N . ASN D 1 46 ? 18.954 61.692 14.984 1.00 10.38 133 ASN D N 1
ATOM 6920 C CA . ASN D 1 46 ? 17.705 61.973 14.289 1.00 11.32 133 ASN D CA 1
ATOM 6921 C C . ASN D 1 46 ? 17.184 60.623 13.825 1.00 10.06 133 ASN D C 1
ATOM 6922 O O . ASN D 1 46 ? 17.713 60.038 12.887 1.00 18.75 133 ASN D O 1
ATOM 6927 N N . PRO D 1 47 ? 16.132 60.114 14.478 1.00 10.02 134 PRO D N 1
ATOM 6928 C CA . PRO D 1 47 ? 15.532 58.817 14.150 1.00 9.60 134 PRO D CA 1
ATOM 6929 C C . PRO D 1 47 ? 15.150 58.603 12.692 1.00 13.58 134 PRO D C 1
ATOM 6930 O O . PRO D 1 47 ? 15.111 57.474 12.213 1.00 21.55 134 PRO D O 1
ATOM 6934 N N . VAL D 1 48 ? 14.882 59.688 11.982 1.00 15.57 135 VAL D N 1
ATOM 6935 C CA . VAL D 1 48 ? 14.483 59.596 10.591 1.00 9.30 135 VAL D CA 1
ATOM 6936 C C . VAL D 1 48 ? 15.636 59.504 9.616 1.00 10.32 135 VAL D C 1
ATOM 6937 O O . VAL D 1 48 ? 15.614 58.668 8.722 1.00 17.32 135 VAL D O 1
ATOM 6941 N N . LEU D 1 49 ? 16.648 60.345 9.778 1.00 10.04 136 LEU D N 1
ATOM 6942 C CA . LEU D 1 49 ? 17.787 60.314 8.864 1.00 9.58 136 LEU D CA 1
ATOM 6943 C C . LEU D 1 49 ? 19.028 59.677 9.462 1.00 12.13 136 LEU D C 1
ATOM 6944 O O . LEU D 1 49 ? 19.877 59.170 8.735 1.00 17.74 136 LEU D O 1
ATOM 6949 N N . ARG D 1 50 ? 19.140 59.742 10.785 1.00 12.36 137 ARG D N 1
ATOM 6950 C CA . ARG D 1 50 ? 20.252 59.144 11.514 1.00 10.73 137 ARG D CA 1
ATOM 6951 C C . ARG D 1 50 ? 21.635 59.527 11.002 1.00 9.33 137 ARG D C 1
ATOM 6952 O O . ARG D 1 50 ? 22.583 58.756 11.123 1.00 15.50 137 ARG D O 1
ATOM 6960 N N . ALA D 1 51 ? 21.765 60.724 10.454 1.00 7.75 138 ALA D N 1
ATOM 6961 C CA . ALA D 1 51 ? 23.053 61.159 9.932 1.00 9.84 138 ALA D CA 1
ATOM 6962 C C . ALA D 1 51 ? 24.145 61.175 10.987 1.00 10.74 138 ALA D C 1
ATOM 6963 O O . ALA D 1 51 ? 25.301 60.900 10.688 1.00 18.11 138 ALA D O 1
ATOM 6965 N N . GLU D 1 52 ? 23.784 61.502 12.224 1.00 12.81 139 GLU D N 1
ATOM 6966 C CA . GLU D 1 52 ? 24.771 61.591 13.296 1.00 13.25 139 GLU D CA 1
ATOM 6967 C C . GLU D 1 52 ? 25.400 60.269 13.701 1.00 13.49 139 GLU D C 1
ATOM 6968 O O . GLU D 1 52 ? 26.366 60.239 14.463 1.00 22.28 139 GLU D O 1
ATOM 6974 N N . ILE D 1 53 ? 24.871 59.177 13.173 1.00 16.78 140 ILE D N 1
ATOM 6975 C CA . ILE D 1 53 ? 25.375 57.857 13.513 1.00 15.63 140 ILE D CA 1
ATOM 6976 C C . ILE D 1 53 ? 25.988 57.216 12.282 1.00 18.79 140 ILE D C 1
ATOM 6977 O O . ILE D 1 53 ? 26.434 56.073 12.325 1.00 26.26 140 ILE D O 1
ATOM 6982 N N . LYS D 1 54 ? 26.061 57.966 11.187 1.00 19.71 141 LYS D N 1
ATOM 6983 C CA . LYS D 1 54 ? 26.622 57.384 9.984 1.00 22.67 141 LYS D CA 1
ATOM 6984 C C . LYS D 1 54 ? 28.129 57.585 9.956 1.00 26.58 141 LYS D C 1
ATOM 6985 O O . LYS D 1 54 ? 28.658 58.375 9.175 1.00 35.02 141 LYS D O 1
ATOM 6991 N N . PHE D 1 55 ? 28.803 56.860 10.840 1.00 22.36 142 PHE D N 1
ATOM 6992 C CA . PHE D 1 55 ? 30.254 56.840 10.938 1.00 18.75 142 PHE D CA 1
ATOM 6993 C C . PHE D 1 55 ? 30.528 55.430 11.406 1.00 22.94 142 PHE D C 1
ATOM 6994 O O . PHE D 1 55 ? 31.656 54.928 11.352 1.00 23.38 142 PHE D O 1
ATOM 7002 N N . SER D 1 56 ? 29.447 54.809 11.872 1.00 21.02 143 SER D N 1
ATOM 7003 C CA . SER D 1 56 ? 29.482 53.473 12.430 1.00 19.36 143 SER D CA 1
ATOM 7004 C C . SER D 1 56 ? 28.858 52.428 11.536 1.00 16.73 143 SER D C 1
ATOM 7005 O O . SER D 1 56 ? 27.860 52.682 10.873 1.00 21.19 143 SER D O 1
ATOM 7008 N N . SER D 1 57 ? 29.471 51.250 11.520 1.00 16.57 144 SER D N 1
ATOM 7009 C CA . SER D 1 57 ? 28.972 50.133 10.737 1.00 15.12 144 SER D CA 1
ATOM 7010 C C . SER D 1 57 ? 27.851 49.513 11.561 1.00 17.05 144 SER D C 1
ATOM 7011 O O . SER D 1 57 ? 26.995 48.810 11.028 1.00 23.24 144 SER D O 1
ATOM 7014 N N . TYR D 1 58 ? 27.874 49.768 12.869 1.00 15.83 145 TYR D N 1
ATOM 7015 C CA . TYR D 1 58 ? 26.838 49.270 13.762 1.00 9.56 145 TYR D CA 1
ATOM 7016 C C . TYR D 1 58 ? 25.695 50.244 13.552 1.00 12.68 145 TYR D C 1
ATOM 7017 O O . TYR D 1 58 ? 25.831 51.435 13.802 1.00 17.89 145 TYR D O 1
ATOM 7026 N N . ARG D 1 59 ? 24.555 49.724 13.121 1.00 13.95 146 ARG D N 1
ATOM 7027 C CA . ARG D 1 59 ? 23.421 50.560 12.795 1.00 7.28 146 ARG D CA 1
ATOM 7028 C C . ARG D 1 59 ? 22.327 50.700 13.824 1.00 8.85 146 ARG D C 1
ATOM 7029 O O . ARG D 1 59 ? 21.173 50.932 13.474 1.00 20.50 146 ARG D O 1
ATOM 7037 N N . LYS D 1 60 ? 22.676 50.575 15.091 1.00 5.75 147 LYS D N 1
ATOM 7038 C CA . LYS D 1 60 ? 21.691 50.719 16.145 1.00 3.83 147 LYS D CA 1
ATOM 7039 C C . LYS D 1 60 ? 22.224 51.729 17.141 1.00 6.34 147 LYS D C 1
ATOM 7040 O O . LYS D 1 60 ? 23.419 52.012 17.156 1.00 7.22 147 LYS D O 1
ATOM 7046 N N . VAL D 1 61 ? 21.332 52.299 17.947 1.00 7.17 148 VAL D N 1
ATOM 7047 C CA . VAL D 1 61 ? 21.734 53.245 18.980 1.00 5.84 148 VAL D CA 1
ATOM 7048 C C . VAL D 1 61 ? 21.116 52.722 20.269 1.00 8.24 148 VAL D C 1
ATOM 7049 O O . VAL D 1 61 ? 20.058 52.101 20.237 1.00 7.30 148 VAL D O 1
ATOM 7053 N N . PRO D 1 62 ? 21.745 52.991 21.422 1.00 4.66 149 PRO D N 1
ATOM 7054 C CA . PRO D 1 62 ? 22.979 53.753 21.601 1.00 6.27 149 PRO D CA 1
ATOM 7055 C C . PRO D 1 62 ? 24.262 53.160 21.056 1.00 9.30 149 PRO D C 1
ATOM 7056 O O . PRO D 1 62 ? 24.371 51.959 20.804 1.00 7.57 149 PRO D O 1
ATOM 7060 N N . ILE D 1 63 ? 25.221 54.055 20.862 1.00 6.68 150 ILE D N 1
ATOM 7061 C CA . ILE D 1 63 ? 26.564 53.724 20.432 1.00 4.17 150 ILE D CA 1
ATOM 7062 C C . ILE D 1 63 ? 27.382 54.637 21.330 1.00 6.42 150 ILE D C 1
ATOM 7063 O O . ILE D 1 63 ? 27.023 55.795 21.520 1.00 14.97 150 ILE D O 1
ATOM 7068 N N . LEU D 1 64 ? 28.455 54.133 21.917 1.00 9.22 151 LEU D N 1
ATOM 7069 C CA . LEU D 1 64 ? 29.281 54.980 22.767 1.00 8.19 151 LEU D CA 1
ATOM 7070 C C . LEU D 1 64 ? 30.736 54.850 22.363 1.00 12.05 151 LEU D C 1
ATOM 7071 O O . LEU D 1 64 ? 31.290 53.752 22.383 1.00 15.95 151 LEU D O 1
ATOM 7076 N N . VAL D 1 65 ? 31.352 55.962 21.968 1.00 13.70 152 VAL D N 1
ATOM 7077 C CA . VAL D 1 65 ? 32.761 55.923 21.605 1.00 13.58 152 VAL D CA 1
ATOM 7078 C C . VAL D 1 65 ? 33.563 56.545 22.742 1.00 9.82 152 VAL D C 1
ATOM 7079 O O . VAL D 1 65 ? 33.266 57.645 23.208 1.00 9.73 152 VAL D O 1
ATOM 7083 N N . ALA D 1 66 ? 34.553 55.803 23.215 1.00 8.65 153 ALA D N 1
ATOM 7084 C CA . ALA D 1 66 ? 35.403 56.277 24.288 1.00 11.69 153 ALA D CA 1
ATOM 7085 C C . ALA D 1 66 ? 36.733 56.668 23.668 1.00 18.71 153 ALA D C 1
ATOM 7086 O O . ALA D 1 66 ? 37.344 55.873 22.954 1.00 20.48 153 ALA D O 1
ATOM 7088 N N . GLN D 1 67 ? 37.159 57.906 23.914 1.00 25.03 154 GLN D N 1
ATOM 7089 C CA . GLN D 1 67 ? 38.423 58.409 23.390 1.00 28.59 154 GLN D CA 1
ATOM 7090 C C . GLN D 1 67 ? 39.394 58.546 24.543 1.00 27.69 154 GLN D C 1
ATOM 7091 O O . GLN D 1 67 ? 39.084 59.153 25.567 1.00 26.51 154 GLN D O 1
ATOM 7097 N N . GLU D 1 68 ? 40.568 57.957 24.376 1.00 31.55 155 GLU D N 1
ATOM 7098 C CA . GLU D 1 68 ? 41.603 58.013 25.394 1.00 34.79 155 GLU D CA 1
ATOM 7099 C C . GLU D 1 68 ? 42.802 58.607 24.680 1.00 36.27 155 GLU D C 1
ATOM 7100 O O . GLU D 1 68 ? 43.598 57.896 24.072 1.00 40.92 155 GLU D O 1
ATOM 7106 N N . GLY D 1 69 ? 42.915 59.926 24.750 1.00 38.92 156 GLY D N 1
ATOM 7107 C CA . GLY D 1 69 ? 44.004 60.600 24.080 1.00 38.23 156 GLY D CA 1
ATOM 7108 C C . GLY D 1 69 ? 43.826 60.498 22.579 1.00 39.60 156 GLY D C 1
ATOM 7109 O O . GLY D 1 69 ? 42.910 61.083 22.008 1.00 40.53 156 GLY D O 1
ATOM 7110 N N . GLU D 1 70 ? 44.707 59.745 21.937 1.00 44.00 157 GLU D N 1
ATOM 7111 C CA . GLU D 1 70 ? 44.661 59.566 20.492 1.00 47.92 157 GLU D CA 1
ATOM 7112 C C . GLU D 1 70 ? 43.823 58.348 20.130 1.00 46.33 157 GLU D C 1
ATOM 7113 O O . GLU D 1 70 ? 43.298 58.245 19.021 1.00 43.88 157 GLU D O 1
ATOM 7119 N N . SER D 1 71 ? 43.708 57.426 21.078 1.00 44.67 158 SER D N 1
ATOM 7120 C CA . SER D 1 71 ? 42.947 56.203 20.873 1.00 44.10 158 SER D CA 1
ATOM 7121 C C . SER D 1 71 ? 41.451 56.391 21.151 1.00 40.56 158 SER D C 1
ATOM 7122 O O . SER D 1 71 ? 41.048 57.287 21.897 1.00 41.46 158 SER D O 1
ATOM 7125 N N . SER D 1 72 ? 40.637 55.532 20.543 1.00 33.36 159 SER D N 1
ATOM 7126 C CA . SER D 1 72 ? 39.192 55.574 20.719 1.00 27.37 159 SER D CA 1
ATOM 7127 C C . SER D 1 72 ? 38.573 54.210 20.428 1.00 21.43 159 SER D C 1
ATOM 7128 O O . SER D 1 72 ? 39.053 53.464 19.581 1.00 15.16 159 SER D O 1
ATOM 7131 N N . GLN D 1 73 ? 37.508 53.885 21.148 1.00 20.62 160 GLN D N 1
ATOM 7132 C CA . GLN D 1 73 ? 36.824 52.612 20.973 1.00 17.64 160 GLN D CA 1
ATOM 7133 C C . GLN D 1 73 ? 35.334 52.853 20.847 1.00 14.42 160 GLN D C 1
ATOM 7134 O O . GLN D 1 73 ? 34.789 53.763 21.475 1.00 18.32 160 GLN D O 1
ATOM 7140 N N . GLN D 1 74 ? 34.680 52.051 20.015 1.00 9.65 161 GLN D N 1
ATOM 7141 C CA . GLN D 1 74 ? 33.241 52.161 19.843 1.00 7.18 161 GLN D CA 1
ATOM 7142 C C . GLN D 1 74 ? 32.577 51.004 20.573 1.00 6.15 161 GLN D C 1
ATOM 7143 O O . GLN D 1 74 ? 32.839 49.846 20.257 1.00 8.94 161 GLN D O 1
ATOM 7149 N N . LEU D 1 75 ? 31.742 51.313 21.562 1.00 5.04 162 LEU D N 1
ATOM 7150 C CA . LEU D 1 75 ? 31.039 50.283 22.314 1.00 7.35 162 LEU D CA 1
ATOM 7151 C C . LEU D 1 75 ? 29.610 50.293 21.791 1.00 10.14 162 LEU D C 1
ATOM 7152 O O . LEU D 1 75 ? 28.896 51.273 21.945 1.00 16.13 162 LEU D O 1
ATOM 7157 N N . ASN D 1 76 ? 29.187 49.192 21.185 1.00 15.19 163 ASN D N 1
ATOM 7158 C CA . ASN D 1 76 ? 27.869 49.135 20.579 1.00 10.77 163 ASN D CA 1
ATOM 7159 C C . ASN D 1 76 ? 26.623 48.739 21.337 1.00 14.40 163 ASN D C 1
ATOM 7160 O O . ASN D 1 76 ? 25.682 49.525 21.414 1.00 28.04 163 ASN D O 1
ATOM 7165 N N . ASP D 1 77 ? 26.567 47.547 21.897 1.00 5.94 164 ASP D N 1
ATOM 7166 C CA . ASP D 1 77 ? 25.321 47.183 22.570 1.00 10.11 164 ASP D CA 1
ATOM 7167 C C . ASP D 1 77 ? 25.121 47.866 23.920 1.00 10.66 164 ASP D C 1
ATOM 7168 O O . ASP D 1 77 ? 26.044 47.962 24.729 1.00 17.48 164 ASP D O 1
ATOM 7173 N N . SER D 1 78 ? 23.903 48.330 24.165 1.00 7.78 165 SER D N 1
ATOM 7174 C CA . SER D 1 78 ? 23.578 49.016 25.408 1.00 5.67 165 SER D CA 1
ATOM 7175 C C . SER D 1 78 ? 23.968 48.243 26.652 1.00 8.76 165 SER D C 1
ATOM 7176 O O . SER D 1 78 ? 24.310 48.833 27.673 1.00 16.14 165 SER D O 1
ATOM 7179 N N . SER D 1 79 ? 23.889 46.920 26.580 1.00 12.98 166 SER D N 1
ATOM 7180 C CA . SER D 1 79 ? 24.258 46.084 27.714 1.00 10.82 166 SER D CA 1
ATOM 7181 C C . SER D 1 79 ? 25.767 45.863 27.716 1.00 11.98 166 SER D C 1
ATOM 7182 O O . SER D 1 79 ? 26.378 45.702 28.772 1.00 17.81 166 SER D O 1
ATOM 7185 N N . VAL D 1 80 ? 26.359 45.848 26.525 1.00 11.45 167 VAL D N 1
ATOM 7186 C CA . VAL D 1 80 ? 27.799 45.658 26.377 1.00 11.56 167 VAL D CA 1
ATOM 7187 C C . VAL D 1 80 ? 28.540 46.918 26.836 1.00 12.43 167 VAL D C 1
ATOM 7188 O O . VAL D 1 80 ? 29.583 46.833 27.495 1.00 16.75 167 VAL D O 1
ATOM 7192 N N . ILE D 1 81 ? 27.996 48.084 26.494 1.00 5.01 168 ILE D N 1
ATOM 7193 C CA . ILE D 1 81 ? 28.599 49.349 26.887 1.00 5.89 168 ILE D CA 1
ATOM 7194 C C . ILE D 1 81 ? 28.726 49.386 28.407 1.00 4.46 168 ILE D C 1
ATOM 7195 O O . ILE D 1 81 ? 29.789 49.661 28.953 1.00 10.93 168 ILE D O 1
ATOM 7200 N N . ILE D 1 82 ? 27.623 49.105 29.080 1.00 4.89 169 ILE D N 1
ATOM 7201 C CA . ILE D 1 82 ? 27.570 49.107 30.535 1.00 5.59 169 ILE D CA 1
ATOM 7202 C C . ILE D 1 82 ? 28.490 48.068 31.161 1.00 7.47 169 ILE D C 1
ATOM 7203 O O . ILE D 1 82 ? 29.138 48.333 32.171 1.00 16.18 169 ILE D O 1
ATOM 7208 N N . SER D 1 83 ? 28.543 46.886 30.555 1.00 12.39 170 SER D N 1
ATOM 7209 C CA . SER D 1 83 ? 29.376 45.788 31.042 1.00 3.07 170 SER D CA 1
ATOM 7210 C C . SER D 1 83 ? 30.842 46.118 30.871 1.00 2.00 170 SER D C 1
ATOM 7211 O O . SER D 1 83 ? 31.626 45.954 31.795 1.00 2.00 170 SER D O 1
ATOM 7214 N N . ALA D 1 84 ? 31.208 46.579 29.681 1.00 2.00 171 ALA D N 1
ATOM 7215 C CA . ALA D 1 84 ? 32.593 46.936 29.388 1.00 8.75 171 ALA D CA 1
ATOM 7216 C C . ALA D 1 84 ? 33.079 48.118 30.231 1.00 10.68 171 ALA D C 1
ATOM 7217 O O . ALA D 1 84 ? 34.114 48.030 30.881 1.00 17.08 171 ALA D O 1
ATOM 7219 N N . LEU D 1 85 ? 32.319 49.215 30.222 1.00 15.84 172 LEU D N 1
ATOM 7220 C CA . LEU D 1 85 ? 32.662 50.424 30.974 1.00 11.85 172 LEU D CA 1
ATOM 7221 C C . LEU D 1 85 ? 32.762 50.122 32.461 1.00 12.73 172 LEU D C 1
ATOM 7222 O O . LEU D 1 85 ? 33.562 50.721 33.168 1.00 21.28 172 LEU D O 1
ATOM 7227 N N . LYS D 1 86 ? 31.945 49.186 32.927 1.00 13.95 173 LYS D N 1
ATOM 7228 C CA . LYS D 1 86 ? 31.925 48.797 34.334 1.00 13.33 173 LYS D CA 1
ATOM 7229 C C . LYS D 1 86 ? 33.138 47.950 34.730 1.00 15.67 173 LYS D C 1
ATOM 7230 O O . LYS D 1 86 ? 33.797 48.238 35.726 1.00 17.28 173 LYS D O 1
ATOM 7236 N N . THR D 1 87 ? 33.426 46.894 33.973 1.00 17.16 174 THR D N 1
ATOM 7237 C CA . THR D 1 87 ? 34.579 46.068 34.294 1.00 18.75 174 THR D CA 1
ATOM 7238 C C . THR D 1 87 ? 35.813 46.950 34.215 1.00 20.75 174 THR D C 1
ATOM 7239 O O . THR D 1 87 ? 36.820 46.686 34.869 1.00 30.72 174 THR D O 1
ATOM 7243 N N . TYR D 1 88 ? 35.726 48.001 33.408 1.00 17.28 175 TYR D N 1
ATOM 7244 C CA . TYR D 1 88 ? 36.831 48.943 33.242 1.00 16.40 175 TYR D CA 1
ATOM 7245 C C . TYR D 1 88 ? 37.038 49.799 34.490 1.00 16.92 175 TYR D C 1
ATOM 7246 O O . TYR D 1 88 ? 38.169 50.082 34.880 1.00 20.77 175 TYR D O 1
ATOM 7255 N N . LEU D 1 89 ? 35.940 50.220 35.106 1.00 17.02 176 LEU D N 1
ATOM 7256 C CA . LEU D 1 89 ? 35.998 51.039 36.305 1.00 14.89 176 LEU D CA 1
ATOM 7257 C C . LEU D 1 89 ? 36.556 50.256 37.492 1.00 17.62 176 LEU D C 1
ATOM 7258 O O . LEU D 1 89 ? 37.157 50.835 38.398 1.00 18.42 176 LEU D O 1
ATOM 7263 N N . VAL D 1 90 ? 36.367 48.939 37.482 1.00 22.43 177 VAL D N 1
ATOM 7264 C CA . VAL D 1 90 ? 36.851 48.087 38.569 1.00 23.67 177 VAL D CA 1
ATOM 7265 C C . VAL D 1 90 ? 38.237 47.496 38.307 1.00 23.93 177 VAL D C 1
ATOM 7266 O O . VAL D 1 90 ? 39.089 47.493 39.189 1.00 27.72 177 VAL D O 1
ATOM 7270 N N . SER D 1 91 ? 38.457 46.998 37.095 1.00 25.05 178 SER D N 1
ATOM 7271 C CA . SER D 1 91 ? 39.734 46.390 36.732 1.00 23.53 178 SER D CA 1
ATOM 7272 C C . SER D 1 91 ? 40.775 47.358 36.162 1.00 26.43 178 SER D C 1
ATOM 7273 O O . SER D 1 91 ? 41.975 47.090 36.225 1.00 30.31 178 SER D O 1
ATOM 7276 N N . GLY D 1 92 ? 40.324 48.474 35.600 1.00 20.83 179 GLY D N 1
ATOM 7277 C CA . GLY D 1 92 ? 41.256 49.426 35.031 1.00 18.50 179 GLY D CA 1
ATOM 7278 C C . GLY D 1 92 ? 41.944 48.894 33.787 1.00 21.41 179 GLY D C 1
ATOM 7279 O O . GLY D 1 92 ? 42.787 49.572 33.199 1.00 23.54 179 GLY D O 1
ATOM 7280 N N . GLN D 1 93 ? 41.591 47.679 33.378 1.00 22.10 180 GLN D N 1
ATOM 7281 C CA . GLN D 1 93 ? 42.190 47.075 32.191 1.00 19.01 180 GLN D CA 1
ATOM 7282 C C . GLN D 1 93 ? 41.807 47.895 30.965 1.00 17.77 180 GLN D C 1
ATOM 7283 O O . GLN D 1 93 ? 40.711 48.440 30.899 1.00 19.22 180 GLN D O 1
ATOM 7289 N N . PRO D 1 94 ? 42.718 48.010 29.985 1.00 18.12 181 PRO D N 1
ATOM 7290 C CA . PRO D 1 94 ? 42.439 48.774 28.762 1.00 18.55 181 PRO D CA 1
ATOM 7291 C C . PRO D 1 94 ? 41.089 48.447 28.117 1.00 24.17 181 PRO D C 1
ATOM 7292 O O . PRO D 1 94 ? 40.733 47.282 27.942 1.00 29.53 181 PRO D O 1
ATOM 7296 N N . LEU D 1 95 ? 40.345 49.491 27.764 1.00 27.17 182 LEU D N 1
ATOM 7297 C CA . LEU D 1 95 ? 39.029 49.343 27.151 1.00 24.47 182 LEU D CA 1
ATOM 7298 C C . LEU D 1 95 ? 39.082 48.593 25.833 1.00 26.40 182 LEU D C 1
ATOM 7299 O O . LEU D 1 95 ? 38.131 47.906 25.469 1.00 28.98 182 LEU D O 1
ATOM 7304 N N . GLU D 1 96 ? 40.193 48.724 25.117 1.00 27.02 183 GLU D N 1
ATOM 7305 C CA . GLU D 1 96 ? 40.354 48.050 23.829 1.00 28.79 183 GLU D CA 1
ATOM 7306 C C . GLU D 1 96 ? 40.501 46.538 23.999 1.00 25.94 183 GLU D C 1
ATOM 7307 O O . GLU D 1 96 ? 40.304 45.777 23.056 1.00 25.70 183 GLU D O 1
ATOM 7313 N N . GLU D 1 97 ? 40.849 46.108 25.204 1.00 20.59 184 GLU D N 1
ATOM 7314 C CA . GLU D 1 97 ? 41.002 44.694 25.478 1.00 16.99 184 GLU D CA 1
ATOM 7315 C C . GLU D 1 97 ? 39.687 44.187 26.022 1.00 18.80 184 GLU D C 1
ATOM 7316 O O . GLU D 1 97 ? 39.213 43.125 25.632 1.00 23.68 184 GLU D O 1
ATOM 7322 N N . ILE D 1 98 ? 39.098 44.961 26.926 1.00 17.78 185 ILE D N 1
ATOM 7323 C CA . ILE D 1 98 ? 37.827 44.600 27.531 1.00 13.90 185 ILE D CA 1
ATOM 7324 C C . ILE D 1 98 ? 36.724 44.374 26.501 1.00 12.85 185 ILE D C 1
ATOM 7325 O O . ILE D 1 98 ? 36.019 43.371 26.567 1.00 14.00 185 ILE D O 1
ATOM 7330 N N . ILE D 1 99 ? 36.583 45.288 25.543 1.00 14.32 186 ILE D N 1
ATOM 7331 C CA . ILE D 1 99 ? 35.534 45.165 24.530 1.00 15.39 186 ILE D CA 1
ATOM 7332 C C . ILE D 1 99 ? 35.739 43.937 23.679 1.00 14.98 186 ILE D C 1
ATOM 7333 O O . ILE D 1 99 ? 34.886 43.571 22.873 1.00 21.97 186 ILE D O 1
ATOM 7338 N N . THR D 1 100 ? 36.878 43.297 23.875 1.00 18.88 187 THR D N 1
ATOM 7339 C CA . THR D 1 100 ? 37.234 42.105 23.124 1.00 17.02 187 THR D CA 1
ATOM 7340 C C . THR D 1 100 ? 36.537 40.862 23.689 1.00 16.67 187 THR D C 1
ATOM 7341 O O . THR D 1 100 ? 36.381 39.848 23.000 1.00 16.57 187 THR D O 1
ATOM 7345 N N . TYR D 1 101 ? 36.106 40.961 24.942 1.00 15.57 188 TYR D N 1
ATOM 7346 C CA . TYR D 1 101 ? 35.424 39.869 25.620 1.00 14.12 188 TYR D CA 1
ATOM 7347 C C . TYR D 1 101 ? 33.920 39.841 25.361 1.00 14.39 188 TYR D C 1
ATOM 7348 O O . TYR D 1 101 ? 33.230 38.932 25.815 1.00 16.21 188 TYR D O 1
ATOM 7357 N N . TYR D 1 102 ? 33.417 40.838 24.640 1.00 11.74 189 TYR D N 1
ATOM 7358 C CA . TYR D 1 102 ? 31.999 40.897 24.301 1.00 5.05 189 TYR D CA 1
ATOM 7359 C C . TYR D 1 102 ? 31.962 41.016 22.788 1.00 8.96 189 TYR D C 1
ATOM 7360 O O . TYR D 1 102 ? 31.730 42.096 22.241 1.00 16.53 189 TYR D O 1
ATOM 7369 N N . PRO D 1 103 ? 32.152 39.888 22.088 1.00 7.93 190 PRO D N 1
ATOM 7370 C CA . PRO D 1 103 ? 32.156 39.838 20.628 1.00 5.02 190 PRO D CA 1
ATOM 7371 C C . PRO D 1 103 ? 30.787 39.834 19.978 1.00 7.55 190 PRO D C 1
ATOM 7372 O O . PRO D 1 103 ? 29.823 39.329 20.542 1.00 9.06 190 PRO D O 1
ATOM 7376 N N . ALA D 1 104 ? 30.720 40.398 18.779 1.00 8.55 191 ALA D N 1
ATOM 7377 C CA . ALA D 1 104 ? 29.481 40.446 18.032 1.00 11.60 191 ALA D CA 1
ATOM 7378 C C . ALA D 1 104 ? 29.339 39.079 17.377 1.00 14.83 191 ALA D C 1
ATOM 7379 O O . ALA D 1 104 ? 30.184 38.677 16.576 1.00 24.36 191 ALA D O 1
ATOM 7381 N N . MET D 1 105 ? 28.275 38.362 17.715 1.00 14.83 192 MET D N 1
ATOM 7382 C CA . MET D 1 105 ? 28.057 37.036 17.161 1.00 10.29 192 MET D CA 1
ATOM 7383 C C . MET D 1 105 ? 27.000 37.038 16.078 1.00 12.83 192 MET D C 1
ATOM 7384 O O . MET D 1 105 ? 25.805 37.020 16.361 1.00 22.25 192 MET D O 1
ATOM 7389 N N . LYS D 1 106 ? 27.456 37.032 14.831 1.00 15.09 193 LYS D N 1
ATOM 7390 C CA . LYS D 1 106 ? 26.569 37.044 13.681 1.00 14.80 193 LYS D CA 1
ATOM 7391 C C . LYS D 1 106 ? 26.002 35.663 13.377 1.00 13.46 193 LYS D C 1
ATOM 7392 O O . LYS D 1 106 ? 26.669 34.651 13.571 1.00 16.02 193 LYS D O 1
ATOM 7398 N N . ALA D 1 107 ? 24.774 35.642 12.874 1.00 12.66 194 ALA D N 1
ATOM 7399 C CA . ALA D 1 107 ? 24.083 34.416 12.514 1.00 7.82 194 ALA D CA 1
ATOM 7400 C C . ALA D 1 107 ? 22.918 34.784 11.615 1.00 16.97 194 ALA D C 1
ATOM 7401 O O . ALA D 1 107 ? 22.399 35.896 11.691 1.00 24.49 194 ALA D O 1
ATOM 7403 N N . VAL D 1 108 ? 22.506 33.860 10.754 1.00 24.75 195 VAL D N 1
ATOM 7404 C CA . VAL D 1 108 ? 21.378 34.126 9.873 1.00 27.02 195 VAL D CA 1
ATOM 7405 C C . VAL D 1 108 ? 20.132 33.507 10.490 1.00 32.06 195 VAL D C 1
ATOM 7406 O O . VAL D 1 108 ? 20.093 32.312 10.782 1.00 32.82 195 VAL D O 1
ATOM 7410 N N . ASN D 1 109 ? 19.114 34.340 10.673 1.00 40.34 196 ASN D N 1
ATOM 7411 C CA . ASN D 1 109 ? 17.855 33.933 11.277 1.00 43.71 196 ASN D CA 1
ATOM 7412 C C . ASN D 1 109 ? 17.176 32.826 10.493 1.00 47.79 196 ASN D C 1
ATOM 7413 O O . ASN D 1 109 ? 17.551 32.523 9.359 1.00 44.82 196 ASN D O 1
ATOM 7418 N N . ASP D 1 110 ? 16.175 32.221 11.125 1.00 53.49 197 ASP D N 1
ATOM 7419 C CA . ASP D 1 110 ? 15.404 31.146 10.519 1.00 58.91 197 ASP D CA 1
ATOM 7420 C C . ASP D 1 110 ? 14.518 31.723 9.419 1.00 59.93 197 ASP D C 1
ATOM 7421 O O . ASP D 1 110 ? 13.811 30.991 8.727 1.00 60.98 197 ASP D O 1
ATOM 7426 N N . GLN D 1 111 ? 14.567 33.044 9.268 1.00 60.84 198 GLN D N 1
ATOM 7427 C CA . GLN D 1 111 ? 13.782 33.743 8.256 1.00 59.00 198 GLN D CA 1
ATOM 7428 C C . GLN D 1 111 ? 14.719 34.335 7.201 1.00 55.72 198 GLN D C 1
ATOM 7429 O O . GLN D 1 111 ? 14.276 34.981 6.247 1.00 53.93 198 GLN D O 1
ATOM 7435 N N . GLY D 1 112 ? 16.018 34.116 7.389 1.00 51.73 199 GLY D N 1
ATOM 7436 C CA . GLY D 1 112 ? 17.005 34.612 6.448 1.00 41.23 199 GLY D CA 1
ATOM 7437 C C . GLY D 1 112 ? 17.628 35.935 6.831 1.00 37.63 199 GLY D C 1
ATOM 7438 O O . GLY D 1 112 ? 18.459 36.461 6.093 1.00 36.10 199 GLY D O 1
ATOM 7439 N N . LYS D 1 113 ? 17.241 36.467 7.989 1.00 35.91 200 LYS D N 1
ATOM 7440 C CA . LYS D 1 113 ? 17.759 37.749 8.454 1.00 35.88 200 LYS D CA 1
ATOM 7441 C C . LYS D 1 113 ? 19.030 37.582 9.269 1.00 31.51 200 LYS D C 1
ATOM 7442 O O . LYS D 1 113 ? 19.128 36.687 10.097 1.00 27.50 200 LYS D O 1
ATOM 7448 N N . GLU D 1 114 ? 19.997 38.462 9.039 1.00 28.51 201 GLU D N 1
ATOM 7449 C CA . GLU D 1 114 ? 21.259 38.402 9.756 1.00 28.08 201 GLU D CA 1
ATOM 7450 C C . GLU D 1 114 ? 21.162 39.099 11.097 1.00 29.60 201 GLU D C 1
ATOM 7451 O O . GLU D 1 114 ? 21.174 40.326 11.166 1.00 34.31 201 GLU D O 1
ATOM 7457 N N . VAL D 1 115 ? 21.068 38.316 12.164 1.00 28.00 202 VAL D N 1
ATOM 7458 C CA . VAL D 1 115 ? 20.989 38.877 13.505 1.00 26.32 202 VAL D CA 1
ATOM 7459 C C . VAL D 1 115 ? 22.385 38.945 14.112 1.00 27.14 202 VAL D C 1
ATOM 7460 O O . VAL D 1 115 ? 23.275 38.196 13.722 1.00 29.96 202 VAL D O 1
ATOM 7464 N N . THR D 1 116 ? 22.575 39.857 15.056 1.00 24.77 203 THR D N 1
ATOM 7465 C CA . THR D 1 116 ? 23.858 40.012 15.714 1.00 19.88 203 THR D CA 1
ATOM 7466 C C . THR D 1 116 ? 23.655 40.118 17.216 1.00 16.94 203 THR D C 1
ATOM 7467 O O . THR D 1 116 ? 23.084 41.080 17.707 1.00 18.76 203 THR D O 1
ATOM 7471 N N . GLU D 1 117 ? 24.120 39.114 17.943 1.00 17.87 204 GLU D N 1
ATOM 7472 C CA . GLU D 1 117 ? 24.016 39.105 19.392 1.00 18.65 204 GLU D CA 1
ATOM 7473 C C . GLU D 1 117 ? 25.430 39.311 19.946 1.00 16.63 204 GLU D C 1
ATOM 7474 O O . GLU D 1 117 ? 26.412 38.995 19.278 1.00 15.48 204 GLU D O 1
ATOM 7480 N N . PHE D 1 118 ? 25.541 39.851 21.153 1.00 10.04 205 PHE D N 1
ATOM 7481 C CA . PHE D 1 118 ? 26.852 40.090 21.733 1.00 3.50 205 PHE D CA 1
ATOM 7482 C C . PHE D 1 118 ? 27.175 39.119 22.847 1.00 4.90 205 PHE D C 1
ATOM 7483 O O . PHE D 1 118 ? 26.469 39.046 23.843 1.00 8.98 205 PHE D O 1
ATOM 7491 N N . GLY D 1 119 ? 28.260 38.377 22.676 1.00 2.00 206 GLY D N 1
ATOM 7492 C CA . GLY D 1 119 ? 28.641 37.411 23.679 1.00 2.00 206 GLY D CA 1
ATOM 7493 C C . GLY D 1 119 ? 28.940 37.983 25.052 1.00 2.54 206 GLY D C 1
ATOM 7494 O O . GLY D 1 119 ? 29.425 39.102 25.192 1.00 6.20 206 GLY D O 1
ATOM 7495 N N . ASN D 1 120 ? 28.609 37.199 26.070 1.00 5.65 207 ASN D N 1
ATOM 7496 C CA . ASN D 1 120 ? 28.849 37.541 27.465 1.00 6.21 207 ASN D CA 1
ATOM 7497 C C . ASN D 1 120 ? 28.410 38.945 27.857 1.00 9.02 207 ASN D C 1
ATOM 7498 O O . ASN D 1 120 ? 28.917 39.487 28.845 1.00 13.90 207 ASN D O 1
ATOM 7503 N N . LYS D 1 121 ? 27.432 39.507 27.144 1.00 9.34 208 LYS D N 1
ATOM 7504 C CA . LYS D 1 121 ? 26.992 40.879 27.410 1.00 8.06 208 LYS D CA 1
ATOM 7505 C C . LYS D 1 121 ? 26.550 41.231 28.826 1.00 9.08 208 LYS D C 1
ATOM 7506 O O . LYS D 1 121 ? 26.622 42.392 29.203 1.00 14.06 208 LYS D O 1
ATOM 7512 N N . TYR D 1 122 ? 26.101 40.255 29.612 1.00 10.35 209 TYR D N 1
ATOM 7513 C CA . TYR D 1 122 ? 25.670 40.537 30.984 1.00 8.34 209 TYR D CA 1
ATOM 7514 C C . TYR D 1 122 ? 26.676 40.038 32.008 1.00 7.92 209 TYR D C 1
ATOM 7515 O O . TYR D 1 122 ? 26.355 39.929 33.184 1.00 10.18 209 TYR D O 1
ATOM 7524 N N . TRP D 1 123 ? 27.893 39.744 31.565 1.00 9.03 210 TRP D N 1
ATOM 7525 C CA . TRP D 1 123 ? 28.929 39.253 32.463 1.00 2.53 210 TRP D CA 1
ATOM 7526 C C . TRP D 1 123 ? 30.102 40.218 32.490 1.00 8.48 210 TRP D C 1
ATOM 7527 O O . TRP D 1 123 ? 30.678 40.555 31.446 1.00 2.46 210 TRP D O 1
ATOM 7538 N N . LEU D 1 124 ? 30.431 40.681 33.692 1.00 8.41 211 LEU D N 1
ATOM 7539 C CA . LEU D 1 124 ? 31.547 41.590 33.890 1.00 10.48 211 LEU D CA 1
ATOM 7540 C C . LEU D 1 124 ? 32.816 40.751 33.869 1.00 15.11 211 LEU D C 1
ATOM 7541 O O . LEU D 1 124 ? 32.909 39.750 34.576 1.00 19.00 211 LEU D O 1
ATOM 7546 N N . MET D 1 125 ? 33.805 41.168 33.088 1.00 19.56 212 MET D N 1
ATOM 7547 C CA . MET D 1 125 ? 35.042 40.408 32.996 1.00 17.93 212 MET D CA 1
ATOM 7548 C C . MET D 1 125 ? 35.933 40.867 34.160 1.00 21.99 212 MET D C 1
ATOM 7549 O O . MET D 1 125 ? 36.842 41.688 34.000 1.00 20.45 212 MET D O 1
ATOM 7554 N N . LEU D 1 126 ? 35.677 40.272 35.323 1.00 21.23 213 LEU D N 1
ATOM 7555 C CA . LEU D 1 126 ? 36.371 40.591 36.564 1.00 19.84 213 LEU D CA 1
ATOM 7556 C C . LEU D 1 126 ? 37.060 39.376 37.156 1.00 22.25 213 LEU D C 1
ATOM 7557 O O . LEU D 1 126 ? 36.625 38.250 36.933 1.00 28.12 213 LEU D O 1
ATOM 7562 N N . ASN D 1 127 ? 38.128 39.602 37.918 1.00 21.76 214 ASN D N 1
ATOM 7563 C CA . ASN D 1 127 ? 38.831 38.502 38.561 1.00 21.90 214 ASN D CA 1
ATOM 7564 C C . ASN D 1 127 ? 38.284 38.336 39.976 1.00 24.36 214 ASN D C 1
ATOM 7565 O O . ASN D 1 127 ? 37.562 39.204 40.465 1.00 28.48 214 ASN D O 1
ATOM 7570 N N . GLU D 1 128 ? 38.623 37.228 40.627 1.00 32.40 215 GLU D N 1
ATOM 7571 C CA . GLU D 1 128 ? 38.146 36.949 41.981 1.00 37.27 215 GLU D CA 1
ATOM 7572 C C . GLU D 1 128 ? 38.198 38.184 42.870 1.00 39.62 215 GLU D C 1
ATOM 7573 O O . GLU D 1 128 ? 37.189 38.580 43.454 1.00 41.02 215 GLU D O 1
ATOM 7579 N N . LYS D 1 129 ? 39.381 38.783 42.969 1.00 43.67 216 LYS D N 1
ATOM 7580 C CA . LYS D 1 129 ? 39.589 39.974 43.787 1.00 43.23 216 LYS D CA 1
ATOM 7581 C C . LYS D 1 129 ? 38.523 41.040 43.570 1.00 39.57 216 LYS D C 1
ATOM 7582 O O . LYS D 1 129 ? 37.737 41.335 44.471 1.00 41.46 216 LYS D O 1
ATOM 7588 N N . GLU D 1 130 ? 38.495 41.611 42.370 1.00 33.53 217 GLU D N 1
ATOM 7589 C CA . GLU D 1 130 ? 37.535 42.660 42.062 1.00 29.69 217 GLU D CA 1
ATOM 7590 C C . GLU D 1 130 ? 36.089 42.208 42.163 1.00 26.88 217 GLU D C 1
ATOM 7591 O O . GLU D 1 130 ? 35.223 42.985 42.553 1.00 25.45 217 GLU D O 1
ATOM 7597 N N . ALA D 1 131 ? 35.826 40.956 41.813 1.00 29.03 218 ALA D N 1
ATOM 7598 C CA . ALA D 1 131 ? 34.470 40.425 41.883 1.00 29.53 218 ALA D CA 1
ATOM 7599 C C . ALA D 1 131 ? 33.975 40.472 43.321 1.00 29.32 218 ALA D C 1
ATOM 7600 O O . ALA D 1 131 ? 32.835 40.848 43.579 1.00 30.96 218 ALA D O 1
ATOM 7602 N N . GLN D 1 132 ? 34.835 40.082 44.255 1.00 33.33 219 GLN D N 1
ATOM 7603 C CA . GLN D 1 132 ? 34.478 40.090 45.669 1.00 36.97 219 GLN D CA 1
ATOM 7604 C C . GLN D 1 132 ? 34.234 41.527 46.093 1.00 34.50 219 GLN D C 1
ATOM 7605 O O . GLN D 1 132 ? 33.453 41.809 47.003 1.00 38.32 219 GLN D O 1
ATOM 7611 N N . GLN D 1 133 ? 34.923 42.431 45.417 1.00 31.65 220 GLN D N 1
ATOM 7612 C CA . GLN D 1 133 ? 34.818 43.845 45.695 1.00 32.98 220 GLN D CA 1
ATOM 7613 C C . GLN D 1 133 ? 33.493 44.453 45.238 1.00 35.01 220 GLN D C 1
ATOM 7614 O O . GLN D 1 133 ? 33.015 45.414 45.838 1.00 38.80 220 GLN D O 1
ATOM 7620 N N . VAL D 1 134 ? 32.879 43.889 44.202 1.00 34.86 221 VAL D N 1
ATOM 7621 C CA . VAL D 1 134 ? 31.628 44.454 43.699 1.00 31.71 221 VAL D CA 1
ATOM 7622 C C . VAL D 1 134 ? 30.374 43.613 43.954 1.00 31.23 221 VAL D C 1
ATOM 7623 O O . VAL D 1 134 ? 29.259 44.113 43.822 1.00 34.30 221 VAL D O 1
ATOM 7627 N N . TYR D 1 135 ? 30.541 42.350 44.329 1.00 29.87 222 TYR D N 1
ATOM 7628 C CA . TYR D 1 135 ? 29.379 41.506 44.578 1.00 28.71 222 TYR D CA 1
ATOM 7629 C C . TYR D 1 135 ? 29.301 40.950 45.992 1.00 32.68 222 TYR D C 1
ATOM 7630 O O . TYR D 1 135 ? 30.315 40.767 46.665 1.00 32.36 222 TYR D O 1
ATOM 7639 N N . SER D 1 136 ? 28.076 40.680 46.431 1.00 39.88 223 SER D N 1
ATOM 7640 C CA . SER D 1 136 ? 27.839 40.135 47.763 1.00 44.74 223 SER D CA 1
ATOM 7641 C C . SER D 1 136 ? 28.462 38.753 47.845 1.00 46.73 223 SER D C 1
ATOM 7642 O O . SER D 1 136 ? 29.113 38.406 48.824 1.00 48.64 223 SER D O 1
ATOM 7645 N N . GLY D 1 137 ? 28.261 37.978 46.781 1.00 45.48 224 GLY D N 1
ATOM 7646 C CA . GLY D 1 137 ? 28.778 36.623 46.706 1.00 42.03 224 GLY D CA 1
ATOM 7647 C C . GLY D 1 137 ? 28.434 36.048 45.346 1.00 40.47 224 GLY D C 1
ATOM 7648 O O . GLY D 1 137 ? 27.817 36.743 44.542 1.00 40.73 224 GLY D O 1
ATOM 7649 N N . LYS D 1 138 ? 28.835 34.805 45.081 1.00 41.61 225 LYS D N 1
ATOM 7650 C CA . LYS D 1 138 ? 28.567 34.161 43.797 1.00 42.20 225 LYS D CA 1
ATOM 7651 C C . LYS D 1 138 ? 27.118 34.265 43.342 1.00 39.83 225 LYS D C 1
ATOM 7652 O O . LYS D 1 138 ? 26.848 34.485 42.164 1.00 41.90 225 LYS D O 1
ATOM 7658 N N . GLU D 1 139 ? 26.186 34.139 44.281 1.00 37.76 226 GLU D N 1
ATOM 7659 C CA . GLU D 1 139 ? 24.764 34.191 43.954 1.00 39.63 226 GLU D CA 1
ATOM 7660 C C . GLU D 1 139 ? 24.250 35.586 43.626 1.00 36.68 226 GLU D C 1
ATOM 7661 O O . GLU D 1 139 ? 23.218 35.728 42.971 1.00 37.49 226 GLU D O 1
ATOM 7667 N N . ALA D 1 140 ? 24.965 36.611 44.086 1.00 31.65 227 ALA D N 1
ATOM 7668 C CA . ALA D 1 140 ? 24.590 37.994 43.820 1.00 23.67 227 ALA D CA 1
ATOM 7669 C C . ALA D 1 140 ? 25.006 38.349 42.399 1.00 20.67 227 ALA D C 1
ATOM 7670 O O . ALA D 1 140 ? 24.355 39.138 41.729 1.00 28.97 227 ALA D O 1
ATOM 7672 N N . ARG D 1 141 ? 26.092 37.742 41.941 1.00 15.58 228 ARG D N 1
ATOM 7673 C CA . ARG D 1 141 ? 26.608 37.991 40.606 1.00 14.81 228 ARG D CA 1
ATOM 7674 C C . ARG D 1 141 ? 25.718 37.430 39.498 1.00 14.59 228 ARG D C 1
ATOM 7675 O O . ARG D 1 141 ? 25.480 38.094 38.490 1.00 17.06 228 ARG D O 1
ATOM 7683 N N . THR D 1 142 ? 25.246 36.201 39.670 1.00 17.14 229 THR D N 1
ATOM 7684 C CA . THR D 1 142 ? 24.385 35.581 38.667 1.00 15.63 229 THR D CA 1
ATOM 7685 C C . THR D 1 142 ? 22.945 36.077 38.755 1.00 12.67 229 THR D C 1
ATOM 7686 O O . THR D 1 142 ? 22.158 35.880 37.834 1.00 20.99 229 THR D O 1
ATOM 7690 N N . GLU D 1 143 ? 22.599 36.716 39.864 1.00 10.81 230 GLU D N 1
ATOM 7691 C CA . GLU D 1 143 ? 21.249 37.228 40.041 1.00 9.75 230 GLU D CA 1
ATOM 7692 C C . GLU D 1 143 ? 21.029 38.508 39.227 1.00 14.01 230 GLU D C 1
ATOM 7693 O O . GLU D 1 143 ? 19.989 38.669 38.583 1.00 14.69 230 GLU D O 1
ATOM 7699 N N . GLU D 1 144 ? 21.998 39.422 39.254 1.00 10.84 231 GLU D N 1
ATOM 7700 C CA . GLU D 1 144 ? 21.851 40.661 38.498 1.00 11.25 231 GLU D CA 1
ATOM 7701 C C . GLU D 1 144 ? 21.913 40.337 37.013 1.00 14.10 231 GLU D C 1
ATOM 7702 O O . GLU D 1 144 ? 21.236 40.959 36.197 1.00 22.62 231 GLU D O 1
ATOM 7708 N N . MET D 1 145 ? 22.721 39.347 36.667 1.00 12.80 232 MET D N 1
ATOM 7709 C CA . MET D 1 145 ? 22.844 38.911 35.286 1.00 11.29 232 MET D CA 1
ATOM 7710 C C . MET D 1 145 ? 21.462 38.487 34.789 1.00 13.02 232 MET D C 1
ATOM 7711 O O . MET D 1 145 ? 21.036 38.864 33.698 1.00 17.46 232 MET D O 1
ATOM 7716 N N . LYS D 1 146 ? 20.759 37.705 35.604 1.00 14.34 233 LYS D N 1
ATOM 7717 C CA . LYS D 1 146 ? 19.430 37.226 35.245 1.00 13.02 233 LYS D CA 1
ATOM 7718 C C . LYS D 1 146 ? 18.425 38.367 35.155 1.00 9.79 233 LYS D C 1
ATOM 7719 O O . LYS D 1 146 ? 17.545 38.367 34.293 1.00 10.51 233 LYS D O 1
ATOM 7725 N N . TRP D 1 147 ? 18.552 39.338 36.048 1.00 9.69 234 TRP D N 1
ATOM 7726 C CA . TRP D 1 147 ? 17.627 40.459 36.052 1.00 11.05 234 TRP D CA 1
ATOM 7727 C C . TRP D 1 147 ? 17.956 41.514 35.005 1.00 12.65 234 TRP D C 1
ATOM 7728 O O . TRP D 1 147 ? 17.107 42.319 34.619 1.00 18.66 234 TRP D O 1
ATOM 7739 N N . ARG D 1 148 ? 19.197 41.501 34.543 1.00 11.86 235 ARG D N 1
ATOM 7740 C CA . ARG D 1 148 ? 19.630 42.428 33.517 1.00 7.58 235 ARG D CA 1
ATOM 7741 C C . ARG D 1 148 ? 18.929 41.986 32.243 1.00 4.82 235 ARG D C 1
ATOM 7742 O O . ARG D 1 148 ? 18.411 42.790 31.483 1.00 10.01 235 ARG D O 1
ATOM 7750 N N . GLN D 1 149 ? 18.917 40.681 32.029 1.00 7.69 236 GLN D N 1
ATOM 7751 C CA . GLN D 1 149 ? 18.294 40.086 30.852 1.00 8.59 236 GLN D CA 1
ATOM 7752 C C . GLN D 1 149 ? 16.782 40.267 30.869 1.00 8.56 236 GLN D C 1
ATOM 7753 O O . GLN D 1 149 ? 16.163 40.490 29.828 1.00 13.32 236 GLN D O 1
ATOM 7759 N N . TRP D 1 150 ? 16.191 40.146 32.055 1.00 8.69 237 TRP D N 1
ATOM 7760 C CA . TRP D 1 150 ? 14.755 40.294 32.223 1.00 2.00 237 TRP D CA 1
ATOM 7761 C C . TRP D 1 150 ? 14.374 41.704 31.794 1.00 7.36 237 TRP D C 1
ATOM 7762 O O . TRP D 1 150 ? 13.470 41.896 30.988 1.00 13.04 237 TRP D O 1
ATOM 7773 N N . ALA D 1 151 ? 15.081 42.693 32.326 1.00 9.01 238 ALA D N 1
ATOM 7774 C CA . ALA D 1 151 ? 14.794 44.078 32.001 1.00 4.95 238 ALA D CA 1
ATOM 7775 C C . ALA D 1 151 ? 14.629 44.324 30.505 1.00 4.44 238 ALA D C 1
ATOM 7776 O O . ALA D 1 151 ? 13.642 44.918 30.088 1.00 8.74 238 ALA D O 1
ATOM 7778 N N . ASP D 1 152 ? 15.555 43.864 29.674 1.00 2.00 239 ASP D N 1
ATOM 7779 C CA . ASP D 1 152 ? 15.367 44.162 28.270 1.00 6.36 239 ASP D CA 1
ATOM 7780 C C . ASP D 1 152 ? 14.707 43.097 27.422 1.00 4.98 239 ASP D C 1
ATOM 7781 O O . ASP D 1 152 ? 14.310 43.375 26.291 1.00 9.63 239 ASP D O 1
ATOM 7786 N N . ASP D 1 153 ? 14.544 41.894 27.951 1.00 6.07 240 ASP D N 1
ATOM 7787 C CA . ASP D 1 153 ? 13.900 40.859 27.151 1.00 7.47 240 ASP D CA 1
ATOM 7788 C C . ASP D 1 153 ? 12.425 40.778 27.482 1.00 6.15 240 ASP D C 1
ATOM 7789 O O . ASP D 1 153 ? 11.628 40.302 26.681 1.00 10.88 240 ASP D O 1
ATOM 7794 N N . TRP D 1 154 ? 12.053 41.204 28.679 1.00 6.90 241 TRP D N 1
ATOM 7795 C CA . TRP D 1 154 ? 10.643 41.203 29.015 1.00 12.53 241 TRP D CA 1
ATOM 7796 C C . TRP D 1 154 ? 10.080 42.587 29.316 1.00 11.92 241 TRP D C 1
ATOM 7797 O O . TRP D 1 154 ? 9.096 43.000 28.711 1.00 17.56 241 TRP D O 1
ATOM 7808 N N . LEU D 1 155 ? 10.744 43.326 30.202 1.00 10.05 242 LEU D N 1
ATOM 7809 C CA . LEU D 1 155 ? 10.275 44.647 30.608 1.00 6.35 242 LEU D CA 1
ATOM 7810 C C . LEU D 1 155 ? 10.122 45.682 29.504 1.00 11.98 242 LEU D C 1
ATOM 7811 O O . LEU D 1 155 ? 9.082 46.324 29.409 1.00 18.99 242 LEU D O 1
ATOM 7816 N N . VAL D 1 156 ? 11.129 45.859 28.659 1.00 9.26 243 VAL D N 1
ATOM 7817 C CA . VAL D 1 156 ? 10.993 46.871 27.622 1.00 13.61 243 VAL D CA 1
ATOM 7818 C C . VAL D 1 156 ? 9.787 46.602 26.724 1.00 15.49 243 VAL D C 1
ATOM 7819 O O . VAL D 1 156 ? 9.145 47.534 26.240 1.00 20.45 243 VAL D O 1
ATOM 7823 N N . HIS D 1 157 ? 9.485 45.329 26.493 1.00 18.55 244 HIS D N 1
ATOM 7824 C CA . HIS D 1 157 ? 8.345 44.950 25.654 1.00 12.52 244 HIS D CA 1
ATOM 7825 C C . HIS D 1 157 ? 6.991 45.444 26.175 1.00 7.56 244 HIS D C 1
ATOM 7826 O O . HIS D 1 157 ? 5.995 45.375 25.466 1.00 8.95 244 HIS D O 1
ATOM 7833 N N . LEU D 1 158 ? 6.962 45.922 27.417 1.00 5.14 245 LEU D N 1
ATOM 7834 C CA . LEU D 1 158 ? 5.735 46.423 28.033 1.00 7.25 245 LEU D CA 1
ATOM 7835 C C . LEU D 1 158 ? 5.578 47.938 27.927 1.00 9.33 245 LEU D C 1
ATOM 7836 O O . LEU D 1 158 ? 4.535 48.477 28.292 1.00 10.91 245 LEU D O 1
ATOM 7841 N N . ILE D 1 159 ? 6.624 48.618 27.459 1.00 11.25 246 ILE D N 1
ATOM 7842 C CA . ILE D 1 159 ? 6.620 50.077 27.315 1.00 8.11 246 ILE D CA 1
ATOM 7843 C C . ILE D 1 159 ? 5.676 50.552 26.219 1.00 10.67 246 ILE D C 1
ATOM 7844 O O . ILE D 1 159 ? 4.678 51.215 26.485 1.00 11.90 246 ILE D O 1
ATOM 7849 N N . SER D 1 160 ? 6.002 50.207 24.981 1.00 12.89 247 SER D N 1
ATOM 7850 C CA . SER D 1 160 ? 5.201 50.623 23.841 1.00 15.01 247 SER D CA 1
ATOM 7851 C C . SER D 1 160 ? 3.714 50.288 23.968 1.00 15.73 247 SER D C 1
ATOM 7852 O O . SER D 1 160 ? 2.873 51.179 23.991 1.00 15.73 247 SER D O 1
ATOM 7855 N N . PRO D 1 161 ? 3.365 48.997 24.045 1.00 16.29 248 PRO D N 1
ATOM 7856 C CA . PRO D 1 161 ? 1.937 48.701 24.161 1.00 14.92 248 PRO D CA 1
ATOM 7857 C C . PRO D 1 161 ? 1.228 49.530 25.223 1.00 15.05 248 PRO D C 1
ATOM 7858 O O . PRO D 1 161 ? 0.030 49.784 25.125 1.00 16.94 248 PRO D O 1
ATOM 7862 N N . ASN D 1 162 ? 1.975 49.969 26.227 1.00 15.66 249 ASN D N 1
ATOM 7863 C CA . ASN D 1 162 ? 1.399 50.749 27.314 1.00 16.86 249 ASN D CA 1
ATOM 7864 C C . ASN D 1 162 ? 1.336 52.264 27.082 1.00 18.94 249 ASN D C 1
ATOM 7865 O O . ASN D 1 162 ? 0.385 52.920 27.504 1.00 19.41 249 ASN D O 1
ATOM 7870 N N . VAL D 1 163 ? 2.344 52.823 26.420 1.00 17.95 250 VAL D N 1
ATOM 7871 C CA . VAL D 1 163 ? 2.373 54.259 26.166 1.00 11.45 250 VAL D CA 1
ATOM 7872 C C . VAL D 1 163 ? 1.675 54.628 24.868 1.00 8.00 250 VAL D C 1
ATOM 7873 O O . VAL D 1 163 ? 1.450 55.800 24.603 1.00 13.23 250 VAL D O 1
ATOM 7877 N N . TYR D 1 164 ? 1.360 53.624 24.053 1.00 10.02 251 TYR D N 1
ATOM 7878 C CA . TYR D 1 164 ? 0.656 53.822 22.778 1.00 7.47 251 TYR D CA 1
ATOM 7879 C C . TYR D 1 164 ? -0.654 53.059 22.829 1.00 3.45 251 TYR D C 1
ATOM 7880 O O . TYR D 1 164 ? -1.303 52.863 21.808 1.00 7.37 251 TYR D O 1
ATOM 7889 N N . ARG D 1 165 ? -1.032 52.642 24.031 1.00 8.34 252 ARG D N 1
ATOM 7890 C CA . ARG D 1 165 ? -2.228 51.849 24.250 1.00 9.81 252 ARG D CA 1
ATOM 7891 C C . ARG D 1 165 ? -3.533 52.507 23.846 1.00 14.87 252 ARG D C 1
ATOM 7892 O O . ARG D 1 165 ? -4.480 51.824 23.466 1.00 18.78 252 ARG D O 1
ATOM 7900 N N . THR D 1 166 ? -3.574 53.833 23.912 1.00 21.05 253 THR D N 1
ATOM 7901 C CA . THR D 1 166 ? -4.768 54.598 23.566 1.00 16.71 253 THR D CA 1
ATOM 7902 C C . THR D 1 166 ? -4.359 55.730 22.616 1.00 18.77 253 THR D C 1
ATOM 7903 O O . THR D 1 166 ? -3.249 56.246 22.714 1.00 23.74 253 THR D O 1
ATOM 7907 N N . PRO D 1 167 ? -5.246 56.129 21.685 1.00 19.08 254 PRO D N 1
ATOM 7908 C CA . PRO D 1 167 ? -4.908 57.204 20.738 1.00 14.57 254 PRO D CA 1
ATOM 7909 C C . PRO D 1 167 ? -4.448 58.507 21.396 1.00 15.49 254 PRO D C 1
ATOM 7910 O O . PRO D 1 167 ? -3.560 59.193 20.888 1.00 19.16 254 PRO D O 1
ATOM 7914 N N . THR D 1 168 ? -5.053 58.848 22.526 1.00 16.42 255 THR D N 1
ATOM 7915 C CA . THR D 1 168 ? -4.683 60.052 23.252 1.00 17.43 255 THR D CA 1
ATOM 7916 C C . THR D 1 168 ? -3.268 59.852 23.784 1.00 18.51 255 THR D C 1
ATOM 7917 O O . THR D 1 168 ? -2.423 60.742 23.700 1.00 23.85 255 THR D O 1
ATOM 7921 N N . GLU D 1 169 ? -3.021 58.672 24.338 1.00 17.13 256 GLU D N 1
ATOM 7922 C CA . GLU D 1 169 ? -1.711 58.328 24.873 1.00 17.38 256 GLU D CA 1
ATOM 7923 C C . GLU D 1 169 ? -0.652 58.294 23.773 1.00 17.93 256 GLU D C 1
ATOM 7924 O O . GLU D 1 169 ? 0.482 58.723 23.976 1.00 20.81 256 GLU D O 1
ATOM 7930 N N . ALA D 1 170 ? -1.020 57.774 22.609 1.00 15.06 257 ALA D N 1
ATOM 7931 C CA . ALA D 1 170 ? -0.085 57.702 21.500 1.00 15.20 257 ALA D CA 1
ATOM 7932 C C . ALA D 1 170 ? 0.404 59.103 21.147 1.00 19.93 257 ALA D C 1
ATOM 7933 O O . ALA D 1 170 ? 1.604 59.315 20.974 1.00 23.47 257 ALA D O 1
ATOM 7935 N N . LEU D 1 171 ? -0.523 60.058 21.050 1.00 21.64 258 LEU D N 1
ATOM 7936 C CA . LEU D 1 171 ? -0.174 61.440 20.715 1.00 18.65 258 LEU D CA 1
ATOM 7937 C C . LEU D 1 171 ? 0.714 62.094 21.768 1.00 21.57 258 LEU D C 1
ATOM 7938 O O . LEU D 1 171 ? 1.646 62.821 21.438 1.00 26.94 258 LEU D O 1
ATOM 7943 N N . ALA D 1 172 ? 0.414 61.841 23.037 1.00 23.78 259 ALA D N 1
ATOM 7944 C CA . ALA D 1 172 ? 1.193 62.396 24.139 1.00 19.77 259 ALA D CA 1
ATOM 7945 C C . ALA D 1 172 ? 2.609 61.842 24.120 1.00 22.37 259 ALA D C 1
ATOM 7946 O O . ALA D 1 172 ? 3.569 62.551 24.418 1.00 26.30 259 ALA D O 1
ATOM 7948 N N . SER D 1 173 ? 2.726 60.564 23.771 1.00 20.88 260 SER D N 1
ATOM 7949 C CA . SER D 1 173 ? 4.011 59.883 23.710 1.00 14.47 260 SER D CA 1
ATOM 7950 C C . SER D 1 173 ? 4.893 60.461 22.619 1.00 10.94 260 SER D C 1
ATOM 7951 O O . SER D 1 173 ? 6.043 60.802 22.866 1.00 14.98 260 SER D O 1
ATOM 7954 N N . PHE D 1 174 ? 4.354 60.572 21.411 1.00 10.16 261 PHE D N 1
ATOM 7955 C CA . PHE D 1 174 ? 5.119 61.114 20.301 1.00 12.34 261 PHE D CA 1
ATOM 7956 C C . PHE D 1 174 ? 5.376 62.601 20.435 1.00 16.69 261 PHE D C 1
ATOM 7957 O O . PHE D 1 174 ? 6.325 63.130 19.859 1.00 23.59 261 PHE D O 1
ATOM 7965 N N . ASP D 1 175 ? 4.536 63.281 21.197 1.00 16.50 262 ASP D N 1
ATOM 7966 C CA . ASP D 1 175 ? 4.731 64.699 21.412 1.00 20.31 262 ASP D CA 1
ATOM 7967 C C . ASP D 1 175 ? 6.017 64.799 22.220 1.00 20.84 262 ASP D C 1
ATOM 7968 O O . ASP D 1 175 ? 6.910 65.582 21.920 1.00 27.60 262 ASP D O 1
ATOM 7973 N N . TYR D 1 176 ? 6.096 63.965 23.246 1.00 21.77 263 TYR D N 1
ATOM 7974 C CA . TYR D 1 176 ? 7.233 63.900 24.150 1.00 20.50 263 TYR D CA 1
ATOM 7975 C C . TYR D 1 176 ? 8.466 63.366 23.442 1.00 24.14 263 TYR D C 1
ATOM 7976 O O . TYR D 1 176 ? 9.576 63.806 23.716 1.00 30.59 263 TYR D O 1
ATOM 7985 N N . ILE D 1 177 ? 8.274 62.430 22.519 1.00 24.93 264 ILE D N 1
ATOM 7986 C CA . ILE D 1 177 ? 9.395 61.860 21.770 1.00 21.67 264 ILE D CA 1
ATOM 7987 C C . ILE D 1 177 ? 10.006 62.917 20.855 1.00 25.93 264 ILE D C 1
ATOM 7988 O O . ILE D 1 177 ? 11.224 63.097 20.826 1.00 29.81 264 ILE D O 1
ATOM 7993 N N . VAL D 1 178 ? 9.152 63.612 20.112 1.00 27.90 265 VAL D N 1
ATOM 7994 C CA . VAL D 1 178 ? 9.600 64.657 19.196 1.00 29.06 265 VAL D CA 1
ATOM 7995 C C . VAL D 1 178 ? 10.178 65.855 19.961 1.00 32.51 265 VAL D C 1
ATOM 7996 O O . VAL D 1 178 ? 11.180 66.444 19.551 1.00 35.85 265 VAL D O 1
ATOM 8000 N N . ARG D 1 179 ? 9.537 66.217 21.067 1.00 35.22 266 ARG D N 1
ATOM 8001 C CA . ARG D 1 179 ? 9.992 67.330 21.892 1.00 39.88 266 ARG D CA 1
ATOM 8002 C C . ARG D 1 179 ? 11.334 67.000 22.539 1.00 39.43 266 ARG D C 1
ATOM 8003 O O . ARG D 1 179 ? 12.245 67.827 22.566 1.00 45.20 266 ARG D O 1
ATOM 8011 N N . GLU D 1 180 ? 11.444 65.778 23.052 1.00 38.97 267 GLU D N 1
ATOM 8012 C CA . GLU D 1 180 ? 12.654 65.298 23.714 1.00 32.52 267 GLU D CA 1
ATOM 8013 C C . GLU D 1 180 ? 13.765 64.902 22.740 1.00 32.78 267 GLU D C 1
ATOM 8014 O O . GLU D 1 180 ? 14.943 65.024 23.061 1.00 31.45 267 GLU D O 1
ATOM 8020 N N . GLY D 1 181 ? 13.387 64.421 21.557 1.00 32.20 268 GLY D N 1
ATOM 8021 C CA . GLY D 1 181 ? 14.370 63.996 20.577 1.00 31.38 268 GLY D CA 1
ATOM 8022 C C . GLY D 1 181 ? 14.792 65.037 19.562 1.00 32.91 268 GLY D C 1
ATOM 8023 O O . GLY D 1 181 ? 14.546 66.230 19.736 1.00 33.51 268 GLY D O 1
ATOM 8024 N N . LYS D 1 182 ? 15.422 64.571 18.484 1.00 35.94 269 LYS D N 1
ATOM 8025 C CA . LYS D 1 182 ? 15.913 65.447 17.424 1.00 34.61 269 LYS D CA 1
ATOM 8026 C C . LYS D 1 182 ? 15.195 65.234 16.093 1.00 33.95 269 LYS D C 1
ATOM 8027 O O . LYS D 1 182 ? 15.471 64.276 15.370 1.00 38.03 269 LYS D O 1
ATOM 8033 N N . PHE D 1 183 ? 14.284 66.148 15.773 1.00 34.22 270 PHE D N 1
ATOM 8034 C CA . PHE D 1 183 ? 13.520 66.087 14.531 1.00 38.57 270 PHE D CA 1
ATOM 8035 C C . PHE D 1 183 ? 13.464 67.477 13.912 1.00 44.45 270 PHE D C 1
ATOM 8036 O O . PHE D 1 183 ? 13.368 68.473 14.632 1.00 43.98 270 PHE D O 1
ATOM 8044 N N . GLY D 1 184 ? 13.513 67.546 12.584 1.00 47.76 271 GLY D N 1
ATOM 8045 C CA . GLY D 1 184 ? 13.418 68.833 11.922 1.00 55.65 271 GLY D CA 1
ATOM 8046 C C . GLY D 1 184 ? 12.018 69.352 12.190 1.00 62.89 271 GLY D C 1
ATOM 8047 O O . GLY D 1 184 ? 11.084 68.557 12.305 1.00 65.92 271 GLY D O 1
ATOM 8048 N N . ALA D 1 185 ? 11.860 70.669 12.302 1.00 65.11 272 ALA D N 1
ATOM 8049 C CA . ALA D 1 185 ? 10.549 71.260 12.580 1.00 65.49 272 ALA D CA 1
ATOM 8050 C C . ALA D 1 185 ? 9.436 70.679 11.706 1.00 67.25 272 ALA D C 1
ATOM 8051 O O . ALA D 1 185 ? 8.275 70.618 12.121 1.00 64.42 272 ALA D O 1
ATOM 8053 N N . VAL D 1 186 ? 9.804 70.250 10.500 1.00 67.83 273 VAL D N 1
ATOM 8054 C CA . VAL D 1 186 ? 8.855 69.672 9.552 1.00 67.41 273 VAL D CA 1
ATOM 8055 C C . VAL D 1 186 ? 8.519 68.216 9.863 1.00 66.05 273 VAL D C 1
ATOM 8056 O O . VAL D 1 186 ? 7.360 67.880 10.100 1.00 67.95 273 VAL D O 1
ATOM 8060 N N . GLU D 1 187 ? 9.538 67.358 9.867 1.00 63.91 274 GLU D N 1
ATOM 8061 C CA . GLU D 1 187 ? 9.348 65.935 10.143 1.00 60.60 274 GLU D CA 1
ATOM 8062 C C . GLU D 1 187 ? 8.892 65.719 11.582 1.00 57.16 274 GLU D C 1
ATOM 8063 O O . GLU D 1 187 ? 8.424 64.640 11.944 1.00 53.30 274 GLU D O 1
ATOM 8069 N N . GLY D 1 188 ? 9.046 66.751 12.402 1.00 53.24 275 GLY D N 1
ATOM 8070 C CA . GLY D 1 188 ? 8.617 66.651 13.778 1.00 54.61 275 GLY D CA 1
ATOM 8071 C C . GLY D 1 188 ? 7.105 66.638 13.774 1.00 57.93 275 GLY D C 1
ATOM 8072 O O . GLY D 1 188 ? 6.480 65.760 14.365 1.00 59.73 275 GLY D O 1
ATOM 8073 N N . ALA D 1 189 ? 6.519 67.619 13.094 1.00 59.13 276 ALA D N 1
ATOM 8074 C CA . ALA D 1 189 ? 5.067 67.736 12.985 1.00 60.34 276 ALA D CA 1
ATOM 8075 C C . ALA D 1 189 ? 4.473 66.479 12.355 1.00 60.08 276 ALA D C 1
ATOM 8076 O O . ALA D 1 189 ? 3.438 65.978 12.796 1.00 62.45 276 ALA D O 1
ATOM 8078 N N . VAL D 1 190 ? 5.134 65.974 11.321 1.00 57.13 277 VAL D N 1
ATOM 8079 C CA . VAL D 1 190 ? 4.669 64.776 10.642 1.00 56.26 277 VAL D CA 1
ATOM 8080 C C . VAL D 1 190 ? 4.698 63.612 11.621 1.00 55.42 277 VAL D C 1
ATOM 8081 O O . VAL D 1 190 ? 3.662 63.038 11.954 1.00 59.18 277 VAL D O 1
ATOM 8085 N N . ALA D 1 191 ? 5.896 63.280 12.085 1.00 54.05 278 ALA D N 1
ATOM 8086 C CA . ALA D 1 191 ? 6.091 62.180 13.020 1.00 52.04 278 ALA D CA 1
ATOM 8087 C C . ALA D 1 191 ? 5.175 62.246 14.242 1.00 47.45 278 ALA D C 1
ATOM 8088 O O . ALA D 1 191 ? 4.803 61.216 14.800 1.00 45.33 278 ALA D O 1
ATOM 8090 N N . LYS D 1 192 ? 4.813 63.455 14.655 1.00 44.11 279 LYS D N 1
ATOM 8091 C CA . LYS D 1 192 ? 3.953 63.631 15.818 1.00 40.03 279 LYS D CA 1
ATOM 8092 C C . LYS D 1 192 ? 2.580 63.000 15.629 1.00 40.63 279 LYS D C 1
ATOM 8093 O O . LYS D 1 192 ? 2.073 62.321 16.524 1.00 42.62 279 LYS D O 1
ATOM 8099 N N . TYR D 1 193 ? 1.983 63.226 14.464 1.00 38.99 280 TYR D N 1
ATOM 8100 C CA . TYR D 1 193 ? 0.662 62.687 14.164 1.00 39.48 280 TYR D CA 1
ATOM 8101 C C . TYR D 1 193 ? 0.728 61.379 13.395 1.00 38.04 280 TYR D C 1
ATOM 8102 O O . TYR D 1 193 ? -0.001 60.437 13.693 1.00 39.59 280 TYR D O 1
ATOM 8111 N N . MET D 1 194 ? 1.600 61.327 12.397 1.00 40.24 281 MET D N 1
ATOM 8112 C CA . MET D 1 194 ? 1.772 60.121 11.602 1.00 39.06 281 MET D CA 1
ATOM 8113 C C . MET D 1 194 ? 2.368 58.995 12.446 1.00 35.71 281 MET D C 1
ATOM 8114 O O . MET D 1 194 ? 1.913 57.854 12.381 1.00 37.76 281 MET D O 1
ATOM 8119 N N . GLY D 1 195 ? 3.386 59.332 13.233 1.00 32.20 282 GLY D N 1
ATOM 8120 C CA . GLY D 1 195 ? 4.054 58.351 14.074 1.00 28.36 282 GLY D CA 1
ATOM 8121 C C . GLY D 1 195 ? 3.210 57.833 15.219 1.00 26.78 282 GLY D C 1
ATOM 8122 O O . GLY D 1 195 ? 3.333 56.664 15.604 1.00 24.18 282 GLY D O 1
ATOM 8123 N N . ALA D 1 196 ? 2.369 58.700 15.777 1.00 17.78 283 ALA D N 1
ATOM 8124 C CA . ALA D 1 196 ? 1.496 58.299 16.869 1.00 17.65 283 ALA D CA 1
ATOM 8125 C C . ALA D 1 196 ? 0.497 57.271 16.345 1.00 16.85 283 ALA D C 1
ATOM 8126 O O . ALA D 1 196 ? 0.166 56.303 17.029 1.00 19.99 283 ALA D O 1
ATOM 8128 N N . ALA D 1 197 ? 0.020 57.495 15.126 1.00 14.73 284 ALA D N 1
ATOM 8129 C CA . ALA D 1 197 ? -0.936 56.601 14.487 1.00 15.86 284 ALA D CA 1
ATOM 8130 C C . ALA D 1 197 ? -0.304 55.246 14.209 1.00 17.48 284 ALA D C 1
ATOM 8131 O O . ALA D 1 197 ? -0.831 54.212 14.610 1.00 22.21 284 ALA D O 1
ATOM 8133 N N . ALA D 1 198 ? 0.823 55.261 13.506 1.00 19.72 285 ALA D N 1
ATOM 8134 C CA . ALA D 1 198 ? 1.544 54.038 13.173 1.00 20.19 285 ALA D CA 1
ATOM 8135 C C . ALA D 1 198 ? 1.855 53.217 14.419 1.00 20.20 285 ALA D C 1
ATOM 8136 O O . ALA D 1 198 ? 1.601 52.017 14.458 1.00 26.17 285 ALA D O 1
ATOM 8138 N N . MET D 1 199 ? 2.407 53.871 15.435 1.00 21.07 286 MET D N 1
ATOM 8139 C CA . MET D 1 199 ? 2.764 53.210 16.688 1.00 19.33 286 MET D CA 1
ATOM 8140 C C . MET D 1 199 ? 1.570 52.684 17.488 1.00 22.32 286 MET D C 1
ATOM 8141 O O . MET D 1 199 ? 1.678 51.681 18.197 1.00 21.08 286 MET D O 1
ATOM 8146 N N . TYR D 1 200 ? 0.440 53.374 17.395 1.00 22.71 287 TYR D N 1
ATOM 8147 C CA . TYR D 1 200 ? -0.754 52.954 18.110 1.00 21.21 287 TYR D CA 1
ATOM 8148 C C . TYR D 1 200 ? -1.209 51.608 17.537 1.00 22.82 287 TYR D C 1
ATOM 8149 O O . TYR D 1 200 ? -1.513 50.666 18.277 1.00 21.95 287 TYR D O 1
ATOM 8158 N N . LEU D 1 201 ? -1.225 51.523 16.211 1.00 22.06 288 LEU D N 1
ATOM 8159 C CA . LEU D 1 201 ? -1.634 50.309 15.511 1.00 23.47 288 LEU D CA 1
ATOM 8160 C C . LEU D 1 201 ? -0.559 49.241 15.639 1.00 22.81 288 LEU D C 1
ATOM 8161 O O . LEU D 1 201 ? -0.833 48.113 16.039 1.00 27.51 288 LEU D O 1
ATOM 8166 N N . ILE D 1 202 ? 0.663 49.609 15.278 1.00 24.31 289 ILE D N 1
ATOM 8167 C CA . ILE D 1 202 ? 1.802 48.710 15.340 1.00 23.98 289 ILE D CA 1
ATOM 8168 C C . ILE D 1 202 ? 1.962 48.067 16.710 1.00 26.50 289 ILE D C 1
ATOM 8169 O O . ILE D 1 202 ? 2.390 46.918 16.811 1.00 34.60 289 ILE D O 1
ATOM 8174 N N . SER D 1 203 ? 1.635 48.805 17.764 1.00 26.62 290 SER D N 1
ATOM 8175 C CA . SER D 1 203 ? 1.756 48.274 19.115 1.00 28.75 290 SER D CA 1
ATOM 8176 C C . SER D 1 203 ? 0.619 47.296 19.430 1.00 26.04 290 SER D C 1
ATOM 8177 O O . SER D 1 203 ? 0.729 46.465 20.332 1.00 26.06 290 SER D O 1
ATOM 8180 N N . LYS D 1 204 ? -0.471 47.398 18.681 1.00 26.45 291 LYS D N 1
ATOM 8181 C CA . LYS D 1 204 ? -1.607 46.514 18.881 1.00 30.27 291 LYS D CA 1
ATOM 8182 C C . LYS D 1 204 ? -1.153 45.099 18.568 1.00 33.33 291 LYS D C 1
ATOM 8183 O O . LYS D 1 204 ? -1.657 44.127 19.141 1.00 33.40 291 LYS D O 1
ATOM 8189 N N . ARG D 1 205 ? -0.193 45.002 17.651 1.00 37.54 292 ARG D N 1
ATOM 8190 C CA . ARG D 1 205 ? 0.368 43.723 17.230 1.00 38.73 292 ARG D CA 1
ATOM 8191 C C . ARG D 1 205 ? 1.541 43.316 18.122 1.00 41.41 292 ARG D C 1
ATOM 8192 O O . ARG D 1 205 ? 1.758 42.127 18.374 1.00 43.41 292 ARG D O 1
ATOM 8200 N N . LEU D 1 206 ? 2.290 44.304 18.603 1.00 37.65 293 LEU D N 1
ATOM 8201 C CA . LEU D 1 206 ? 3.414 44.043 19.496 1.00 32.51 293 LEU D CA 1
ATOM 8202 C C . LEU D 1 206 ? 2.851 43.425 20.766 1.00 29.56 293 LEU D C 1
ATOM 8203 O O . LEU D 1 206 ? 3.460 42.554 21.373 1.00 25.79 293 LEU D O 1
ATOM 8208 N N . LYS D 1 207 ? 1.680 43.901 21.165 1.00 29.44 294 LYS D N 1
ATOM 8209 C CA . LYS D 1 207 ? 1.012 43.398 22.354 1.00 33.36 294 LYS D CA 1
ATOM 8210 C C . LYS D 1 207 ? 0.644 41.928 22.172 1.00 34.54 294 LYS D C 1
ATOM 8211 O O . LYS D 1 207 ? 0.735 41.138 23.108 1.00 37.75 294 LYS D O 1
ATOM 8217 N N . SER D 1 208 ? 0.221 41.571 20.963 1.00 40.14 295 SER D N 1
ATOM 8218 C CA . SER D 1 208 ? -0.170 40.197 20.652 1.00 41.49 295 SER D CA 1
ATOM 8219 C C . SER D 1 208 ? 1.045 39.289 20.461 1.00 41.88 295 SER D C 1
ATOM 8220 O O . SER D 1 208 ? 1.173 38.255 21.123 1.00 39.41 295 SER D O 1
ATOM 8223 N N . ARG D 1 209 ? 1.931 39.681 19.551 1.00 43.96 296 ARG D N 1
ATOM 8224 C CA . ARG D 1 209 ? 3.139 38.915 19.269 1.00 44.59 296 ARG D CA 1
ATOM 8225 C C . ARG D 1 209 ? 3.887 38.538 20.546 1.00 43.75 296 ARG D C 1
ATOM 8226 O O . ARG D 1 209 ? 4.403 37.430 20.665 1.00 46.06 296 ARG D O 1
ATOM 8234 N N . HIS D 1 210 ? 3.945 39.470 21.493 1.00 43.59 297 HIS D N 1
ATOM 8235 C CA . HIS D 1 210 ? 4.633 39.246 22.761 1.00 44.28 297 HIS D CA 1
ATOM 8236 C C . HIS D 1 210 ? 3.765 38.582 23.833 1.00 45.13 297 HIS D C 1
ATOM 8237 O O . HIS D 1 210 ? 4.146 38.523 25.002 1.00 44.72 297 HIS D O 1
ATOM 8244 N N . ARG D 1 211 ? 2.597 38.090 23.436 1.00 46.71 298 ARG D N 1
ATOM 8245 C CA . ARG D 1 211 ? 1.704 37.413 24.371 1.00 50.68 298 ARG D CA 1
ATOM 8246 C C . ARG D 1 211 ? 1.334 38.252 25.599 1.00 47.71 298 ARG D C 1
ATOM 8247 O O . ARG D 1 211 ? 1.445 37.789 26.736 1.00 45.48 298 ARG D O 1
ATOM 8255 N N . LEU D 1 212 ? 0.903 39.488 25.365 1.00 44.98 299 LEU D N 1
ATOM 8256 C CA . LEU D 1 212 ? 0.505 40.388 26.445 1.00 42.85 299 LEU D CA 1
ATOM 8257 C C . LEU D 1 212 ? -1.003 40.281 26.644 1.00 43.07 299 LEU D C 1
ATOM 8258 O O . LEU D 1 212 ? -1.732 39.938 25.710 1.00 44.06 299 LEU D O 1
ATOM 8263 N N . GLN D 1 213 ? -1.471 40.593 27.851 1.00 41.60 300 GLN D N 1
ATOM 8264 C CA . GLN D 1 213 ? -2.897 40.524 28.148 1.00 40.48 300 GLN D CA 1
ATOM 8265 C C . GLN D 1 213 ? -3.597 41.639 27.406 1.00 41.13 300 GLN D C 1
ATOM 8266 O O . GLN D 1 213 ? -2.958 42.460 26.753 1.00 45.38 300 GLN D O 1
ATOM 8272 N N . ASP D 1 214 ? -4.918 41.663 27.504 1.00 43.57 301 ASP D N 1
ATOM 8273 C CA . ASP D 1 214 ? -5.686 42.703 26.845 1.00 46.40 301 ASP D CA 1
ATOM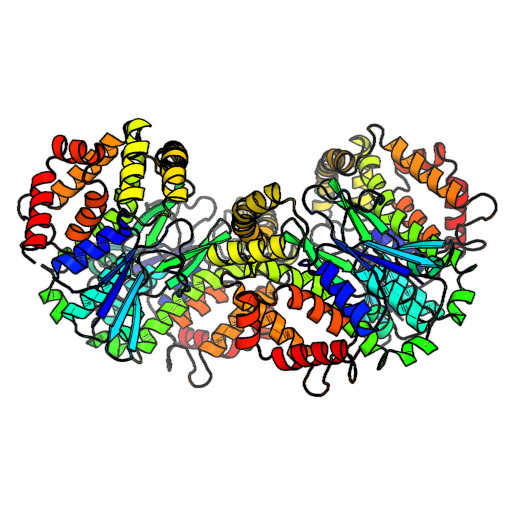 8274 C C . ASP D 1 214 ? -5.480 43.997 27.616 1.00 43.22 301 ASP D C 1
ATOM 8275 O O . ASP D 1 214 ? -5.356 45.075 27.026 1.00 42.69 301 ASP D O 1
ATOM 8280 N N . ASN D 1 215 ? -5.439 43.883 28.940 1.00 38.05 302 ASN D N 1
ATOM 8281 C CA . ASN D 1 215 ? -5.201 45.044 29.780 1.00 32.25 302 ASN D CA 1
ATOM 8282 C C . ASN D 1 215 ? -3.696 45.039 30.004 1.00 31.63 302 ASN D C 1
ATOM 8283 O O . ASN D 1 215 ? -3.202 44.526 31.015 1.00 27.11 302 ASN D O 1
ATOM 8288 N N . VAL D 1 216 ? -2.987 45.639 29.049 1.00 31.11 303 VAL D N 1
ATOM 8289 C CA . VAL D 1 216 ? -1.535 45.726 29.054 1.00 25.17 303 VAL D CA 1
ATOM 8290 C C . VAL D 1 216 ? -0.994 46.329 30.333 1.00 25.76 303 VAL D C 1
ATOM 8291 O O . VAL D 1 216 ? 0.144 46.070 30.724 1.00 29.00 303 VAL D O 1
ATOM 8295 N N . ARG D 1 217 ? -1.819 47.146 30.974 1.00 22.45 304 ARG D N 1
ATOM 8296 C CA . ARG D 1 217 ? -1.444 47.793 32.215 1.00 18.09 304 ARG D CA 1
ATOM 8297 C C . ARG D 1 217 ? -1.158 46.723 33.255 1.00 17.29 304 ARG D C 1
ATOM 8298 O O . ARG D 1 217 ? -0.240 46.851 34.059 1.00 19.72 304 ARG D O 1
ATOM 8306 N N . GLU D 1 218 ? -1.955 45.662 33.222 1.00 21.10 305 GLU D N 1
ATOM 8307 C CA . GLU D 1 218 ? -1.815 44.561 34.165 1.00 19.11 305 GLU D CA 1
ATOM 8308 C C . GLU D 1 218 ? -0.501 43.830 33.972 1.00 16.49 305 GLU D C 1
ATOM 8309 O O . GLU D 1 218 ? 0.080 43.330 34.932 1.00 21.49 305 GLU D O 1
ATOM 8315 N N . ASP D 1 219 ? -0.039 43.752 32.730 1.00 16.00 306 ASP D N 1
ATOM 8316 C CA . ASP D 1 219 ? 1.227 43.093 32.446 1.00 14.10 306 ASP D CA 1
ATOM 8317 C C . ASP D 1 219 ? 2.333 43.948 33.055 1.00 16.11 306 ASP D C 1
ATOM 8318 O O . ASP D 1 219 ? 3.337 43.433 33.545 1.00 13.39 306 ASP D O 1
ATOM 8323 N N . LEU D 1 220 ? 2.123 45.263 33.032 1.00 17.02 307 LEU D N 1
ATOM 8324 C CA . LEU D 1 220 ? 3.080 46.216 33.577 1.00 15.44 307 LEU D CA 1
ATOM 8325 C C . LEU D 1 220 ? 3.153 46.110 35.091 1.00 20.70 307 LEU D C 1
ATOM 8326 O O . LEU D 1 220 ? 4.240 46.078 35.665 1.00 26.13 307 LEU D O 1
ATOM 8331 N N . TYR D 1 221 ? 1.995 46.050 35.738 1.00 18.92 308 TYR D N 1
ATOM 8332 C CA . TYR D 1 221 ? 1.944 45.966 37.196 1.00 17.67 308 TYR D CA 1
ATOM 8333 C C . TYR D 1 221 ? 2.538 44.659 37.699 1.00 14.89 308 TYR D C 1
ATOM 8334 O O . TYR D 1 221 ? 3.241 44.629 38.707 1.00 18.85 308 TYR D O 1
ATOM 8343 N N . GLU D 1 222 ? 2.257 43.575 36.996 1.00 14.69 309 GLU D N 1
ATOM 8344 C CA . GLU D 1 222 ? 2.788 42.280 37.392 1.00 15.27 309 GLU D CA 1
ATOM 8345 C C . GLU D 1 222 ? 4.318 42.309 37.383 1.00 14.50 309 GLU D C 1
ATOM 8346 O O . GLU D 1 222 ? 4.962 41.901 38.348 1.00 11.82 309 GLU D O 1
ATOM 8352 N N . ALA D 1 223 ? 4.891 42.802 36.289 1.00 16.22 310 ALA D N 1
ATOM 8353 C CA . ALA D 1 223 ? 6.340 42.892 36.154 1.00 14.24 310 ALA D CA 1
ATOM 8354 C C . ALA D 1 223 ? 6.904 43.730 37.287 1.00 14.12 310 ALA D C 1
ATOM 8355 O O . ALA D 1 223 ? 7.888 43.352 37.925 1.00 17.10 310 ALA D O 1
ATOM 8357 N N . ALA D 1 224 ? 6.262 44.869 37.534 1.00 17.19 311 ALA D N 1
ATOM 8358 C CA . ALA D 1 224 ? 6.675 45.795 38.589 1.00 16.86 311 ALA D CA 1
ATOM 8359 C C . ALA D 1 224 ? 6.700 45.093 39.941 1.00 16.36 311 ALA D C 1
ATOM 8360 O O . ALA D 1 224 ? 7.666 45.205 40.695 1.00 16.61 311 ALA D O 1
ATOM 8362 N N . ASP D 1 225 ? 5.630 44.367 40.242 1.00 18.25 312 ASP D N 1
ATOM 8363 C CA . ASP D 1 225 ? 5.525 43.639 41.501 1.00 22.06 312 ASP D CA 1
ATOM 8364 C C . ASP D 1 225 ? 6.542 42.501 41.563 1.00 21.32 312 ASP D C 1
ATOM 8365 O O . ASP D 1 225 ? 7.120 42.226 42.611 1.00 17.80 312 ASP D O 1
ATOM 8370 N N . LYS D 1 226 ? 6.741 41.837 40.429 1.00 20.06 313 LYS D N 1
ATOM 8371 C CA . LYS D 1 226 ? 7.690 40.742 40.331 1.00 15.41 313 LYS D CA 1
ATOM 8372 C C . LYS D 1 226 ? 9.067 41.275 40.676 1.00 18.57 313 LYS D C 1
ATOM 8373 O O . LYS D 1 226 ? 9.878 40.585 41.299 1.00 24.94 313 LYS D O 1
ATOM 8379 N N . TRP D 1 227 ? 9.328 42.512 40.265 1.00 18.09 314 TRP D N 1
ATOM 8380 C CA . TRP D 1 227 ? 10.611 43.147 40.536 1.00 14.94 314 TRP D CA 1
ATOM 8381 C C . TRP D 1 227 ? 10.795 43.481 42.015 1.00 13.70 314 TRP D C 1
ATOM 8382 O O . TRP D 1 227 ? 11.776 43.064 42.622 1.00 17.28 314 TRP D O 1
ATOM 8393 N N . VAL D 1 228 ? 9.856 44.222 42.598 1.00 15.96 315 VAL D N 1
ATOM 8394 C CA . VAL D 1 228 ? 9.971 44.605 44.005 1.00 22.20 315 VAL D CA 1
ATOM 8395 C C . VAL D 1 228 ? 10.043 43.402 44.950 1.00 23.76 315 VAL D C 1
ATOM 8396 O O . VAL D 1 228 ? 10.686 43.464 46.001 1.00 28.36 315 VAL D O 1
ATOM 8400 N N . ALA D 1 229 ? 9.377 42.313 44.580 1.00 25.20 316 ALA D N 1
ATOM 8401 C CA . ALA D 1 229 ? 9.391 41.101 45.388 1.00 23.44 316 ALA D CA 1
ATOM 8402 C C . ALA D 1 229 ? 10.785 40.502 45.296 1.00 24.86 316 ALA D C 1
ATOM 8403 O O . ALA D 1 229 ? 11.312 39.964 46.272 1.00 29.58 316 ALA D O 1
ATOM 8405 N N . ALA D 1 230 ? 11.377 40.597 44.108 1.00 28.76 317 ALA D N 1
ATOM 8406 C CA . ALA D 1 230 ? 12.723 40.082 43.874 1.00 26.55 317 ALA D CA 1
ATOM 8407 C C . ALA D 1 230 ? 13.723 40.857 44.728 1.00 24.66 317 ALA D C 1
ATOM 8408 O O . ALA D 1 230 ? 14.608 40.265 45.345 1.00 26.43 317 ALA D O 1
ATOM 8410 N N . VAL D 1 231 ? 13.578 42.181 44.762 1.00 21.62 318 VAL D N 1
ATOM 8411 C CA . VAL D 1 231 ? 14.462 43.024 45.555 1.00 20.69 318 VAL D CA 1
ATOM 8412 C C . VAL D 1 231 ? 14.274 42.653 47.018 1.00 24.24 318 VAL D C 1
ATOM 8413 O O . VAL D 1 231 ? 15.206 42.717 47.816 1.00 26.90 318 VAL D O 1
ATOM 8417 N N . GLY D 1 232 ? 13.058 42.251 47.360 1.00 27.46 319 GLY D N 1
ATOM 8418 C CA . GLY D 1 232 ? 12.771 41.871 48.726 1.00 31.68 319 GLY D CA 1
ATOM 8419 C C . GLY D 1 232 ? 12.642 43.085 49.615 1.00 35.43 319 GLY D C 1
ATOM 8420 O O . GLY D 1 232 ? 12.698 44.218 49.136 1.00 39.17 319 GLY D O 1
ATOM 8421 N N . LYS D 1 233 ? 12.473 42.848 50.913 1.00 39.91 320 LYS D N 1
ATOM 8422 C CA . LYS D 1 233 ? 12.335 43.929 51.882 1.00 40.75 320 LYS D CA 1
ATOM 8423 C C . LYS D 1 233 ? 13.515 43.974 52.837 1.00 40.65 320 LYS D C 1
ATOM 8424 O O . LYS D 1 233 ? 13.518 44.760 53.777 1.00 44.56 320 LYS D O 1
ATOM 8430 N N . ASP D 1 234 ? 14.520 43.139 52.587 1.00 41.98 321 ASP D N 1
ATOM 8431 C CA . ASP D 1 234 ? 15.707 43.088 53.437 1.00 41.62 321 ASP D CA 1
ATOM 8432 C C . ASP D 1 234 ? 16.838 43.947 52.881 1.00 40.30 321 ASP D C 1
ATOM 8433 O O . ASP D 1 234 ? 17.937 43.986 53.445 1.00 43.48 321 ASP D O 1
ATOM 8438 N N . ARG D 1 235 ? 16.565 44.632 51.776 1.00 37.54 322 ARG D N 1
ATOM 8439 C CA . ARG D 1 235 ? 17.561 45.477 51.133 1.00 27.77 322 ARG D CA 1
ATOM 8440 C C . ARG D 1 235 ? 16.897 46.576 50.312 1.00 25.87 322 ARG D C 1
ATOM 8441 O O . ARG D 1 235 ? 15.825 46.371 49.737 1.00 27.48 322 ARG D O 1
ATOM 8449 N N . PRO D 1 236 ? 17.518 47.765 50.268 1.00 21.87 323 PRO D N 1
ATOM 8450 C CA . PRO D 1 236 ? 17.014 48.923 49.517 1.00 20.04 323 PRO D CA 1
ATOM 8451 C C . PRO D 1 236 ? 17.072 48.710 48.001 1.00 22.43 323 PRO D C 1
ATOM 8452 O O . PRO D 1 236 ? 16.163 49.096 47.269 1.00 26.19 323 PRO D O 1
ATOM 8456 N N . PHE D 1 237 ? 18.156 48.103 47.534 1.00 21.05 324 PHE D N 1
ATOM 8457 C CA . PHE D 1 237 ? 18.326 47.826 46.115 1.00 19.76 324 PHE D CA 1
ATOM 8458 C C . PHE D 1 237 ? 18.702 46.362 45.944 1.00 20.40 324 PHE D C 1
ATOM 8459 O O . PHE D 1 237 ? 19.205 45.731 46.873 1.00 18.99 324 PHE D O 1
ATOM 8467 N N . MET D 1 238 ? 18.467 45.824 44.752 1.00 21.19 325 MET D N 1
ATOM 8468 C CA . MET D 1 238 ? 18.813 44.440 44.478 1.00 21.46 325 MET D CA 1
ATOM 8469 C C . MET D 1 238 ? 20.301 44.293 44.757 1.00 22.70 325 MET D C 1
ATOM 8470 O O . MET D 1 238 ? 20.778 43.226 45.144 1.00 26.36 325 MET D O 1
ATOM 8475 N N . GLY D 1 239 ? 21.029 45.385 44.562 1.00 25.01 326 GLY D N 1
ATOM 8476 C CA . GLY D 1 239 ? 22.461 45.374 44.792 1.00 24.42 326 GLY D CA 1
ATOM 8477 C C . GLY D 1 239 ? 22.844 45.522 46.250 1.00 23.14 326 GLY D C 1
ATOM 8478 O O . GLY D 1 239 ? 24.029 45.619 46.574 1.00 24.38 326 GLY D O 1
ATOM 8479 N N . GLY D 1 240 ? 21.845 45.544 47.128 1.00 25.43 327 GLY D N 1
ATOM 8480 C CA . GLY D 1 240 ? 22.109 45.674 48.552 1.00 25.99 327 GLY D CA 1
ATOM 8481 C C . GLY D 1 240 ? 22.060 47.105 49.056 1.00 27.57 327 GLY D C 1
ATOM 8482 O O . GLY D 1 240 ? 20.996 47.705 49.126 1.00 28.66 327 GLY D O 1
ATOM 8483 N N . GLN D 1 241 ? 23.218 47.647 49.412 1.00 30.16 328 GLN D N 1
ATOM 8484 C CA . GLN D 1 241 ? 23.325 49.014 49.913 1.00 32.72 328 GLN D CA 1
ATOM 8485 C C . GLN D 1 241 ? 23.148 50.001 48.769 1.00 31.96 328 GLN D C 1
ATOM 8486 O O . GLN D 1 241 ? 22.379 50.955 48.868 1.00 34.59 328 GLN D O 1
ATOM 8492 N N . LYS D 1 242 ? 23.903 49.778 47.700 1.00 27.77 329 LYS D N 1
ATOM 8493 C CA . LYS D 1 242 ? 23.851 50.619 46.513 1.00 24.81 329 LYS D CA 1
ATOM 8494 C C . LYS D 1 242 ? 23.226 49.820 45.374 1.00 20.60 329 LYS D C 1
ATOM 8495 O O . LYS D 1 242 ? 23.207 48.590 45.408 1.00 24.69 329 LYS D O 1
ATOM 8501 N N . PRO D 1 243 ? 22.693 50.506 44.355 1.00 13.23 330 PRO D N 1
ATOM 8502 C CA . PRO D 1 243 ? 22.092 49.760 43.249 1.00 13.30 330 PRO D CA 1
ATOM 8503 C C . PRO D 1 243 ? 23.152 49.112 42.377 1.00 12.83 330 PRO D C 1
ATOM 8504 O O . PRO D 1 243 ? 24.269 49.616 42.284 1.00 20.88 330 PRO D O 1
ATOM 8508 N N . ASN D 1 244 ? 22.810 47.989 41.750 1.00 11.63 331 ASN D N 1
ATOM 8509 C CA . ASN D 1 244 ? 23.746 47.317 40.850 1.00 7.39 331 ASN D CA 1
ATOM 8510 C C . ASN D 1 244 ? 23.196 47.387 39.430 1.00 2.00 331 ASN D C 1
ATOM 8511 O O . ASN D 1 244 ? 22.123 47.935 39.202 1.00 3.14 331 ASN D O 1
ATOM 8516 N N . LEU D 1 245 ? 23.946 46.863 38.475 1.00 6.17 332 LEU D N 1
ATOM 8517 C CA . LEU D 1 245 ? 23.537 46.878 37.081 1.00 5.93 332 LEU D CA 1
ATOM 8518 C C . LEU D 1 245 ? 22.081 46.433 36.838 1.00 9.25 332 LEU D C 1
ATOM 8519 O O . LEU D 1 245 ? 21.452 46.861 35.868 1.00 17.05 332 LEU D O 1
ATOM 8524 N N . ALA D 1 246 ? 21.536 45.595 37.714 1.00 6.45 333 ALA D N 1
ATOM 8525 C CA . ALA D 1 246 ? 20.157 45.136 37.560 1.00 4.13 333 ALA D CA 1
ATOM 8526 C C . ALA D 1 246 ? 19.191 46.237 37.985 1.00 9.88 333 ALA D C 1
ATOM 8527 O O . ALA D 1 246 ? 18.164 46.445 37.339 1.00 14.20 333 ALA D O 1
ATOM 8529 N N . ASP D 1 247 ? 19.523 46.931 39.076 1.00 11.12 334 ASP D N 1
ATOM 8530 C CA . ASP D 1 247 ? 18.708 48.033 39.592 1.00 7.60 334 ASP D CA 1
ATOM 8531 C C . ASP D 1 247 ? 18.666 49.147 38.558 1.00 7.61 334 ASP D C 1
ATOM 8532 O O . ASP D 1 247 ? 17.604 49.684 38.232 1.00 13.11 334 ASP D O 1
ATOM 8537 N N . LEU D 1 248 ? 19.845 49.493 38.056 1.00 6.53 335 LEU D N 1
ATOM 8538 C CA . LEU D 1 248 ? 19.996 50.541 37.056 1.00 3.86 335 LEU D CA 1
ATOM 8539 C C . LEU D 1 248 ? 19.368 50.148 35.710 1.00 4.98 335 LEU D C 1
ATOM 8540 O O . LEU D 1 248 ? 18.954 51.007 34.942 1.00 9.56 335 LEU D O 1
ATOM 8545 N N . ALA D 1 249 ? 19.292 48.851 35.427 1.00 8.09 336 ALA D N 1
ATOM 8546 C CA . ALA D 1 249 ? 18.701 48.377 34.170 1.00 3.60 336 ALA D CA 1
ATOM 8547 C C . ALA D 1 249 ? 17.191 48.540 34.187 1.00 2.00 336 ALA D C 1
ATOM 8548 O O . ALA D 1 249 ? 16.593 48.980 33.208 1.00 7.95 336 ALA D O 1
ATOM 8550 N N . VAL D 1 250 ? 16.565 48.167 35.296 1.00 4.47 337 VAL D N 1
ATOM 8551 C CA . VAL D 1 250 ? 15.115 48.299 35.417 1.00 7.05 337 VAL D CA 1
ATOM 8552 C C . VAL D 1 250 ? 14.736 49.774 35.551 1.00 6.73 337 VAL D C 1
ATOM 8553 O O . VAL D 1 250 ? 13.753 50.225 34.970 1.00 9.93 337 VAL D O 1
ATOM 8557 N N . TYR D 1 251 ? 15.522 50.525 36.317 1.00 11.75 338 TYR D N 1
ATOM 8558 C CA . TYR D 1 251 ? 15.261 51.944 36.489 1.00 9.91 338 TYR D CA 1
ATOM 8559 C C . TYR D 1 251 ? 15.345 52.619 35.127 1.00 13.73 338 TYR D C 1
ATOM 8560 O O . TYR D 1 251 ? 14.416 53.312 34.713 1.00 21.20 338 TYR D O 1
ATOM 8569 N N . GLY D 1 252 ? 16.458 52.401 34.431 1.00 11.40 339 GLY D N 1
ATOM 8570 C CA . GLY D 1 252 ? 16.656 53.001 33.125 1.00 4.40 339 GLY D CA 1
ATOM 8571 C C . GLY D 1 252 ? 15.565 52.674 32.133 1.00 7.15 339 GLY D C 1
ATOM 8572 O O . GLY D 1 252 ? 15.181 53.513 31.321 1.00 12.38 339 GLY D O 1
ATOM 8573 N N . VAL D 1 253 ? 15.059 51.450 32.187 1.00 8.10 340 VAL D N 1
ATOM 8574 C CA . VAL D 1 253 ? 14.007 51.034 31.272 1.00 7.33 340 VAL D CA 1
ATOM 8575 C C . VAL D 1 253 ? 12.694 51.759 31.597 1.00 9.29 340 VAL D C 1
ATOM 8576 O O . VAL D 1 253 ? 11.994 52.237 30.702 1.00 9.39 340 VAL D O 1
ATOM 8580 N N . LEU D 1 254 ? 12.371 51.854 32.883 1.00 8.59 341 LEU D N 1
ATOM 8581 C CA . LEU D 1 254 ? 11.136 52.506 33.308 1.00 7.30 341 LEU D CA 1
ATOM 8582 C C . LEU D 1 254 ? 11.115 54.036 33.220 1.00 11.00 341 LEU D C 1
ATOM 8583 O O . LEU D 1 254 ? 10.086 54.611 32.856 1.00 14.59 341 LEU D O 1
ATOM 8588 N N . ARG D 1 255 ? 12.228 54.695 33.551 1.00 9.30 342 ARG D N 1
ATOM 8589 C CA . ARG D 1 255 ? 12.277 56.158 33.523 1.00 10.22 342 ARG D CA 1
ATOM 8590 C C . ARG D 1 255 ? 11.761 56.718 32.206 1.00 10.56 342 ARG D C 1
ATOM 8591 O O . ARG D 1 255 ? 11.137 57.771 32.163 1.00 17.90 342 ARG D O 1
ATOM 8599 N N . VAL D 1 256 ? 12.049 56.010 31.129 1.00 13.01 343 VAL D N 1
ATOM 8600 C CA . VAL D 1 256 ? 11.638 56.407 29.790 1.00 10.89 343 VAL D CA 1
ATOM 8601 C C . VAL D 1 256 ? 10.157 56.810 29.691 1.00 12.13 343 VAL D C 1
ATOM 8602 O O . VAL D 1 256 ? 9.775 57.591 28.814 1.00 14.68 343 VAL D O 1
ATOM 8606 N N . MET D 1 257 ? 9.333 56.290 30.598 1.00 9.63 344 MET D N 1
ATOM 8607 C CA . MET D 1 257 ? 7.904 56.584 30.596 1.00 12.43 344 MET D CA 1
ATOM 8608 C C . MET D 1 257 ? 7.517 57.744 31.501 1.00 14.25 344 MET D C 1
ATOM 8609 O O . MET D 1 257 ? 6.353 58.139 31.534 1.00 18.01 344 MET D O 1
ATOM 8614 N N . GLU D 1 258 ? 8.482 58.274 32.247 1.00 12.72 345 GLU D N 1
ATOM 8615 C CA . GLU D 1 258 ? 8.226 59.390 33.151 1.00 12.96 345 GLU D CA 1
ATOM 8616 C C . GLU D 1 258 ? 7.439 60.490 32.444 1.00 12.25 345 GLU D C 1
ATOM 8617 O O . GLU D 1 258 ? 7.792 60.914 31.350 1.00 14.26 345 GLU D O 1
ATOM 8623 N N . GLY D 1 259 ? 6.371 60.953 33.079 1.00 14.39 346 GLY D N 1
ATOM 8624 C CA . GLY D 1 259 ? 5.572 62.005 32.485 1.00 21.56 346 GLY D CA 1
ATOM 8625 C C . GLY D 1 259 ? 4.346 61.517 31.736 1.00 23.10 346 GLY D C 1
ATOM 8626 O O . GLY D 1 259 ? 3.415 62.286 31.491 1.00 27.38 346 GLY D O 1
ATOM 8627 N N . LEU D 1 260 ? 4.345 60.242 31.361 1.00 21.37 347 LEU D N 1
ATOM 8628 C CA . LEU D 1 260 ? 3.220 59.661 30.642 1.00 13.57 347 LEU D CA 1
ATOM 8629 C C . LEU D 1 260 ? 2.249 58.999 31.610 1.00 14.12 347 LEU D C 1
ATOM 8630 O O . LEU D 1 260 ? 2.620 58.654 32.736 1.00 14.75 347 LEU D O 1
ATOM 8635 N N . ASP D 1 261 ? 1.009 58.816 31.165 1.00 10.00 348 ASP D N 1
ATOM 8636 C CA . ASP D 1 261 ? -0.008 58.196 32.002 1.00 12.17 348 ASP D CA 1
ATOM 8637 C C . ASP D 1 261 ? 0.467 56.836 32.490 1.00 10.94 348 ASP D C 1
ATOM 8638 O O . ASP D 1 261 ? 0.271 56.490 33.651 1.00 13.91 348 ASP D O 1
ATOM 8643 N N . ALA D 1 262 ? 1.094 56.073 31.599 1.00 12.35 349 ALA D N 1
ATOM 8644 C CA . ALA D 1 262 ? 1.595 54.741 31.932 1.00 6.63 349 ALA D CA 1
ATOM 8645 C C . ALA D 1 262 ? 2.430 54.770 33.196 1.00 8.89 349 ALA D C 1
ATOM 8646 O O . ALA D 1 262 ? 2.285 53.915 34.074 1.00 10.09 349 ALA D O 1
ATOM 8648 N N . PHE D 1 263 ? 3.298 55.766 33.291 1.00 8.14 350 PHE D N 1
ATOM 8649 C CA . PHE D 1 263 ? 4.166 55.908 34.448 1.00 10.76 350 PHE D CA 1
ATOM 8650 C C . PHE D 1 263 ? 3.401 56.273 35.720 1.00 15.38 350 PHE D C 1
ATOM 8651 O O . PHE D 1 263 ? 3.689 55.752 36.794 1.00 23.35 350 PHE D O 1
ATOM 8659 N N . ASP D 1 264 ? 2.435 57.176 35.606 1.00 19.18 351 ASP D N 1
ATOM 8660 C CA . ASP D 1 264 ? 1.650 57.585 36.765 1.00 16.77 351 ASP D CA 1
ATOM 8661 C C . ASP D 1 264 ? 0.889 56.387 37.304 1.00 17.87 351 ASP D C 1
ATOM 8662 O O . ASP D 1 264 ? 0.792 56.196 38.513 1.00 22.65 351 ASP D O 1
ATOM 8667 N N . ASP D 1 265 ? 0.343 55.582 36.399 1.00 17.87 352 ASP D N 1
ATOM 8668 C CA . ASP D 1 265 ? -0.399 54.391 36.786 1.00 15.43 352 ASP D CA 1
ATOM 8669 C C . ASP D 1 265 ? 0.563 53.433 37.473 1.00 21.06 352 ASP D C 1
ATOM 8670 O O . ASP D 1 265 ? 0.287 52.926 38.556 1.00 27.60 352 ASP D O 1
ATOM 8675 N N . LEU D 1 266 ? 1.696 53.186 36.828 1.00 20.63 353 LEU D N 1
ATOM 8676 C CA . LEU D 1 266 ? 2.708 52.294 37.373 1.00 20.55 353 LEU D CA 1
ATOM 8677 C C . LEU D 1 266 ? 2.950 52.611 38.845 1.00 22.20 353 LEU D C 1
ATOM 8678 O O . LEU D 1 266 ? 2.852 51.737 39.711 1.00 21.89 353 LEU D O 1
ATOM 8683 N N . MET D 1 267 ? 3.247 53.876 39.121 1.00 24.04 354 MET D N 1
ATOM 8684 C CA . MET D 1 267 ? 3.529 54.328 40.479 1.00 25.80 354 MET D CA 1
ATOM 8685 C C . MET D 1 267 ? 2.335 54.201 41.426 1.00 27.17 354 MET D C 1
ATOM 8686 O O . MET D 1 267 ? 2.497 53.899 42.610 1.00 29.32 354 MET D O 1
ATOM 8691 N N . GLN D 1 268 ? 1.139 54.414 40.890 1.00 27.55 355 GLN D N 1
ATOM 8692 C CA . GLN D 1 268 ? -0.085 54.375 41.672 1.00 31.19 355 GLN D CA 1
ATOM 8693 C C . GLN D 1 268 ? -0.641 52.992 42.014 1.00 32.77 355 GLN D C 1
ATOM 8694 O O . GLN D 1 268 ? -1.290 52.828 43.046 1.00 34.91 355 GLN D O 1
ATOM 8700 N N . HIS D 1 269 ? -0.388 52.000 41.165 1.00 33.31 356 HIS D N 1
ATOM 8701 C CA . HIS D 1 269 ? -0.911 50.654 41.402 1.00 31.54 356 HIS D CA 1
ATOM 8702 C C . HIS D 1 269 ? 0.122 49.558 41.649 1.00 29.48 356 HIS D C 1
ATOM 8703 O O . HIS D 1 269 ? -0.234 48.382 41.602 1.00 34.05 356 HIS D O 1
ATOM 8710 N N . THR D 1 270 ? 1.382 49.895 41.912 1.00 28.26 357 THR D N 1
ATOM 8711 C CA . THR D 1 270 ? 2.366 48.827 42.078 1.00 25.47 357 THR D CA 1
ATOM 8712 C C . THR D 1 270 ? 3.323 48.767 43.266 1.00 27.66 357 THR D C 1
ATOM 8713 O O . THR D 1 270 ? 4.005 47.755 43.436 1.00 32.76 357 THR D O 1
ATOM 8717 N N . HIS D 1 271 ? 3.392 49.806 44.089 1.00 25.25 358 HIS D N 1
ATOM 8718 C CA . HIS D 1 271 ? 4.321 49.779 45.221 1.00 27.16 358 HIS D CA 1
ATOM 8719 C C . HIS D 1 271 ? 5.766 49.763 44.719 1.00 26.23 358 HIS D C 1
ATOM 8720 O O . HIS D 1 271 ? 6.647 49.241 45.395 1.00 27.38 358 HIS D O 1
ATOM 8727 N N . ILE D 1 272 ? 6.019 50.336 43.549 1.00 26.82 359 ILE D N 1
ATOM 8728 C CA . ILE D 1 272 ? 7.375 50.342 43.011 1.00 25.31 359 ILE D CA 1
ATOM 8729 C C . ILE D 1 272 ? 8.071 51.680 43.220 1.00 27.91 359 ILE D C 1
ATOM 8730 O O . ILE D 1 272 ? 9.292 51.782 43.104 1.00 31.40 359 ILE D O 1
ATOM 8735 N N . GLN D 1 273 ? 7.290 52.707 43.533 1.00 27.61 360 GLN D N 1
ATOM 8736 C CA . GLN D 1 273 ? 7.841 54.040 43.741 1.00 25.94 360 GLN D CA 1
ATOM 8737 C C . GLN D 1 273 ? 8.980 54.117 44.759 1.00 25.22 360 GLN D C 1
ATOM 8738 O O . GLN D 1 273 ? 10.030 54.686 44.471 1.00 31.34 360 GLN D O 1
ATOM 8744 N N . PRO D 1 274 ? 8.790 53.550 45.963 1.00 23.03 361 PRO D N 1
ATOM 8745 C CA . PRO D 1 274 ? 9.862 53.607 46.963 1.00 22.72 361 PRO D CA 1
ATOM 8746 C C . PRO D 1 274 ? 11.232 53.223 46.406 1.00 24.32 361 PRO D C 1
ATOM 8747 O O . PRO D 1 274 ? 12.207 53.951 46.594 1.00 28.92 361 PRO D O 1
ATOM 8751 N N . TRP D 1 275 ? 11.312 52.089 45.716 1.00 20.07 362 TRP D N 1
ATOM 8752 C CA . TRP D 1 275 ? 12.585 51.660 45.152 1.00 19.28 362 TRP D CA 1
ATOM 8753 C C . TRP D 1 275 ? 12.996 52.614 44.032 1.00 20.84 362 TRP D C 1
ATOM 8754 O O . TRP D 1 275 ? 14.155 53.017 43.929 1.00 19.85 362 TRP D O 1
ATOM 8765 N N . TYR D 1 276 ? 12.034 52.974 43.194 1.00 18.44 363 TYR D N 1
ATOM 8766 C CA . TYR D 1 276 ? 12.301 53.868 42.084 1.00 15.88 363 TYR D CA 1
ATOM 8767 C C . TYR D 1 276 ? 12.906 55.173 42.568 1.00 18.90 363 TYR D C 1
ATOM 8768 O O . TYR D 1 276 ? 13.938 55.609 42.072 1.00 22.68 363 TYR D O 1
ATOM 8777 N N . LEU D 1 277 ? 12.257 55.798 43.543 1.00 21.40 364 LEU D N 1
ATOM 8778 C CA . LEU D 1 277 ? 12.743 57.055 44.092 1.00 16.81 364 LEU D CA 1
ATOM 8779 C C . LEU D 1 277 ? 14.089 56.846 44.754 1.00 17.54 364 LEU D C 1
ATOM 8780 O O . LEU D 1 277 ? 14.921 57.745 44.769 1.00 22.64 364 LEU D O 1
ATOM 8785 N N . ARG D 1 278 ? 14.291 55.653 45.3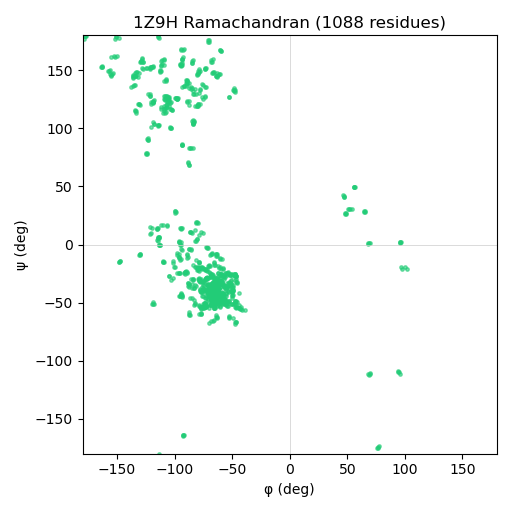05 1.00 16.74 365 ARG D N 1
ATOM 8786 C CA . ARG D 1 278 ? 15.537 55.309 45.975 1.00 12.86 365 ARG D CA 1
ATOM 8787 C C . ARG D 1 278 ? 16.701 55.272 44.987 1.00 17.87 365 ARG D C 1
ATOM 8788 O O . ARG D 1 278 ? 17.797 55.736 45.296 1.00 26.26 365 ARG D O 1
ATOM 8796 N N . VAL D 1 279 ? 16.465 54.714 43.801 1.00 18.12 366 VAL D N 1
ATOM 8797 C CA . VAL D 1 279 ? 17.497 54.625 42.771 1.00 12.82 366 VAL D CA 1
ATOM 8798 C C . VAL D 1 279 ? 17.747 55.999 42.166 1.00 15.64 366 VAL D C 1
ATOM 8799 O O . VAL D 1 279 ? 18.855 56.301 41.717 1.00 17.90 366 VAL D O 1
ATOM 8803 N N . GLU D 1 280 ? 16.706 56.824 42.156 1.00 12.67 367 GLU D N 1
ATOM 8804 C CA . GLU D 1 280 ? 16.788 58.168 41.606 1.00 16.93 367 GLU D CA 1
ATOM 8805 C C . GLU D 1 280 ? 17.701 59.077 42.415 1.00 19.08 367 GLU D C 1
ATOM 8806 O O . GLU D 1 280 ? 18.557 59.756 41.847 1.00 19.23 367 GLU D O 1
ATOM 8812 N N . ARG D 1 281 ? 17.513 59.097 43.735 1.00 22.92 368 ARG D N 1
ATOM 8813 C CA . ARG D 1 281 ? 18.337 59.933 44.608 1.00 27.32 368 ARG D CA 1
ATOM 8814 C C . ARG D 1 281 ? 19.750 59.385 44.743 1.00 26.31 368 ARG D C 1
ATOM 8815 O O . ARG D 1 281 ? 20.696 60.139 44.979 1.00 25.88 368 ARG D O 1
ATOM 8823 N N . ALA D 1 282 ? 19.891 58.072 44.607 1.00 22.80 369 ALA D N 1
ATOM 8824 C CA . ALA D 1 282 ? 21.204 57.450 44.682 1.00 20.32 369 ALA D CA 1
ATOM 8825 C C . ALA D 1 282 ? 21.987 57.976 43.482 1.00 21.54 369 ALA D C 1
ATOM 8826 O O . ALA D 1 282 ? 23.205 58.122 43.529 1.00 23.26 369 ALA D O 1
ATOM 8828 N N . ILE D 1 283 ? 21.267 58.255 42.401 1.00 19.15 370 ILE D N 1
ATOM 8829 C CA . ILE D 1 283 ? 21.871 58.782 41.191 1.00 16.41 370 ILE D CA 1
ATOM 8830 C C . ILE D 1 283 ? 22.153 60.271 41.333 1.00 19.70 370 ILE D C 1
ATOM 8831 O O . ILE D 1 283 ? 23.270 60.710 41.091 1.00 25.05 370 ILE D O 1
ATOM 8836 N N . THR D 1 284 ? 21.141 61.050 41.711 1.00 24.52 371 THR D N 1
ATOM 8837 C CA . THR D 1 284 ? 21.327 62.491 41.874 1.00 28.72 371 THR D CA 1
ATOM 8838 C C . THR D 1 284 ? 22.386 62.788 42.927 1.00 30.81 371 THR D C 1
ATOM 8839 O O . THR D 1 284 ? 22.972 63.867 42.946 1.00 34.05 371 THR D O 1
ATOM 8843 N N . GLU D 1 285 ? 22.637 61.819 43.798 1.00 34.43 372 GLU D N 1
ATOM 8844 C CA . GLU D 1 285 ? 23.638 61.982 44.840 1.00 39.68 372 GLU D CA 1
ATOM 8845 C C . GLU D 1 285 ? 24.988 61.740 44.187 1.00 46.57 372 GLU D C 1
ATOM 8846 O O . GLU D 1 285 ? 25.981 61.466 44.865 1.00 48.85 372 GLU D O 1
ATOM 8852 N N . ALA D 1 286 ? 25.002 61.834 42.859 1.00 50.37 373 ALA D N 1
ATOM 8853 C CA . ALA D 1 286 ? 26.206 61.626 42.065 1.00 53.20 373 ALA D CA 1
ATOM 8854 C C . ALA D 1 286 ? 26.998 60.441 42.600 1.00 54.40 373 ALA D C 1
ATOM 8855 O O . ALA D 1 286 ? 28.196 60.631 42.904 1.00 59.24 373 ALA D O 1
#

Organism: Macaca fascicularis (NCBI:txid9541)

Solvent-accessible surface area: 47295 Å² total; per-residue (Å²): 81,118,5,34,0,33,2,51,74,21,20,20,74,0,0,2,0,29,0,1,0,44,39,45,59,30,99,51,140,73,40,33,0,14,44,69,55,51,53,39,1,51,105,9,114,32,101,113,16,4,0,0,28,0,57,52,56,168,50,65,28,62,3,32,25,10,1,6,0,7,0,0,2,32,0,56,69,30,36,54,30,60,4,103,68,1,47,55,10,6,29,61,22,64,18,20,20,85,89,16,110,49,54,52,55,14,6,7,31,11,14,2,26,22,44,74,152,29,12,128,132,44,26,111,36,135,150,24,33,24,44,3,6,82,18,2,15,12,0,18,35,55,3,15,45,0,12,30,3,0,10,14,90,39,80,95,10,1,64,50,3,24,36,49,40,22,171,66,22,96,35,30,104,112,33,4,62,75,15,27,140,132,13,3,52,43,43,63,90,83,0,62,154,38,42,77,72,13,141,18,71,130,77,4,9,65,9,0,19,95,2,5,62,94,1,40,76,30,4,34,179,122,67,46,13,5,20,19,140,122,8,25,7,0,0,4,3,1,7,0,0,3,41,8,0,62,70,18,77,0,20,85,38,0,25,148,106,3,160,1,73,76,6,4,81,73,0,54,128,22,18,106,120,84,82,116,5,34,0,34,2,51,75,20,21,22,74,0,0,3,0,27,0,0,0,44,39,45,59,29,98,50,137,74,41,34,0,14,45,77,109,92,68,38,1,108,104,8,116,33,111,112,17,3,0,0,29,0,60,50,56,168,50,67,27,60,2,31,24,10,1,6,0,7,0,0,1,33,0,56,71,31,36,51,32,59,5,104,69,1,49,57,13,7,33,61,24,70,20,21,19,83,93,18,111,84,54,54,57,14,8,10,29,9,11,2,24,23,44,70,152,27,12,128,131,43,25,111,37,127,150,24,31,22,44,3,4,81,18,2,11,10,0,18,33,53,3,16,44,0,14,30,3,0,10,12,86,5,15,50,10,1,33,50,3,23,38,51,40,24,170,66,21,95,35,30,105,112,32,4,61,76,15,27,139,133,13,3,54,42,43,47,88,82,0,63,153,37,35,61,74,11,60,2,66,68,77,4,8,66,10,0,19,94,2,5,61,94,0,41,75,29,4,32,180,122,69,45,13,5,20,19,136,122,8,26,7,0,0,4,3,1,7,0,0,3,41,9,0,61,72,19,79,0,18,85,37,0,26,148,107,2,158,0,73,76,6,2,80,75,0,52,128,22,18,107,117,84,81,117,4,34,0,34,2,52,74,20,21,21,76,0,1,3,0,30,0,0,0,45,39,46,59,28,98,50,138,74,42,34,0,14,43,67,55,50,54,40,0,52,104,8,115,30,100,113,15,3,0,0,30,0,60,51,55,168,50,66,27,61,2,31,24,8,1,6,0,7,0,0,1,32,0,56,72,31,35,53,30,59,4,104,68,1,47,56,9,7,30,61,22,68,19,19,19,86,89,15,109,48,54,54,55,14,6,9,30,11,14,2,26,21,43,72,154,28,12,128,132,44,26,109,35,136,152,23,33,24,43,3,6,84,18,2,15,10,0,18,35,54,3,16,46,0,13,29,3,0,10,13,89,40,80,95,10,2,64,52,4,23,36,51,41,23,170,67,21,96,35,30,104,111,34,4,61,75,15,28,138,133,13,2,54,42,43,64,90,84,0,64,154,35,40,77,70,12,142,17,71,129,76,4,8,66,9,0,18,94,2,4,62,96,0,42,76,30,4,34,178,123,68,44,12,5,20,19,138,122,8,28,7,0,0,5,4,1,7,0,0,3,39,9,0,62,70,20,76,0,17,86,38,0,25,148,106,2,160,0,71,76,6,2,81,72,0,53,127,21,19,104,118,85,81,117,4,34,0,34,2,51,75,22,21,21,77,0,0,3,0,30,0,1,0,45,41,46,60,29,97,50,139,72,41,35,0,14,44,75,110,95,66,39,1,109,104,8,115,30,111,113,15,4,0,0,30,0,58,49,55,169,49,67,26,60,2,31,25,9,2,6,0,8,0,0,1,32,0,57,71,32,35,53,29,61,5,103,66,0,48,59,12,6,33,63,24,68,20,21,19,84,91,18,109,85,54,53,57,14,6,10,29,10,13,2,24,22,44,72,153,28,12,127,132,43,27,110,36,129,152,22,32,22,45,4,5,84,19,2,13,11,0,18,33,53,2,15,45,0,12,30,3,0,10,13,88,4,14,51,10,2,32,49,4,24,37,51,39,24,169,67,20,96,34,30,104,112,33,4,61,75,15,27,139,134,12,2,53,42,43,47,90,85,0,64,156,38,34,59,74,12,61,2,67,68,76,4,8,63,9,0,19,94,2,4,61,96,0,39,74,29,3,33,178,122,68,46,13,6,19,18,140,120,8,26,8,0,0,5,4,1,7,0,0,3,40,10,0,62,71,18,77,0,17,84,37,0,24,152,104,2,161,1,73,77,7,2,81,73,0,53,127,22,18,105,118,85

GO terms:
  GO:0001516 prostaglandin biosynthetic process (P, IDA)
  GO:0016829 lyase activity (F, IDA)
  GO:0042802 identical protein binding (F, IDA)
  GO:0043295 glutathione binding (F, IDA)
  GO:0020037 heme binding (F, IDA)
  GO:0050220 prostaglandin-E synthase activity (F, IDA)
  GO:0036134 12-hydroxyheptadecatrienoic acid synthase activity (F, EXP)
  GO:0050220 prostaglandin-E synthase activity (F, EXP)

Foldseek 3Di:
DEKEWEAQQLALLSLLLVLLCLLVVNDYHYDFAAVVPRPVVVVDPQPDDGWMWADDPPDIDIQPGSLQCSQLVVLCVQVVPDSVVSSVQFDWDWDADPVRRIDTHTPPSLARPHDPVSCVVQAVDPVLSVLLSVLLCCLPPPVLLLPLCLQLVDLVSLLVLLLCSLVVGDDDPVVSVVCSNVVSVCSNVVNVVSCVVSVHDNPSLVVLQVVLQVQDVCCPDCALESSRPAHDSSLSSNLSSLCSCPPGPSNVSNVVRHPNVSSNVVSVVSSVVD/DEKEWEAQVLALLSLLLVLLCLLVVHDYHYDFAAVVPRPVVVVDPQPDDGWMWADDPPDIDIQPGSLQSSLLVVLCVQVVPDSVVSSVQWDWDWDADPVRRIDTHTPPSLARPHDPVSCVVQAPDPVLSVLLSVLLCCLPVPVLLLPLCLQLVDLVSLLVLLLCSLVVGDDDPVVSVVCSNVVSVCSNVVNVVSCVVSVHDNPSLVVNQVVLQVQDVCCPDCALESSRPAHDSSLSSNLSSLCSCPPGPSNVVNVVRHPNVSSNVVSVVSSVVD/DEKEWEAQQLALLSLLLVLLCLLVVHDYHYDFAAVVPRPVVVVDPQPDDGWMWADDPPDIDIQPGSLQCSLLVVLCVQVVPDSVVSSVQFDWDWDADPVRRIDTHTPPSLARPHDPVSCVVQAVDPVLSVLLSVLLCCLPVPVLLLPLCLQLVDLVSLLVLLLCSLVVGDDDPVVSVVCSNVVSVCSNVVNVVSCVVSVHDNPSLVVLQVVLQVQDVCCPPCALESSRPAHDSSLSSNLSSLCSCPPGPSNVSNVVRHPNVSSNVVSVVSSVVD/DEKEWEAQVLALLSLLLVLLCLLVVHDYHYDFAAVPPRPVVVVDPQPDDGWMWDDDPPDIDIQPGSLQSSQLVVLCVQVVPDSVVSSVQFDWDWDQDPVRRIDTHTPPSLARPHDPVSCVVQAVDPVLSVLLSVLLCCLPVPVLLLPLCLQLVDLVSLLVLLLCSLVVGDDDPVVSVVCSNVVSVCSNVVNVVSCVVSVHDNPSLVVLQVVLQVQDVCCPPCALESSRPAHDSSLSSNLSSLCSCPPGPSNVVSVVRHPNVSSSVVSVVSSVVD

Radius of gyration: 34.56 Å; Cα contacts (8 Å, |Δi|>4): 1759; chains: 4; bounding box: 106×72×60 Å

InterPro domains:
  IPR004045 Glutathione S-transferase, N-terminal [PF13417] (104-172)
  IPR010987 Glutathione S-transferase, C-terminal-like [PS50405] (263-377)
  IPR034334 Prostaglandin E synthase 2 [SFLDG01203] (54-374)
  IPR034335 Prostaglandin E synthase 2, C-terminal [cd03197] (224-370)
  IPR036249 Thioredoxin-like superfamily [SSF52833] (101-210)
  IPR036282 Glutathione S-transferase, C-terminal domain superfamily [SSF47616] (216-370)
  IPR040079 Glutathione transferase family [SFLDS00019] (54-374)

CATH classification: 3.40.30.10 (+2 more: 6.20.200.30, 1.20.1050.10)